Protein AF-A0A2G2W7Z3-F1 (afdb_monomer_lite)

Radius of gyration: 33.57 Å; chains: 1; bounding box: 108×108×85 Å

InterPro domains:
  IPR000070 Pectinesterase, catalytic [PF01095] (257-555)
  IPR006501 Pectinesterase inhibitor domain [PF04043] (34-183)
  IPR006501 Pectinesterase inhibitor domain [SM00856] (26-185)
  IPR006501 Pectinesterase inhibitor domain [TIGR01614] (7-186)
  IPR011050 Pectin lyase fold/virulence factor [SSF51126] (254-568)
  IPR012334 Pectin lyase fold [G3DSA:2.160.20.10] (250-569)
  IPR013922 Cyclin PHO80-like [PF08613] (625-742)
  IPR033131 Pectinesterase, Asp active site [PS00503] (403-412)
  IPR035513 Invertase/pectin methylesterase inhibitor domain superfamily [G3DSA:1.20.140.40] (32-189)
  IPR035513 Invertase/pectin methylesterase inhibitor domain superfamily [SSF101148] (34-187)
  IPR036915 Cyclin-like superfamily [SSF47954] (650-743)

Secondary structure (DSSP, 8-state):
----SS-SSSSSSSSSS---------PPPPHHHHGGGSS-HHHHHHHHTT-SS--SSTHHHHHHHHHHHHHHHHHHHHHHHHHHH-HHHHTT--SHHHHHHHHHHHHHHHHHHHHHHHHHHHHHS--TTT--HHHHHHHHHHHHHHHHHHHHHHHHHHHH--TTTHHHHHHHHHHHHHHHHHHHHHHHHHHHHHHHHTTTSTT----------HHHHHHHHHHHHHHHHHHHH-TTT-HHHHHHHHHHTT--EEEEEEE-TTSSSSBS-HHHHHHHSPSS--GGG-EEEEEEPSEEEE--EEE-TT--SEEEEES-TTTEEEEE---TTTT--TGGG-SEEE-STT-EEES-EEEE-S-GGG----SEEE--TTEEEES-EEE-STT-EEE-SSEEEEES-EEEESSS-EEESSEEEEES-EEEEPP-STT--EEEEEE---STT---EEEEES-EEEE-HHHHTSGGG--EEEEE-SSTT-EEEEES-EE-TTB-TT-B--SSTTTTTTT-EEEEES-BSGGG--TT----TTEEE--HHHHGGGSHHHHH-GGGTGGGG------SPPPGGGS--S-------HHHHHHHHHT-S---TT-----HHHHHHHHHHHHHHHHHHHHHHH-SS-----TT--SS--SS-HHHHHHHHHHHH---THHHHHHHHHHHHHHHHH-PPP-TTTHHHHHHHHHHHHHHHH-SS---HHHHHHHHTS-HHHHHHHHHHHHHHTTT-----HHHHHHHHHHHHHHHHHHHHH---------------------------------

Structure (mmCIF, N/CA/C/O backbone):
data_AF-A0A2G2W7Z3-F1
#
_entry.id   AF-A0A2G2W7Z3-F1
#
loop_
_atom_site.group_PDB
_atom_site.id
_atom_site.type_symbol
_atom_site.label_atom_id
_atom_site.label_alt_id
_atom_site.label_comp_id
_atom_site.label_asym_id
_atom_site.label_entity_id
_atom_site.label_seq_id
_atom_site.pdbx_PDB_ins_code
_atom_site.Cartn_x
_atom_site.Cartn_y
_atom_site.Cartn_z
_atom_site.occupancy
_atom_site.B_iso_or_equiv
_atom_site.auth_seq_id
_atom_site.auth_comp_id
_atom_site.auth_asym_id
_atom_site.auth_atom_id
_atom_site.pdbx_PDB_model_num
ATOM 1 N N . MET A 1 1 ? 75.226 1.731 57.474 1.00 38.44 1 MET A N 1
ATOM 2 C CA . MET A 1 1 ? 75.428 1.098 56.154 1.00 38.44 1 MET A CA 1
ATOM 3 C C . MET A 1 1 ? 74.088 0.566 55.670 1.00 38.44 1 MET A C 1
ATOM 5 O O . MET A 1 1 ? 73.661 -0.476 56.157 1.00 38.44 1 MET A O 1
ATOM 9 N N . PRO A 1 2 ? 73.344 1.338 54.863 1.00 40.25 2 PRO A N 1
ATOM 10 C CA . PRO A 1 2 ? 71.944 1.048 54.611 1.00 40.25 2 PRO A CA 1
ATOM 11 C C . PRO A 1 2 ? 71.710 0.433 53.227 1.00 40.25 2 PRO A C 1
ATOM 13 O O . PRO A 1 2 ? 72.257 0.874 52.221 1.00 40.25 2 PRO A O 1
ATOM 16 N N . LYS A 1 3 ? 70.872 -0.608 53.239 1.00 41.72 3 LYS A N 1
ATOM 17 C CA . LYS A 1 3 ? 69.696 -0.826 52.382 1.00 41.72 3 LYS A CA 1
ATOM 18 C C . LYS A 1 3 ? 69.575 0.168 51.217 1.00 41.72 3 LYS A C 1
ATOM 20 O O . LYS A 1 3 ? 69.417 1.343 51.500 1.00 41.72 3 LYS A O 1
ATOM 25 N N . HIS A 1 4 ? 69.591 -0.321 49.972 1.00 41.81 4 HIS A N 1
ATOM 26 C CA . HIS A 1 4 ? 68.830 0.159 48.797 1.00 41.81 4 HIS A CA 1
ATOM 27 C C . HIS A 1 4 ? 69.511 -0.280 47.489 1.00 41.81 4 HIS A C 1
ATOM 29 O O . HIS A 1 4 ? 70.114 0.515 46.775 1.00 41.81 4 HIS A O 1
ATOM 35 N N . THR A 1 5 ? 69.385 -1.554 47.127 1.00 47.88 5 THR A N 1
ATOM 36 C CA . THR A 1 5 ? 69.520 -1.982 45.726 1.00 47.88 5 THR A CA 1
ATOM 37 C C . THR A 1 5 ? 68.699 -3.257 45.558 1.00 47.88 5 THR A C 1
ATOM 39 O O . THR A 1 5 ? 68.719 -4.101 46.445 1.00 47.88 5 THR A O 1
ATOM 42 N N . ILE A 1 6 ? 67.975 -3.387 44.444 1.00 42.91 6 ILE A N 1
ATOM 43 C CA . ILE A 1 6 ? 66.920 -4.385 44.157 1.00 42.91 6 ILE A CA 1
ATOM 44 C C . ILE A 1 6 ? 65.516 -3.943 44.621 1.00 42.91 6 ILE A C 1
ATOM 46 O O . ILE A 1 6 ? 64.812 -4.619 45.360 1.00 42.91 6 ILE A O 1
ATOM 50 N N . LEU A 1 7 ? 65.083 -2.783 44.124 1.00 40.84 7 LEU A N 1
ATOM 51 C CA . LEU A 1 7 ? 63.667 -2.480 43.887 1.00 40.84 7 LEU A CA 1
ATOM 52 C C . LEU A 1 7 ? 63.566 -1.482 42.723 1.00 40.84 7 LEU A C 1
ATOM 54 O O . LEU A 1 7 ? 63.192 -0.338 42.928 1.00 40.84 7 LEU A O 1
ATOM 58 N N . PHE A 1 8 ? 63.989 -1.869 41.513 1.00 38.53 8 PHE A N 1
ATOM 59 C CA . PHE A 1 8 ? 63.848 -0.996 40.332 1.00 38.53 8 PHE A CA 1
ATOM 60 C C . PHE A 1 8 ? 63.722 -1.735 38.989 1.00 38.53 8 PHE A C 1
ATOM 62 O O . PHE A 1 8 ? 64.092 -1.191 37.956 1.00 38.53 8 PHE A O 1
ATOM 69 N N . LEU A 1 9 ? 63.184 -2.964 38.971 1.00 40.97 9 LEU A N 1
ATOM 70 C CA . LEU A 1 9 ? 62.973 -3.703 37.711 1.00 40.97 9 LEU A CA 1
ATOM 71 C C . LEU A 1 9 ? 61.666 -4.516 37.609 1.00 40.97 9 LEU A C 1
ATOM 73 O O . LEU A 1 9 ? 61.561 -5.377 36.745 1.00 40.97 9 LEU A O 1
ATOM 77 N N . VAL A 1 10 ? 60.640 -4.235 38.429 1.00 42.53 10 VAL A N 1
ATOM 78 C CA . VAL A 1 10 ? 59.301 -4.869 38.270 1.00 42.53 10 VAL A CA 1
ATOM 79 C C . VAL A 1 10 ? 58.122 -3.879 38.397 1.00 42.53 10 VAL A C 1
ATOM 81 O O . VAL A 1 10 ? 56.969 -4.260 38.251 1.00 42.53 10 VAL A O 1
ATOM 84 N N . ILE A 1 11 ? 58.367 -2.571 38.550 1.00 39.78 11 ILE A N 1
ATOM 85 C CA . ILE A 1 11 ? 57.305 -1.537 38.543 1.00 39.78 11 ILE A CA 1
ATOM 86 C C . ILE A 1 11 ? 57.486 -0.613 37.328 1.00 39.78 11 ILE A C 1
ATOM 88 O O . ILE A 1 11 ? 57.641 0.594 37.447 1.00 39.78 11 ILE A O 1
ATOM 92 N N . SER A 1 12 ? 57.517 -1.207 36.134 1.00 39.12 12 SER A N 1
ATOM 93 C CA . SER A 1 12 ? 57.350 -0.488 34.855 1.00 39.12 12 SER A CA 1
ATOM 94 C C . SER A 1 12 ? 56.352 -1.195 33.919 1.00 39.12 12 SER A C 1
ATOM 96 O O . SER A 1 12 ? 56.211 -0.844 32.755 1.00 39.12 12 SER A O 1
ATOM 98 N N . PHE A 1 13 ? 55.613 -2.192 34.427 1.00 38.81 13 PHE A N 1
ATOM 99 C CA . PHE A 1 13 ? 54.643 -2.959 33.633 1.00 38.81 13 PHE A CA 1
ATOM 100 C C . PHE A 1 13 ? 53.244 -3.076 34.261 1.00 38.81 13 PHE A C 1
ATOM 102 O O . PHE A 1 13 ? 52.433 -3.865 33.790 1.00 38.81 13 PHE A O 1
ATOM 109 N N . ILE A 1 14 ? 52.926 -2.280 35.295 1.00 39.19 14 ILE A N 1
ATOM 110 C CA . ILE A 1 14 ? 51.583 -2.247 35.922 1.00 39.19 14 ILE A CA 1
ATOM 111 C C . ILE A 1 14 ? 51.141 -0.801 36.237 1.00 39.19 14 ILE A C 1
ATOM 113 O O . ILE A 1 14 ? 50.565 -0.524 37.280 1.00 39.19 14 ILE A O 1
ATOM 117 N N . LEU A 1 15 ? 51.421 0.155 35.343 1.00 32.78 15 LEU A N 1
ATOM 118 C CA . LEU A 1 15 ? 50.862 1.521 35.422 1.00 32.78 15 LEU A CA 1
ATOM 119 C C . LEU A 1 15 ? 50.424 2.101 34.061 1.00 32.78 15 LEU A C 1
ATOM 121 O O . LEU A 1 15 ? 50.100 3.278 33.969 1.00 32.78 15 LEU A O 1
ATOM 125 N N . SER A 1 16 ? 50.318 1.277 33.010 1.00 35.59 16 SER A N 1
ATOM 126 C CA . SER A 1 16 ? 49.706 1.666 31.723 1.00 35.59 16 SER A CA 1
ATOM 127 C C . SER A 1 16 ? 48.247 1.205 31.565 1.00 35.59 16 SER A C 1
ATOM 129 O O . SER A 1 16 ? 47.667 1.344 30.494 1.00 35.59 16 SER A O 1
ATOM 131 N N . SER A 1 17 ? 47.619 0.675 32.622 1.00 35.94 17 SER A N 1
ATOM 132 C CA . SER A 1 17 ? 46.236 0.155 32.595 1.00 35.94 17 SER A CA 1
ATOM 133 C C . SER A 1 17 ? 45.243 0.981 33.418 1.00 35.94 17 SER A C 1
ATOM 135 O O . SER A 1 17 ? 44.253 0.456 33.910 1.00 35.94 17 SER A O 1
ATOM 137 N N . PHE A 1 18 ? 45.487 2.284 33.545 1.00 37.44 18 PHE A N 1
ATOM 138 C CA . PHE A 1 18 ? 44.450 3.260 33.879 1.00 37.44 18 PHE A CA 1
ATOM 139 C C . PHE A 1 18 ? 44.517 4.407 32.871 1.00 37.44 18 PHE A C 1
ATOM 141 O O . PHE A 1 18 ? 44.749 5.564 33.210 1.00 37.44 18 PHE A O 1
ATOM 148 N N . ALA A 1 19 ? 44.296 4.079 31.596 1.00 31.73 19 ALA A N 1
ATOM 149 C CA . ALA A 1 19 ? 43.652 5.053 30.737 1.00 31.73 19 ALA A CA 1
ATOM 150 C C . ALA A 1 19 ? 42.259 5.272 31.341 1.00 31.73 19 ALA A C 1
ATOM 152 O O . ALA A 1 19 ? 41.402 4.389 31.285 1.00 31.73 19 ALA A O 1
ATOM 153 N N . LEU A 1 20 ? 42.058 6.438 31.963 1.00 29.86 20 LEU A N 1
ATOM 154 C CA . LEU A 1 20 ? 40.729 7.025 32.126 1.00 29.86 20 LEU A CA 1
ATOM 155 C C . LEU A 1 20 ? 39.949 6.757 30.832 1.00 29.86 20 LEU A C 1
ATOM 157 O O . LEU A 1 20 ? 40.561 6.863 29.762 1.00 29.86 20 LEU A O 1
ATOM 161 N N . PRO A 1 21 ? 38.651 6.408 30.878 1.00 30.70 21 PRO A N 1
ATOM 162 C CA . PRO A 1 21 ? 37.891 6.273 29.651 1.00 30.70 21 PRO A CA 1
ATOM 163 C C . PRO A 1 21 ? 38.021 7.610 28.929 1.00 30.70 21 PRO A C 1
ATOM 165 O O . PRO A 1 21 ? 37.492 8.625 29.385 1.00 30.70 21 PRO A O 1
ATOM 168 N N . ILE A 1 22 ? 38.797 7.629 27.841 1.00 28.36 22 ILE A N 1
ATOM 169 C CA . ILE A 1 22 ? 38.815 8.748 26.920 1.00 28.36 22 ILE A CA 1
ATOM 170 C C . ILE A 1 22 ? 37.368 8.812 26.471 1.00 28.36 22 ILE A C 1
ATOM 172 O O . ILE A 1 22 ? 36.895 7.937 25.745 1.00 28.36 22 ILE A O 1
ATOM 176 N N . PHE A 1 23 ? 36.645 9.800 26.995 1.00 29.06 23 PHE A N 1
ATOM 177 C CA . PHE A 1 23 ? 35.381 10.238 26.445 1.00 29.06 23 PHE A CA 1
ATOM 178 C C . PHE A 1 23 ? 35.630 10.356 24.946 1.00 29.06 23 PHE A C 1
ATOM 180 O O . PHE A 1 23 ? 36.346 11.257 24.510 1.00 29.06 23 PHE A O 1
ATOM 187 N N . SER A 1 24 ? 35.115 9.414 24.154 1.00 30.92 24 SER A N 1
ATOM 188 C CA . SER A 1 24 ? 35.137 9.550 22.708 1.00 30.92 24 SER A CA 1
ATOM 189 C C . SER A 1 24 ? 34.261 10.765 22.411 1.00 30.92 24 SER A C 1
ATOM 191 O O . SER A 1 24 ? 33.027 10.660 22.408 1.00 30.92 24 SER A O 1
ATOM 193 N N . GLN A 1 25 ? 34.888 11.935 22.278 1.00 33.78 25 GLN A N 1
ATOM 194 C CA . GLN A 1 25 ? 34.233 13.152 21.828 1.00 33.78 25 GLN A CA 1
ATOM 195 C C . GLN A 1 25 ? 33.471 12.810 20.548 1.00 33.78 25 GLN A C 1
ATOM 197 O O . GLN A 1 25 ? 33.996 12.139 19.656 1.00 33.78 25 GLN A O 1
ATOM 202 N N . SER A 1 26 ? 32.202 13.207 20.496 1.00 41.28 26 SER A N 1
ATOM 203 C CA . SER A 1 26 ? 31.384 13.122 19.293 1.00 41.28 26 SER A CA 1
ATOM 204 C C . SER A 1 26 ? 32.138 13.806 18.156 1.00 41.28 26 SER A C 1
ATOM 206 O O . SER A 1 26 ? 32.326 15.020 18.189 1.00 41.28 26 SER A O 1
ATOM 208 N N . GLN A 1 27 ? 32.622 13.031 17.186 1.00 53.06 27 GLN A N 1
ATOM 209 C CA . GLN A 1 27 ? 33.287 13.603 16.022 1.00 53.06 27 GLN A CA 1
ATOM 210 C C . GLN A 1 27 ? 32.285 14.501 15.293 1.00 53.06 27 GLN A C 1
ATOM 212 O O . GLN A 1 27 ? 31.210 14.049 14.893 1.00 53.06 27 GLN A O 1
ATOM 217 N N . SER A 1 28 ? 32.630 15.779 15.161 1.00 62.94 28 SER A N 1
ATOM 218 C CA . SER A 1 28 ? 31.890 16.725 14.339 1.00 62.94 28 SER A CA 1
ATOM 219 C C . SER A 1 28 ? 31.930 16.245 12.885 1.00 62.94 28 SER A C 1
ATOM 221 O O . SER A 1 28 ? 32.987 15.924 12.341 1.00 62.94 28 SER A O 1
ATOM 223 N N . VAL A 1 29 ? 30.762 16.131 12.252 1.00 75.25 29 VAL A N 1
ATOM 224 C CA . VAL A 1 29 ? 30.658 15.690 10.853 1.00 75.25 29 VAL A CA 1
ATOM 225 C C . VAL A 1 29 ? 30.688 16.929 9.972 1.00 75.25 29 VAL A C 1
ATOM 227 O O . VAL A 1 29 ? 29.887 17.838 10.169 1.00 75.25 29 VAL A O 1
ATOM 230 N N . SER A 1 30 ? 31.599 16.982 9.000 1.00 83.00 30 SER A N 1
ATOM 231 C CA . SER A 1 30 ? 31.655 18.113 8.071 1.00 83.00 30 SER A CA 1
ATOM 232 C C . SER A 1 30 ? 30.451 18.109 7.111 1.00 83.00 30 SER A C 1
ATOM 234 O O . SER A 1 30 ? 29.970 17.031 6.734 1.00 83.00 30 SER A O 1
ATOM 236 N N . PRO A 1 31 ? 29.988 19.280 6.627 1.00 83.06 31 PRO A N 1
ATOM 237 C CA . PRO A 1 31 ? 28.897 19.363 5.651 1.00 83.06 31 PRO A CA 1
ATOM 238 C C . PRO A 1 31 ? 29.135 18.518 4.393 1.00 83.06 31 PRO A C 1
ATOM 240 O O . PRO A 1 31 ? 28.209 17.917 3.858 1.00 83.06 31 PRO A O 1
ATOM 243 N N . SER A 1 32 ? 30.385 18.423 3.929 1.00 84.75 32 SER A N 1
ATOM 244 C CA . SER A 1 32 ? 30.748 17.627 2.750 1.00 84.75 32 SER A CA 1
ATOM 245 C C . SER A 1 32 ? 30.480 16.132 2.934 1.00 84.75 32 SER A C 1
ATOM 247 O O . SER A 1 32 ? 30.080 15.470 1.978 1.00 84.75 32 SER A O 1
ATOM 249 N N . ILE A 1 33 ? 30.674 15.605 4.147 1.00 85.31 33 ILE A N 1
ATOM 250 C CA . ILE A 1 33 ? 30.388 14.202 4.471 1.00 85.31 33 ILE A CA 1
ATOM 251 C C . ILE A 1 33 ? 28.877 13.998 4.608 1.00 85.31 33 ILE A C 1
ATOM 253 O O . ILE A 1 33 ? 28.330 13.091 3.982 1.00 85.31 33 ILE A O 1
ATOM 257 N N . ALA A 1 34 ? 28.203 14.875 5.359 1.00 84.94 34 ALA A N 1
ATOM 258 C CA . ALA A 1 34 ? 26.764 14.779 5.605 1.00 84.94 34 ALA A CA 1
ATOM 259 C C . ALA A 1 34 ? 25.935 14.875 4.312 1.00 84.94 34 ALA A C 1
ATOM 261 O O . ALA A 1 34 ? 24.966 14.145 4.132 1.00 84.94 34 ALA A O 1
ATOM 262 N N . CYS A 1 35 ? 26.347 15.733 3.375 1.00 91.56 35 CYS A N 1
ATOM 263 C CA . CYS A 1 35 ? 25.639 15.953 2.116 1.00 91.56 35 CYS A CA 1
ATOM 264 C C . CYS A 1 35 ? 25.892 14.885 1.044 1.00 91.56 35 CYS A C 1
ATOM 266 O O . CYS A 1 35 ? 25.301 14.975 -0.030 1.00 91.56 35 CYS A O 1
ATOM 268 N N . LYS A 1 36 ? 26.760 13.891 1.284 1.00 89.31 36 LYS A N 1
ATOM 269 C CA . LYS A 1 36 ? 27.124 12.886 0.269 1.00 89.31 36 LYS A CA 1
ATOM 270 C C . LYS A 1 36 ? 25.953 11.981 -0.132 1.00 89.31 36 LYS A C 1
ATOM 272 O O . LYS A 1 36 ? 25.918 11.519 -1.265 1.00 89.31 36 LYS A O 1
ATOM 277 N N . SER A 1 37 ? 25.028 11.712 0.786 1.00 84.19 37 SER A N 1
ATOM 278 C CA . SER A 1 37 ? 23.828 10.897 0.539 1.00 84.19 37 SER A CA 1
ATOM 279 C C . SER A 1 37 ? 22.694 11.673 -0.125 1.00 84.19 37 SER A C 1
ATOM 281 O O . SER A 1 37 ? 21.750 11.060 -0.609 1.00 84.19 37 SER A O 1
ATOM 283 N N . SER A 1 38 ? 22.743 13.007 -0.127 1.00 92.25 38 SER A N 1
ATOM 284 C CA . SER A 1 38 ? 21.692 13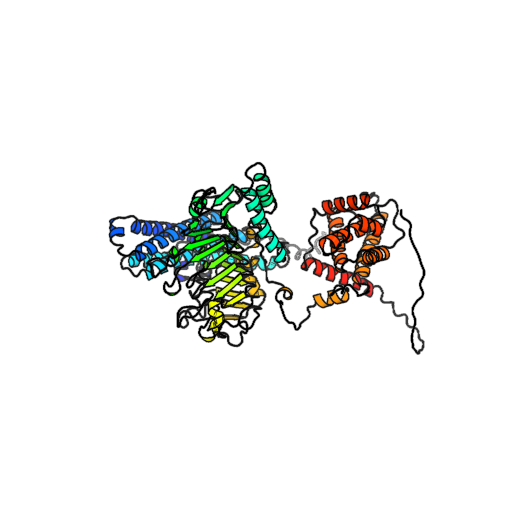.816 -0.738 1.00 92.25 38 SER A CA 1
ATOM 285 C C . SER A 1 38 ? 21.727 13.691 -2.258 1.00 92.25 38 SER A C 1
ATOM 287 O O . SER A 1 38 ? 22.802 13.761 -2.854 1.00 92.25 38 SER A O 1
ATOM 289 N N . LEU A 1 39 ? 20.546 13.607 -2.879 1.00 93.75 39 LEU A N 1
ATOM 290 C CA . LEU A 1 39 ? 20.396 13.715 -4.332 1.00 93.75 39 LEU A CA 1
ATOM 291 C C . LEU A 1 39 ? 20.861 15.090 -4.860 1.00 93.75 39 LEU A C 1
ATOM 293 O O . LEU A 1 39 ? 21.345 15.195 -5.984 1.00 93.75 39 LEU A O 1
ATOM 297 N N . TYR A 1 40 ? 20.814 16.129 -4.013 1.00 95.69 40 TYR A N 1
ATOM 298 C CA . TYR A 1 40 ? 21.235 17.500 -4.320 1.00 95.69 40 TYR A CA 1
ATOM 299 C C . TYR A 1 40 ? 22.417 17.943 -3.432 1.00 95.69 40 TYR A C 1
ATOM 301 O O . TYR A 1 40 ? 22.293 18.853 -2.604 1.00 95.69 40 TYR A O 1
ATOM 309 N N . PRO A 1 41 ? 23.620 17.359 -3.596 1.00 94.38 41 PRO A N 1
ATOM 310 C CA . PRO A 1 41 ? 24.741 17.576 -2.678 1.00 94.38 41 PRO A CA 1
ATOM 311 C C . PRO A 1 41 ? 25.275 19.017 -2.700 1.00 94.38 41 PRO A C 1
ATOM 313 O O . PRO A 1 41 ? 25.800 19.497 -1.696 1.00 94.38 41 PRO A O 1
ATOM 316 N N . LYS A 1 42 ? 25.150 19.726 -3.833 1.00 94.94 42 LYS A N 1
ATOM 317 C CA . LYS A 1 42 ? 25.518 21.149 -3.946 1.00 94.94 42 LYS A CA 1
ATOM 318 C C . LYS A 1 42 ? 24.565 22.026 -3.130 1.00 94.94 42 LYS A C 1
ATOM 320 O O . LYS A 1 42 ? 25.036 22.766 -2.272 1.00 94.94 42 LYS A O 1
ATOM 325 N N . LEU A 1 43 ? 23.254 21.876 -3.342 1.00 94.94 43 LEU A N 1
ATOM 326 C CA . LEU A 1 43 ? 22.225 22.598 -2.590 1.00 94.94 43 LEU A CA 1
ATOM 327 C C . LEU A 1 43 ? 22.323 22.303 -1.092 1.00 94.94 43 LEU A C 1
ATOM 329 O O . LEU A 1 43 ? 22.252 23.222 -0.284 1.00 94.94 43 LEU A O 1
ATOM 333 N N . CYS A 1 44 ? 22.568 21.046 -0.721 1.00 95.44 44 CYS A N 1
ATOM 334 C CA . CYS A 1 44 ? 22.793 20.655 0.665 1.00 95.44 44 CYS A CA 1
ATOM 335 C C . CYS A 1 44 ? 23.946 21.437 1.314 1.00 95.44 44 CYS A C 1
ATOM 337 O O . CYS A 1 44 ? 23.781 21.988 2.401 1.00 95.44 44 CYS A O 1
ATOM 339 N N . ARG A 1 45 ? 25.097 21.565 0.638 1.00 93.50 45 ARG A N 1
ATOM 340 C CA . ARG A 1 45 ? 26.230 22.347 1.165 1.00 93.50 45 ARG A CA 1
ATOM 341 C C . ARG A 1 45 ? 25.901 23.832 1.296 1.00 93.50 45 ARG A C 1
ATOM 343 O O . ARG A 1 45 ? 26.271 24.430 2.300 1.00 93.50 45 ARG A O 1
ATOM 350 N N . THR A 1 46 ? 25.190 24.405 0.327 1.00 93.44 46 THR A N 1
ATOM 351 C CA . THR A 1 46 ? 24.708 25.793 0.400 1.00 93.44 46 THR A CA 1
ATOM 352 C C . THR A 1 46 ? 23.732 25.987 1.559 1.00 93.44 46 THR A C 1
ATOM 354 O O . THR A 1 46 ? 23.821 26.970 2.281 1.00 93.44 46 THR A O 1
ATOM 357 N N . LEU A 1 47 ? 22.828 25.034 1.789 1.00 91.94 47 LEU A N 1
ATOM 358 C CA . LEU A 1 47 ? 21.887 25.088 2.904 1.00 91.94 47 LEU A CA 1
ATOM 359 C C . LEU A 1 47 ? 22.612 25.031 4.257 1.00 91.94 47 LEU A C 1
ATOM 361 O O . LEU A 1 47 ? 22.227 25.731 5.189 1.00 91.94 47 LEU A O 1
ATOM 365 N N . LEU A 1 48 ? 23.666 24.217 4.367 1.00 91.50 48 LEU A N 1
ATOM 366 C CA . LEU A 1 48 ? 24.440 24.054 5.599 1.00 91.50 48 LEU A CA 1
ATOM 367 C C . LEU A 1 48 ? 25.531 25.116 5.806 1.00 91.50 48 LEU A C 1
ATOM 369 O O . LEU A 1 48 ? 26.106 25.168 6.892 1.00 91.50 48 LEU A O 1
ATOM 373 N N . SER A 1 49 ? 25.813 25.991 4.833 1.00 88.88 49 SER A N 1
ATOM 374 C CA . SER A 1 49 ? 26.851 27.026 4.974 1.00 88.88 49 SER A CA 1
ATOM 375 C C . SER A 1 49 ? 26.515 28.087 6.028 1.00 88.88 49 SER A C 1
ATOM 377 O O . SER A 1 49 ? 27.376 28.871 6.410 1.00 88.88 49 SER A O 1
ATOM 379 N N . THR A 1 50 ? 25.274 28.115 6.524 1.00 85.81 50 THR A N 1
ATOM 380 C CA . THR A 1 50 ? 24.864 28.955 7.658 1.00 85.81 50 THR A CA 1
ATOM 381 C C . THR A 1 50 ? 25.494 28.520 8.983 1.00 85.81 50 THR A C 1
ATOM 383 O O . THR A 1 50 ? 25.486 29.289 9.942 1.00 85.81 50 THR A O 1
ATOM 386 N N . PHE A 1 51 ? 26.020 27.295 9.069 1.00 82.44 51 PHE A N 1
ATOM 387 C CA . PHE A 1 51 ? 26.768 26.826 10.231 1.00 82.44 51 PHE A CA 1
ATOM 388 C C . PHE A 1 51 ? 28.206 27.355 10.172 1.00 82.44 51 PHE A C 1
ATOM 390 O O . PHE A 1 51 ? 28.987 26.933 9.324 1.00 82.44 51 PHE A O 1
ATOM 397 N N . GLN A 1 52 ? 28.568 28.248 11.100 1.00 75.75 52 GLN A N 1
ATOM 398 C CA . GLN A 1 52 ? 29.938 28.779 11.213 1.00 75.75 52 GLN A CA 1
ATOM 399 C C . GLN A 1 52 ? 30.960 27.682 11.559 1.00 75.75 52 GLN A C 1
ATOM 401 O O . GLN A 1 52 ? 32.088 27.696 11.071 1.00 75.75 52 GLN A O 1
ATOM 406 N N . HIS A 1 53 ? 30.546 26.699 12.363 1.00 78.25 53 HIS A N 1
ATOM 407 C CA . HIS A 1 53 ? 31.331 25.519 12.721 1.00 78.25 53 HIS A CA 1
ATOM 408 C C . HIS A 1 53 ? 30.474 24.255 12.599 1.00 78.25 53 HIS A C 1
ATOM 410 O O . HIS A 1 53 ? 29.249 24.312 12.722 1.00 78.25 53 HIS A O 1
ATOM 416 N N . SER A 1 54 ? 31.118 23.107 12.356 1.00 79.12 54 SER A N 1
ATOM 417 C CA . SER A 1 54 ? 30.411 21.819 12.324 1.00 79.12 54 SER A CA 1
ATOM 418 C C . SER A 1 54 ? 29.804 21.538 13.706 1.00 79.12 54 SER A C 1
ATOM 420 O O . SER A 1 54 ? 30.513 21.689 14.703 1.00 79.12 54 SER A O 1
ATOM 422 N N . PRO A 1 55 ? 28.515 21.166 13.793 1.00 79.62 55 PRO A N 1
ATOM 423 C CA . PRO A 1 55 ? 27.842 20.991 15.065 1.00 79.62 55 PRO A CA 1
ATOM 424 C C . PRO A 1 55 ? 28.447 19.813 15.824 1.00 79.62 55 PRO A C 1
ATOM 426 O O . PRO A 1 55 ? 28.853 18.805 15.237 1.00 79.62 55 PRO A O 1
ATOM 429 N N . SER A 1 56 ? 28.464 19.929 17.150 1.00 72.25 56 SER A N 1
ATOM 430 C CA . SER A 1 56 ? 28.918 18.855 18.033 1.00 72.25 56 SER A CA 1
ATOM 431 C C . SER A 1 56 ? 28.017 17.620 17.930 1.00 72.25 56 SER A C 1
ATOM 433 O O . SER A 1 56 ? 28.498 16.500 18.091 1.00 72.25 56 SER A O 1
ATOM 435 N N . ASN A 1 57 ? 26.721 17.808 17.637 1.00 72.88 57 ASN A N 1
ATOM 436 C CA . ASN A 1 57 ? 25.775 16.728 17.381 1.00 72.88 57 ASN A CA 1
ATOM 437 C C . ASN A 1 57 ? 25.433 16.648 15.877 1.00 72.88 57 ASN A C 1
ATOM 439 O O . ASN A 1 57 ? 24.810 17.568 15.345 1.00 72.88 57 ASN A O 1
ATOM 443 N N . PRO A 1 58 ? 25.756 15.537 15.185 1.00 69.44 58 PRO A N 1
ATOM 444 C CA . PRO A 1 58 ? 25.419 15.348 13.770 1.00 69.44 58 PRO A CA 1
ATOM 445 C C . PRO A 1 58 ? 23.921 15.505 13.440 1.00 69.44 58 PRO A C 1
ATOM 447 O O . PRO A 1 58 ? 23.577 15.886 12.322 1.00 69.44 58 PRO A O 1
ATOM 450 N N . ASN A 1 59 ? 23.025 15.279 14.411 1.00 77.50 59 ASN A N 1
ATOM 451 C CA . ASN A 1 59 ? 21.578 15.467 14.243 1.00 77.50 59 ASN A CA 1
ATOM 452 C C . ASN A 1 59 ? 21.155 16.928 14.078 1.00 77.50 59 ASN A C 1
ATOM 454 O O . ASN A 1 59 ? 20.026 17.187 13.657 1.00 77.50 59 ASN A O 1
ATOM 458 N N . ASP A 1 60 ? 22.008 17.892 14.421 1.00 84.62 60 ASP A N 1
ATOM 459 C CA . ASP A 1 60 ? 21.654 19.307 14.328 1.00 84.62 60 ASP A CA 1
ATOM 460 C C . ASP A 1 60 ? 21.454 19.732 12.868 1.00 84.62 60 ASP A C 1
ATOM 462 O O . ASP A 1 60 ? 20.572 20.544 12.586 1.00 84.62 60 ASP A O 1
ATOM 466 N N . TYR A 1 61 ? 22.166 19.107 11.922 1.00 88.50 61 TYR A N 1
ATOM 467 C CA . TYR A 1 61 ? 21.899 19.273 10.491 1.00 88.50 61 TYR A CA 1
ATOM 468 C C . TYR A 1 61 ? 20.517 18.752 10.096 1.00 88.50 61 TYR A C 1
ATOM 470 O O . TYR A 1 61 ? 19.776 19.439 9.390 1.00 88.50 61 TYR A O 1
ATOM 478 N N . SER A 1 62 ? 20.128 17.574 10.590 1.00 88.06 62 SER A N 1
ATOM 479 C CA . SER A 1 62 ? 18.798 17.007 10.358 1.00 88.06 62 SER A CA 1
ATOM 480 C C . SER A 1 62 ? 17.706 17.921 10.921 1.00 88.06 62 SER A C 1
ATOM 482 O O . SER A 1 62 ? 16.818 18.333 10.177 1.00 88.06 62 SER A O 1
ATOM 484 N N . LYS A 1 63 ? 17.817 18.340 12.189 1.00 89.44 63 LYS A N 1
ATOM 485 C CA . LYS A 1 63 ? 16.868 19.263 12.843 1.00 89.44 63 LYS A CA 1
ATOM 486 C C . LYS A 1 63 ? 16.760 20.597 12.105 1.00 89.44 63 LYS A C 1
ATOM 488 O O . LYS A 1 63 ? 15.657 21.101 11.892 1.00 89.44 63 LYS A O 1
ATOM 493 N N . PHE A 1 64 ? 17.895 21.165 11.697 1.00 92.12 64 PHE A N 1
ATOM 494 C CA . PHE A 1 64 ? 17.938 22.410 10.936 1.00 92.12 64 PHE A CA 1
ATOM 495 C C . PHE A 1 64 ? 17.260 22.270 9.570 1.00 92.12 64 PHE A C 1
ATOM 497 O O . PHE A 1 64 ? 16.399 23.084 9.232 1.00 92.12 64 PHE A O 1
ATOM 504 N N . SER A 1 65 ? 17.596 21.220 8.812 1.00 94.12 65 SER A N 1
ATOM 505 C CA . SER A 1 65 ? 17.017 20.982 7.485 1.00 94.12 65 SER A CA 1
ATOM 506 C C . SER A 1 65 ? 15.499 20.783 7.551 1.00 94.12 65 SER A C 1
ATOM 508 O O . SER A 1 65 ? 14.777 21.416 6.783 1.00 94.12 65 SER A O 1
ATOM 510 N N . VAL A 1 66 ? 14.992 20.018 8.528 1.00 94.50 66 VAL A N 1
ATOM 511 C CA . VAL A 1 66 ? 13.547 19.823 8.738 1.00 94.50 66 VAL A CA 1
ATOM 512 C C . VAL A 1 66 ? 12.863 21.142 9.092 1.00 94.50 66 VAL A C 1
ATOM 514 O O . VAL A 1 66 ? 11.818 21.463 8.529 1.00 94.50 66 VAL A O 1
ATOM 517 N N . LYS A 1 67 ? 13.468 21.969 9.954 1.00 94.38 67 LYS A N 1
ATOM 518 C CA . LYS A 1 67 ? 12.928 23.299 10.282 1.00 94.38 67 LYS A CA 1
ATOM 519 C C . LYS A 1 67 ? 12.863 24.210 9.053 1.00 94.38 67 LYS A C 1
ATOM 521 O O . LYS A 1 67 ? 11.924 24.997 8.919 1.00 94.38 67 LYS A O 1
ATOM 526 N N . GLN A 1 68 ? 13.834 24.110 8.145 1.00 95.00 68 GLN A N 1
ATOM 527 C CA . GLN A 1 68 ? 13.792 24.832 6.876 1.00 95.00 68 GLN A CA 1
ATOM 528 C C . GLN A 1 68 ? 12.695 24.287 5.952 1.00 95.00 68 GLN A C 1
ATOM 530 O O . GLN A 1 68 ? 11.981 25.080 5.335 1.00 95.00 68 GLN A O 1
ATOM 535 N N . CYS A 1 69 ? 12.502 22.968 5.905 1.00 97.25 69 CYS A N 1
ATOM 536 C CA . CYS A 1 69 ? 11.396 22.350 5.177 1.00 97.25 69 CYS A CA 1
ATOM 537 C C . CYS A 1 69 ? 10.044 22.848 5.699 1.00 97.25 69 CYS A C 1
ATOM 539 O O . CYS A 1 69 ? 9.235 23.295 4.896 1.00 97.25 69 CYS A O 1
ATOM 541 N N . GLN A 1 70 ? 9.825 22.873 7.022 1.00 96.62 70 GLN A N 1
ATOM 542 C CA . GLN A 1 70 ? 8.586 23.373 7.641 1.00 96.62 70 GLN A CA 1
ATOM 543 C C . GLN A 1 70 ? 8.268 24.810 7.208 1.00 96.62 70 GLN A C 1
ATOM 545 O O . GLN A 1 70 ? 7.146 25.114 6.809 1.00 96.62 70 GLN A O 1
ATOM 550 N N . LYS A 1 71 ? 9.272 25.700 7.239 1.00 95.81 71 LYS A N 1
ATOM 551 C CA . LYS A 1 71 ? 9.108 27.097 6.807 1.00 95.81 71 LYS A CA 1
ATOM 552 C C . LYS A 1 71 ? 8.734 27.205 5.329 1.00 95.81 71 LYS A C 1
ATOM 554 O O . LYS A 1 71 ? 7.864 28.001 4.988 1.00 95.81 71 LYS A O 1
ATOM 559 N N . ASN A 1 72 ? 9.400 26.448 4.456 1.00 95.75 72 ASN A N 1
ATOM 560 C CA . ASN A 1 72 ? 9.113 26.480 3.019 1.00 95.75 72 ASN A CA 1
ATOM 561 C C . ASN A 1 72 ? 7.757 25.843 2.698 1.00 95.75 72 ASN A C 1
ATOM 563 O O . ASN A 1 72 ? 7.000 26.424 1.932 1.00 95.75 72 ASN A O 1
ATOM 567 N N . ALA A 1 73 ? 7.416 24.724 3.342 1.00 97.25 73 ALA A N 1
ATOM 568 C CA . ALA A 1 73 ? 6.120 24.063 3.210 1.00 97.25 73 ALA A CA 1
ATOM 569 C C . ALA A 1 73 ? 4.963 24.983 3.606 1.00 97.25 73 ALA A C 1
ATOM 571 O O . ALA A 1 73 ? 4.027 25.139 2.832 1.00 97.25 73 ALA A O 1
ATOM 572 N N . GLY A 1 74 ? 5.058 25.665 4.754 1.00 97.25 74 GLY A N 1
ATOM 573 C CA . GLY A 1 74 ? 4.024 26.613 5.178 1.00 97.25 74 GLY A CA 1
ATOM 574 C C . GLY A 1 74 ? 3.859 27.786 4.205 1.00 97.25 74 GLY A C 1
ATOM 575 O O . GLY A 1 74 ? 2.740 28.158 3.867 1.00 97.25 74 GLY A O 1
ATOM 576 N N . LYS A 1 75 ? 4.967 28.344 3.693 1.00 95.88 75 LYS A N 1
ATOM 577 C CA . LYS A 1 75 ? 4.918 29.408 2.674 1.00 95.88 75 LYS A CA 1
ATOM 578 C C . LYS A 1 75 ? 4.279 28.931 1.371 1.00 95.88 75 LYS A C 1
ATOM 580 O O . LYS A 1 75 ? 3.453 29.647 0.815 1.00 95.88 75 LYS A O 1
ATOM 585 N N . LEU A 1 76 ? 4.668 27.749 0.895 1.00 94.62 76 LEU A N 1
ATOM 586 C CA . LEU A 1 76 ? 4.159 27.177 -0.346 1.00 94.62 76 LEU A CA 1
ATOM 587 C C . LEU A 1 76 ? 2.670 26.834 -0.228 1.00 94.62 76 LEU A C 1
ATOM 589 O O . LEU A 1 76 ? 1.899 27.202 -1.105 1.00 94.62 76 LEU A O 1
ATOM 593 N N . SER A 1 77 ? 2.260 26.211 0.877 1.00 95.75 77 SER A N 1
ATOM 594 C CA . SER A 1 77 ? 0.856 25.893 1.152 1.00 95.75 77 SER A CA 1
ATOM 595 C C . SER A 1 77 ? -0.011 27.158 1.168 1.00 95.75 77 SER A C 1
ATOM 597 O O . SER A 1 77 ? -1.004 27.231 0.446 1.00 95.75 77 SER A O 1
ATOM 599 N N . ASN A 1 78 ? 0.433 28.217 1.859 1.00 94.38 78 ASN A N 1
ATOM 600 C CA . ASN A 1 78 ? -0.259 29.511 1.858 1.00 94.38 78 ASN A CA 1
ATOM 601 C C . ASN A 1 78 ? -0.323 30.155 0.463 1.00 94.38 78 ASN A C 1
ATOM 603 O O . ASN A 1 78 ? -1.337 30.755 0.110 1.00 94.38 78 ASN A O 1
ATOM 607 N N . LEU A 1 79 ? 0.746 30.044 -0.333 1.00 91.56 79 LEU A N 1
ATOM 608 C CA . LEU A 1 79 ? 0.769 30.550 -1.705 1.00 91.56 79 LEU A CA 1
ATOM 609 C C . LEU A 1 79 ? -0.271 29.827 -2.567 1.00 91.56 79 LEU A C 1
ATOM 611 O O . LEU A 1 79 ? -1.068 30.480 -3.232 1.00 91.56 79 LEU A O 1
ATOM 615 N N . ILE A 1 80 ? -0.303 28.495 -2.518 1.00 90.31 80 ILE A N 1
ATOM 616 C CA . ILE A 1 80 ? -1.278 27.682 -3.255 1.00 90.31 80 ILE A CA 1
ATOM 617 C C . ILE A 1 80 ? -2.710 28.021 -2.810 1.00 90.31 80 ILE A C 1
ATOM 619 O O . ILE A 1 80 ? -3.580 28.258 -3.650 1.00 90.31 80 ILE A O 1
ATOM 623 N N . ALA A 1 81 ? -2.948 28.130 -1.499 1.00 90.31 81 ALA A N 1
ATOM 624 C CA . ALA A 1 81 ? -4.241 28.532 -0.945 1.00 90.31 81 ALA A CA 1
ATOM 625 C C . ALA A 1 81 ? -4.684 29.913 -1.459 1.00 90.31 81 ALA A C 1
ATOM 627 O O . ALA A 1 81 ? -5.859 30.125 -1.768 1.00 90.31 81 ALA A O 1
ATOM 628 N N . HIS A 1 82 ? -3.749 30.856 -1.601 1.00 87.94 82 HIS A N 1
ATOM 629 C CA . HIS A 1 82 ? -4.032 32.189 -2.132 1.00 87.94 82 HIS A CA 1
ATOM 630 C C . HIS A 1 82 ? -4.524 32.155 -3.589 1.00 87.94 82 HIS A C 1
ATOM 632 O O . HIS A 1 82 ? -5.459 32.889 -3.926 1.00 87.94 82 HIS A O 1
ATOM 638 N N . PHE A 1 83 ? -3.956 31.282 -4.433 1.00 83.19 83 PHE A N 1
ATOM 639 C CA . PHE A 1 83 ? -4.424 31.079 -5.811 1.00 83.19 83 PHE A CA 1
ATOM 640 C C . PHE A 1 83 ? -5.846 30.493 -5.871 1.00 83.19 83 PHE A C 1
ATOM 642 O O . PHE A 1 83 ? -6.620 30.875 -6.746 1.00 83.19 83 PHE A O 1
ATOM 649 N N . LEU A 1 84 ? -6.221 29.623 -4.925 1.00 81.88 84 LEU A N 1
ATOM 650 C CA . LEU A 1 84 ? -7.562 29.020 -4.864 1.00 81.88 84 LEU A CA 1
ATOM 651 C C . LEU A 1 84 ? -8.643 29.965 -4.315 1.00 81.88 84 LEU A C 1
ATOM 653 O O . LEU A 1 84 ? -9.798 29.914 -4.744 1.00 81.88 84 LEU A O 1
ATOM 657 N N . THR A 1 85 ? -8.292 30.803 -3.339 1.00 80.94 85 THR A N 1
ATOM 658 C CA . THR A 1 85 ? -9.263 31.595 -2.562 1.00 80.94 85 THR A CA 1
ATOM 659 C C . THR A 1 85 ? -9.507 32.992 -3.122 1.00 80.94 85 THR A C 1
ATOM 661 O O . THR A 1 85 ? -10.607 33.529 -2.984 1.00 80.94 85 THR A O 1
ATOM 664 N N . THR A 1 86 ? -8.520 33.599 -3.781 1.00 77.19 86 THR A N 1
ATOM 665 C CA . THR A 1 86 ? -8.646 34.978 -4.263 1.00 77.19 86 THR A CA 1
ATOM 666 C C . THR A 1 86 ? -9.504 35.024 -5.519 1.00 77.19 86 THR A C 1
ATOM 668 O O . THR A 1 86 ? -9.102 34.502 -6.553 1.00 77.19 86 THR A O 1
ATOM 671 N N . GLN A 1 87 ? -10.646 35.717 -5.472 1.00 66.31 87 GLN A N 1
ATOM 672 C CA . GLN A 1 87 ? -11.595 35.810 -6.593 1.00 66.31 87 GLN A CA 1
ATOM 673 C C . GLN A 1 87 ? -10.931 36.247 -7.911 1.00 66.31 87 GLN A C 1
ATOM 675 O O . GLN A 1 87 ? -11.241 35.698 -8.962 1.00 66.31 87 GLN A O 1
ATOM 680 N N . LYS A 1 88 ? -9.957 37.168 -7.849 1.00 70.31 88 LYS A N 1
ATOM 681 C CA . LYS A 1 88 ? -9.158 37.602 -9.007 1.00 70.31 88 LYS A CA 1
ATOM 682 C C . LYS A 1 88 ? -8.312 36.475 -9.615 1.00 70.31 88 LYS A C 1
ATOM 684 O O . LYS A 1 88 ? -8.225 36.398 -10.830 1.00 70.31 88 LYS A O 1
ATOM 689 N N . GLN A 1 89 ? -7.692 35.629 -8.790 1.00 69.31 89 GLN A N 1
ATOM 690 C CA . GLN A 1 89 ? -6.865 34.505 -9.253 1.00 69.31 89 GLN A CA 1
ATOM 691 C C . GLN A 1 89 ? -7.733 33.327 -9.697 1.00 69.31 89 GLN A C 1
ATOM 693 O O . GLN A 1 89 ? -7.491 32.724 -10.735 1.00 69.31 89 GLN A O 1
ATOM 698 N N . ARG A 1 90 ? -8.818 33.056 -8.968 1.00 67.88 90 ARG A N 1
ATOM 699 C CA . ARG A 1 90 ? -9.792 32.028 -9.331 1.00 67.88 90 ARG A CA 1
ATOM 700 C C . ARG A 1 90 ? -10.504 32.338 -10.647 1.00 67.88 90 ARG A C 1
ATOM 702 O O . ARG A 1 90 ? -10.770 31.418 -11.403 1.00 67.88 90 ARG A O 1
ATOM 709 N N . ALA A 1 91 ? -10.759 33.613 -10.951 1.00 66.56 91 ALA A N 1
ATOM 710 C CA . ALA A 1 91 ? -11.307 34.040 -12.241 1.00 66.56 91 ALA A CA 1
ATOM 711 C C . ALA A 1 91 ? -10.353 33.798 -13.427 1.00 66.56 91 ALA A C 1
ATOM 713 O O . ALA A 1 91 ? -10.799 33.804 -14.571 1.00 66.56 91 ALA A O 1
ATOM 714 N N . LEU A 1 92 ? -9.058 33.591 -13.165 1.00 66.38 92 LEU A N 1
ATOM 715 C CA . LEU A 1 92 ? -8.067 33.231 -14.179 1.00 66.38 92 LEU A CA 1
ATOM 716 C C . LEU A 1 92 ? -7.976 31.706 -14.391 1.00 66.38 92 LEU A C 1
ATOM 718 O O . LEU A 1 92 ? -7.378 31.279 -15.375 1.00 66.38 92 LEU A O 1
ATOM 722 N N . LEU A 1 93 ? -8.545 30.886 -13.491 1.00 71.00 93 LEU A N 1
ATOM 723 C CA . LEU A 1 93 ? -8.651 29.431 -13.655 1.00 71.00 93 LEU A CA 1
ATOM 724 C C . LEU A 1 93 ? -9.862 29.151 -14.543 1.00 71.00 93 LEU A C 1
ATOM 726 O O . LEU A 1 93 ? -11.006 29.310 -14.117 1.00 71.00 93 LEU A O 1
ATOM 730 N N . THR A 1 94 ? -9.611 28.778 -15.793 1.00 68.81 94 THR A N 1
ATOM 731 C CA . THR A 1 94 ? -10.667 28.670 -16.817 1.00 68.81 94 THR A CA 1
ATOM 732 C C . THR A 1 94 ? -11.052 27.226 -17.113 1.00 68.81 94 THR A C 1
ATOM 734 O O . THR A 1 94 ? -12.121 26.982 -17.669 1.00 68.81 94 THR A O 1
ATOM 737 N N . ASN A 1 95 ? -10.219 26.264 -16.703 1.00 77.00 95 ASN A N 1
ATOM 738 C CA . ASN A 1 95 ? -10.444 24.843 -16.936 1.00 77.00 95 ASN A CA 1
ATOM 739 C C . ASN A 1 95 ? -10.555 24.071 -15.612 1.00 77.00 95 ASN A C 1
ATOM 741 O O . ASN A 1 95 ? -9.712 24.186 -14.723 1.00 77.00 95 ASN A O 1
ATOM 745 N N . THR A 1 96 ? -11.572 23.215 -15.510 1.00 82.88 96 THR A N 1
ATOM 746 C CA . THR A 1 96 ? -11.802 22.289 -14.392 1.00 82.88 96 THR A CA 1
ATOM 747 C C . THR A 1 96 ? -10.558 21.473 -14.029 1.00 82.88 96 THR A C 1
ATOM 749 O O . THR A 1 96 ? -10.285 21.269 -12.847 1.00 82.88 96 THR A O 1
ATOM 752 N N . ARG A 1 97 ? -9.751 21.064 -15.019 1.00 83.19 97 ARG A N 1
ATOM 753 C CA . ARG A 1 97 ? -8.504 20.318 -14.782 1.00 83.19 97 ARG A CA 1
ATOM 754 C C . ARG A 1 97 ? -7.476 21.128 -13.981 1.00 83.19 97 ARG A C 1
ATOM 756 O O . ARG A 1 97 ? -6.811 20.567 -13.116 1.00 83.19 97 ARG A O 1
ATOM 763 N N . GLU A 1 98 ? -7.379 22.437 -14.216 1.00 84.31 98 GLU A N 1
ATOM 764 C CA . GLU A 1 98 ? -6.477 23.331 -13.470 1.00 84.31 98 GLU A CA 1
ATOM 765 C C . GLU A 1 98 ? -6.917 23.462 -12.013 1.00 84.31 98 GLU A C 1
ATOM 767 O O . GLU A 1 98 ? -6.098 23.368 -11.101 1.00 84.31 98 GLU A O 1
ATOM 772 N N . ILE A 1 99 ? -8.223 23.648 -11.795 1.00 86.00 99 ILE A N 1
ATOM 773 C CA . ILE A 1 99 ? -8.811 23.759 -10.457 1.00 86.00 99 ILE A CA 1
ATOM 774 C C . ILE A 1 99 ? -8.563 22.467 -9.676 1.00 86.00 99 ILE A C 1
ATOM 776 O O . ILE A 1 99 ? -8.137 22.524 -8.523 1.00 86.00 99 ILE A O 1
ATOM 780 N N . ASN A 1 100 ? -8.772 21.313 -10.315 1.00 89.62 100 ASN A N 1
ATOM 781 C CA . ASN A 1 100 ? -8.548 20.007 -9.705 1.00 89.62 100 ASN A CA 1
ATOM 782 C C . ASN A 1 100 ? -7.068 19.789 -9.358 1.00 89.62 100 ASN A C 1
ATOM 784 O O . ASN A 1 100 ? -6.767 19.464 -8.214 1.00 89.62 100 ASN A O 1
ATOM 788 N N . ALA A 1 101 ? -6.143 20.055 -10.286 1.00 91.62 101 ALA A N 1
ATOM 789 C CA . ALA A 1 101 ? -4.704 19.928 -10.037 1.00 91.62 101 ALA A CA 1
ATOM 790 C C . ALA A 1 101 ? -4.206 20.870 -8.929 1.00 91.62 101 ALA A C 1
ATOM 792 O O . ALA A 1 101 ? -3.382 20.492 -8.094 1.00 91.62 101 ALA A O 1
ATOM 793 N N . LEU A 1 102 ? -4.723 22.100 -8.883 1.00 91.12 102 LEU A N 1
ATOM 794 C CA . LEU A 1 102 ? -4.371 23.055 -7.839 1.00 91.12 102 LEU A CA 1
ATOM 795 C C . LEU A 1 102 ? -4.957 22.655 -6.478 1.00 91.12 102 LEU A C 1
ATOM 797 O O . LEU A 1 102 ? -4.281 22.791 -5.458 1.00 91.12 102 LEU A O 1
ATOM 801 N N . SER A 1 103 ? -6.183 22.124 -6.460 1.00 91.94 103 SER A N 1
ATOM 802 C CA . SER A 1 103 ? -6.816 21.571 -5.259 1.00 91.94 103 SER A CA 1
ATOM 803 C C . SER A 1 103 ? -6.040 20.366 -4.718 1.00 91.94 103 SER A C 1
ATOM 805 O O . SER A 1 103 ? -5.809 20.281 -3.510 1.00 91.94 103 SER A O 1
ATOM 807 N N . ASP A 1 104 ? -5.572 19.476 -5.597 1.00 94.94 104 ASP A N 1
ATOM 808 C CA . ASP A 1 104 ? -4.704 18.351 -5.227 1.00 94.94 104 ASP A CA 1
ATOM 809 C C . ASP A 1 104 ? -3.416 18.845 -4.598 1.00 94.94 104 ASP A C 1
ATOM 811 O O . ASP A 1 104 ? -3.059 18.438 -3.492 1.00 94.94 104 ASP A O 1
ATOM 815 N N . CYS A 1 105 ? -2.738 19.774 -5.274 1.00 95.44 105 CYS A N 1
ATOM 816 C CA . CYS A 1 105 ? -1.499 20.331 -4.765 1.00 95.44 105 CYS A CA 1
ATOM 817 C C . CYS A 1 105 ? -1.700 21.024 -3.407 1.00 95.44 105 CYS A C 1
ATOM 819 O O . CYS A 1 105 ? -0.859 20.886 -2.517 1.00 95.44 105 CYS A O 1
ATOM 821 N N . HIS A 1 106 ? -2.827 21.712 -3.200 1.00 94.88 106 HIS A N 1
ATOM 822 C CA . HIS A 1 106 ? -3.162 22.297 -1.905 1.00 94.88 106 HIS A CA 1
ATOM 823 C C . HIS A 1 106 ? -3.269 21.221 -0.819 1.00 94.88 106 HIS A C 1
ATOM 825 O O . HIS A 1 106 ? -2.545 21.293 0.175 1.00 94.88 106 HIS A O 1
ATOM 831 N N . GLN A 1 107 ? -4.081 20.182 -1.039 1.00 95.56 107 GLN A N 1
ATOM 832 C CA . GLN A 1 107 ? -4.252 19.082 -0.086 1.00 95.56 107 GLN A CA 1
ATOM 833 C C . GLN A 1 107 ? -2.919 18.383 0.230 1.00 95.56 107 GLN A C 1
ATOM 835 O O . GLN A 1 107 ? -2.605 18.112 1.392 1.00 95.56 107 GLN A O 1
ATOM 840 N N . LEU A 1 108 ? -2.114 18.115 -0.797 1.00 97.69 108 LEU A N 1
ATOM 841 C CA . LEU A 1 108 ? -0.789 17.510 -0.666 1.00 97.69 108 LEU A CA 1
ATOM 842 C C . LEU A 1 108 ? 0.176 18.415 0.113 1.00 97.69 108 LEU A C 1
ATOM 844 O O . LEU A 1 108 ? 0.945 17.926 0.942 1.00 97.69 108 LEU A O 1
ATOM 848 N N . SER A 1 109 ? 0.110 19.734 -0.093 1.00 96.88 109 SER A N 1
ATOM 849 C CA . SER A 1 109 ? 0.919 20.710 0.644 1.00 96.88 109 SER A CA 1
ATOM 850 C C . SER A 1 109 ? 0.551 20.767 2.131 1.00 96.88 109 SER A C 1
ATOM 852 O O . SER A 1 109 ? 1.445 20.832 2.976 1.00 96.88 109 SER A O 1
ATOM 854 N N . GLU A 1 110 ? -0.738 20.657 2.472 1.00 96.62 110 GLU A N 1
ATOM 855 C CA . GLU A 1 110 ? -1.193 20.593 3.864 1.00 96.62 110 GLU A CA 1
ATOM 856 C C . GLU A 1 110 ? -0.712 19.308 4.549 1.00 96.62 110 GLU A C 1
ATOM 858 O O . GLU A 1 110 ? -0.208 19.353 5.672 1.00 96.62 110 GLU A O 1
ATOM 863 N N . LEU A 1 111 ? -0.800 18.162 3.863 1.00 97.31 111 LEU A N 1
ATOM 864 C CA . LEU A 1 111 ? -0.244 16.898 4.360 1.00 97.31 111 LEU A CA 1
ATOM 865 C C . LEU A 1 111 ? 1.273 16.993 4.572 1.00 97.31 111 LEU A C 1
ATOM 867 O O . LEU A 1 111 ? 1.790 16.521 5.582 1.00 97.31 111 LEU A O 1
ATOM 871 N N . THR A 1 112 ? 1.990 17.648 3.657 1.00 98.38 112 THR A N 1
ATOM 872 C CA . THR A 1 112 ? 3.431 17.895 3.789 1.00 98.38 112 THR A CA 1
ATOM 873 C C . THR A 1 112 ? 3.762 18.717 5.034 1.00 98.38 112 THR A C 1
ATOM 875 O O . THR A 1 112 ? 4.698 18.376 5.762 1.00 98.38 112 THR A O 1
ATOM 878 N N . VAL A 1 113 ? 2.992 19.771 5.323 1.00 98.19 113 VAL A N 1
ATOM 879 C CA . VAL A 1 113 ? 3.156 20.559 6.555 1.00 98.19 113 VAL A CA 1
ATOM 880 C C . VAL A 1 113 ? 2.960 19.678 7.795 1.00 98.19 113 VAL A C 1
ATOM 882 O O . VAL A 1 113 ? 3.792 19.717 8.705 1.00 98.19 113 VAL A O 1
ATOM 885 N N . ASP A 1 114 ? 1.927 18.837 7.818 1.00 96.75 114 ASP A N 1
ATOM 886 C CA . ASP A 1 114 ? 1.634 17.953 8.953 1.00 96.75 114 ASP A CA 1
ATOM 887 C C . ASP A 1 114 ? 2.711 16.887 9.180 1.00 96.75 114 ASP A C 1
ATOM 889 O O . ASP A 1 114 ? 3.133 16.650 10.319 1.00 96.75 114 ASP A O 1
ATOM 893 N N . TYR A 1 115 ? 3.205 16.265 8.107 1.00 97.94 115 TYR A N 1
ATOM 894 C CA . TYR A 1 115 ? 4.292 15.289 8.191 1.00 97.94 115 TYR A CA 1
ATOM 895 C C . TYR A 1 115 ? 5.568 15.941 8.721 1.00 97.94 115 TYR A C 1
ATOM 897 O O . TYR A 1 115 ? 6.201 15.402 9.627 1.00 97.94 115 TYR A O 1
ATOM 905 N N . LEU A 1 116 ? 5.916 17.138 8.241 1.00 97.75 116 LEU A N 1
ATOM 906 C CA . LEU A 1 116 ? 7.086 17.871 8.726 1.00 97.75 116 LEU A CA 1
ATOM 907 C C . LEU A 1 116 ? 6.937 18.317 10.188 1.00 97.75 116 LEU A C 1
ATOM 909 O O . LEU A 1 116 ? 7.916 18.292 10.934 1.00 97.75 116 LEU A O 1
ATOM 913 N N . ASN A 1 117 ? 5.731 18.692 10.622 1.00 96.19 117 ASN A N 1
ATOM 914 C CA . ASN A 1 117 ? 5.443 18.988 12.028 1.00 96.19 117 ASN A CA 1
ATOM 915 C C . ASN A 1 117 ? 5.624 17.755 12.916 1.00 96.19 117 ASN A C 1
ATOM 917 O O . ASN A 1 117 ? 6.256 17.853 13.970 1.00 96.19 117 ASN A O 1
ATOM 921 N N . SER A 1 118 ? 5.147 16.599 12.455 1.00 93.81 118 SER A N 1
ATOM 922 C CA . SER A 1 118 ? 5.311 15.317 13.146 1.00 93.81 118 SER A CA 1
ATOM 923 C C . SER A 1 118 ? 6.789 14.934 13.249 1.00 93.81 118 SER A C 1
ATOM 925 O O . SER A 1 118 ? 7.291 14.706 14.346 1.00 93.81 118 SER A O 1
ATOM 927 N N . VAL A 1 119 ? 7.536 14.992 12.141 1.00 93.62 119 VAL A N 1
ATOM 928 C CA . VAL A 1 119 ? 8.988 14.739 12.125 1.00 93.62 119 VAL A CA 1
ATOM 929 C C . VAL A 1 119 ? 9.732 15.694 13.062 1.00 93.62 119 VAL A C 1
ATOM 931 O O . VAL A 1 119 ? 10.621 15.278 13.800 1.00 93.62 119 VAL A O 1
ATOM 934 N N . SER A 1 120 ? 9.371 16.978 13.071 1.00 92.31 120 SER A N 1
ATOM 935 C CA . SER A 1 120 ? 9.978 17.978 13.955 1.00 92.31 120 SER A CA 1
ATOM 936 C C . SER A 1 120 ? 9.739 17.664 15.434 1.00 92.31 120 SER A C 1
ATOM 938 O O . SER A 1 120 ? 10.657 17.815 16.241 1.00 92.31 120 SER A O 1
ATOM 940 N N . ALA A 1 121 ? 8.538 17.200 15.798 1.00 89.81 121 ALA A N 1
ATOM 941 C CA . ALA A 1 121 ? 8.218 16.779 17.161 1.00 89.81 121 ALA A CA 1
ATOM 942 C C . ALA A 1 121 ? 9.048 15.556 17.583 1.00 89.81 121 ALA A C 1
ATOM 944 O O . ALA A 1 121 ? 9.709 15.603 18.621 1.00 89.81 121 ALA A O 1
ATOM 945 N N . GLU A 1 122 ? 9.103 14.529 16.734 1.00 86.88 122 GLU A N 1
ATOM 946 C CA . GLU A 1 122 ? 9.891 13.309 16.957 1.00 86.88 122 GLU A CA 1
ATOM 947 C C . GLU A 1 122 ? 11.396 13.616 17.088 1.00 86.88 122 GLU A C 1
ATOM 949 O O . GLU A 1 122 ? 12.098 13.084 17.951 1.00 86.88 122 GLU A O 1
ATOM 954 N N . LEU A 1 123 ? 11.906 14.569 16.299 1.00 82.75 123 LEU A N 1
ATOM 955 C CA . LEU A 1 123 ? 13.307 14.986 16.351 1.00 82.75 123 LEU A CA 1
ATOM 956 C C . LEU A 1 123 ? 13.691 15.760 17.624 1.00 82.75 123 LEU A C 1
ATOM 958 O O . LEU A 1 123 ? 14.881 15.815 17.950 1.00 82.75 123 LEU A O 1
ATOM 962 N N . ARG A 1 124 ? 12.748 16.349 18.376 1.00 80.25 124 ARG A N 1
ATOM 963 C CA . ARG A 1 124 ? 13.073 17.070 19.629 1.00 80.25 124 ARG A CA 1
ATOM 964 C C . ARG A 1 124 ? 13.634 16.134 20.701 1.00 80.25 124 ARG A C 1
ATOM 966 O O . ARG A 1 124 ? 14.573 16.529 21.387 1.00 80.25 124 ARG A O 1
ATOM 973 N N . GLY A 1 125 ? 13.117 14.906 20.788 1.00 66.25 125 GLY A N 1
ATOM 974 C CA . GLY A 1 125 ? 13.598 13.851 21.691 1.00 66.25 125 GLY A CA 1
ATOM 975 C C . GLY A 1 125 ? 14.653 12.920 21.078 1.00 66.25 125 GLY A C 1
ATOM 976 O O . GLY A 1 125 ? 15.153 12.026 21.756 1.00 66.25 125 GLY A O 1
ATOM 977 N N . PHE A 1 126 ? 15.006 13.112 19.803 1.00 66.56 126 PHE A N 1
ATOM 978 C CA . PHE A 1 126 ? 15.832 12.168 19.056 1.00 66.56 126 PHE A CA 1
ATOM 979 C C . PHE A 1 126 ? 17.317 12.233 19.442 1.00 66.56 126 PHE A C 1
ATOM 981 O O . PHE A 1 126 ? 18.004 13.241 19.223 1.00 66.56 126 PHE A O 1
ATOM 988 N N . ASN A 1 127 ? 17.835 11.109 19.942 1.00 63.78 127 ASN A N 1
ATOM 989 C CA . ASN A 1 127 ? 19.256 10.885 20.178 1.00 63.78 127 ASN A CA 1
ATOM 990 C C . ASN A 1 127 ? 19.690 9.577 19.501 1.00 63.78 127 ASN A C 1
ATOM 992 O O . ASN A 1 127 ? 19.221 8.496 19.847 1.00 63.78 127 ASN A O 1
ATOM 996 N N . VAL A 1 128 ? 20.636 9.691 18.563 1.00 57.03 128 VAL A N 1
ATOM 997 C CA . VAL A 1 128 ? 21.174 8.611 17.709 1.00 57.03 128 VAL A CA 1
ATOM 998 C C . VAL A 1 128 ? 21.516 7.338 18.489 1.00 57.03 128 VAL A C 1
ATOM 1000 O O . VAL A 1 128 ? 21.369 6.232 17.978 1.00 57.03 128 VAL A O 1
ATOM 1003 N N . ARG A 1 129 ? 21.985 7.484 19.734 1.00 54.56 129 ARG A N 1
ATOM 1004 C CA . ARG A 1 129 ? 22.445 6.362 20.561 1.00 54.56 129 ARG A CA 1
ATOM 1005 C C . ARG A 1 129 ? 21.311 5.613 21.274 1.00 54.56 129 ARG A C 1
ATOM 1007 O O . ARG A 1 129 ? 21.502 4.449 21.611 1.00 54.56 129 ARG A O 1
ATOM 1014 N N . SER A 1 130 ? 20.153 6.245 21.484 1.00 56.53 130 SER A N 1
ATOM 1015 C CA . SER A 1 130 ? 19.057 5.712 22.310 1.00 56.53 130 SER A CA 1
ATOM 1016 C C . SER A 1 130 ? 17.717 5.559 21.585 1.00 56.53 130 SER A C 1
ATOM 1018 O O . SER A 1 130 ? 16.833 4.902 22.122 1.00 56.53 130 SER A O 1
ATOM 1020 N N . SER A 1 131 ? 17.545 6.123 20.386 1.00 62.94 131 SER A N 1
ATOM 1021 C CA . SER A 1 131 ? 16.290 6.007 19.628 1.00 62.94 131 SER A CA 1
ATOM 1022 C C . SER A 1 131 ? 16.012 4.564 19.173 1.00 62.94 131 SER A C 1
ATOM 1024 O O . SER A 1 131 ? 16.941 3.835 18.796 1.00 62.94 131 SER A O 1
ATOM 1026 N N . SER A 1 132 ? 14.738 4.156 19.206 1.00 66.06 132 SER A N 1
ATOM 1027 C CA . SER A 1 132 ? 14.267 2.873 18.667 1.00 66.06 132 SER A CA 1
ATOM 1028 C C . SER A 1 132 ? 14.322 2.872 17.137 1.00 66.06 132 SER A C 1
ATOM 1030 O O . SER A 1 132 ? 14.241 3.925 16.502 1.00 66.06 132 SER A O 1
ATOM 1032 N N . ASP A 1 133 ? 14.461 1.692 16.535 1.00 70.12 133 ASP A N 1
ATOM 1033 C CA . ASP A 1 133 ? 14.464 1.570 15.072 1.00 70.12 133 ASP A CA 1
ATOM 1034 C C . ASP A 1 133 ? 13.092 1.924 14.469 1.00 70.12 133 ASP A C 1
ATOM 1036 O O . ASP A 1 133 ? 13.030 2.461 13.367 1.00 70.12 133 ASP A O 1
ATOM 1040 N N . ASP A 1 134 ? 12.012 1.743 15.235 1.00 71.00 134 ASP A N 1
ATOM 1041 C CA . ASP A 1 134 ? 10.657 2.170 14.867 1.00 71.00 134 ASP A CA 1
ATOM 1042 C C . ASP A 1 134 ? 10.553 3.695 14.686 1.00 71.00 134 ASP A C 1
ATOM 1044 O O . ASP A 1 134 ? 10.077 4.176 13.657 1.00 71.00 134 ASP A O 1
ATOM 1048 N N . LEU A 1 135 ? 11.110 4.478 15.620 1.00 80.06 135 LEU A N 1
ATOM 1049 C CA . LEU A 1 135 ? 11.148 5.941 15.514 1.00 80.06 135 LEU A CA 1
ATOM 1050 C C . LEU A 1 135 ? 11.929 6.399 14.272 1.00 80.06 135 LEU A C 1
ATOM 1052 O O . LEU A 1 135 ? 11.530 7.327 13.565 1.00 80.06 135 LEU A O 1
ATOM 1056 N N . VAL A 1 136 ? 13.047 5.726 14.000 1.00 79.88 136 VAL A N 1
ATOM 1057 C CA . VAL A 1 136 ? 13.889 5.960 12.822 1.00 79.88 136 VAL A CA 1
ATOM 1058 C C . VAL A 1 136 ? 13.113 5.679 11.532 1.00 79.88 136 VAL A C 1
ATOM 1060 O O . VAL A 1 136 ? 13.072 6.531 10.639 1.00 79.88 136 VAL A O 1
ATOM 1063 N N . GLY A 1 137 ? 12.457 4.519 11.455 1.00 83.81 137 GLY A N 1
ATOM 1064 C CA . GLY A 1 137 ? 11.635 4.130 10.315 1.00 83.81 137 GLY A CA 1
ATOM 1065 C C . GLY A 1 137 ? 10.452 5.072 10.102 1.00 83.81 137 GLY A C 1
ATOM 1066 O O . GLY A 1 137 ? 10.177 5.456 8.964 1.00 83.81 137 GLY A O 1
ATOM 1067 N N . ARG A 1 138 ? 9.799 5.536 11.177 1.00 89.50 138 ARG A N 1
ATOM 1068 C CA . ARG A 1 138 ? 8.700 6.510 11.106 1.00 89.50 138 ARG A CA 1
ATOM 1069 C C . ARG A 1 138 ? 9.154 7.845 10.518 1.00 89.50 138 ARG A C 1
ATOM 1071 O O . ARG A 1 138 ? 8.522 8.344 9.589 1.00 89.50 138 ARG A O 1
ATOM 1078 N N . ILE A 1 139 ? 10.267 8.404 11.003 1.00 91.94 139 ILE A N 1
ATOM 1079 C CA . ILE A 1 139 ? 10.816 9.670 10.488 1.00 91.94 139 ILE A CA 1
ATOM 1080 C C . ILE A 1 139 ? 11.125 9.558 8.988 1.00 91.94 139 ILE A C 1
ATOM 1082 O O . ILE A 1 139 ? 10.742 10.437 8.212 1.00 91.94 139 ILE A O 1
ATOM 1086 N N . GLN A 1 140 ? 11.791 8.478 8.567 1.00 92.12 140 GLN A N 1
ATOM 1087 C CA . GLN A 1 140 ? 12.131 8.272 7.158 1.00 92.12 140 GLN A CA 1
ATOM 1088 C C . GLN A 1 140 ? 10.884 8.069 6.284 1.00 92.12 140 GLN A C 1
ATOM 1090 O O . GLN A 1 140 ? 10.824 8.600 5.174 1.00 92.12 140 GLN A O 1
ATOM 1095 N N . THR A 1 141 ? 9.870 7.368 6.794 1.00 95.94 141 THR A N 1
ATOM 1096 C CA . THR A 1 141 ? 8.590 7.148 6.102 1.00 95.94 141 THR A CA 1
ATOM 1097 C C . THR A 1 141 ? 7.852 8.466 5.870 1.00 95.94 141 THR A C 1
ATOM 1099 O O . THR A 1 141 ? 7.443 8.755 4.746 1.00 95.94 141 THR A O 1
ATOM 1102 N N . LEU A 1 142 ? 7.749 9.317 6.897 1.00 97.81 142 LEU A N 1
ATOM 1103 C CA . LEU A 1 142 ? 7.093 10.623 6.786 1.00 97.81 142 LEU A CA 1
ATOM 1104 C C . LEU A 1 142 ? 7.821 11.555 5.809 1.00 97.81 142 LEU A C 1
ATOM 1106 O O . LEU A 1 142 ? 7.177 12.191 4.977 1.00 97.81 142 LEU A O 1
ATOM 1110 N N . LEU A 1 143 ? 9.158 11.607 5.849 1.00 97.69 143 LEU A N 1
ATOM 1111 C CA . LEU A 1 143 ? 9.942 12.393 4.887 1.00 97.69 143 LEU A CA 1
ATOM 1112 C C . LEU A 1 143 ? 9.834 11.844 3.458 1.00 97.69 143 LEU A C 1
ATOM 1114 O O . LEU A 1 143 ? 9.771 12.621 2.506 1.00 97.69 143 LEU A O 1
ATOM 1118 N N . SER A 1 144 ? 9.748 10.522 3.295 1.00 98.38 144 SER A N 1
ATOM 1119 C CA . SER A 1 144 ? 9.474 9.911 1.990 1.00 98.38 144 SER A CA 1
ATOM 1120 C C . SER A 1 144 ? 8.089 10.313 1.470 1.00 98.38 144 SER A C 1
ATOM 1122 O O . SER A 1 144 ? 7.949 10.616 0.284 1.00 98.38 144 SER A O 1
ATOM 1124 N N . GLY A 1 145 ? 7.092 10.402 2.359 1.00 98.44 145 GLY A N 1
ATOM 1125 C CA . GLY A 1 145 ? 5.767 10.949 2.067 1.00 98.44 145 GLY A CA 1
ATOM 1126 C C . GLY A 1 145 ? 5.796 12.424 1.653 1.00 98.44 145 GLY A C 1
ATOM 1127 O O . GLY A 1 145 ? 5.139 12.781 0.684 1.00 98.44 145 GLY A O 1
ATOM 1128 N N . VAL A 1 146 ? 6.607 13.264 2.308 1.00 98.69 146 VAL A N 1
ATOM 1129 C CA . VAL A 1 146 ? 6.796 14.684 1.938 1.00 98.69 146 VAL A CA 1
ATOM 1130 C C . VAL A 1 146 ? 7.318 14.830 0.506 1.00 98.69 146 VAL A C 1
ATOM 1132 O O . VAL A 1 146 ? 6.763 15.599 -0.276 1.00 98.69 146 VAL A O 1
ATOM 1135 N N . VAL A 1 147 ? 8.363 14.076 0.148 1.00 98.56 147 VAL A N 1
ATOM 1136 C CA . VAL A 1 147 ? 8.916 14.092 -1.218 1.00 98.56 147 VAL A CA 1
ATOM 1137 C C . VAL A 1 147 ? 7.881 13.589 -2.230 1.00 98.56 147 VAL A C 1
ATOM 1139 O O . VAL A 1 147 ? 7.724 14.185 -3.290 1.00 98.56 147 VAL A O 1
ATOM 1142 N N . THR A 1 148 ? 7.119 12.550 -1.878 1.00 98.62 148 THR A N 1
ATOM 1143 C CA . THR A 1 148 ? 6.060 12.002 -2.740 1.00 98.62 148 THR A CA 1
ATOM 1144 C C . THR A 1 148 ? 4.933 13.004 -2.979 1.00 98.62 148 THR A C 1
ATOM 1146 O O . THR A 1 148 ? 4.580 13.253 -4.123 1.00 98.62 148 THR A O 1
ATOM 1149 N N . ASN A 1 149 ? 4.409 13.634 -1.923 1.00 98.56 149 ASN A N 1
ATOM 1150 C CA . ASN A 1 149 ? 3.360 14.649 -2.038 1.00 98.56 149 ASN A CA 1
ATOM 1151 C C . ASN A 1 149 ? 3.790 15.798 -2.953 1.00 98.56 149 ASN A C 1
ATOM 1153 O O . ASN A 1 149 ? 2.995 16.304 -3.745 1.00 98.56 149 ASN A O 1
ATOM 1157 N N . GLN A 1 150 ? 5.055 16.205 -2.842 1.00 97.31 150 GLN A N 1
ATOM 1158 C CA . GLN A 1 150 ? 5.593 17.268 -3.670 1.00 97.31 150 GLN A CA 1
ATOM 1159 C C . GLN A 1 150 ? 5.706 16.868 -5.139 1.00 97.31 150 GLN A C 1
ATOM 1161 O O . GLN A 1 150 ? 5.360 17.673 -6.003 1.00 97.31 150 GLN A O 1
ATOM 1166 N N . GLN A 1 151 ? 6.155 15.641 -5.414 1.00 97.19 151 GLN A N 1
ATOM 1167 C CA . GLN A 1 151 ? 6.229 15.106 -6.771 1.00 97.19 151 GLN A CA 1
ATOM 1168 C C . GLN A 1 151 ? 4.837 15.057 -7.412 1.00 97.19 151 GLN A C 1
ATOM 1170 O O . GLN A 1 151 ? 4.645 15.629 -8.482 1.00 97.19 151 GLN A O 1
ATOM 1175 N N . THR A 1 152 ? 3.848 14.491 -6.712 1.00 97.62 152 THR A N 1
ATOM 1176 C CA . THR A 1 152 ? 2.461 14.411 -7.193 1.00 97.62 152 THR A CA 1
ATOM 1177 C C . THR A 1 152 ? 1.873 15.801 -7.464 1.00 97.62 152 THR A C 1
ATOM 1179 O O . THR A 1 152 ? 1.245 16.009 -8.501 1.00 97.62 152 THR A O 1
ATOM 1182 N N . CYS A 1 153 ? 2.107 16.781 -6.576 1.00 96.44 153 CYS A N 1
ATOM 1183 C CA . CYS A 1 153 ? 1.701 18.167 -6.830 1.00 96.44 153 CYS A CA 1
ATOM 1184 C C . CYS A 1 153 ? 2.361 18.708 -8.109 1.00 96.44 153 CYS A C 1
ATOM 1186 O O . CYS A 1 153 ? 1.673 19.245 -8.975 1.00 96.44 153 CYS A O 1
ATOM 1188 N N . TYR A 1 154 ? 3.686 18.587 -8.228 1.00 95.38 154 TYR A N 1
ATOM 1189 C CA . TYR A 1 154 ? 4.432 19.123 -9.365 1.00 95.38 154 TYR A CA 1
ATOM 1190 C C . TYR A 1 154 ? 3.934 18.551 -10.696 1.00 95.38 154 TYR A C 1
ATOM 1192 O O . TYR A 1 154 ? 3.745 19.298 -11.656 1.00 95.38 154 TYR A O 1
ATOM 1200 N N . GLU A 1 155 ? 3.691 17.245 -10.748 1.00 93.75 155 GLU A N 1
ATOM 1201 C CA . GLU A 1 155 ? 3.235 16.554 -11.953 1.00 93.75 155 GLU A CA 1
ATOM 1202 C C . GLU A 1 155 ? 1.808 16.911 -12.324 1.00 93.75 155 GLU A C 1
ATOM 1204 O O . GLU A 1 155 ? 1.582 17.314 -13.462 1.00 93.75 155 GLU A O 1
ATOM 1209 N N . GLY A 1 156 ? 0.873 16.891 -11.369 1.00 92.88 156 GLY A N 1
ATOM 1210 C CA . GLY A 1 156 ? -0.508 17.297 -11.636 1.00 92.88 156 GLY A CA 1
ATOM 1211 C C . GLY A 1 156 ? -0.592 18.738 -12.150 1.00 92.88 156 GLY A C 1
ATOM 1212 O O . GLY A 1 156 ? -1.325 19.037 -13.094 1.00 92.88 156 GLY A O 1
ATOM 1213 N N . LEU A 1 157 ? 0.224 19.634 -11.586 1.00 91.50 157 LEU A N 1
ATOM 1214 C CA . LEU A 1 157 ? 0.361 21.009 -12.059 1.00 91.50 157 LEU A CA 1
ATOM 1215 C C . LEU A 1 157 ? 0.964 21.084 -13.475 1.00 91.50 157 LEU A C 1
ATOM 1217 O O . LEU A 1 157 ? 0.474 21.829 -14.326 1.00 91.50 157 LEU A O 1
ATOM 1221 N N . LYS A 1 158 ? 2.012 20.307 -13.755 1.00 91.12 158 LYS A N 1
ATOM 1222 C CA . LYS A 1 158 ? 2.663 20.268 -15.070 1.00 91.12 158 LYS A CA 1
ATOM 1223 C C . LYS A 1 158 ? 1.730 19.720 -16.154 1.00 91.12 158 LYS A C 1
ATOM 1225 O O . LYS A 1 158 ? 1.679 20.285 -17.243 1.00 91.12 158 LYS A O 1
ATOM 1230 N N . GLU A 1 159 ? 0.980 18.665 -15.854 1.00 89.06 159 GLU A N 1
ATOM 1231 C CA . GLU A 1 159 ? 0.009 18.036 -16.757 1.00 89.06 159 GLU A CA 1
ATOM 1232 C C . GLU A 1 159 ? -1.198 18.931 -17.053 1.00 89.06 159 GLU A C 1
ATOM 1234 O O . GLU A 1 159 ? -1.751 18.877 -18.152 1.00 89.06 159 GLU A O 1
ATOM 1239 N N . ALA A 1 160 ? -1.589 19.797 -16.113 1.00 85.75 160 ALA A N 1
ATOM 1240 C CA . ALA A 1 160 ? -2.618 20.803 -16.362 1.00 85.75 160 ALA A CA 1
ATOM 1241 C C . ALA A 1 160 ? -2.193 21.839 -17.428 1.00 85.75 160 ALA A C 1
ATOM 1243 O O . ALA A 1 160 ? -3.059 22.425 -18.074 1.00 85.75 160 ALA A O 1
ATOM 1244 N N . GLY A 1 161 ? -0.884 22.050 -17.642 1.00 73.56 161 GLY A N 1
ATOM 1245 C CA . GLY A 1 161 ? -0.335 22.726 -18.829 1.00 73.56 161 GLY A CA 1
ATOM 1246 C C . GLY A 1 161 ? -0.611 24.233 -18.966 1.00 73.56 161 GLY A C 1
ATOM 1247 O O . GLY A 1 161 ? -0.453 24.781 -20.054 1.00 73.56 161 GLY A O 1
ATOM 1248 N N . SER A 1 162 ? -1.024 24.913 -17.892 1.00 69.94 162 SER A N 1
ATOM 1249 C CA . SER A 1 162 ? -1.502 26.307 -17.920 1.00 69.94 162 SER A CA 1
ATOM 1250 C C . SER A 1 162 ? -0.439 27.360 -17.579 1.00 69.94 162 SER A C 1
ATOM 1252 O O . SER A 1 162 ? 0.444 27.137 -16.745 1.00 69.94 162 SER A O 1
ATOM 1254 N N . SER A 1 163 ? -0.572 28.563 -18.155 1.00 67.44 163 SER A N 1
ATOM 1255 C CA . SER A 1 163 ? 0.317 29.715 -17.918 1.00 67.44 163 SER A CA 1
ATOM 1256 C C . SER A 1 163 ? 0.300 30.213 -16.469 1.00 67.44 163 SER A C 1
ATOM 1258 O O . SER A 1 163 ? 1.294 30.758 -15.987 1.00 67.44 163 SER A O 1
ATOM 1260 N N . MET A 1 164 ? -0.800 29.999 -15.744 1.00 65.44 164 MET A N 1
ATOM 1261 C CA . MET A 1 164 ? -0.887 30.369 -14.333 1.00 65.44 164 MET A CA 1
ATOM 1262 C C . MET A 1 164 ? -0.199 29.348 -13.429 1.00 65.44 164 MET A C 1
ATOM 1264 O O . MET A 1 164 ? 0.511 29.716 -12.494 1.00 65.44 164 MET A O 1
ATOM 1268 N N . VAL A 1 165 ? -0.334 28.064 -13.753 1.00 68.50 165 VAL A N 1
ATOM 1269 C CA . VAL A 1 165 ? 0.324 26.982 -13.020 1.00 68.50 165 VAL A CA 1
ATOM 1270 C C . VAL A 1 165 ? 1.846 27.027 -13.202 1.00 68.50 165 VAL A C 1
ATOM 1272 O O . VAL A 1 165 ? 2.588 26.707 -12.272 1.00 68.50 165 VAL A O 1
ATOM 1275 N N . ALA A 1 166 ? 2.332 27.552 -14.333 1.00 74.69 166 ALA A N 1
ATOM 1276 C CA . ALA A 1 166 ? 3.755 27.800 -14.562 1.00 74.69 166 ALA A CA 1
ATOM 1277 C C . ALA A 1 166 ? 4.413 28.673 -13.472 1.00 74.69 166 ALA A C 1
ATOM 1279 O O . ALA A 1 166 ? 5.582 28.462 -13.145 1.00 74.69 166 ALA A O 1
ATOM 1280 N N . GLN A 1 167 ? 3.665 29.598 -12.853 1.00 82.75 167 GLN A N 1
ATOM 1281 C CA . GLN A 1 167 ? 4.170 30.429 -11.750 1.00 82.75 167 GLN A CA 1
ATOM 1282 C C . GLN A 1 167 ? 4.407 29.626 -10.462 1.00 82.75 167 GLN A C 1
ATOM 1284 O O . GLN A 1 167 ? 5.231 30.020 -9.638 1.00 82.75 167 GLN A O 1
ATOM 1289 N N . LEU A 1 168 ? 3.707 28.500 -10.289 1.00 87.38 168 LEU A N 1
ATOM 1290 C CA . LEU A 1 168 ? 3.839 27.607 -9.137 1.00 87.38 168 LEU A CA 1
ATOM 1291 C C . LEU A 1 168 ? 4.876 26.503 -9.363 1.00 87.38 168 LEU A C 1
ATOM 1293 O O . LEU A 1 168 ? 5.479 26.051 -8.391 1.00 87.38 168 LEU A O 1
ATOM 1297 N N . LEU A 1 169 ? 5.149 26.113 -10.613 1.00 90.06 169 LEU A N 1
ATOM 1298 C CA . LEU A 1 169 ? 6.095 25.033 -10.922 1.00 90.06 169 LEU A CA 1
ATOM 1299 C C . LEU A 1 169 ? 7.489 25.276 -10.331 1.00 90.06 169 LEU A C 1
ATOM 1301 O O . LEU A 1 169 ? 8.061 24.365 -9.739 1.00 90.06 169 LEU A O 1
ATOM 1305 N N . ALA A 1 170 ? 8.031 26.493 -10.444 1.00 92.00 170 ALA A N 1
ATOM 1306 C CA . ALA A 1 170 ? 9.352 26.807 -9.894 1.00 92.00 170 ALA A CA 1
ATOM 1307 C C . ALA A 1 170 ? 9.375 26.813 -8.347 1.00 92.00 170 ALA A C 1
ATOM 1309 O O . ALA A 1 170 ? 10.226 26.127 -7.776 1.00 92.00 170 ALA A O 1
ATOM 1310 N N . PRO A 1 171 ? 8.454 27.498 -7.633 1.00 93.06 171 PRO A N 1
ATOM 1311 C CA . PRO A 1 171 ? 8.335 27.382 -6.176 1.00 93.06 171 PRO A CA 1
ATOM 1312 C C . PRO A 1 171 ? 8.174 25.941 -5.672 1.00 93.06 171 PRO A C 1
ATOM 1314 O O . PRO A 1 171 ? 8.822 25.563 -4.694 1.00 93.06 171 PRO A O 1
ATOM 1317 N N . VAL A 1 172 ? 7.345 25.137 -6.346 1.00 93.81 172 VAL A N 1
ATOM 1318 C CA . VAL A 1 172 ? 7.136 23.720 -6.022 1.00 93.81 172 VAL A CA 1
ATOM 1319 C C . VAL A 1 172 ? 8.435 22.939 -6.255 1.00 93.81 172 VAL A C 1
ATOM 1321 O O . VAL A 1 172 ? 8.939 22.293 -5.339 1.00 93.81 172 VAL A O 1
ATOM 1324 N N . SER A 1 173 ? 9.063 23.060 -7.423 1.00 94.38 173 SER A N 1
ATOM 1325 C CA . SER A 1 173 ? 10.335 22.381 -7.707 1.00 94.38 173 SER A CA 1
ATOM 1326 C C . SER A 1 173 ? 11.405 22.704 -6.657 1.00 94.38 173 SER A C 1
ATOM 1328 O O . SER A 1 173 ? 11.977 21.799 -6.053 1.00 94.38 173 SER A O 1
ATOM 1330 N N . ASN A 1 174 ? 11.608 23.990 -6.351 1.00 93.94 174 ASN A N 1
ATOM 1331 C CA . ASN A 1 174 ? 12.615 24.441 -5.387 1.00 93.94 174 ASN A CA 1
ATOM 1332 C C . ASN A 1 174 ? 12.364 23.897 -3.973 1.00 93.94 174 ASN A C 1
ATOM 1334 O O . ASN A 1 174 ? 13.301 23.502 -3.279 1.00 93.94 174 ASN A O 1
ATOM 1338 N N . ALA A 1 175 ? 11.105 23.866 -3.525 1.00 95.19 175 ALA A N 1
ATOM 1339 C CA . ALA A 1 175 ? 10.763 23.271 -2.237 1.00 95.19 175 ALA A CA 1
ATOM 1340 C C . ALA A 1 175 ? 11.037 21.756 -2.223 1.00 95.19 175 ALA A C 1
ATOM 1342 O O . ALA A 1 175 ? 11.552 21.247 -1.226 1.00 95.19 175 ALA A O 1
ATOM 1343 N N . GLY A 1 176 ? 10.778 21.061 -3.337 1.00 95.56 176 GLY A N 1
ATOM 1344 C CA . GLY A 1 176 ? 11.069 19.635 -3.499 1.00 95.56 176 GLY A CA 1
ATOM 1345 C C . GLY A 1 176 ? 12.548 19.296 -3.347 1.00 95.56 176 GLY A C 1
ATOM 1346 O O . GLY A 1 176 ? 12.886 18.359 -2.621 1.00 95.56 176 GLY A O 1
ATOM 1347 N N . GLU A 1 177 ? 13.443 20.101 -3.924 1.00 96.50 177 GLU A N 1
ATOM 1348 C CA . GLU A 1 177 ? 14.888 19.903 -3.755 1.00 96.50 177 GLU A CA 1
ATOM 1349 C C . GLU A 1 177 ? 15.313 20.044 -2.283 1.00 96.50 177 GLU A C 1
ATOM 1351 O O . GLU A 1 177 ? 16.107 19.248 -1.779 1.00 96.50 177 GLU A O 1
ATOM 1356 N N . ILE A 1 178 ? 14.743 21.008 -1.546 1.00 96.12 178 ILE A N 1
ATOM 1357 C CA . ILE A 1 178 ? 15.007 21.184 -0.105 1.00 96.12 178 ILE A CA 1
ATOM 1358 C C . ILE A 1 178 ? 14.501 19.973 0.695 1.00 96.12 178 ILE A C 1
ATOM 1360 O O . ILE A 1 178 ? 15.186 19.515 1.616 1.00 96.12 178 ILE A O 1
ATOM 1364 N N . TYR A 1 179 ? 13.329 19.431 0.349 1.00 97.94 179 TYR A N 1
ATOM 1365 C CA . TYR A 1 179 ? 12.782 18.234 0.995 1.00 97.94 179 TYR A CA 1
ATOM 1366 C C . TYR A 1 179 ? 13.674 17.009 0.769 1.00 97.94 179 TYR A C 1
ATOM 1368 O O . TYR A 1 179 ? 13.991 16.303 1.727 1.00 97.94 179 TYR A O 1
ATOM 1376 N N . SER A 1 180 ? 14.158 16.808 -0.460 1.00 97.19 180 SER A N 1
ATOM 1377 C CA . SER A 1 180 ? 15.126 15.755 -0.797 1.00 97.19 180 SER A CA 1
ATOM 1378 C C . SER A 1 180 ? 16.456 15.926 -0.050 1.00 97.19 180 SER A C 1
ATOM 1380 O O . SER A 1 180 ? 17.002 14.963 0.496 1.00 97.19 180 SER A O 1
ATOM 1382 N N . VAL A 1 181 ? 16.966 17.158 0.075 1.00 96.25 181 VAL A N 1
ATOM 1383 C CA . VAL A 1 181 ? 18.148 17.445 0.906 1.00 96.25 181 VAL A CA 1
ATOM 1384 C C . VAL A 1 181 ? 17.925 17.011 2.354 1.00 96.25 181 VAL A C 1
ATOM 1386 O O . VAL A 1 181 ? 18.790 16.351 2.933 1.00 96.25 181 VAL A O 1
ATOM 1389 N N . SER A 1 182 ? 16.774 17.350 2.939 1.00 95.44 182 SER A N 1
ATOM 1390 C CA . SER A 1 182 ? 16.456 16.967 4.316 1.00 95.44 182 SER A CA 1
ATOM 1391 C C . SER A 1 182 ? 16.332 15.451 4.479 1.00 95.44 182 SER A C 1
ATOM 1393 O O . SER A 1 182 ? 16.917 14.899 5.412 1.00 95.44 182 SER A O 1
ATOM 1395 N N . LEU A 1 183 ? 15.672 14.766 3.538 1.00 95.06 183 LEU A N 1
ATOM 1396 C CA . LEU A 1 183 ? 15.593 13.305 3.505 1.00 95.06 183 LEU A CA 1
ATOM 1397 C C . LEU A 1 183 ? 16.989 12.667 3.446 1.00 95.06 183 LEU A C 1
ATOM 1399 O O . LEU A 1 183 ? 17.280 11.779 4.243 1.00 95.06 183 LEU A O 1
ATOM 1403 N N . GLY A 1 184 ? 17.878 13.149 2.573 1.00 92.75 184 GLY A N 1
ATOM 1404 C CA . GLY A 1 184 ? 19.246 12.639 2.452 1.00 92.75 184 GLY A CA 1
ATOM 1405 C C . GLY A 1 184 ? 20.097 12.860 3.707 1.00 92.75 184 GLY A C 1
ATOM 1406 O O . GLY A 1 184 ? 20.831 11.959 4.121 1.00 92.75 184 GLY A O 1
ATOM 1407 N N . LEU A 1 185 ? 19.979 14.030 4.347 1.00 90.88 185 LEU A N 1
ATOM 1408 C CA . LEU A 1 185 ? 20.671 14.341 5.605 1.00 90.88 185 LEU A CA 1
ATOM 1409 C C . LEU A 1 185 ? 20.184 13.461 6.757 1.00 90.88 185 LEU A C 1
ATOM 1411 O O . LEU A 1 185 ? 20.987 12.959 7.545 1.00 90.88 185 LEU A O 1
ATOM 1415 N N . VAL A 1 186 ? 18.871 13.261 6.856 1.00 87.81 186 VAL A N 1
ATOM 1416 C CA . VAL A 1 186 ? 18.271 12.372 7.851 1.00 87.81 186 VAL A CA 1
ATOM 1417 C C . VAL A 1 186 ? 18.693 10.929 7.580 1.00 87.81 186 VAL A C 1
ATOM 1419 O O . VAL A 1 186 ? 19.243 10.292 8.470 1.00 87.81 186 VAL A O 1
ATOM 1422 N N . ALA A 1 187 ? 18.577 10.437 6.347 1.00 86.12 187 ALA A N 1
ATOM 1423 C CA . ALA A 1 187 ? 19.019 9.094 5.975 1.00 86.12 187 ALA A CA 1
ATOM 1424 C C . ALA A 1 187 ? 20.508 8.847 6.289 1.00 86.12 187 ALA A C 1
ATOM 1426 O O . ALA A 1 187 ? 20.864 7.765 6.751 1.00 86.12 187 ALA A O 1
ATOM 1427 N N . HIS A 1 188 ? 21.383 9.847 6.126 1.00 83.75 188 HIS A N 1
ATOM 1428 C CA . HIS A 1 188 ? 22.792 9.748 6.528 1.00 83.75 188 HIS A CA 1
ATOM 1429 C C . HIS A 1 188 ? 22.973 9.587 8.041 1.00 83.75 188 HIS A C 1
ATOM 1431 O O . HIS A 1 188 ? 23.711 8.708 8.505 1.00 83.75 188 HIS A O 1
ATOM 1437 N N . ALA A 1 189 ? 22.289 10.437 8.813 1.00 78.75 189 ALA A N 1
ATOM 1438 C CA . ALA A 1 189 ? 22.319 10.400 10.271 1.00 78.75 189 ALA A CA 1
ATOM 1439 C C . ALA A 1 189 ? 21.764 9.072 10.817 1.00 78.75 189 ALA A C 1
ATOM 1441 O O . ALA A 1 189 ? 22.250 8.569 11.824 1.00 78.75 189 ALA A O 1
ATOM 1442 N N . LEU A 1 190 ? 20.799 8.467 10.119 1.00 72.38 190 LEU A N 1
ATOM 1443 C CA . LEU A 1 190 ? 20.200 7.175 10.464 1.00 72.38 190 LEU A CA 1
ATOM 1444 C C . LEU A 1 190 ? 21.061 5.978 10.007 1.00 72.38 190 LEU A C 1
ATOM 1446 O O . LEU A 1 190 ? 21.264 5.017 10.751 1.00 72.38 190 LEU A O 1
ATOM 1450 N N . GLY A 1 191 ? 21.637 6.036 8.804 1.00 63.84 191 GLY A N 1
ATOM 1451 C CA . GLY A 1 191 ? 22.466 4.971 8.223 1.00 63.84 191 GLY A CA 1
ATOM 1452 C C . GLY A 1 191 ? 23.815 4.768 8.925 1.00 63.84 191 GLY A C 1
ATOM 1453 O O . GLY A 1 191 ? 24.380 3.671 8.891 1.00 63.84 191 GLY A O 1
ATOM 1454 N N . SER A 1 192 ? 24.315 5.793 9.621 1.00 51.12 192 SER A N 1
ATOM 1455 C CA . SER A 1 192 ? 25.482 5.695 10.510 1.00 51.12 192 SER A CA 1
ATOM 1456 C C . SER A 1 192 ? 25.192 4.916 11.811 1.00 51.12 192 SER A C 1
ATOM 1458 O O . SER A 1 192 ? 26.127 4.408 12.429 1.00 51.12 192 SER A O 1
ATOM 1460 N N . VAL A 1 193 ? 23.916 4.703 12.170 1.00 47.56 193 VAL A N 1
ATOM 1461 C CA . VAL A 1 193 ? 23.464 3.891 13.327 1.00 47.56 193 VAL A CA 1
ATOM 1462 C C . VAL A 1 193 ? 23.344 2.408 12.980 1.00 47.56 193 VAL A C 1
ATOM 1464 O O . VAL A 1 193 ? 23.788 1.542 13.740 1.00 47.56 193 VAL A O 1
ATOM 1467 N N . GLY A 1 194 ? 22.798 2.104 11.796 1.00 41.38 194 GLY A N 1
ATOM 1468 C CA . GLY A 1 194 ? 22.528 0.733 11.347 1.00 41.38 194 GLY A CA 1
ATOM 1469 C C . GLY A 1 194 ? 23.781 -0.142 11.209 1.00 41.38 194 GLY A C 1
ATOM 1470 O O . GLY A 1 194 ? 23.726 -1.342 11.477 1.00 41.38 194 GLY A O 1
ATOM 1471 N N . LYS A 1 195 ? 24.940 0.448 10.875 1.00 37.66 195 LYS A N 1
ATOM 1472 C CA . LYS A 1 195 ? 26.224 -0.279 10.790 1.00 37.66 195 LYS A CA 1
ATOM 1473 C C . LYS A 1 195 ? 26.769 -0.718 12.156 1.00 37.66 195 LYS A C 1
ATOM 1475 O O . LYS A 1 195 ? 27.475 -1.719 12.220 1.00 37.66 195 LYS A O 1
ATOM 1480 N N . SER A 1 196 ? 26.419 -0.012 13.235 1.00 34.41 196 SER A N 1
ATOM 1481 C CA . SER A 1 196 ? 26.857 -0.344 14.599 1.00 34.41 196 SER A CA 1
ATOM 1482 C C . SER A 1 196 ? 25.931 -1.371 15.270 1.00 34.41 196 SER A C 1
ATOM 1484 O O . SER A 1 196 ? 26.403 -2.265 15.967 1.00 34.41 196 SER A O 1
ATOM 1486 N N . ARG A 1 197 ? 24.614 -1.315 15.004 1.00 43.03 197 ARG A N 1
ATOM 1487 C CA . ARG A 1 197 ? 23.623 -2.247 15.587 1.00 43.03 197 ARG A CA 1
ATOM 1488 C C . ARG A 1 197 ? 23.526 -3.603 14.873 1.00 43.03 197 ARG A C 1
ATOM 1490 O O 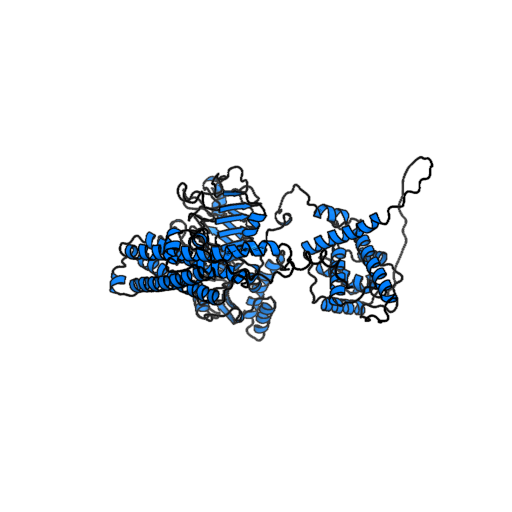. ARG A 1 197 ? 23.338 -4.612 15.548 1.00 43.03 197 ARG A O 1
ATOM 1497 N N . LYS A 1 198 ? 23.741 -3.679 13.548 1.00 38.78 198 LYS A N 1
ATOM 1498 C CA . LYS A 1 198 ? 23.720 -4.964 12.806 1.00 38.78 198 LYS A CA 1
ATOM 1499 C C . LYS A 1 198 ? 24.808 -5.954 13.252 1.00 38.78 198 LYS A C 1
ATOM 1501 O O . LYS A 1 198 ? 24.627 -7.154 13.094 1.00 38.78 198 LYS A O 1
ATOM 1506 N N . LYS A 1 199 ? 25.901 -5.479 13.865 1.00 31.97 199 LYS A N 1
ATOM 1507 C CA . LYS A 1 199 ? 26.970 -6.340 14.403 1.00 31.97 199 LYS A CA 1
ATOM 1508 C C . LYS A 1 199 ? 26.635 -6.953 15.775 1.00 31.97 199 LYS A C 1
ATOM 1510 O O . LYS A 1 199 ? 27.265 -7.930 16.154 1.00 31.97 199 LYS A O 1
ATOM 1515 N N . GLY A 1 200 ? 25.652 -6.400 16.496 1.00 30.22 200 GLY A N 1
ATOM 1516 C CA . GLY A 1 200 ? 25.216 -6.870 17.822 1.00 30.22 200 GLY A CA 1
ATOM 1517 C C . GLY A 1 200 ? 23.864 -7.594 17.847 1.00 30.22 200 GLY A C 1
ATOM 1518 O O . GLY A 1 200 ? 23.534 -8.212 18.849 1.00 30.22 200 GLY A O 1
ATOM 1519 N N . ARG A 1 201 ? 23.085 -7.546 16.757 1.00 35.84 201 ARG A N 1
ATOM 1520 C CA . ARG A 1 201 ? 21.763 -8.197 16.651 1.00 35.84 201 ARG A CA 1
ATOM 1521 C C . ARG A 1 201 ? 21.743 -9.539 15.920 1.00 35.84 201 ARG A C 1
ATOM 1523 O O . ARG A 1 201 ? 20.693 -10.155 15.834 1.00 35.84 201 ARG A O 1
ATOM 1530 N N . LEU A 1 202 ? 22.898 -10.041 15.485 1.00 34.16 202 LEU A N 1
ATOM 1531 C CA . LEU A 1 202 ? 23.049 -11.436 15.042 1.00 34.16 202 LEU A CA 1
ATOM 1532 C C . LEU A 1 202 ? 22.973 -12.452 16.210 1.00 34.16 202 LEU A C 1
ATOM 1534 O O . LEU A 1 202 ? 23.167 -13.640 15.987 1.00 34.16 202 LEU A O 1
ATOM 1538 N N . LEU A 1 203 ? 22.717 -11.996 17.446 1.00 29.50 203 LEU A N 1
ATOM 1539 C CA . LEU A 1 203 ? 22.671 -12.803 18.676 1.00 29.50 203 LEU A CA 1
ATOM 1540 C C . LEU A 1 203 ? 21.509 -12.406 19.616 1.00 29.50 203 LEU A C 1
ATOM 1542 O O . LEU A 1 203 ? 21.639 -12.482 20.834 1.00 29.50 203 LEU A O 1
ATOM 1546 N N . GLY A 1 204 ? 20.383 -11.946 19.067 1.00 24.45 204 GLY A N 1
ATOM 1547 C CA . GLY A 1 204 ? 19.193 -11.589 19.843 1.00 24.45 204 GLY A CA 1
ATOM 1548 C C . GLY A 1 204 ? 17.928 -12.048 19.135 1.00 24.45 204 GLY A C 1
ATOM 1549 O O . GLY A 1 204 ? 17.332 -11.279 18.390 1.00 24.45 204 GLY A O 1
ATOM 1550 N N . GLU A 1 205 ? 17.575 -13.311 19.352 1.00 27.30 205 GLU A N 1
ATOM 1551 C CA . GLU A 1 205 ? 16.340 -13.963 18.910 1.00 27.30 205 GLU A CA 1
ATOM 1552 C C . GLU A 1 205 ? 15.180 -13.354 19.722 1.00 27.30 205 GLU A C 1
ATOM 1554 O O . GLU A 1 205 ? 15.045 -13.609 20.919 1.00 27.30 205 GLU A O 1
ATOM 1559 N N . GLN A 1 206 ? 14.418 -12.442 19.113 1.00 24.94 206 GLN A N 1
ATOM 1560 C CA . GLN A 1 206 ? 13.149 -11.967 19.659 1.00 24.94 206 GLN A CA 1
ATOM 1561 C C . GLN A 1 206 ? 12.025 -12.747 18.985 1.00 24.94 206 GLN A C 1
ATOM 1563 O O . GLN A 1 206 ? 11.784 -12.594 17.790 1.00 24.94 206 GLN A O 1
ATOM 1568 N N . ASP A 1 207 ? 11.373 -13.578 19.797 1.00 29.67 207 ASP A N 1
ATOM 1569 C CA . ASP A 1 207 ? 10.133 -14.284 19.505 1.00 29.67 207 ASP A CA 1
ATOM 1570 C C . ASP A 1 207 ? 9.046 -13.313 19.022 1.00 29.67 207 ASP A C 1
ATOM 1572 O O . ASP A 1 207 ? 8.703 -12.343 19.701 1.00 29.67 207 ASP A O 1
ATOM 1576 N N . GLY A 1 208 ? 8.462 -13.613 17.865 1.00 28.02 208 GLY A N 1
ATOM 1577 C CA . GLY A 1 208 ? 7.320 -12.894 17.313 1.00 28.02 208 GLY A CA 1
ATOM 1578 C C . GLY A 1 208 ? 6.630 -13.759 16.271 1.00 28.02 208 GLY A C 1
ATOM 1579 O O . GLY A 1 208 ? 7.105 -13.881 15.149 1.00 28.02 208 GLY A O 1
ATOM 1580 N N . GLY A 1 209 ? 5.533 -14.400 16.673 1.00 30.80 209 GLY A N 1
ATOM 1581 C CA . GLY A 1 209 ? 4.790 -15.364 15.868 1.00 30.80 209 GLY A CA 1
ATOM 1582 C C . GLY A 1 209 ? 4.174 -14.800 14.586 1.00 30.80 209 GLY A C 1
ATOM 1583 O O . GLY A 1 209 ? 3.972 -13.595 14.429 1.00 30.80 209 GLY A O 1
ATOM 1584 N N . GLY A 1 210 ? 3.836 -15.723 13.684 1.00 31.56 210 GLY A N 1
ATOM 1585 C CA . GLY A 1 210 ? 2.972 -15.443 12.538 1.00 31.56 210 GLY A CA 1
ATOM 1586 C C . GLY A 1 210 ? 3.340 -16.190 11.261 1.00 31.56 210 GLY A C 1
ATOM 1587 O O . GLY A 1 210 ? 3.649 -15.548 10.271 1.00 31.56 210 GLY A O 1
ATOM 1588 N N . VAL A 1 211 ? 3.323 -17.527 11.263 1.00 28.70 211 VAL A N 1
ATOM 1589 C CA . VAL A 1 211 ? 3.226 -18.392 10.062 1.00 28.70 211 VAL A CA 1
ATOM 1590 C C . VAL A 1 211 ? 2.814 -19.770 10.635 1.00 28.70 211 VAL A C 1
ATOM 1592 O O . VAL A 1 211 ? 3.551 -20.287 11.463 1.00 28.70 211 VAL A O 1
ATOM 1595 N N . LEU A 1 212 ? 1.665 -20.416 10.407 1.00 31.58 212 LEU A N 1
ATOM 1596 C CA . LEU A 1 212 ? 0.725 -20.498 9.291 1.00 31.58 212 LEU A CA 1
ATOM 1597 C C . LEU A 1 212 ? -0.631 -21.012 9.781 1.00 31.58 212 LEU A C 1
ATOM 1599 O O . LEU A 1 212 ? -0.635 -22.000 10.503 1.00 31.58 212 LEU A O 1
ATOM 1603 N N . MET A 1 213 ? -1.742 -20.447 9.292 1.00 32.94 213 MET A N 1
ATOM 1604 C CA . MET A 1 213 ? -2.924 -21.242 8.923 1.00 32.94 213 MET A CA 1
ATOM 1605 C C . MET A 1 213 ? -3.893 -20.396 8.077 1.00 32.94 213 MET A C 1
ATOM 1607 O O . MET A 1 213 ? -4.774 -19.694 8.576 1.00 32.94 213 MET A O 1
ATOM 1611 N N . GLU A 1 214 ? -3.713 -20.447 6.759 1.00 38.31 214 GLU A N 1
ATOM 1612 C CA . GLU A 1 214 ? -4.550 -19.748 5.770 1.00 38.31 214 GLU A CA 1
ATOM 1613 C C . GLU A 1 214 ? -6.024 -20.217 5.842 1.00 38.31 214 GLU A C 1
ATOM 1615 O O . GLU A 1 214 ? -6.960 -19.431 5.680 1.00 38.31 214 GLU A O 1
ATOM 1620 N N . GLU A 1 215 ? -6.252 -21.470 6.252 1.00 38.22 215 GLU A N 1
ATOM 1621 C CA . GLU A 1 215 ? -7.588 -22.044 6.453 1.00 38.22 215 GLU A CA 1
ATOM 1622 C C . GLU A 1 215 ? -8.240 -21.717 7.811 1.00 38.22 215 GLU A C 1
ATOM 1624 O O . GLU A 1 215 ? -9.472 -21.624 7.894 1.00 38.22 215 GLU A O 1
ATOM 1629 N N . GLU A 1 216 ? -7.477 -21.524 8.898 1.00 41.03 216 GLU A N 1
ATOM 1630 C CA . GLU A 1 216 ? -8.060 -21.043 10.168 1.00 41.03 216 GLU A CA 1
ATOM 1631 C C . GLU A 1 216 ? -8.428 -19.582 10.073 1.00 41.03 216 GLU A C 1
ATOM 1633 O O . GLU A 1 216 ? -9.481 -19.196 10.567 1.00 41.03 216 GLU A O 1
ATOM 1638 N N . TRP A 1 217 ? -7.635 -18.770 9.378 1.00 41.38 217 TRP A N 1
ATOM 1639 C CA . TRP A 1 217 ? -7.967 -17.364 9.246 1.00 41.38 217 TRP A CA 1
ATOM 1640 C C . TRP A 1 217 ? -9.076 -17.111 8.212 1.00 41.38 217 TRP A C 1
ATOM 1642 O O . TRP A 1 217 ? -9.924 -16.230 8.387 1.00 41.38 217 TRP A O 1
ATOM 1652 N N . ALA A 1 218 ? -9.206 -17.946 7.176 1.00 46.09 218 ALA A N 1
ATOM 1653 C CA . ALA A 1 218 ? -10.420 -17.944 6.365 1.00 46.09 218 ALA A CA 1
ATOM 1654 C C . ALA A 1 218 ? -11.675 -18.292 7.182 1.00 46.09 218 ALA A C 1
ATOM 1656 O O . ALA A 1 218 ? -12.752 -17.746 6.928 1.00 46.09 218 ALA A O 1
ATOM 1657 N N . ARG A 1 219 ? -11.556 -19.157 8.196 1.00 55.66 219 ARG A N 1
ATOM 1658 C CA . ARG A 1 219 ? -12.609 -19.364 9.200 1.00 55.66 219 ARG A CA 1
ATOM 1659 C C . ARG A 1 219 ? -12.750 -18.161 10.138 1.00 55.66 219 ARG A C 1
ATOM 1661 O O . ARG A 1 219 ? -13.880 -17.756 10.374 1.00 55.66 219 ARG A O 1
ATOM 1668 N N . HIS A 1 220 ? -11.660 -17.538 10.585 1.00 58.31 220 HIS A N 1
ATOM 1669 C CA . HIS A 1 220 ? -11.655 -16.401 11.515 1.00 58.31 220 HIS A CA 1
ATOM 1670 C C . HIS A 1 220 ? -12.238 -15.124 10.918 1.00 58.31 220 HIS A C 1
ATOM 1672 O O . HIS A 1 220 ? -12.998 -14.421 11.560 1.00 58.31 220 HIS A O 1
ATOM 1678 N N . SER A 1 221 ? -11.946 -14.829 9.659 1.00 55.59 221 SER A N 1
ATOM 1679 C CA . SER A 1 221 ? -12.541 -13.708 8.929 1.00 55.59 221 SER A CA 1
ATOM 1680 C C . SER A 1 221 ? -14.041 -13.898 8.713 1.00 55.59 221 SER A C 1
ATOM 1682 O O . SER A 1 221 ? -14.820 -12.993 9.007 1.00 55.59 221 SER A O 1
ATOM 1684 N N . ARG A 1 222 ? -14.471 -15.101 8.301 1.00 65.44 222 ARG A N 1
ATOM 1685 C CA . ARG A 1 222 ? -15.896 -15.477 8.277 1.00 65.44 222 ARG A CA 1
ATOM 1686 C C . ARG A 1 222 ? -16.516 -15.396 9.671 1.00 65.44 222 ARG A C 1
ATOM 1688 O O . ARG A 1 222 ? -17.641 -14.926 9.808 1.00 65.44 222 ARG A O 1
ATOM 1695 N N . PHE A 1 223 ? -15.776 -15.789 10.702 1.00 66.38 223 PHE A N 1
ATOM 1696 C CA . PHE A 1 223 ? -16.188 -15.696 12.094 1.00 66.38 223 PHE A CA 1
ATOM 1697 C C . PHE A 1 223 ? -16.346 -14.240 12.542 1.00 66.38 223 PHE A C 1
ATOM 1699 O O . PHE A 1 223 ? -17.417 -13.910 13.035 1.00 66.38 223 PHE A O 1
ATOM 1706 N N . MET A 1 224 ? -15.376 -13.353 12.298 1.00 66.19 224 MET A N 1
ATOM 1707 C CA . MET A 1 224 ? -15.461 -11.924 12.612 1.00 66.19 224 MET A CA 1
ATOM 1708 C C . MET A 1 224 ? -16.660 -11.286 11.918 1.00 66.19 224 MET A C 1
ATOM 1710 O O . MET A 1 224 ? -17.468 -10.650 12.585 1.00 66.19 224 MET A O 1
ATOM 1714 N N . VAL A 1 225 ? -16.847 -11.529 10.616 1.00 71.06 225 VAL A N 1
ATOM 1715 C CA . VAL A 1 225 ? -18.036 -11.054 9.888 1.00 71.06 225 VAL A CA 1
ATOM 1716 C C . VAL A 1 225 ? -19.311 -11.602 10.524 1.00 71.06 225 VAL A C 1
ATOM 1718 O O . VAL A 1 225 ? -20.237 -10.840 10.778 1.00 71.06 225 VAL A O 1
ATOM 1721 N N . SER A 1 226 ? -19.360 -12.900 10.843 1.00 74.81 226 SER A N 1
ATOM 1722 C CA . SER A 1 226 ? -20.533 -13.519 11.472 1.00 74.81 226 SER A CA 1
ATOM 1723 C C . SER A 1 226 ? -20.822 -12.969 12.871 1.00 74.81 226 SER A C 1
ATOM 1725 O O . SER A 1 226 ? -21.983 -12.818 13.240 1.00 74.81 226 SER A O 1
ATOM 1727 N N . LYS A 1 227 ? -19.785 -12.638 13.648 1.00 72.56 227 LYS A N 1
ATOM 1728 C CA . LYS A 1 227 ? -19.885 -12.075 14.995 1.00 72.56 227 LYS A CA 1
ATOM 1729 C C . LYS A 1 227 ? -20.355 -10.632 14.932 1.00 72.56 227 LYS A C 1
ATOM 1731 O O . LYS A 1 227 ? -21.344 -10.301 15.574 1.00 72.56 227 LYS A O 1
ATOM 1736 N N . VAL A 1 228 ? -19.737 -9.807 14.090 1.00 75.75 228 VAL A N 1
ATOM 1737 C CA . VAL A 1 228 ? -20.191 -8.434 13.832 1.00 75.75 228 VAL A CA 1
ATOM 1738 C C . VAL A 1 228 ? -21.652 -8.442 13.363 1.00 75.75 228 VAL A C 1
ATOM 1740 O O . VAL A 1 228 ? -22.478 -7.718 13.912 1.00 75.75 228 VAL A O 1
ATOM 1743 N N . LYS A 1 229 ? -22.014 -9.339 12.438 1.00 74.31 229 LYS A N 1
ATOM 1744 C CA . LYS A 1 229 ? -23.399 -9.527 11.987 1.00 74.31 229 LYS A CA 1
ATOM 1745 C C . LYS A 1 229 ? -24.346 -9.877 13.139 1.00 74.31 229 LYS A C 1
ATOM 1747 O O . LYS A 1 229 ? -25.360 -9.209 13.323 1.00 74.31 229 LYS A O 1
ATOM 1752 N N . GLN A 1 230 ? -23.985 -10.854 13.974 1.00 73.12 230 GLN A N 1
ATOM 1753 C CA . GLN A 1 230 ? -24.758 -11.222 15.167 1.00 73.12 230 GLN A CA 1
ATOM 1754 C C . GLN A 1 230 ? -24.906 -10.062 16.164 1.00 73.12 230 GLN A C 1
ATOM 1756 O O . GLN A 1 230 ? -25.971 -9.930 16.771 1.00 73.12 230 GLN A O 1
ATOM 1761 N N . ALA A 1 231 ? -23.871 -9.230 16.331 1.00 72.38 231 ALA A N 1
ATOM 1762 C CA . ALA A 1 231 ? -23.905 -8.062 17.210 1.00 72.38 231 ALA A CA 1
ATOM 1763 C C . ALA A 1 231 ? -24.974 -7.050 16.767 1.00 72.38 231 ALA A C 1
ATOM 1765 O O . ALA A 1 231 ? -25.638 -6.453 17.614 1.00 72.38 231 ALA A O 1
ATOM 1766 N N . PHE A 1 232 ? -25.183 -6.908 15.455 1.00 73.06 232 PHE A N 1
ATOM 1767 C CA . PHE A 1 232 ? -26.130 -5.950 14.883 1.00 73.06 232 PHE A CA 1
ATOM 1768 C C . PHE A 1 232 ? -27.528 -6.516 14.588 1.00 73.06 232 PHE A C 1
ATOM 1770 O O . PHE A 1 232 ? -28.486 -5.751 14.514 1.00 73.06 232 PHE A O 1
ATOM 1777 N N . GLU A 1 233 ? -27.689 -7.835 14.458 1.00 68.81 233 GLU A N 1
ATOM 1778 C CA . GLU A 1 233 ? -28.998 -8.477 14.247 1.00 68.81 233 GLU A CA 1
ATOM 1779 C C . GLU A 1 233 ? -29.823 -8.655 15.536 1.00 68.81 233 GLU A C 1
ATOM 1781 O O . GLU A 1 233 ? -31.031 -8.882 15.462 1.00 68.81 233 GLU A O 1
ATOM 1786 N N . ARG A 1 234 ? -29.214 -8.563 16.730 1.00 61.47 234 ARG A N 1
ATOM 1787 C CA . ARG A 1 234 ? -29.901 -8.762 18.025 1.00 61.47 234 ARG A CA 1
ATOM 1788 C C . ARG A 1 234 ? -29.792 -7.528 18.935 1.00 61.47 234 ARG A C 1
ATOM 1790 O O . ARG A 1 234 ? -28.916 -7.493 19.800 1.00 61.47 234 ARG A O 1
ATOM 1797 N N . PRO A 1 235 ? -30.720 -6.554 18.831 1.00 51.44 235 PRO A N 1
ATOM 1798 C CA . PRO A 1 235 ? -30.648 -5.292 19.579 1.00 51.44 235 PRO A CA 1
ATOM 1799 C C . PRO A 1 235 ? -30.823 -5.442 21.100 1.00 51.44 235 PRO A C 1
ATOM 1801 O O . PRO A 1 235 ? -30.391 -4.583 21.864 1.00 51.44 235 PRO A O 1
ATOM 1804 N N . HIS A 1 236 ? -31.446 -6.527 21.576 1.00 46.59 236 HIS A N 1
ATOM 1805 C CA . HIS A 1 236 ? -31.726 -6.721 23.000 1.00 46.59 236 HIS A CA 1
ATOM 1806 C C . HIS A 1 236 ? -30.616 -7.522 23.714 1.00 46.59 236 HIS A C 1
ATOM 1808 O O . HIS A 1 236 ? -30.470 -8.731 23.544 1.00 46.59 236 HIS A O 1
ATOM 1814 N N . GLN A 1 237 ? -29.848 -6.816 24.553 1.00 47.81 237 GLN A N 1
ATOM 1815 C CA . GLN A 1 237 ? -28.961 -7.305 25.628 1.00 47.81 237 GLN A CA 1
ATOM 1816 C C . GLN A 1 237 ? -27.721 -8.162 25.274 1.00 47.81 237 GLN A C 1
ATOM 1818 O O . GLN A 1 237 ? -26.943 -8.454 26.179 1.00 47.81 237 GLN A O 1
ATOM 1823 N N . ARG A 1 238 ? -27.462 -8.534 24.007 1.00 50.84 238 ARG A N 1
ATOM 1824 C CA . ARG A 1 238 ? -26.279 -9.355 23.627 1.00 50.84 238 ARG A CA 1
ATOM 1825 C C . ARG A 1 238 ? -25.206 -8.666 22.771 1.00 50.84 238 ARG A C 1
ATOM 1827 O O . ARG A 1 238 ? -24.131 -9.240 22.635 1.00 50.84 238 ARG A O 1
ATOM 1834 N N . GLY A 1 239 ? -25.455 -7.467 22.239 1.00 50.03 239 GLY A N 1
ATOM 1835 C CA . GLY A 1 239 ? -24.504 -6.762 21.362 1.00 50.03 239 GLY A CA 1
ATOM 1836 C C . GLY A 1 239 ? -23.162 -6.426 22.029 1.00 50.03 239 GLY A C 1
ATOM 1837 O O . GLY A 1 239 ? -22.118 -6.635 21.419 1.00 50.03 239 GLY A O 1
ATOM 1838 N N . GLY A 1 240 ? -23.180 -6.005 23.302 1.00 55.38 240 GLY A N 1
ATOM 1839 C CA . GLY A 1 240 ? -21.962 -5.669 24.059 1.00 55.38 240 GLY A CA 1
ATOM 1840 C C . GLY A 1 240 ? -20.988 -6.843 24.172 1.00 55.38 240 GLY A C 1
ATOM 1841 O O . GLY A 1 240 ? -19.836 -6.715 23.792 1.00 55.38 240 GLY A O 1
ATOM 1842 N N . ARG A 1 241 ? -21.489 -8.033 24.527 1.00 55.88 241 ARG A N 1
ATOM 1843 C CA . ARG A 1 241 ? -20.669 -9.246 24.681 1.00 55.88 241 ARG A CA 1
ATOM 1844 C C . ARG A 1 241 ? -19.957 -9.670 23.392 1.00 55.88 241 ARG A C 1
ATOM 1846 O O . ARG A 1 241 ? -18.882 -10.243 23.455 1.00 55.88 241 ARG A O 1
ATOM 1853 N N . VAL A 1 242 ? -20.549 -9.419 22.223 1.00 55.00 242 VAL A N 1
ATOM 1854 C CA . VAL A 1 242 ? -19.940 -9.797 20.936 1.00 55.00 242 VAL A CA 1
ATOM 1855 C C . VAL A 1 242 ? -18.880 -8.784 20.493 1.00 55.00 242 VAL A C 1
ATOM 1857 O O . VAL A 1 242 ? -17.878 -9.174 19.903 1.00 55.00 242 VAL A O 1
ATOM 1860 N N . LEU A 1 243 ? -19.069 -7.501 20.813 1.00 62.31 243 LEU A N 1
ATOM 1861 C CA . LEU A 1 243 ? -18.021 -6.484 20.689 1.00 62.31 243 LEU A CA 1
ATOM 1862 C C . LEU A 1 243 ? -16.865 -6.764 21.661 1.00 62.31 243 LEU A C 1
ATOM 1864 O O . LEU A 1 243 ? -15.714 -6.712 21.240 1.00 62.31 243 LEU A O 1
ATOM 1868 N N . ASP A 1 244 ? -17.164 -7.168 22.898 1.00 59.94 244 ASP A N 1
ATOM 1869 C CA . ASP A 1 244 ? -16.164 -7.604 23.880 1.00 59.94 244 ASP A CA 1
ATOM 1870 C C . ASP A 1 244 ? -15.397 -8.846 23.388 1.00 59.94 244 ASP A C 1
ATOM 1872 O O . ASP A 1 244 ? -14.177 -8.894 23.484 1.00 59.94 244 ASP A O 1
ATOM 1876 N N . GLU A 1 245 ? -16.071 -9.815 22.758 1.00 58.28 245 GLU A N 1
ATOM 1877 C CA . GLU A 1 245 ? -15.421 -10.979 22.133 1.00 58.28 245 GLU A CA 1
ATOM 1878 C C . GLU A 1 245 ? -14.524 -10.583 20.937 1.00 58.28 245 GLU A C 1
ATOM 1880 O O . GLU A 1 245 ? -13.494 -11.212 20.699 1.00 58.28 245 GLU A O 1
ATOM 1885 N N . LEU A 1 246 ? -14.859 -9.537 20.167 1.00 59.50 246 LEU A N 1
ATOM 1886 C CA . LEU A 1 246 ? -13.959 -8.998 19.129 1.00 59.50 246 LEU A CA 1
ATOM 1887 C C . LEU A 1 246 ? -12.713 -8.338 19.748 1.00 59.50 246 LEU A C 1
ATOM 1889 O O . LEU A 1 246 ? -11.619 -8.466 19.195 1.00 59.50 246 LEU A O 1
ATOM 1893 N N . VAL A 1 247 ? -12.870 -7.708 20.917 1.00 59.91 247 VAL A N 1
ATOM 1894 C CA . VAL A 1 247 ? -11.769 -7.160 21.727 1.00 59.91 247 VAL A CA 1
ATOM 1895 C C . VAL A 1 247 ? -10.896 -8.271 22.315 1.00 59.91 247 VAL A C 1
ATOM 1897 O O . VAL A 1 247 ? -9.671 -8.172 22.250 1.00 59.91 247 VAL A O 1
ATOM 1900 N N . GLU A 1 248 ? -11.488 -9.363 22.804 1.00 59.47 248 GLU A N 1
ATOM 1901 C CA . GLU A 1 248 ? -10.768 -10.559 23.272 1.00 59.47 248 GLU A CA 1
ATOM 1902 C C . GLU A 1 248 ? -9.952 -11.223 22.150 1.00 59.47 248 GLU A C 1
ATOM 1904 O O . GLU A 1 248 ? -8.898 -11.800 22.409 1.00 59.47 248 GLU A O 1
ATOM 1909 N N . ASN A 1 249 ? -10.379 -11.072 20.891 1.00 59.34 249 ASN A N 1
ATOM 1910 C CA . ASN A 1 249 ? -9.627 -11.499 19.709 1.00 59.34 249 ASN A CA 1
ATOM 1911 C C . ASN A 1 249 ? -8.503 -10.522 19.304 1.00 59.34 249 ASN A C 1
ATOM 1913 O O . ASN A 1 249 ? -7.916 -10.684 18.240 1.00 59.34 249 ASN A O 1
ATOM 1917 N N . GLY A 1 250 ? -8.187 -9.506 20.111 1.00 64.56 250 GLY A N 1
ATOM 1918 C CA . GLY A 1 250 ? -7.018 -8.640 19.920 1.00 64.56 250 GLY A CA 1
ATOM 1919 C C . GLY A 1 250 ? -7.254 -7.370 19.098 1.00 64.56 250 GLY A C 1
ATOM 1920 O O . GLY A 1 250 ? -6.322 -6.578 18.949 1.00 64.56 250 GLY A O 1
ATOM 1921 N N . VAL A 1 251 ? -8.475 -7.119 18.605 1.00 78.88 251 VAL A N 1
ATOM 1922 C CA . VAL A 1 251 ? -8.821 -5.846 17.946 1.00 78.88 251 VAL A CA 1
ATOM 1923 C C . VAL A 1 251 ? -9.595 -4.965 18.917 1.00 78.88 251 VAL A C 1
ATOM 1925 O O . VAL A 1 251 ? -10.766 -5.198 19.195 1.00 78.88 251 VAL A O 1
ATOM 1928 N N . HIS A 1 252 ? -8.959 -3.911 19.420 1.00 84.62 252 HIS A N 1
ATOM 1929 C CA . HIS A 1 252 ? -9.623 -2.967 20.316 1.00 84.62 252 HIS A CA 1
ATOM 1930 C C . HIS A 1 252 ? -10.662 -2.133 19.545 1.00 84.62 252 HIS A C 1
ATOM 1932 O O . HIS A 1 252 ? -10.271 -1.326 18.704 1.00 84.62 252 HIS A O 1
ATOM 1938 N N . ILE A 1 253 ? -11.961 -2.316 19.814 1.00 87.75 253 ILE A N 1
ATOM 1939 C CA . ILE A 1 253 ? -13.071 -1.571 19.193 1.00 87.75 253 ILE A CA 1
ATOM 1940 C C . ILE A 1 253 ? -13.640 -0.555 20.189 1.00 87.75 253 ILE A C 1
ATOM 1942 O O . ILE A 1 253 ? -14.018 -0.920 21.298 1.00 87.75 253 ILE A O 1
ATOM 1946 N N . LYS A 1 254 ? -13.743 0.709 19.771 1.00 88.06 254 LYS A N 1
ATOM 1947 C CA . LYS A 1 254 ? -14.320 1.807 20.561 1.00 88.06 254 LYS A CA 1
ATOM 1948 C C . LYS A 1 254 ? -15.837 1.867 20.459 1.00 88.06 254 LYS A C 1
ATOM 1950 O O . LYS A 1 254 ? -16.544 1.989 21.451 1.00 88.06 254 LYS A O 1
ATOM 1955 N N . GLU A 1 255 ? -16.312 1.872 19.223 1.00 90.25 255 GLU A N 1
ATOM 1956 C CA . GLU A 1 255 ? -17.701 2.108 18.851 1.00 90.25 255 GLU A CA 1
ATOM 1957 C C . GLU A 1 255 ? -17.936 1.493 17.472 1.00 90.25 255 GLU A C 1
ATOM 1959 O O . GLU A 1 255 ? -16.992 1.351 16.687 1.00 90.25 255 GLU A O 1
ATOM 1964 N N . ALA A 1 256 ? -19.179 1.107 17.187 1.00 90.94 256 ALA A N 1
ATOM 1965 C CA . ALA A 1 256 ? -19.533 0.445 15.946 1.00 90.94 256 ALA A CA 1
ATOM 1966 C C . ALA A 1 256 ? -20.871 0.945 15.383 1.00 90.94 256 ALA A C 1
ATOM 1968 O O . ALA A 1 256 ? -21.841 1.106 16.122 1.00 90.94 256 ALA A O 1
ATOM 1969 N N . VAL A 1 257 ? -20.930 1.146 14.066 1.00 94.56 257 VAL A N 1
ATOM 1970 C CA . VAL A 1 257 ? -22.124 1.595 13.333 1.00 94.56 257 VAL A CA 1
ATOM 1971 C C . VAL A 1 257 ? -22.367 0.737 12.096 1.00 94.56 257 VAL A C 1
ATOM 1973 O O . VAL A 1 257 ? -21.448 0.125 11.553 1.00 94.56 257 VAL A O 1
ATOM 1976 N N . THR A 1 258 ? -23.614 0.708 11.629 1.00 95.25 258 THR A N 1
ATOM 1977 C CA . THR A 1 258 ? -24.029 -0.036 10.433 1.00 95.25 258 THR A CA 1
ATOM 1978 C C . THR A 1 258 ? -24.433 0.878 9.289 1.00 95.25 258 THR A C 1
ATOM 1980 O O . THR A 1 258 ? -25.015 1.943 9.506 1.00 95.25 258 THR A O 1
ATOM 1983 N N . VAL A 1 259 ? -24.186 0.422 8.062 1.00 97.00 259 VAL A N 1
ATOM 1984 C CA . VAL A 1 259 ? -24.519 1.154 6.837 1.00 97.00 259 VAL A CA 1
ATOM 1985 C C . VAL A 1 259 ? -25.247 0.245 5.851 1.00 97.00 259 VAL A C 1
ATOM 1987 O O . VAL A 1 259 ? -24.815 -0.882 5.619 1.00 97.00 259 VAL A O 1
ATOM 1990 N N . SER A 1 260 ? -26.325 0.735 5.238 1.00 96.31 260 SER A N 1
ATOM 1991 C CA . SER A 1 260 ? -27.068 0.041 4.174 1.00 96.31 260 SER A CA 1
ATOM 1992 C C . SER A 1 260 ? -27.652 1.060 3.192 1.00 96.31 260 SER A C 1
ATOM 1994 O O . SER A 1 260 ? -28.399 1.932 3.640 1.00 96.31 260 SER A O 1
ATOM 1996 N N . PRO A 1 261 ? -27.416 0.937 1.871 1.00 93.56 261 PRO A N 1
ATOM 1997 C CA . PRO A 1 261 ? -27.939 1.890 0.893 1.00 93.56 261 PRO A CA 1
ATOM 1998 C C . PRO A 1 261 ? -29.464 1.770 0.748 1.00 93.56 261 PRO A C 1
ATOM 2000 O O . PRO A 1 261 ? -30.120 2.666 0.229 1.00 93.56 261 PRO A O 1
ATOM 2003 N N . TYR A 1 262 ? -30.045 0.681 1.260 1.00 93.06 262 TYR A N 1
ATOM 2004 C CA . TYR A 1 262 ? -31.480 0.399 1.247 1.00 93.06 262 TYR A CA 1
ATOM 2005 C C . TYR A 1 262 ? -32.193 0.822 2.546 1.00 93.06 262 TYR A C 1
ATOM 2007 O O . TYR A 1 262 ? -33.357 0.482 2.752 1.00 93.06 262 TYR A O 1
ATOM 2015 N N . GLY A 1 263 ? -31.508 1.543 3.443 1.00 86.69 263 GLY A N 1
ATOM 2016 C CA . GLY A 1 263 ? -32.042 1.957 4.744 1.00 86.69 263 GLY A CA 1
ATOM 2017 C C . GLY A 1 263 ? -32.042 0.840 5.797 1.00 86.69 263 GLY A C 1
ATOM 2018 O O . GLY A 1 263 ? -31.464 -0.232 5.603 1.00 86.69 263 GLY A O 1
ATOM 2019 N N . GLY A 1 264 ? -32.656 1.110 6.956 1.00 86.50 264 GLY A N 1
ATOM 2020 C CA . GLY A 1 264 ? -32.760 0.150 8.070 1.00 86.50 264 GLY A CA 1
ATOM 2021 C C . GLY A 1 264 ? -31.474 -0.058 8.888 1.00 86.50 264 GLY A C 1
ATOM 2022 O O . GLY A 1 264 ? -31.384 -1.012 9.659 1.00 86.50 264 GLY A O 1
ATOM 2023 N N . CYS A 1 265 ? -30.485 0.821 8.717 1.00 91.69 265 CYS A N 1
ATOM 2024 C CA . CYS A 1 265 ? -29.208 0.855 9.437 1.00 91.69 265 CYS A CA 1
ATOM 2025 C C . CYS A 1 265 ? -28.970 2.248 10.043 1.00 91.69 265 CYS A C 1
ATOM 2027 O O . CYS A 1 265 ? -29.812 3.132 9.896 1.00 91.69 265 CYS A O 1
ATOM 2029 N N . ASN A 1 266 ? -27.838 2.452 10.730 1.00 94.88 266 ASN A N 1
ATOM 2030 C CA . ASN A 1 266 ? -27.500 3.765 11.298 1.00 94.88 266 ASN A CA 1
ATOM 2031 C C . ASN A 1 266 ? -27.318 4.833 10.211 1.00 94.88 266 ASN A C 1
ATOM 2033 O O . ASN A 1 266 ? -27.725 5.973 10.412 1.00 94.88 266 ASN A O 1
ATOM 2037 N N . PHE A 1 267 ? -26.734 4.451 9.072 1.00 97.56 267 PHE A N 1
ATOM 2038 C CA . PHE A 1 267 ? -26.494 5.335 7.932 1.00 97.56 267 PHE A CA 1
ATOM 2039 C C . PHE A 1 267 ? -26.897 4.677 6.613 1.00 97.56 267 PHE A C 1
ATOM 2041 O O . PHE A 1 267 ? -26.933 3.446 6.495 1.00 97.56 267 PHE A O 1
ATOM 2048 N N . THR A 1 268 ? -27.165 5.511 5.610 1.00 96.50 268 THR A N 1
ATOM 2049 C CA . THR A 1 268 ? -27.432 5.078 4.231 1.00 96.50 268 THR A CA 1
ATOM 2050 C C . THR A 1 268 ? -26.200 5.121 3.335 1.00 96.50 268 THR A C 1
ATOM 2052 O O . THR A 1 268 ? -26.167 4.424 2.327 1.00 96.50 268 THR A O 1
ATOM 2055 N N . SER A 1 269 ? -25.171 5.879 3.719 1.00 97.81 269 SER A N 1
ATOM 2056 C CA . SER A 1 269 ? -23.902 5.972 2.991 1.00 97.81 269 SER A CA 1
ATOM 2057 C C . SER A 1 269 ? -22.697 5.698 3.891 1.00 97.81 269 SER A C 1
ATOM 2059 O O . SER A 1 269 ? -22.713 5.958 5.100 1.00 97.81 269 SER A O 1
ATOM 2061 N N . ILE A 1 270 ? -21.629 5.168 3.300 1.00 98.44 270 ILE A N 1
ATOM 2062 C CA . ILE A 1 270 ? -20.363 4.920 3.995 1.00 98.44 270 ILE A CA 1
ATOM 2063 C C . ILE A 1 270 ? -19.684 6.259 4.306 1.00 98.44 270 ILE A C 1
ATOM 2065 O O . ILE A 1 270 ? -19.093 6.417 5.379 1.00 98.44 270 ILE A O 1
ATOM 2069 N N . GLY A 1 271 ? -19.826 7.250 3.420 1.00 98.19 271 GLY A N 1
ATOM 2070 C CA . GLY A 1 271 ? -19.361 8.616 3.646 1.00 98.19 271 GLY A CA 1
ATOM 2071 C C . GLY A 1 271 ? -19.930 9.254 4.919 1.00 98.19 271 GLY A C 1
ATOM 2072 O O . GLY A 1 271 ? -19.168 9.831 5.698 1.00 98.19 271 GLY A O 1
ATOM 2073 N N . GLU A 1 272 ? -21.232 9.111 5.189 1.00 98.12 272 GLU A N 1
ATOM 2074 C CA . GLU A 1 272 ? -21.858 9.620 6.423 1.00 98.12 272 GLU A CA 1
ATOM 2075 C C . GLU A 1 272 ? -21.319 8.925 7.676 1.00 98.12 272 GLU A C 1
ATOM 2077 O O . GLU A 1 272 ? -21.007 9.592 8.664 1.00 98.12 272 GLU A O 1
ATOM 2082 N N . ALA A 1 273 ? -21.138 7.602 7.630 1.00 98.31 273 ALA A N 1
ATOM 2083 C CA . ALA A 1 273 ? -20.580 6.851 8.753 1.00 98.31 273 ALA A CA 1
ATOM 2084 C C . ALA A 1 273 ? -19.140 7.290 9.081 1.00 98.31 273 ALA A C 1
ATOM 2086 O O . ALA A 1 273 ? -18.778 7.451 10.249 1.00 98.31 273 ALA A O 1
ATOM 2087 N N . ILE A 1 274 ? -18.321 7.564 8.059 1.00 98.44 274 ILE A N 1
ATOM 2088 C CA . ILE A 1 274 ? -16.974 8.132 8.237 1.00 98.44 274 ILE A CA 1
ATOM 2089 C C . ILE A 1 274 ? -17.051 9.558 8.794 1.00 98.44 274 ILE A C 1
ATOM 2091 O O . ILE A 1 274 ? -16.278 9.924 9.687 1.00 98.44 274 ILE A O 1
ATOM 2095 N N . ALA A 1 275 ? -17.973 10.382 8.293 1.00 98.06 275 ALA A N 1
ATOM 2096 C CA . ALA A 1 275 ? -18.170 11.744 8.778 1.00 98.06 275 ALA A CA 1
ATOM 2097 C C . ALA A 1 275 ? -18.582 11.770 10.260 1.00 98.06 275 ALA A C 1
ATOM 2099 O O . ALA A 1 275 ? -18.106 12.638 10.996 1.00 98.06 275 ALA A O 1
ATOM 2100 N N . PHE A 1 276 ? -19.362 10.785 10.706 1.00 97.94 276 PHE A N 1
ATOM 2101 C CA . PHE A 1 276 ? -19.775 10.610 12.098 1.00 97.94 276 PHE A CA 1
ATOM 2102 C C . PHE A 1 276 ? -18.639 10.151 13.029 1.00 97.94 276 PHE A C 1
ATOM 2104 O O . PHE A 1 276 ? -18.581 10.590 14.175 1.00 97.94 276 PHE A O 1
ATOM 2111 N N . ALA A 1 277 ? -17.700 9.332 12.542 1.00 97.62 277 ALA A N 1
ATOM 2112 C CA . ALA A 1 277 ? -16.598 8.802 13.350 1.00 97.62 277 ALA A CA 1
ATOM 2113 C C . ALA A 1 277 ? -15.772 9.903 14.068 1.00 97.62 277 ALA A C 1
ATOM 2115 O O . ALA A 1 277 ? -15.593 11.003 13.532 1.00 97.62 277 ALA A O 1
ATOM 2116 N N . PRO A 1 278 ? -15.197 9.639 15.254 1.00 96.94 278 PRO A N 1
ATOM 2117 C CA . PRO A 1 278 ? -14.420 10.635 15.988 1.00 96.94 278 PRO A CA 1
ATOM 2118 C C . PRO A 1 278 ? -13.168 11.097 15.225 1.00 96.94 278 PRO A C 1
ATOM 2120 O O . PRO A 1 278 ? -12.518 10.338 14.505 1.00 96.94 278 PRO A O 1
ATOM 2123 N N . ASN A 1 279 ? -12.812 12.370 15.411 1.00 97.56 279 ASN A N 1
ATOM 2124 C CA . ASN A 1 279 ? -11.592 12.946 14.852 1.00 97.56 279 ASN A CA 1
ATOM 2125 C C . ASN A 1 279 ? -10.409 12.754 15.806 1.00 97.56 279 ASN A C 1
ATOM 2127 O O . ASN A 1 279 ? -10.532 12.956 17.010 1.00 97.56 279 ASN A O 1
ATOM 2131 N N . ASN A 1 280 ? -9.237 12.485 15.236 1.00 95.38 280 ASN A N 1
ATOM 2132 C CA . ASN A 1 280 ? -7.942 12.388 15.904 1.00 95.38 280 ASN A CA 1
ATOM 2133 C C . ASN A 1 280 ? -7.903 11.358 17.044 1.00 95.38 280 ASN A C 1
ATOM 2135 O O . ASN A 1 280 ? -7.190 11.565 18.027 1.00 95.38 280 ASN A O 1
ATOM 2139 N N . SER A 1 281 ? -8.640 10.252 16.892 1.00 94.12 281 SER A N 1
ATOM 2140 C CA . SER A 1 281 ? -8.565 9.095 17.787 1.00 94.12 281 SER A CA 1
ATOM 2141 C C . SER A 1 281 ? -7.120 8.632 17.952 1.00 94.12 281 SER A C 1
ATOM 2143 O O . SER A 1 281 ? -6.361 8.542 16.979 1.00 94.12 281 SER A O 1
ATOM 2145 N N . LYS A 1 282 ? -6.734 8.347 19.192 1.00 91.31 282 LYS A N 1
ATOM 2146 C CA . LYS A 1 282 ? -5.406 7.844 19.539 1.00 91.31 282 LYS A CA 1
ATOM 2147 C C . LYS A 1 282 ? -5.356 6.326 19.423 1.00 91.31 282 LYS A C 1
ATOM 2149 O O . LYS A 1 282 ? -6.373 5.679 19.204 1.00 91.31 282 LYS A O 1
ATOM 2154 N N . ILE A 1 283 ? -4.172 5.731 19.533 1.00 86.31 283 ILE A N 1
ATOM 2155 C CA . ILE A 1 283 ? -4.035 4.275 19.382 1.00 86.31 283 ILE A CA 1
ATOM 2156 C C . ILE A 1 283 ? -4.810 3.545 20.483 1.00 86.31 283 ILE A C 1
ATOM 2158 O O . ILE A 1 283 ? -5.530 2.589 20.199 1.00 86.31 283 ILE A O 1
ATOM 2162 N N . GLU A 1 284 ? -4.710 4.055 21.707 1.00 88.62 284 GLU A N 1
ATOM 2163 C CA . GLU A 1 284 ? -5.387 3.561 22.901 1.00 88.62 284 GLU A CA 1
ATOM 2164 C C . GLU A 1 284 ? -6.910 3.720 22.865 1.00 88.62 284 GLU A C 1
ATOM 2166 O O . GLU A 1 284 ? -7.589 3.026 23.608 1.00 88.62 284 GLU A O 1
ATOM 2171 N N . ASP A 1 285 ? -7.455 4.584 22.000 1.00 90.31 285 ASP A N 1
ATOM 2172 C CA . ASP A 1 285 ? -8.904 4.726 21.839 1.00 90.31 285 ASP A CA 1
ATOM 2173 C C . ASP A 1 285 ? -9.532 3.501 21.162 1.00 90.31 285 ASP A C 1
ATOM 2175 O O . ASP A 1 285 ? -10.723 3.277 21.328 1.00 90.31 285 ASP A O 1
ATOM 2179 N N . GLY A 1 286 ? -8.755 2.723 20.400 1.00 90.25 286 GLY A N 1
ATOM 2180 C CA . GLY A 1 286 ? -9.272 1.634 19.574 1.00 90.25 286 GLY A CA 1
ATOM 2181 C C . GLY A 1 286 ? -9.857 2.098 18.234 1.00 90.25 286 GLY A C 1
ATOM 2182 O O . GLY A 1 286 ? -9.772 3.268 17.846 1.00 90.25 286 GLY A O 1
ATOM 2183 N N . TYR A 1 287 ? -10.409 1.139 17.496 1.00 93.88 287 TYR A N 1
ATOM 2184 C CA . TYR A 1 287 ? -11.004 1.313 16.179 1.00 93.88 287 TYR A CA 1
ATOM 2185 C C . TYR A 1 287 ? -12.463 1.758 16.257 1.00 93.88 287 TYR A C 1
ATOM 2187 O O . TYR A 1 287 ? -13.238 1.249 17.065 1.00 93.88 287 TYR A O 1
ATOM 2195 N N . PHE A 1 288 ? -12.854 2.656 15.357 1.00 96.00 288 PHE A N 1
ATOM 2196 C CA . PHE A 1 288 ? -14.254 2.927 15.050 1.00 96.00 288 PHE A CA 1
ATOM 2197 C C . PHE A 1 288 ? -14.698 1.996 13.916 1.00 96.00 288 PHE A C 1
ATOM 2199 O O . PHE A 1 288 ? -14.200 2.099 12.791 1.00 96.00 288 PHE A O 1
ATOM 2206 N N . LEU A 1 289 ? -15.597 1.063 14.224 1.00 95.31 289 LEU A N 1
ATOM 2207 C CA . LEU A 1 289 ? -16.055 0.027 13.304 1.00 95.31 289 LEU A CA 1
ATOM 2208 C C . LEU A 1 289 ? -17.237 0.524 12.461 1.00 95.31 289 LEU A C 1
ATOM 2210 O O . LEU A 1 289 ? -18.281 0.905 12.982 1.00 95.31 289 LEU A O 1
ATOM 2214 N N . ILE A 1 290 ? -17.097 0.450 11.143 1.00 97.12 290 ILE A N 1
ATOM 2215 C CA . ILE A 1 290 ? -18.165 0.663 10.170 1.00 97.12 290 ILE A CA 1
ATOM 2216 C C . ILE A 1 290 ? -18.467 -0.684 9.523 1.00 97.12 290 ILE A C 1
ATOM 2218 O O . ILE A 1 290 ? -17.637 -1.234 8.801 1.00 97.12 290 ILE A O 1
ATOM 2222 N N . TYR A 1 291 ? -19.657 -1.215 9.780 1.00 95.75 291 TYR A N 1
ATOM 2223 C CA . TYR A 1 291 ? -20.140 -2.439 9.153 1.00 95.75 291 TYR A CA 1
ATOM 2224 C C . TYR A 1 291 ? -21.072 -2.105 7.984 1.00 95.75 291 TYR A C 1
ATOM 2226 O O . TYR A 1 291 ? -22.216 -1.687 8.184 1.00 95.75 291 TYR A O 1
ATOM 2234 N N . ALA A 1 292 ? -20.570 -2.262 6.761 1.00 96.31 292 ALA A N 1
ATOM 2235 C CA . ALA A 1 292 ? -21.316 -2.039 5.530 1.00 96.31 292 ALA A CA 1
ATOM 2236 C C . ALA A 1 292 ? -22.000 -3.342 5.098 1.00 96.31 292 ALA A C 1
ATOM 2238 O O . ALA A 1 292 ? -21.342 -4.347 4.828 1.00 96.31 292 ALA A O 1
ATOM 2239 N N . LYS A 1 293 ? -23.333 -3.334 5.052 1.00 95.31 293 LYS A N 1
ATOM 2240 C CA . LYS A 1 293 ? -24.117 -4.483 4.591 1.00 95.31 293 LYS A CA 1
ATOM 2241 C C . LYS A 1 293 ? -23.922 -4.729 3.091 1.00 95.31 293 LYS A C 1
ATOM 2243 O O . LYS A 1 293 ? -23.267 -3.963 2.385 1.00 95.31 293 LYS A O 1
ATOM 2248 N N . GLN A 1 294 ? -24.478 -5.825 2.593 1.00 95.94 294 GLN A N 1
ATOM 2249 C CA . GLN A 1 294 ? -24.578 -6.072 1.164 1.00 95.94 294 GLN A CA 1
ATOM 2250 C C . GLN A 1 294 ? -25.287 -4.902 0.470 1.00 95.94 294 GLN A C 1
ATOM 2252 O O . GLN A 1 294 ? -26.281 -4.359 0.963 1.00 95.94 294 GLN A O 1
ATOM 2257 N N . GLY A 1 295 ? -24.778 -4.520 -0.689 1.00 96.88 295 GLY A N 1
ATOM 2258 C CA . GLY A 1 295 ? -25.288 -3.395 -1.445 1.00 96.88 295 GLY A CA 1
ATOM 2259 C C . GLY A 1 295 ? -24.272 -2.862 -2.438 1.00 96.88 295 GLY A C 1
ATOM 2260 O O . GLY A 1 295 ? -23.063 -3.083 -2.324 1.00 96.88 295 GLY A O 1
ATOM 2261 N N . TYR A 1 296 ? -24.807 -2.138 -3.412 1.00 98.06 296 TYR A N 1
ATOM 2262 C CA . TYR A 1 296 ? -24.037 -1.383 -4.384 1.00 98.06 296 TYR A CA 1
ATOM 2263 C C . TYR A 1 296 ? -24.072 0.096 -3.984 1.00 98.06 296 TYR A C 1
ATOM 2265 O O . TYR A 1 296 ? -25.116 0.744 -4.055 1.00 98.06 296 TYR A O 1
ATOM 2273 N N . TYR A 1 297 ? -22.945 0.594 -3.486 1.00 98.44 297 TYR A N 1
ATOM 2274 C CA . TYR A 1 297 ? -22.771 1.936 -2.945 1.00 98.44 297 TYR A CA 1
ATOM 2275 C C . TYR A 1 297 ? -22.152 2.835 -4.018 1.00 98.44 297 TYR A C 1
ATOM 2277 O O . TYR A 1 297 ? -20.934 2.854 -4.207 1.00 98.44 297 TYR A O 1
ATOM 2285 N N . GLU A 1 298 ? -22.996 3.569 -4.743 1.00 98.06 298 GLU A N 1
ATOM 2286 C CA . GLU A 1 298 ? -22.559 4.563 -5.731 1.00 98.06 298 GLU A CA 1
ATOM 2287 C C . GLU A 1 298 ? -22.190 5.881 -5.045 1.00 98.06 298 GLU A C 1
ATOM 2289 O O . GLU A 1 298 ? -22.973 6.830 -4.993 1.00 98.06 298 GLU A O 1
ATOM 2294 N N . GLU A 1 299 ? -20.989 5.937 -4.475 1.00 98.12 299 GLU A N 1
ATOM 2295 C CA . GLU A 1 299 ? -20.503 7.104 -3.744 1.00 98.12 299 GLU A CA 1
ATOM 2296 C C . GLU A 1 299 ? -18.986 7.292 -3.874 1.00 98.12 299 GLU A C 1
ATOM 2298 O O . GLU A 1 299 ? -18.225 6.351 -4.094 1.00 98.12 299 GLU A O 1
ATOM 2303 N N . TYR A 1 300 ? -18.546 8.542 -3.704 1.00 98.56 300 TYR A N 1
ATOM 2304 C CA . TYR A 1 300 ? -17.133 8.903 -3.606 1.00 98.56 300 TYR A CA 1
ATOM 2305 C C . TYR A 1 300 ? -16.787 9.176 -2.151 1.00 98.56 300 TYR A C 1
ATOM 2307 O O . TYR A 1 300 ? -17.312 10.118 -1.554 1.00 98.56 300 TYR A O 1
ATOM 2315 N N . VAL A 1 301 ? -15.880 8.384 -1.589 1.00 98.69 301 VAL A N 1
ATOM 2316 C CA . VAL A 1 301 ? -15.608 8.400 -0.151 1.00 98.69 301 VAL A CA 1
ATOM 2317 C C . VAL A 1 301 ? -14.187 8.866 0.129 1.00 98.69 301 VAL A C 1
ATOM 2319 O O . VAL A 1 301 ? -13.228 8.392 -0.479 1.00 98.69 301 VAL A O 1
ATOM 2322 N N . VAL A 1 302 ? -14.042 9.775 1.097 1.00 98.31 302 VAL A N 1
ATOM 2323 C CA . VAL A 1 302 ? -12.743 10.271 1.565 1.00 98.31 302 VAL A CA 1
ATOM 2324 C C . VAL A 1 302 ? -12.607 10.046 3.070 1.00 98.31 302 VAL A C 1
ATOM 2326 O O . VAL A 1 302 ? -13.270 10.698 3.874 1.00 98.31 302 VAL A O 1
ATOM 2329 N N . VAL A 1 303 ? -11.682 9.171 3.465 1.00 98.75 303 VAL A N 1
ATOM 2330 C CA . VAL A 1 303 ? -11.232 9.029 4.857 1.00 98.75 303 VAL A CA 1
ATOM 2331 C C . VAL A 1 303 ? -10.133 10.059 5.104 1.00 98.75 303 VAL A C 1
ATOM 2333 O O . VAL A 1 303 ? -8.954 9.826 4.826 1.00 98.75 303 VAL A O 1
ATOM 2336 N N . ALA A 1 304 ? -10.528 11.239 5.580 1.00 97.75 304 ALA A N 1
ATOM 2337 C CA . ALA A 1 304 ? -9.620 12.363 5.800 1.00 97.75 304 ALA A CA 1
ATOM 2338 C C . ALA A 1 304 ? -8.524 12.060 6.847 1.00 97.75 304 ALA A C 1
ATOM 2340 O O . ALA A 1 304 ? -8.668 11.183 7.694 1.00 97.75 304 ALA A O 1
ATOM 2341 N N . LYS A 1 305 ? -7.425 12.830 6.829 1.00 95.81 305 LYS A N 1
ATOM 2342 C CA . LYS A 1 305 ? -6.241 12.637 7.700 1.00 95.81 305 LYS A CA 1
ATOM 2343 C C . LYS A 1 305 ? -6.537 12.623 9.209 1.00 95.81 305 LYS A C 1
ATOM 2345 O O . LYS A 1 305 ? -5.812 12.003 9.983 1.00 95.81 305 LYS A O 1
ATOM 2350 N N . ASN A 1 306 ? -7.597 13.310 9.627 1.00 96.94 306 ASN A N 1
ATOM 2351 C CA . ASN A 1 306 ? -8.073 13.356 11.008 1.00 96.94 306 ASN A CA 1
ATOM 2352 C C . ASN A 1 306 ? -8.977 12.166 11.376 1.00 96.94 306 ASN A C 1
ATOM 2354 O O . ASN A 1 306 ? -9.217 11.950 12.557 1.00 96.94 306 ASN A O 1
ATOM 2358 N N . LYS A 1 307 ? -9.467 11.376 10.419 1.00 98.06 307 LYS A N 1
ATOM 2359 C CA . LYS A 1 307 ? -10.297 10.184 10.656 1.00 98.06 307 LYS A CA 1
ATOM 2360 C C . LYS A 1 307 ? -9.407 8.951 10.829 1.00 98.06 307 LYS A C 1
ATOM 2362 O O . LYS A 1 307 ? -9.244 8.156 9.909 1.00 98.06 307 LYS A O 1
ATOM 2367 N N . LYS A 1 308 ? -8.764 8.838 11.993 1.00 97.81 308 LYS A N 1
ATOM 2368 C CA . LYS A 1 308 ? -7.820 7.753 12.322 1.00 97.81 308 LYS A CA 1
ATOM 2369 C C . LYS A 1 308 ? -8.529 6.531 12.909 1.00 97.81 308 LYS A C 1
ATOM 2371 O O . LYS A 1 308 ? -9.592 6.676 13.508 1.00 97.81 308 LYS A O 1
ATOM 2376 N N . ASN A 1 309 ? -7.899 5.359 12.796 1.00 97.19 309 ASN A N 1
ATOM 2377 C CA . ASN A 1 309 ? -8.386 4.082 13.341 1.00 97.19 309 ASN A CA 1
ATOM 2378 C C . ASN A 1 309 ? -9.804 3.711 12.866 1.00 97.19 309 ASN A C 1
ATOM 2380 O O . ASN A 1 309 ? -10.645 3.292 13.658 1.00 97.19 309 ASN A O 1
ATOM 2384 N N . ILE A 1 310 ? -10.102 3.884 11.580 1.00 98.38 310 ILE A N 1
ATOM 2385 C CA . ILE A 1 310 ? -11.364 3.390 11.016 1.00 98.38 310 ILE A CA 1
ATOM 2386 C C . ILE A 1 310 ? -11.179 1.927 10.608 1.00 98.38 310 ILE A C 1
ATOM 2388 O O . ILE A 1 310 ? -10.214 1.599 9.917 1.00 98.38 310 ILE A O 1
ATOM 2392 N N . LEU A 1 311 ? -12.110 1.071 11.023 1.00 96.88 311 LEU A N 1
ATOM 2393 C CA . LEU A 1 311 ? -12.215 -0.321 10.593 1.00 96.88 311 LEU A CA 1
ATOM 2394 C C . LEU A 1 311 ? -13.489 -0.472 9.757 1.00 96.88 311 LEU A C 1
ATOM 2396 O O . LEU A 1 311 ? -14.586 -0.404 10.299 1.00 96.88 311 LEU A O 1
ATOM 2400 N N . LEU A 1 312 ? -13.356 -0.653 8.446 1.00 97.94 312 LEU A N 1
ATOM 2401 C CA . LEU A 1 312 ? -14.468 -0.838 7.512 1.00 97.94 312 LEU A CA 1
ATOM 2402 C C . LEU A 1 312 ? -14.606 -2.321 7.148 1.00 97.94 312 LEU A C 1
ATOM 2404 O O . LEU A 1 312 ? -13.702 -2.898 6.550 1.00 97.94 312 LEU A O 1
ATOM 2408 N N . ILE A 1 313 ? -15.734 -2.939 7.483 1.00 95.50 313 ILE A N 1
ATOM 2409 C CA . ILE A 1 313 ? -16.000 -4.356 7.201 1.00 95.50 313 ILE A CA 1
ATOM 2410 C C . ILE A 1 313 ? -17.243 -4.473 6.318 1.00 95.50 313 ILE A C 1
ATOM 2412 O O . ILE A 1 313 ? -18.307 -3.992 6.702 1.00 95.50 313 ILE A O 1
ATOM 2416 N N . GLY A 1 314 ? -17.108 -5.127 5.163 1.00 94.94 314 GLY A N 1
ATOM 2417 C CA . GLY A 1 314 ? -18.222 -5.521 4.297 1.00 94.94 314 GLY A CA 1
ATOM 2418 C C . GLY A 1 314 ? -18.773 -6.919 4.614 1.00 94.94 314 GLY A C 1
ATOM 2419 O O . GLY A 1 314 ? -18.152 -7.708 5.334 1.00 94.94 314 GLY A O 1
ATOM 2420 N N . GLU A 1 315 ? -19.937 -7.262 4.053 1.00 90.25 315 GLU A N 1
ATOM 2421 C CA . GLU A 1 315 ? -20.524 -8.612 4.164 1.00 90.25 315 GLU A CA 1
ATOM 2422 C C . GLU A 1 315 ? -19.835 -9.652 3.267 1.00 90.25 315 GLU A C 1
ATOM 2424 O O . GLU A 1 315 ? -19.975 -10.855 3.493 1.00 90.25 315 GLU A O 1
ATOM 2429 N N . GLY A 1 316 ? -19.059 -9.205 2.281 1.00 86.56 316 GLY A N 1
ATOM 2430 C CA . GLY A 1 316 ? -18.333 -10.049 1.340 1.00 86.56 316 GLY A CA 1
ATOM 2431 C C . GLY A 1 316 ? -17.912 -9.252 0.110 1.00 86.56 316 GLY A C 1
ATOM 2432 O O . GLY A 1 316 ? -18.608 -8.320 -0.288 1.00 86.56 316 GLY A O 1
ATOM 2433 N N . VAL A 1 317 ? -16.805 -9.644 -0.525 1.00 91.00 317 VAL A N 1
ATOM 2434 C CA . VAL A 1 317 ? -16.296 -8.962 -1.731 1.00 91.00 317 VAL A CA 1
ATOM 2435 C C . VAL A 1 317 ? -17.316 -8.946 -2.874 1.00 91.00 317 VAL A C 1
ATOM 2437 O O . VAL A 1 317 ? -17.451 -7.940 -3.559 1.00 91.00 317 VAL A O 1
ATOM 2440 N N . ASP A 1 318 ? -18.109 -10.005 -3.032 1.00 92.06 318 ASP A N 1
ATOM 2441 C CA . ASP A 1 318 ? -19.152 -10.073 -4.067 1.00 92.06 318 ASP A CA 1
ATOM 2442 C C . ASP A 1 318 ? -20.478 -9.412 -3.644 1.00 92.06 318 ASP A C 1
ATOM 2444 O O . ASP A 1 318 ? -21.404 -9.312 -4.445 1.00 92.06 318 ASP A O 1
ATOM 2448 N N . LEU A 1 319 ? -20.593 -8.982 -2.381 1.00 96.12 319 LEU A N 1
ATOM 2449 C CA . LEU A 1 319 ? -21.845 -8.515 -1.777 1.00 96.12 319 LEU A CA 1
ATOM 2450 C C . LEU A 1 319 ? -21.836 -7.017 -1.467 1.00 96.12 319 LEU A C 1
ATOM 2452 O O . LEU A 1 319 ? -22.858 -6.357 -1.634 1.00 96.12 319 LEU A O 1
ATOM 2456 N N . THR A 1 320 ? -20.706 -6.476 -1.011 1.00 97.81 320 THR A N 1
ATOM 2457 C CA . THR A 1 320 ? -20.546 -5.067 -0.634 1.00 97.81 320 THR A CA 1
ATOM 2458 C C . THR A 1 320 ? -19.576 -4.402 -1.608 1.00 97.81 320 THR A C 1
ATOM 2460 O O . THR A 1 320 ? -18.367 -4.640 -1.560 1.00 97.81 320 THR A O 1
ATOM 2463 N N . VAL A 1 321 ? -20.105 -3.558 -2.495 1.00 98.75 321 VAL A N 1
ATOM 2464 C CA . VAL A 1 321 ? -19.338 -2.911 -3.570 1.00 98.75 321 VAL A CA 1
ATOM 2465 C C . VAL A 1 321 ? -19.475 -1.398 -3.466 1.00 98.75 321 VAL A C 1
ATOM 2467 O O . VAL A 1 321 ? -20.588 -0.887 -3.502 1.00 98.75 321 VAL A O 1
ATOM 2470 N N . ILE A 1 322 ? -18.353 -0.683 -3.386 1.00 98.81 322 ILE A N 1
ATOM 2471 C CA . ILE A 1 322 ? -18.294 0.778 -3.507 1.00 98.81 322 ILE A CA 1
ATOM 2472 C C . ILE A 1 322 ? -17.828 1.119 -4.917 1.00 98.81 322 ILE A C 1
ATOM 2474 O O . ILE A 1 322 ? -16.750 0.682 -5.331 1.00 98.81 322 ILE A O 1
ATOM 2478 N N . ALA A 1 323 ? -18.630 1.890 -5.648 1.00 98.75 323 ALA A N 1
ATOM 2479 C CA . ALA A 1 323 ? -18.411 2.149 -7.061 1.00 98.75 323 ALA A CA 1
ATOM 2480 C C . ALA A 1 323 ? -18.449 3.639 -7.417 1.00 98.75 323 ALA A C 1
ATOM 2482 O O . ALA A 1 323 ? -19.318 4.388 -6.978 1.00 98.75 323 ALA A O 1
ATOM 2483 N N . GLY A 1 324 ? -17.522 4.040 -8.284 1.00 98.69 324 GLY A N 1
ATOM 2484 C CA . GLY A 1 324 ? -17.450 5.361 -8.899 1.00 98.69 324 GLY A CA 1
ATOM 2485 C C . GLY A 1 324 ? -16.978 5.257 -10.348 1.00 98.69 324 GLY A C 1
ATOM 2486 O O . GLY A 1 324 ? -16.706 4.172 -10.853 1.00 98.69 324 GLY A O 1
ATOM 2487 N N . ASN A 1 325 ? -16.913 6.380 -11.055 1.00 98.62 325 ASN A N 1
ATOM 2488 C CA . ASN A 1 325 ? -16.589 6.442 -12.484 1.00 98.62 325 ASN A CA 1
ATOM 2489 C C . ASN A 1 325 ? -15.806 7.703 -12.895 1.00 98.62 325 ASN A C 1
ATOM 2491 O O . ASN A 1 325 ? -15.760 8.036 -14.079 1.00 98.62 325 ASN A O 1
ATOM 2495 N N . ARG A 1 326 ? -15.198 8.427 -11.944 1.00 98.25 326 ARG A N 1
ATOM 2496 C CA . ARG A 1 326 ? -14.334 9.575 -12.265 1.00 98.25 326 ARG A CA 1
ATOM 2497 C C . ARG A 1 326 ? -13.105 9.108 -13.036 1.00 98.25 326 ARG A C 1
ATOM 2499 O O . ARG A 1 326 ? -12.529 8.066 -12.724 1.00 98.25 326 ARG A O 1
ATOM 2506 N N . SER A 1 327 ? -12.691 9.912 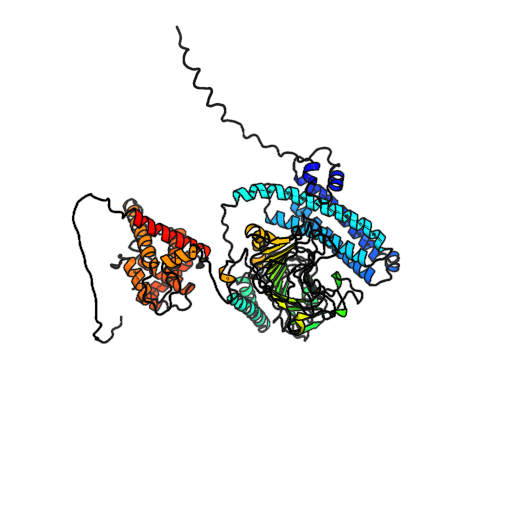-14.009 1.00 98.06 327 SER A N 1
ATOM 2507 C CA . SER A 1 327 ? -11.572 9.610 -14.899 1.00 98.06 327 SER A CA 1
ATOM 2508 C C . SER A 1 327 ? -10.881 10.875 -15.408 1.00 98.06 327 SER A C 1
ATOM 2510 O O . SER A 1 327 ? -11.465 11.967 -15.391 1.00 98.06 327 SER A O 1
ATOM 2512 N N . VAL A 1 328 ? -9.649 10.730 -15.901 1.00 96.00 328 VAL A N 1
ATOM 2513 C CA . VAL A 1 328 ? -8.882 11.850 -16.473 1.00 96.00 328 VAL A CA 1
ATOM 2514 C C . VAL A 1 328 ? -9.510 12.415 -17.747 1.00 96.00 328 VAL A C 1
ATOM 2516 O O . VAL A 1 328 ? -9.484 13.636 -17.964 1.00 96.00 328 VAL A O 1
ATOM 2519 N N . ILE A 1 329 ? -10.115 11.555 -18.574 1.00 95.38 329 ILE A N 1
ATOM 2520 C CA . ILE A 1 329 ? -10.869 11.986 -19.759 1.00 95.38 329 ILE A CA 1
ATOM 2521 C C . ILE A 1 329 ? -12.038 12.898 -19.372 1.00 95.38 329 ILE A C 1
ATOM 2523 O O . ILE A 1 329 ? -12.271 13.899 -20.044 1.00 95.38 329 ILE A O 1
ATOM 2527 N N . ASP A 1 330 ? -12.707 12.623 -18.251 1.00 94.25 330 ASP A N 1
ATOM 2528 C CA . ASP A 1 330 ? -13.846 13.416 -17.768 1.00 94.25 330 ASP A CA 1
ATOM 2529 C C . ASP A 1 330 ? -13.432 14.664 -16.962 1.00 94.25 330 ASP A C 1
ATOM 2531 O O . ASP A 1 330 ? -14.248 15.271 -16.269 1.00 94.25 330 ASP A O 1
ATOM 2535 N N . GLY A 1 331 ? -12.162 15.074 -17.046 1.00 91.19 331 GLY A N 1
ATOM 2536 C CA . GLY A 1 331 ? -11.661 16.326 -16.467 1.00 91.19 331 GLY A CA 1
ATOM 2537 C C . GLY A 1 331 ? -11.169 16.225 -15.020 1.00 91.19 331 GLY A C 1
ATOM 2538 O O . GLY A 1 331 ? -10.792 17.244 -14.430 1.00 91.19 331 GLY A O 1
ATOM 2539 N N . TRP A 1 332 ? -11.129 15.021 -14.447 1.00 94.69 332 TRP A N 1
ATOM 2540 C CA . TRP A 1 332 ? -10.492 14.780 -13.153 1.00 94.69 332 TRP A CA 1
ATOM 2541 C C . TRP A 1 332 ? -8.977 14.651 -13.313 1.00 94.69 332 TRP A C 1
ATOM 2543 O O . TRP A 1 332 ? -8.455 14.426 -14.400 1.00 94.69 332 TRP A O 1
ATOM 2553 N N . THR A 1 333 ? -8.249 14.822 -12.221 1.00 95.94 333 THR A N 1
ATOM 2554 C CA . THR A 1 333 ? -6.859 14.367 -12.140 1.00 95.94 333 THR A CA 1
ATOM 2555 C C . THR A 1 333 ? -6.846 12.887 -11.778 1.00 95.94 333 THR A C 1
ATOM 2557 O O . THR A 1 333 ? -7.811 12.386 -11.193 1.00 95.94 333 THR A O 1
ATOM 2560 N N . THR A 1 334 ? -5.742 12.184 -12.037 1.00 97.56 334 THR A N 1
ATOM 2561 C CA . THR A 1 334 ? -5.574 10.809 -11.545 1.00 97.56 334 THR A CA 1
ATOM 2562 C C . THR A 1 334 ? -5.782 10.747 -10.027 1.00 97.56 334 THR A C 1
ATOM 2564 O O . THR A 1 334 ? -6.536 9.905 -9.541 1.00 97.56 334 THR A O 1
ATOM 2567 N N . TYR A 1 335 ? -5.220 11.702 -9.275 1.00 97.38 335 TYR A N 1
ATOM 2568 C CA . TYR A 1 335 ? -5.326 11.762 -7.813 1.00 97.38 335 TYR A CA 1
ATOM 2569 C C . TYR A 1 335 ? -6.775 11.891 -7.297 1.00 97.38 335 TYR A C 1
ATOM 2571 O O . TYR A 1 335 ? -7.148 11.183 -6.355 1.00 97.38 335 TYR A O 1
ATOM 2579 N N . ASN A 1 336 ? -7.610 12.739 -7.916 1.00 95.88 336 ASN A N 1
ATOM 2580 C CA . ASN A 1 336 ? -9.022 12.921 -7.533 1.00 95.88 336 ASN A CA 1
ATOM 2581 C C . ASN A 1 336 ? -10.016 12.031 -8.289 1.00 95.88 336 ASN A C 1
ATOM 2583 O O . ASN A 1 336 ? -11.220 12.100 -8.021 1.00 95.88 336 ASN A O 1
ATOM 2587 N N . SER A 1 337 ? -9.540 11.178 -9.198 1.00 98.31 337 SER A N 1
ATOM 2588 C CA . SER A 1 337 ? -10.381 10.169 -9.853 1.00 98.31 337 SER A CA 1
ATOM 2589 C C . SER A 1 337 ? -10.771 9.009 -8.927 1.00 98.31 337 SER A C 1
ATOM 2591 O O . SER A 1 337 ? -11.682 8.251 -9.248 1.00 98.31 337 SER A O 1
ATOM 2593 N N . ALA A 1 338 ? -10.111 8.889 -7.769 1.00 98.69 338 ALA A N 1
ATOM 2594 C CA . ALA A 1 338 ? -10.329 7.816 -6.808 1.00 98.69 338 ALA A CA 1
ATOM 2595 C C . ALA A 1 338 ? -11.797 7.711 -6.367 1.00 98.69 338 ALA A C 1
ATOM 2597 O O . ALA A 1 338 ? -12.374 8.677 -5.864 1.00 98.69 338 ALA A O 1
ATOM 2598 N N . THR A 1 339 ? -12.370 6.513 -6.499 1.00 98.88 339 THR A N 1
ATOM 2599 C CA . THR A 1 339 ? -13.687 6.185 -5.922 1.00 98.88 339 THR A CA 1
ATOM 2600 C C . THR A 1 339 ? -13.621 6.208 -4.395 1.00 98.88 339 THR A C 1
ATOM 2602 O O . THR A 1 339 ? -14.460 6.821 -3.736 1.00 98.88 339 THR A O 1
ATOM 2605 N N . PHE A 1 340 ? -12.571 5.611 -3.828 1.00 98.88 340 PHE A N 1
ATOM 2606 C CA . PHE A 1 340 ? -12.314 5.611 -2.392 1.00 98.88 340 PHE A CA 1
ATOM 2607 C C . PHE A 1 340 ? -10.904 6.137 -2.103 1.00 98.88 340 PHE A C 1
ATOM 2609 O O . PHE A 1 340 ? -9.919 5.621 -2.630 1.00 98.88 340 PHE A O 1
ATOM 2616 N N . ALA A 1 341 ? -10.785 7.166 -1.267 1.00 98.81 341 ALA A N 1
ATOM 2617 C CA . ALA A 1 341 ? -9.510 7.788 -0.921 1.00 98.81 341 ALA A CA 1
ATOM 2618 C C . ALA A 1 341 ? -9.238 7.719 0.585 1.00 98.81 341 ALA A C 1
ATOM 2620 O O . ALA A 1 341 ? -10.046 8.173 1.395 1.00 98.81 341 ALA A O 1
ATOM 2621 N N . VAL A 1 342 ? -8.066 7.208 0.965 1.00 98.69 342 VAL A N 1
ATOM 2622 C CA . VAL A 1 342 ? -7.681 6.985 2.364 1.00 98.69 342 VAL A CA 1
ATOM 2623 C C . VAL A 1 342 ? -6.457 7.807 2.737 1.00 98.69 342 VAL A C 1
ATOM 2625 O O . VAL A 1 342 ? -5.387 7.661 2.154 1.00 98.69 342 VAL A O 1
ATOM 2628 N N . SER A 1 343 ? -6.610 8.678 3.731 1.00 98.31 343 SER A N 1
ATOM 2629 C CA . SER A 1 343 ? -5.531 9.483 4.321 1.00 98.31 343 SER A CA 1
ATOM 2630 C C . SER A 1 343 ? -5.437 9.348 5.845 1.00 98.31 343 SER A C 1
ATOM 2632 O O . SER A 1 343 ? -4.453 9.795 6.432 1.00 98.31 343 SER A O 1
ATOM 2634 N N . GLY A 1 344 ? -6.449 8.769 6.495 1.00 98.00 344 GLY A N 1
ATOM 2635 C CA . GLY A 1 344 ? -6.476 8.528 7.937 1.00 98.00 344 GLY A CA 1
ATOM 2636 C C . GLY A 1 344 ? -5.583 7.358 8.357 1.00 98.00 344 GLY A C 1
ATOM 2637 O O . GLY A 1 344 ? -5.755 6.241 7.880 1.00 98.00 344 GLY A O 1
ATOM 2638 N N . GLU A 1 345 ? -4.635 7.620 9.258 1.00 97.69 345 GLU A N 1
ATOM 2639 C CA . GLU A 1 345 ? -3.683 6.637 9.804 1.00 97.69 345 GLU A CA 1
ATOM 2640 C C . GLU A 1 345 ? -4.395 5.418 10.426 1.00 97.69 345 GLU A C 1
ATOM 2642 O O . GLU A 1 345 ? -5.440 5.568 11.070 1.00 97.69 345 GLU A O 1
ATOM 2647 N N . ARG A 1 346 ? -3.801 4.225 10.263 1.00 97.38 346 ARG A N 1
ATOM 2648 C CA . ARG A 1 346 ? -4.324 2.935 10.755 1.00 97.38 346 ARG A CA 1
ATOM 2649 C C . ARG A 1 346 ? -5.682 2.533 10.176 1.00 97.38 346 ARG A C 1
ATOM 2651 O O . ARG A 1 346 ? -6.437 1.838 10.840 1.00 97.38 346 ARG A O 1
ATOM 2658 N N . PHE A 1 347 ? -6.023 2.962 8.963 1.00 98.69 347 PHE A N 1
ATOM 2659 C CA . PHE A 1 347 ? -7.234 2.489 8.286 1.00 98.69 347 PHE A CA 1
ATOM 2660 C C . PHE A 1 347 ? -7.161 0.984 7.989 1.00 98.69 347 PHE A C 1
ATOM 2662 O O . PHE A 1 347 ? -6.154 0.512 7.462 1.00 98.69 347 PHE A O 1
ATOM 2669 N N . VAL A 1 348 ? -8.235 0.248 8.273 1.00 98.25 348 VAL A N 1
ATOM 2670 C CA . VAL A 1 348 ? -8.357 -1.176 7.938 1.00 98.25 348 VAL A CA 1
ATOM 2671 C C . VAL A 1 348 ? -9.640 -1.408 7.146 1.00 98.25 348 VAL A C 1
ATOM 2673 O O . VAL A 1 348 ? -10.705 -0.967 7.574 1.00 98.25 348 VAL A O 1
ATOM 2676 N N . ALA A 1 349 ? -9.556 -2.121 6.022 1.00 98.31 349 ALA A N 1
ATOM 2677 C CA . ALA A 1 349 ? -10.719 -2.586 5.265 1.00 98.31 349 ALA A CA 1
ATOM 2678 C C . ALA A 1 349 ? -10.722 -4.110 5.110 1.00 98.31 349 ALA A C 1
ATOM 2680 O O . ALA A 1 349 ? -9.676 -4.709 4.847 1.00 98.31 349 ALA A O 1
ATOM 2681 N N . VAL A 1 350 ? -11.903 -4.721 5.253 1.00 95.44 350 VAL A N 1
ATOM 2682 C CA . VAL A 1 350 ? -12.099 -6.173 5.162 1.00 95.44 350 VAL A CA 1
ATOM 2683 C C . VAL A 1 350 ? -13.334 -6.525 4.335 1.00 95.44 350 VAL A C 1
ATOM 2685 O O . VAL A 1 350 ? -14.397 -5.946 4.557 1.00 95.44 350 VAL A O 1
ATOM 2688 N N . ASN A 1 351 ? -13.228 -7.527 3.452 1.00 95.12 351 ASN A N 1
ATOM 2689 C CA . ASN A 1 351 ? -14.362 -8.130 2.729 1.00 95.12 351 ASN A CA 1
ATOM 2690 C C . ASN A 1 351 ? -15.219 -7.132 1.935 1.00 95.12 351 ASN A C 1
ATOM 2692 O O . ASN A 1 351 ? -16.448 -7.163 2.000 1.00 95.12 351 ASN A O 1
ATOM 2696 N N . ILE A 1 352 ? -14.572 -6.240 1.189 1.00 97.31 352 ILE A N 1
ATOM 2697 C CA . ILE A 1 352 ? -15.245 -5.189 0.422 1.00 97.31 352 ILE A CA 1
ATOM 2698 C C . ILE A 1 352 ? -14.592 -4.992 -0.947 1.00 97.31 352 ILE A C 1
ATOM 2700 O O . ILE A 1 352 ? -13.380 -5.174 -1.099 1.00 97.31 352 ILE A O 1
ATOM 2704 N N . THR A 1 353 ? -15.395 -4.609 -1.940 1.00 98.94 353 THR A N 1
ATOM 2705 C CA . THR A 1 353 ? -14.914 -4.270 -3.284 1.00 98.94 353 THR A CA 1
ATOM 2706 C C . THR A 1 353 ? -14.883 -2.760 -3.490 1.00 98.94 353 THR A C 1
ATOM 2708 O O . THR A 1 353 ? -15.885 -2.081 -3.276 1.00 98.94 353 THR A O 1
ATOM 2711 N N . PHE A 1 354 ? -13.749 -2.244 -3.962 1.00 98.94 354 PHE A N 1
ATOM 2712 C CA . PHE A 1 354 ? -13.586 -0.875 -4.448 1.00 98.94 354 PHE A CA 1
ATOM 2713 C C . PHE A 1 354 ? -13.483 -0.901 -5.971 1.00 98.94 354 PHE A C 1
ATOM 2715 O O . PHE A 1 354 ? -12.601 -1.565 -6.522 1.00 98.94 354 PHE A O 1
ATOM 2722 N N . LYS A 1 355 ? -14.372 -0.186 -6.659 1.00 98.81 355 LYS A N 1
ATOM 2723 C CA . LYS A 1 355 ? -14.531 -0.302 -8.109 1.00 98.81 355 LYS A CA 1
ATOM 2724 C C . LYS A 1 355 ? -14.587 1.055 -8.796 1.00 98.81 355 LYS A C 1
ATOM 2726 O O . LYS A 1 355 ? -15.364 1.918 -8.401 1.00 98.81 355 LYS A O 1
ATOM 2731 N N . ASN A 1 356 ? -13.825 1.211 -9.875 1.00 98.81 356 ASN A N 1
ATOM 2732 C CA . ASN A 1 356 ? -14.017 2.293 -10.833 1.00 98.81 356 ASN A CA 1
ATOM 2733 C C . ASN A 1 356 ? -14.550 1.728 -12.161 1.00 98.81 356 ASN A C 1
ATOM 2735 O O . ASN A 1 356 ? -13.895 0.918 -12.817 1.00 98.81 356 ASN A O 1
ATOM 2739 N N . VAL A 1 357 ? -15.756 2.143 -12.554 1.00 98.62 357 VAL A N 1
ATOM 2740 C CA . VAL A 1 357 ? -16.475 1.628 -13.732 1.00 98.62 357 VAL A CA 1
ATOM 2741 C C . VAL A 1 357 ? -16.262 2.453 -15.006 1.00 98.62 357 VAL A C 1
ATOM 2743 O O . VAL A 1 357 ? -16.950 2.217 -15.995 1.00 98.62 357 VAL A O 1
ATOM 2746 N N . ALA A 1 358 ? -15.323 3.406 -15.021 1.00 98.50 358 ALA A N 1
ATOM 2747 C CA . ALA A 1 358 ? -15.095 4.291 -16.169 1.00 98.50 358 ALA A CA 1
ATOM 2748 C C . ALA A 1 358 ? -14.750 3.538 -17.475 1.00 98.50 358 ALA A C 1
ATOM 2750 O O . ALA A 1 358 ? -15.174 3.939 -18.561 1.00 98.50 358 ALA A O 1
ATOM 2751 N N . GLY A 1 359 ? -14.023 2.422 -17.377 1.00 97.38 359 GLY A N 1
ATOM 2752 C CA . GLY A 1 359 ? -13.605 1.620 -18.531 1.00 97.38 359 GLY A CA 1
ATOM 2753 C C . GLY A 1 359 ? -12.267 2.062 -19.146 1.00 97.38 359 GLY A C 1
ATOM 2754 O O . GLY A 1 359 ? -11.737 3.119 -18.805 1.00 97.38 359 GLY A O 1
ATOM 2755 N N . PRO A 1 360 ? -11.701 1.273 -20.075 1.00 96.50 360 PRO A N 1
ATOM 2756 C CA . PRO A 1 360 ? -10.338 1.488 -20.567 1.00 96.50 360 PRO A CA 1
ATOM 2757 C C . PRO A 1 360 ? -10.207 2.713 -21.495 1.00 96.50 360 PRO A C 1
ATOM 2759 O O . PRO A 1 360 ? -9.153 3.342 -21.545 1.00 96.50 360 PRO A O 1
ATOM 2762 N N . TRP A 1 361 ? -11.293 3.118 -22.162 1.00 97.00 361 TRP A N 1
ATOM 2763 C CA . TRP A 1 361 ? -11.378 4.315 -23.023 1.00 97.00 361 TRP A CA 1
ATOM 2764 C C . TRP A 1 361 ? -11.307 5.636 -22.252 1.00 97.00 361 TRP A C 1
ATOM 2766 O O . TRP A 1 361 ? -11.174 6.700 -22.853 1.00 97.00 361 TRP A O 1
ATOM 2776 N N . LYS A 1 362 ? -11.445 5.580 -20.924 1.00 97.56 362 LYS A N 1
ATOM 2777 C CA . LYS A 1 362 ? -11.415 6.747 -20.041 1.00 97.56 362 LYS A CA 1
ATOM 2778 C C . LYS A 1 362 ? -10.023 7.033 -19.464 1.00 97.56 362 LYS A C 1
ATOM 2780 O O . LYS A 1 362 ? -9.869 8.005 -18.724 1.00 97.56 362 LYS A O 1
ATOM 2785 N N . HIS A 1 363 ? -9.023 6.240 -19.859 1.00 96.62 363 HIS A N 1
ATOM 2786 C CA . HIS A 1 363 ? -7.651 6.288 -19.351 1.00 96.62 363 HIS A CA 1
ATOM 2787 C C . HIS A 1 363 ? -7.605 6.167 -17.820 1.00 96.62 363 HIS A C 1
ATOM 2789 O O . HIS A 1 363 ? -8.302 5.317 -17.269 1.00 96.62 363 HIS A O 1
ATOM 2795 N N . GLN A 1 364 ? -6.776 6.960 -17.134 1.00 98.38 364 GLN A N 1
ATOM 2796 C CA . GLN A 1 364 ? -6.563 6.851 -15.692 1.00 98.38 364 GLN A CA 1
ATOM 2797 C C . GLN A 1 364 ? -7.875 7.050 -14.921 1.00 98.38 364 GLN A C 1
ATOM 2799 O O . GLN A 1 364 ? -8.527 8.098 -15.032 1.00 98.38 364 GLN A O 1
ATOM 2804 N N . ALA A 1 365 ? -8.249 6.042 -14.131 1.00 98.75 365 ALA A N 1
ATOM 2805 C CA . ALA A 1 365 ? -9.481 6.026 -13.354 1.00 98.75 365 ALA A CA 1
ATOM 2806 C C . ALA A 1 365 ? -9.307 5.156 -12.098 1.00 98.75 365 ALA A C 1
ATOM 2808 O O . ALA A 1 365 ? -9.443 3.932 -12.128 1.00 98.75 365 ALA A O 1
ATOM 2809 N N . VAL A 1 366 ? -9.005 5.805 -10.974 1.00 98.94 366 VAL A N 1
ATOM 2810 C CA . VAL A 1 366 ? -8.591 5.123 -9.744 1.00 98.94 366 VAL A CA 1
ATOM 2811 C C . VAL A 1 366 ? -9.792 4.522 -9.006 1.00 98.94 366 VAL A C 1
ATOM 2813 O O . VAL A 1 366 ? -10.795 5.195 -8.748 1.00 98.94 366 VAL A O 1
ATOM 2816 N N . ALA A 1 367 ? -9.694 3.250 -8.618 1.00 98.94 367 ALA A N 1
ATOM 2817 C CA . ALA A 1 367 ? -10.667 2.602 -7.738 1.00 98.94 367 ALA A CA 1
ATOM 2818 C C . ALA A 1 367 ? -10.382 2.953 -6.275 1.00 98.94 367 ALA A C 1
ATOM 2820 O O . ALA A 1 367 ? -11.259 3.456 -5.570 1.00 98.94 367 ALA A O 1
ATOM 2821 N N . LEU A 1 368 ? -9.130 2.783 -5.838 1.00 98.94 368 LEU A N 1
ATOM 2822 C CA . LEU A 1 368 ? -8.704 3.166 -4.496 1.00 98.94 368 LEU A CA 1
ATOM 2823 C C . LEU A 1 368 ? -7.374 3.919 -4.510 1.00 98.94 368 LEU A C 1
ATOM 2825 O O . LEU A 1 368 ? -6.394 3.465 -5.099 1.00 98.94 368 LEU A O 1
ATOM 2829 N N . ARG A 1 369 ? -7.331 5.049 -3.797 1.00 98.88 369 ARG A N 1
ATOM 2830 C CA . ARG A 1 369 ? -6.100 5.774 -3.473 1.00 98.88 369 ARG A CA 1
ATOM 2831 C C . ARG A 1 369 ? -5.796 5.667 -1.988 1.00 98.88 369 ARG A C 1
ATOM 2833 O O . ARG A 1 369 ? -6.640 5.993 -1.158 1.00 98.88 369 ARG A O 1
ATOM 2840 N N . ASN A 1 370 ? -4.564 5.295 -1.656 1.00 98.81 370 ASN A N 1
ATOM 2841 C CA . ASN A 1 370 ? -4.117 5.149 -0.279 1.00 98.81 370 ASN A CA 1
ATOM 2842 C C . ASN A 1 370 ? -2.836 5.942 -0.001 1.00 98.81 370 ASN A C 1
ATOM 2844 O O . ASN A 1 370 ? -1.795 5.700 -0.608 1.00 98.81 370 ASN A O 1
ATOM 2848 N N . ASN A 1 371 ? -2.914 6.864 0.953 1.00 98.25 371 ASN A N 1
ATOM 2849 C CA . ASN A 1 371 ? -1.794 7.605 1.527 1.00 98.25 371 ASN A CA 1
ATOM 2850 C C . ASN A 1 371 ? -1.889 7.654 3.065 1.00 98.25 371 ASN A C 1
ATOM 2852 O O . ASN A 1 371 ? -1.493 8.641 3.691 1.00 98.25 371 ASN A O 1
ATOM 2856 N N . ALA A 1 372 ? -2.457 6.607 3.668 1.00 98.38 372 ALA A N 1
ATOM 2857 C CA . ALA A 1 372 ? -2.517 6.406 5.108 1.00 98.38 372 ALA A CA 1
ATOM 2858 C C . ALA A 1 372 ? -1.392 5.478 5.576 1.00 98.38 372 ALA A C 1
ATOM 2860 O O . ALA A 1 372 ? -1.246 4.364 5.072 1.00 98.38 372 ALA A O 1
ATOM 2861 N N . ASP A 1 373 ? -0.625 5.922 6.573 1.00 98.19 373 ASP A N 1
ATOM 2862 C CA . ASP A 1 373 ? 0.377 5.070 7.214 1.00 98.19 373 ASP A CA 1
ATOM 2863 C C . ASP A 1 373 ? -0.306 3.970 8.028 1.00 98.19 373 ASP A C 1
ATOM 2865 O O . ASP A 1 373 ? -1.367 4.196 8.626 1.00 98.19 373 ASP A O 1
ATOM 2869 N N . LEU A 1 374 ? 0.340 2.806 8.081 1.00 97.69 374 LEU A N 1
ATOM 2870 C CA . LEU A 1 374 ? -0.118 1.638 8.834 1.00 97.69 374 LEU A CA 1
ATOM 2871 C C . LEU A 1 374 ? -1.501 1.141 8.383 1.00 97.69 374 LEU A C 1
ATOM 2873 O O . LEU A 1 374 ? -2.302 0.694 9.203 1.00 97.69 374 LEU A O 1
ATOM 2877 N N . SER A 1 375 ? -1.810 1.279 7.093 1.00 98.69 375 SER A N 1
ATOM 2878 C CA . SER A 1 375 ? -3.099 0.871 6.532 1.00 98.69 375 SER A CA 1
ATOM 2879 C C . SER A 1 375 ? -3.088 -0.584 6.063 1.00 98.69 375 SER A C 1
ATOM 2881 O O . SER A 1 375 ? -2.090 -1.067 5.518 1.00 98.69 375 SER A O 1
ATOM 2883 N N . THR A 1 376 ? -4.213 -1.276 6.257 1.00 98.50 376 THR A N 1
ATOM 2884 C CA . THR A 1 376 ? -4.354 -2.702 5.939 1.00 98.50 376 THR A CA 1
ATOM 2885 C C . THR A 1 376 ? -5.614 -2.989 5.135 1.00 98.50 376 THR A C 1
ATOM 2887 O O . THR A 1 376 ? -6.707 -2.553 5.485 1.00 98.50 376 THR A O 1
ATOM 2890 N N . PHE A 1 377 ? -5.473 -3.787 4.083 1.00 98.75 377 PHE A N 1
ATOM 2891 C CA . PHE A 1 377 ? -6.581 -4.308 3.290 1.00 98.75 377 PHE A CA 1
ATOM 2892 C C . PHE A 1 377 ? -6.514 -5.826 3.319 1.00 98.75 377 PHE A C 1
ATOM 2894 O O . PHE A 1 377 ? -5.482 -6.407 2.982 1.00 98.75 377 PHE A O 1
ATOM 2901 N N . TYR A 1 378 ? -7.597 -6.463 3.747 1.00 96.44 378 TYR A N 1
ATOM 2902 C CA . TYR A 1 378 ? -7.644 -7.906 3.914 1.00 96.44 378 TYR A CA 1
ATOM 2903 C C . TYR A 1 378 ? -8.888 -8.486 3.247 1.00 96.44 378 TYR A C 1
ATOM 2905 O O . TYR A 1 378 ? -10.003 -8.113 3.604 1.00 96.44 378 TYR A O 1
ATOM 2913 N N . LYS A 1 379 ? -8.715 -9.397 2.281 1.00 95.25 379 LYS A N 1
ATOM 2914 C CA . LYS A 1 379 ? -9.834 -9.901 1.464 1.00 95.25 379 LYS A CA 1
ATOM 2915 C C . LYS A 1 379 ? -10.650 -8.781 0.836 1.00 95.25 379 LYS A C 1
ATOM 2917 O O . LYS A 1 379 ? -11.872 -8.753 0.920 1.00 95.25 379 LYS A O 1
ATOM 2922 N N . CYS A 1 380 ? -9.960 -7.819 0.245 1.00 98.62 380 CYS A N 1
ATOM 2923 C CA . CYS A 1 380 ? -10.594 -6.770 -0.537 1.00 98.62 380 CYS A CA 1
ATOM 2924 C C . CYS A 1 380 ? -10.434 -7.074 -2.022 1.00 98.62 380 CYS A C 1
ATOM 2926 O O . CYS A 1 380 ? -9.495 -7.759 -2.430 1.00 98.62 380 CYS A O 1
ATOM 2928 N N . ARG A 1 381 ? -11.324 -6.514 -2.835 1.00 98.88 381 ARG A N 1
ATOM 2929 C CA . ARG A 1 381 ? -11.176 -6.542 -4.287 1.00 98.88 381 ARG A CA 1
ATOM 2930 C C . ARG A 1 381 ? -11.072 -5.128 -4.838 1.00 98.88 381 ARG A C 1
ATOM 2932 O O . ARG A 1 381 ? -11.788 -4.230 -4.403 1.00 98.88 381 ARG A O 1
ATOM 2939 N N . PHE A 1 382 ? -10.166 -4.936 -5.787 1.00 98.94 382 PHE A N 1
ATOM 2940 C CA . PHE A 1 382 ? -9.920 -3.663 -6.453 1.00 98.94 382 PHE A CA 1
ATOM 2941 C C . PHE A 1 382 ? -10.154 -3.850 -7.947 1.00 98.94 382 PHE A C 1
ATOM 2943 O O . PHE A 1 382 ? -9.444 -4.621 -8.593 1.00 98.94 382 PHE A O 1
ATOM 2950 N N . GLU A 1 383 ? -11.157 -3.167 -8.491 1.00 98.81 383 GLU A N 1
ATOM 2951 C CA . GLU A 1 383 ? -11.569 -3.332 -9.885 1.00 98.81 383 GLU A CA 1
ATOM 2952 C C . GLU A 1 383 ? -11.464 -2.023 -10.660 1.00 98.81 383 GLU A C 1
ATOM 2954 O O . GLU A 1 383 ? -12.126 -1.036 -10.339 1.00 98.81 383 GLU A O 1
ATOM 2959 N N . GLY A 1 384 ? -10.682 -2.043 -11.733 1.00 98.56 384 GLY A N 1
ATOM 2960 C CA . GLY A 1 384 ? -10.592 -0.950 -12.687 1.00 98.56 384 GLY A CA 1
ATOM 2961 C C . GLY A 1 384 ? -9.970 -1.413 -14.000 1.00 98.56 384 GLY A C 1
ATOM 2962 O O . GLY A 1 384 ? -10.052 -2.590 -14.371 1.00 98.56 384 GLY A O 1
ATOM 2963 N N . TYR A 1 385 ? -9.378 -0.459 -14.715 1.00 98.75 385 TYR A N 1
ATOM 2964 C CA . TYR A 1 385 ? -8.575 -0.691 -15.913 1.00 98.75 385 TYR A CA 1
ATOM 2965 C C . TYR A 1 385 ? -7.211 -0.028 -15.708 1.00 98.75 385 TYR A C 1
ATOM 2967 O O . TYR A 1 385 ? -6.370 -0.579 -14.993 1.00 98.75 385 TYR A O 1
ATOM 2975 N N . GLN A 1 386 ? -7.007 1.163 -16.272 1.00 98.75 386 GLN A N 1
ATOM 2976 C CA . GLN A 1 386 ? -5.789 1.935 -16.070 1.00 98.75 386 GLN A CA 1
ATOM 2977 C C . GLN A 1 386 ? -5.797 2.610 -14.689 1.00 98.75 386 GLN A C 1
ATOM 2979 O O . GLN A 1 386 ? -6.796 3.223 -14.310 1.00 98.75 386 GLN A O 1
ATOM 2984 N N . ASP A 1 387 ? -4.677 2.513 -13.967 1.00 98.75 387 ASP A N 1
ATOM 2985 C CA . ASP A 1 387 ? -4.447 3.158 -12.665 1.00 98.75 387 ASP A CA 1
ATOM 2986 C C . ASP A 1 387 ? -5.414 2.694 -11.550 1.00 98.75 387 ASP A C 1
ATOM 2988 O O . ASP A 1 387 ? -5.882 3.485 -10.736 1.00 98.75 387 ASP A O 1
ATOM 2992 N N . THR A 1 388 ? -5.733 1.396 -11.482 1.00 98.94 388 THR A N 1
ATOM 2993 C CA . THR A 1 388 ? -6.747 0.862 -10.543 1.00 98.94 388 THR A CA 1
ATOM 2994 C C . THR A 1 388 ? -6.439 1.141 -9.063 1.00 98.94 388 THR A C 1
ATOM 2996 O O . THR A 1 388 ? -7.295 1.668 -8.343 1.00 98.94 388 THR A O 1
ATOM 2999 N N . LEU A 1 389 ? -5.242 0.782 -8.588 1.00 98.94 389 LEU A N 1
ATOM 3000 C CA . LEU A 1 389 ? -4.820 0.921 -7.194 1.00 98.94 389 LEU A CA 1
ATOM 3001 C C . LEU A 1 389 ? -3.646 1.895 -7.081 1.00 98.94 389 LEU A C 1
ATOM 3003 O O . LEU A 1 389 ? -2.505 1.574 -7.420 1.00 98.94 389 LEU A O 1
ATOM 3007 N N . TYR A 1 390 ? -3.928 3.070 -6.521 1.00 98.94 390 TYR A N 1
ATOM 3008 C CA . TYR A 1 390 ? -2.929 4.095 -6.248 1.00 98.94 390 TYR A CA 1
ATOM 3009 C C . TYR A 1 390 ? -2.396 3.943 -4.815 1.00 98.94 390 TYR A C 1
ATOM 3011 O O . TYR A 1 390 ? -2.860 4.601 -3.876 1.00 98.94 390 TYR A O 1
ATOM 3019 N N . ALA A 1 391 ? -1.373 3.102 -4.649 1.00 98.88 391 ALA A N 1
ATOM 3020 C CA . ALA A 1 391 ? -0.567 2.987 -3.432 1.00 98.88 391 ALA A CA 1
ATOM 3021 C C . ALA A 1 391 ? 0.370 4.208 -3.305 1.00 98.88 391 ALA A C 1
ATOM 3023 O O . ALA A 1 391 ? 1.582 4.135 -3.516 1.00 98.88 391 ALA A O 1
ATOM 3024 N N . HIS A 1 392 ? -0.224 5.371 -3.020 1.00 98.88 392 HIS A N 1
ATOM 3025 C CA . HIS A 1 392 ? 0.399 6.684 -3.171 1.00 98.88 392 HIS A CA 1
ATOM 3026 C C . HIS A 1 392 ? 1.631 6.877 -2.280 1.00 98.88 392 HIS A C 1
ATOM 3028 O O . HIS A 1 392 ? 2.709 7.132 -2.809 1.00 98.88 392 HIS A O 1
ATOM 3034 N N . SER A 1 393 ? 1.505 6.767 -0.953 1.00 98.75 393 SER A N 1
ATOM 3035 C CA . SER A 1 393 ? 2.621 7.001 -0.019 1.00 98.75 393 SER A CA 1
ATOM 3036 C C . SER A 1 393 ? 2.457 6.266 1.320 1.00 98.75 393 SER A C 1
ATOM 3038 O O . SER A 1 393 ? 1.382 5.750 1.627 1.00 98.75 393 SER A O 1
ATOM 3040 N N . LEU A 1 394 ? 3.524 6.269 2.135 1.00 98.75 394 LEU A N 1
ATOM 3041 C CA . LEU A 1 394 ? 3.596 5.679 3.490 1.00 98.75 394 LEU A CA 1
ATOM 3042 C C . LEU A 1 394 ? 3.510 4.139 3.497 1.00 98.75 394 LEU A C 1
ATOM 3044 O O . LEU A 1 394 ? 3.667 3.524 2.443 1.00 98.75 394 LEU A O 1
ATOM 3048 N N . ARG A 1 395 ? 3.378 3.501 4.671 1.00 98.62 395 ARG A N 1
ATOM 3049 C CA . ARG A 1 395 ? 3.413 2.032 4.813 1.00 98.62 395 ARG A CA 1
ATOM 3050 C C . ARG A 1 395 ? 2.025 1.417 4.682 1.00 98.62 395 ARG A C 1
ATOM 3052 O O . ARG A 1 395 ? 1.087 1.876 5.334 1.00 98.62 395 ARG A O 1
ATOM 3059 N N . GLN A 1 396 ? 1.916 0.376 3.860 1.00 98.75 396 GLN A N 1
ATOM 3060 C CA . GLN A 1 396 ? 0.643 -0.245 3.488 1.00 98.75 396 GLN A CA 1
ATOM 3061 C C . GLN A 1 396 ? 0.792 -1.766 3.378 1.00 98.75 396 GLN A C 1
ATOM 3063 O O . GLN A 1 396 ? 1.812 -2.256 2.886 1.00 98.75 396 GLN A O 1
ATOM 3068 N N . PHE A 1 397 ? -0.237 -2.507 3.788 1.00 98.88 397 PHE A N 1
ATOM 3069 C CA . PHE A 1 397 ? -0.278 -3.967 3.695 1.00 98.88 397 PHE A CA 1
ATOM 3070 C C . PHE A 1 397 ? -1.573 -4.447 3.031 1.00 98.88 397 PHE A C 1
ATOM 3072 O O . PHE A 1 397 ? -2.669 -4.074 3.447 1.00 98.88 397 PHE A O 1
ATOM 3079 N N . TYR A 1 398 ? -1.439 -5.289 2.011 1.00 98.88 398 TYR A N 1
ATOM 3080 C CA . TYR A 1 398 ? -2.536 -5.893 1.261 1.00 98.88 398 TYR A CA 1
ATOM 3081 C C . TYR A 1 398 ? -2.402 -7.412 1.361 1.00 98.88 398 TYR A C 1
ATOM 3083 O O . TYR A 1 398 ? -1.375 -7.965 0.970 1.00 98.88 398 TYR A O 1
ATOM 3091 N N . ARG A 1 399 ? -3.421 -8.085 1.894 1.00 96.94 399 ARG A N 1
ATOM 3092 C CA . ARG A 1 399 ? -3.402 -9.527 2.161 1.00 96.94 399 ARG A CA 1
ATOM 3093 C C . ARG A 1 399 ? -4.630 -10.199 1.565 1.00 96.94 399 ARG A C 1
ATOM 3095 O O . ARG A 1 399 ? -5.746 -9.742 1.811 1.00 96.94 399 ARG A O 1
ATOM 3102 N N . GLU A 1 400 ? -4.433 -11.287 0.821 1.00 95.81 400 GLU A N 1
ATOM 3103 C CA . GLU A 1 400 ? -5.538 -12.066 0.223 1.00 95.81 400 GLU A CA 1
ATOM 3104 C C . GLU A 1 400 ? -6.498 -11.198 -0.602 1.00 95.81 400 GLU A C 1
ATOM 3106 O O . GLU A 1 400 ? -7.711 -11.374 -0.559 1.00 95.81 400 GLU A O 1
ATOM 3111 N N . CYS A 1 401 ? -5.960 -10.201 -1.305 1.00 98.62 401 CYS A N 1
ATOM 3112 C CA . CYS A 1 401 ? -6.750 -9.290 -2.124 1.00 98.62 401 CYS A CA 1
ATOM 3113 C C . CYS A 1 401 ? -6.727 -9.706 -3.595 1.00 98.62 401 CYS A C 1
ATOM 3115 O O . CYS A 1 401 ? -5.703 -10.182 -4.087 1.00 98.62 401 CYS A O 1
ATOM 3117 N N . ASP A 1 402 ? -7.815 -9.424 -4.306 1.00 98.81 402 ASP A N 1
ATOM 3118 C CA . ASP A 1 402 ? -7.868 -9.543 -5.762 1.00 98.81 402 ASP A CA 1
ATOM 3119 C C . ASP A 1 402 ? -7.718 -8.149 -6.386 1.00 98.81 402 ASP A C 1
ATOM 3121 O O . ASP A 1 402 ? -8.474 -7.230 -6.057 1.00 98.81 402 ASP A O 1
ATOM 3125 N N . ILE A 1 403 ? -6.760 -7.970 -7.294 1.00 98.94 403 ILE A N 1
ATOM 3126 C CA . ILE A 1 403 ? -6.529 -6.698 -7.987 1.00 98.94 403 ILE A CA 1
ATOM 3127 C C . ILE A 1 403 ? -6.636 -6.912 -9.491 1.00 98.94 403 ILE A C 1
ATOM 3129 O O . ILE A 1 403 ? -5.873 -7.686 -10.063 1.00 98.94 403 ILE A O 1
ATOM 3133 N N . TYR A 1 404 ? -7.550 -6.185 -10.130 1.00 98.88 404 TYR A N 1
ATOM 3134 C CA . TYR A 1 404 ? -7.812 -6.266 -11.562 1.00 98.88 404 TYR A CA 1
ATOM 3135 C C . TYR A 1 404 ? -7.474 -4.955 -12.265 1.00 98.88 404 TYR A C 1
ATOM 3137 O O . TYR A 1 404 ? -7.946 -3.900 -11.847 1.00 98.88 404 TYR A O 1
ATOM 3145 N N . GLY A 1 405 ? -6.757 -5.014 -13.386 1.00 98.69 405 GLY A N 1
ATOM 3146 C CA . GLY A 1 405 ? -6.539 -3.829 -14.214 1.00 98.69 405 GLY A CA 1
ATOM 3147 C C . GLY A 1 405 ? -5.773 -4.099 -15.501 1.00 98.69 405 GLY A C 1
ATOM 3148 O O . GLY A 1 405 ? -5.612 -5.248 -15.906 1.00 98.69 405 GLY A O 1
ATOM 3149 N N . THR A 1 406 ? -5.343 -3.029 -16.170 1.00 98.62 406 THR A N 1
ATOM 3150 C CA . THR A 1 406 ? -4.659 -3.096 -17.470 1.00 98.62 406 THR A CA 1
ATOM 3151 C C . THR A 1 406 ? -3.313 -2.381 -17.450 1.00 98.62 406 THR A C 1
ATOM 3153 O O . THR A 1 406 ? -2.278 -3.009 -17.242 1.00 98.62 406 THR A O 1
ATOM 3156 N N . VAL A 1 407 ? -3.308 -1.064 -17.641 1.00 98.69 407 VAL A N 1
ATOM 3157 C CA . VAL A 1 407 ? -2.105 -0.226 -17.669 1.00 98.69 407 VAL A CA 1
ATOM 3158 C C . VAL A 1 407 ? -1.830 0.294 -16.260 1.00 98.69 407 VAL A C 1
ATOM 3160 O O . VAL A 1 407 ? -2.713 0.883 -15.644 1.00 98.69 407 VAL A O 1
ATOM 3163 N N . ASP A 1 408 ? -0.610 0.090 -15.765 1.00 98.69 408 ASP A N 1
ATOM 3164 C CA . ASP A 1 408 ? -0.090 0.650 -14.509 1.00 98.69 408 ASP A CA 1
ATOM 3165 C C . ASP A 1 408 ? -1.014 0.440 -13.298 1.00 98.69 408 ASP A C 1
ATOM 3167 O O . ASP A 1 408 ? -1.164 1.303 -12.434 1.00 98.69 408 ASP A O 1
ATOM 3171 N N . PHE A 1 409 ? -1.687 -0.709 -13.227 1.00 98.81 409 PHE A N 1
ATOM 3172 C CA . PHE A 1 409 ? -2.848 -0.831 -12.347 1.00 98.81 409 PHE A CA 1
ATOM 3173 C C . PHE A 1 409 ? -2.513 -0.967 -10.853 1.00 98.81 409 PHE A C 1
ATOM 3175 O O . PHE A 1 409 ? -3.415 -0.838 -10.025 1.00 98.81 409 PHE A O 1
ATOM 3182 N N . ILE A 1 410 ? -1.238 -1.164 -10.498 1.00 98.94 410 ILE A N 1
ATOM 3183 C CA . ILE A 1 410 ? -0.693 -0.944 -9.152 1.00 98.94 410 ILE A CA 1
ATOM 3184 C C . ILE A 1 410 ? 0.443 0.075 -9.257 1.00 98.94 410 ILE A C 1
ATOM 3186 O O . ILE A 1 410 ? 1.530 -0.225 -9.754 1.00 98.94 410 ILE A O 1
ATOM 3190 N N . PHE A 1 411 ? 0.224 1.289 -8.768 1.00 98.94 411 PHE A N 1
ATOM 3191 C CA . PHE A 1 411 ? 1.180 2.382 -8.955 1.00 98.94 411 PHE A CA 1
ATOM 3192 C C . PHE A 1 411 ? 1.271 3.299 -7.739 1.00 98.94 411 PHE A C 1
ATOM 3194 O O . PHE A 1 411 ? 0.434 3.265 -6.834 1.00 98.94 411 PHE A O 1
ATOM 3201 N N . GLY A 1 412 ? 2.322 4.118 -7.710 1.00 98.75 412 GLY A N 1
ATOM 3202 C CA . GLY A 1 412 ? 2.593 5.053 -6.621 1.00 98.75 412 GLY A CA 1
ATOM 3203 C C . GLY A 1 412 ? 3.953 4.847 -5.965 1.00 98.75 412 GLY A C 1
ATOM 3204 O O . GLY A 1 412 ? 4.842 4.184 -6.503 1.00 98.75 412 GLY A O 1
ATOM 3205 N N . ASN A 1 413 ? 4.130 5.460 -4.797 1.00 98.88 413 ASN A N 1
ATOM 3206 C CA . ASN A 1 413 ? 5.400 5.507 -4.080 1.00 98.88 413 ASN A CA 1
ATOM 3207 C C . ASN A 1 413 ? 5.242 5.191 -2.583 1.00 98.88 413 ASN A C 1
ATOM 3209 O O . ASN A 1 413 ? 5.971 5.712 -1.740 1.00 98.88 413 ASN A O 1
ATOM 3213 N N . ALA A 1 414 ? 4.279 4.345 -2.226 1.00 98.88 414 ALA A N 1
ATOM 3214 C CA . ALA A 1 414 ? 4.196 3.755 -0.895 1.00 98.88 414 ALA A CA 1
ATOM 3215 C C . ALA A 1 414 ? 5.345 2.767 -0.631 1.00 98.88 414 ALA A C 1
ATOM 3217 O O . ALA A 1 414 ? 6.030 2.318 -1.550 1.00 98.88 414 ALA A O 1
ATOM 3218 N N . ALA A 1 415 ? 5.548 2.415 0.637 1.00 98.81 415 ALA A N 1
ATOM 3219 C CA . ALA A 1 415 ? 6.149 1.146 1.031 1.00 98.81 415 ALA A CA 1
ATOM 3220 C C . ALA A 1 415 ? 5.002 0.133 1.163 1.00 98.81 415 ALA A C 1
ATOM 3222 O O . ALA A 1 415 ? 4.377 0.028 2.221 1.00 98.81 415 ALA A O 1
ATOM 3223 N N . ALA A 1 416 ? 4.666 -0.529 0.055 1.00 98.88 416 ALA A N 1
ATOM 3224 C CA . ALA A 1 416 ? 3.496 -1.395 -0.049 1.00 98.88 416 ALA A CA 1
ATOM 3225 C C . ALA A 1 416 ? 3.909 -2.861 -0.177 1.00 98.88 416 ALA A C 1
ATOM 3227 O O . ALA A 1 416 ? 4.732 -3.205 -1.030 1.00 98.88 416 ALA A O 1
ATOM 3228 N N . ILE A 1 417 ? 3.315 -3.717 0.655 1.00 98.88 417 ILE A N 1
ATOM 3229 C CA . ILE A 1 417 ? 3.486 -5.170 0.581 1.00 98.88 417 ILE A CA 1
ATOM 3230 C C . ILE A 1 417 ? 2.157 -5.812 0.203 1.00 98.88 417 ILE A C 1
ATOM 3232 O O . ILE A 1 417 ? 1.140 -5.569 0.852 1.00 98.88 417 ILE A O 1
ATOM 3236 N N . PHE A 1 418 ? 2.199 -6.650 -0.825 1.00 98.94 418 PHE A N 1
ATOM 3237 C CA . PHE A 1 418 ? 1.118 -7.520 -1.262 1.00 98.94 418 PHE A CA 1
ATOM 3238 C C . PHE A 1 418 ? 1.502 -8.948 -0.900 1.00 98.94 418 PHE A C 1
ATOM 3240 O O . PHE A 1 418 ? 2.559 -9.412 -1.327 1.00 98.94 418 PHE A O 1
ATOM 3247 N N . GLN A 1 419 ? 0.674 -9.622 -0.106 1.00 97.69 419 GLN A N 1
ATOM 3248 C CA . GLN A 1 419 ? 0.936 -10.979 0.352 1.00 97.69 419 GLN A CA 1
ATOM 3249 C C . GLN A 1 419 ? -0.267 -11.887 0.094 1.00 97.69 419 GLN A C 1
ATOM 3251 O O . GLN A 1 419 ? -1.382 -11.557 0.499 1.00 97.69 419 GLN A O 1
ATOM 3256 N N . ASN A 1 420 ? -0.058 -13.033 -0.559 1.00 96.44 420 ASN A N 1
ATOM 3257 C CA . ASN A 1 420 ? -1.140 -13.969 -0.904 1.00 96.44 420 ASN A CA 1
ATOM 3258 C C . ASN A 1 420 ? -2.259 -13.323 -1.741 1.00 96.44 420 ASN A C 1
ATOM 3260 O O . ASN A 1 420 ? -3.420 -13.691 -1.618 1.00 96.44 420 ASN A O 1
ATOM 3264 N N . CYS A 1 421 ? -1.934 -12.327 -2.566 1.00 98.62 421 CYS A N 1
ATOM 3265 C CA . CYS A 1 421 ? -2.902 -11.648 -3.429 1.00 98.62 421 CYS A CA 1
ATOM 3266 C C . CYS A 1 421 ? -2.980 -12.299 -4.816 1.00 98.62 421 CYS A C 1
ATOM 3268 O O . CYS A 1 421 ? -2.001 -12.874 -5.296 1.00 98.62 421 CYS A O 1
ATOM 3270 N N . HIS A 1 422 ? -4.105 -12.108 -5.501 1.00 98.81 422 HIS A N 1
ATOM 3271 C CA . HIS A 1 422 ? -4.250 -12.428 -6.918 1.00 98.81 422 HIS A CA 1
ATOM 3272 C C . HIS A 1 422 ? -4.226 -11.144 -7.743 1.00 98.81 422 HIS A C 1
ATOM 3274 O O . HIS A 1 422 ? -5.006 -10.219 -7.512 1.00 98.81 422 HIS A O 1
ATOM 3280 N N . LEU A 1 423 ? -3.306 -11.073 -8.698 1.00 98.88 423 LEU A N 1
ATOM 3281 C CA . LEU A 1 423 ? -3.137 -9.944 -9.598 1.00 98.88 423 LEU A CA 1
ATOM 3282 C C . LEU A 1 423 ? -3.579 -10.390 -10.992 1.00 98.88 423 LEU A C 1
ATOM 3284 O O . LEU A 1 423 ? -2.972 -11.287 -11.583 1.00 98.88 423 LEU A O 1
ATOM 3288 N N . PHE A 1 424 ? -4.626 -9.758 -11.513 1.00 98.62 424 PHE A N 1
ATOM 3289 C CA . PHE A 1 424 ? -5.289 -10.159 -12.746 1.00 98.62 424 PHE A CA 1
ATOM 3290 C C . PHE A 1 424 ? -5.195 -9.068 -13.815 1.00 98.62 424 PHE A C 1
ATOM 3292 O O . PHE A 1 424 ? -5.814 -8.005 -13.710 1.00 98.62 424 PHE A O 1
ATOM 3299 N N . ALA A 1 425 ? -4.453 -9.357 -14.884 1.00 98.25 425 ALA A N 1
ATOM 3300 C CA . ALA A 1 425 ? -4.431 -8.516 -16.075 1.00 98.25 425 ALA A CA 1
ATOM 3301 C C . ALA A 1 425 ? -5.709 -8.726 -16.895 1.00 98.25 425 ALA A C 1
ATOM 3303 O O . ALA A 1 425 ? -6.013 -9.845 -17.303 1.00 98.25 425 ALA A O 1
ATOM 3304 N N . ARG A 1 426 ? -6.453 -7.652 -17.147 1.00 96.62 426 ARG A N 1
ATOM 3305 C CA . ARG A 1 426 ? -7.680 -7.672 -17.950 1.00 96.62 426 ARG A CA 1
ATOM 3306 C C . ARG A 1 426 ? -7.395 -7.439 -19.427 1.00 96.62 426 ARG A C 1
ATOM 3308 O O . ARG A 1 426 ? -6.307 -6.999 -19.797 1.00 96.62 426 ARG A O 1
ATOM 3315 N N . LYS A 1 427 ? -8.398 -7.669 -20.273 1.00 95.44 427 LYS A N 1
ATOM 3316 C CA . LYS A 1 427 ? -8.351 -7.260 -21.683 1.00 95.44 427 LYS A CA 1
ATOM 3317 C C . LYS A 1 427 ? -8.268 -5.721 -21.796 1.00 95.44 427 LYS A C 1
ATOM 3319 O O . LYS A 1 427 ? -9.195 -5.042 -21.337 1.00 95.44 427 LYS A O 1
ATOM 3324 N N . PRO A 1 428 ? -7.191 -5.150 -22.375 1.00 95.25 428 PRO A N 1
ATOM 3325 C CA . PRO A 1 428 ? -7.059 -3.707 -22.555 1.00 95.25 428 PRO A CA 1
ATOM 3326 C C . PRO A 1 428 ? -7.710 -3.239 -23.866 1.00 95.25 428 PRO A C 1
ATOM 3328 O O . PRO A 1 428 ? -8.397 -4.006 -24.544 1.00 95.25 428 PRO A O 1
ATOM 3331 N N . MET A 1 429 ? -7.523 -1.965 -24.231 1.00 93.94 429 MET A N 1
ATOM 3332 C CA . MET A 1 429 ? -7.855 -1.516 -25.590 1.00 93.94 429 MET A CA 1
ATOM 3333 C C . MET A 1 429 ? -6.917 -2.173 -26.618 1.00 93.94 429 MET A C 1
ATOM 3335 O O . MET A 1 429 ? -5.810 -2.573 -26.248 1.00 93.94 429 MET A O 1
ATOM 3339 N N . PRO A 1 430 ? -7.306 -2.242 -27.907 1.00 91.62 430 PRO A N 1
ATOM 3340 C CA . PRO A 1 430 ? -6.397 -2.663 -28.971 1.00 91.62 430 PRO A CA 1
ATOM 3341 C C . PRO A 1 430 ? -5.053 -1.922 -28.909 1.00 91.62 430 PRO A C 1
ATOM 3343 O O . PRO A 1 430 ? -5.010 -0.738 -28.571 1.00 91.62 430 PRO A O 1
ATOM 3346 N N . ASP A 1 431 ? -3.967 -2.643 -29.196 1.00 88.94 431 ASP A N 1
ATOM 3347 C CA . ASP A 1 431 ? -2.573 -2.166 -29.208 1.00 88.94 431 ASP A CA 1
ATOM 3348 C C . ASP A 1 431 ? -2.000 -1.689 -27.858 1.00 88.94 431 ASP A C 1
ATOM 3350 O O . ASP A 1 431 ? -0.816 -1.345 -27.763 1.00 88.94 431 ASP A O 1
ATOM 3354 N N . GLN A 1 432 ? -2.795 -1.696 -26.784 1.00 94.38 432 GLN A N 1
ATOM 3355 C CA . GLN A 1 432 ? -2.283 -1.460 -25.442 1.00 94.38 432 GLN A CA 1
ATOM 3356 C C . GLN A 1 432 ? -1.585 -2.699 -24.883 1.00 94.38 432 GLN A C 1
ATOM 3358 O O . GLN A 1 432 ? -1.875 -3.844 -25.221 1.00 94.38 432 GLN A O 1
ATOM 3363 N N . LYS A 1 433 ? -0.657 -2.437 -23.968 1.00 96.06 433 LYS A N 1
ATOM 3364 C CA . LYS A 1 433 ? 0.047 -3.450 -23.187 1.00 96.06 433 LYS A CA 1
ATOM 3365 C C . LYS A 1 433 ? -0.497 -3.423 -21.770 1.00 96.06 433 LYS A C 1
ATOM 3367 O O . LYS A 1 433 ? -0.843 -2.350 -21.278 1.00 96.06 433 LYS A O 1
ATOM 3372 N N . ASN A 1 434 ? -0.505 -4.566 -21.102 1.00 98.12 434 ASN A N 1
ATOM 3373 C CA . ASN A 1 434 ? -0.786 -4.609 -19.674 1.00 98.12 434 ASN A CA 1
ATOM 3374 C C . ASN A 1 434 ? 0.504 -4.425 -18.874 1.00 98.12 434 ASN A C 1
ATOM 3376 O O . ASN A 1 434 ? 1.549 -4.988 -19.204 1.00 98.12 434 ASN A O 1
ATOM 3380 N N . ILE A 1 435 ? 0.429 -3.636 -17.809 1.00 98.62 435 ILE A N 1
ATOM 3381 C CA . ILE A 1 435 ? 1.538 -3.373 -16.902 1.00 98.62 435 ILE A CA 1
ATOM 3382 C C . ILE A 1 435 ? 1.017 -3.521 -15.479 1.00 98.62 435 ILE A C 1
ATOM 3384 O O . ILE A 1 435 ? 0.183 -2.739 -15.027 1.00 98.62 435 ILE A O 1
ATOM 3388 N N . PHE A 1 436 ? 1.544 -4.517 -14.768 1.00 98.88 436 PHE A N 1
ATOM 3389 C CA . PHE A 1 436 ? 1.137 -4.803 -13.395 1.00 98.88 436 PHE A CA 1
ATOM 3390 C C . PHE A 1 436 ? 1.550 -3.691 -12.431 1.00 98.88 436 PHE A C 1
ATOM 3392 O O . PHE A 1 436 ? 0.747 -3.279 -11.597 1.00 98.88 436 PHE A O 1
ATOM 3399 N N . THR A 1 437 ? 2.785 -3.188 -12.550 1.00 98.94 437 THR A N 1
ATOM 3400 C CA . THR A 1 437 ? 3.312 -2.173 -11.629 1.00 98.94 437 THR A CA 1
ATOM 3401 C C . THR A 1 437 ? 3.944 -0.961 -12.312 1.00 98.94 437 THR A C 1
ATOM 3403 O O . THR A 1 437 ? 4.722 -1.093 -13.256 1.00 98.94 437 THR A O 1
ATOM 3406 N N . ALA A 1 438 ? 3.682 0.231 -11.778 1.00 98.81 438 ALA A N 1
ATOM 3407 C CA . ALA A 1 438 ? 4.376 1.466 -12.148 1.00 98.81 438 ALA A CA 1
ATOM 3408 C C . ALA A 1 438 ? 4.851 2.202 -10.888 1.00 98.81 438 ALA A C 1
ATOM 3410 O O . ALA A 1 438 ? 4.164 3.053 -10.320 1.00 98.81 438 ALA A O 1
ATOM 3411 N N . GLN A 1 439 ? 6.028 1.816 -10.392 1.00 98.81 439 GLN A N 1
ATOM 3412 C CA . GLN A 1 439 ? 6.534 2.325 -9.119 1.00 98.81 439 GLN A CA 1
ATOM 3413 C C . GLN A 1 439 ? 7.235 3.682 -9.297 1.00 98.81 439 GLN A C 1
ATOM 3415 O O . GLN A 1 439 ? 8.090 3.863 -10.165 1.00 98.81 439 GLN A O 1
ATOM 3420 N N . GLY A 1 440 ? 6.841 4.648 -8.466 1.00 98.38 440 GLY A N 1
ATOM 3421 C CA . GLY A 1 440 ? 7.195 6.062 -8.580 1.00 98.38 440 GLY A CA 1
ATOM 3422 C C . GLY A 1 440 ? 8.205 6.545 -7.540 1.00 98.38 440 GLY A C 1
ATOM 3423 O O . GLY A 1 440 ? 8.021 7.610 -6.958 1.00 98.38 440 GLY A O 1
ATOM 3424 N N . ARG A 1 441 ? 9.266 5.793 -7.234 1.00 98.56 441 ARG A N 1
ATOM 3425 C CA . ARG A 1 441 ? 10.326 6.302 -6.345 1.00 98.56 441 ARG A CA 1
ATOM 3426 C C . ARG A 1 441 ? 11.248 7.263 -7.094 1.00 98.56 441 ARG A C 1
ATOM 3428 O O . ARG A 1 441 ? 11.901 6.876 -8.062 1.00 98.56 441 ARG A O 1
ATOM 3435 N N . SER A 1 442 ? 11.327 8.508 -6.624 1.00 97.38 442 SER A N 1
ATOM 3436 C CA . SER A 1 442 ? 12.079 9.594 -7.272 1.00 97.38 442 SER A CA 1
ATOM 3437 C C . SER A 1 442 ? 13.384 9.971 -6.562 1.00 97.38 442 SER A C 1
ATOM 3439 O O . SER A 1 442 ? 14.238 10.608 -7.175 1.00 97.38 442 SER A O 1
ATOM 3441 N N . ASP A 1 443 ? 13.587 9.537 -5.314 1.00 97.88 443 ASP A N 1
ATOM 3442 C CA . ASP A 1 443 ? 14.820 9.766 -4.549 1.00 97.88 443 ASP A CA 1
ATOM 3443 C C . ASP A 1 443 ? 15.327 8.450 -3.917 1.00 97.88 443 ASP A C 1
ATOM 3445 O O . ASP A 1 443 ? 14.546 7.719 -3.294 1.00 97.88 443 ASP A O 1
ATOM 3449 N N . PRO A 1 444 ? 16.630 8.118 -4.034 1.00 95.94 444 PRO A N 1
ATOM 3450 C CA . PRO A 1 444 ? 17.181 6.856 -3.536 1.00 95.94 444 PRO A CA 1
ATOM 3451 C C . PRO A 1 444 ? 17.121 6.715 -2.008 1.00 95.94 444 PRO A C 1
ATOM 3453 O O . PRO A 1 444 ? 17.189 5.595 -1.499 1.00 95.94 444 PRO A O 1
ATOM 3456 N N . ASN A 1 445 ? 16.990 7.824 -1.274 1.00 95.62 445 ASN A N 1
ATOM 3457 C CA . ASN A 1 445 ? 16.883 7.843 0.183 1.00 95.62 445 ASN A CA 1
ATOM 3458 C C . ASN A 1 445 ? 15.455 7.567 0.681 1.00 95.62 445 ASN A C 1
ATOM 3460 O O . ASN A 1 445 ? 15.263 7.387 1.889 1.00 95.62 445 ASN A O 1
ATOM 3464 N N . GLN A 1 446 ? 14.459 7.511 -0.213 1.00 97.62 446 GLN A N 1
ATOM 3465 C CA . GLN A 1 446 ? 13.112 7.086 0.157 1.00 97.62 446 GLN A CA 1
ATOM 3466 C C . GLN A 1 446 ? 13.104 5.595 0.510 1.00 97.62 446 GLN A C 1
ATOM 3468 O O . GLN A 1 446 ? 13.659 4.751 -0.205 1.00 97.62 446 GLN A O 1
ATOM 3473 N N . ASN A 1 447 ? 12.428 5.253 1.605 1.00 96.75 447 ASN A N 1
ATOM 3474 C CA . ASN A 1 447 ? 12.245 3.871 2.057 1.00 96.75 447 ASN A CA 1
ATOM 3475 C C . ASN A 1 447 ? 11.020 3.192 1.410 1.00 96.75 447 ASN A C 1
ATOM 3477 O O . ASN A 1 447 ? 10.389 2.342 2.019 1.00 96.75 447 ASN A O 1
ATOM 3481 N N . THR A 1 448 ? 10.705 3.551 0.165 1.00 98.75 448 THR A N 1
ATOM 3482 C CA . THR A 1 448 ? 9.470 3.181 -0.547 1.00 98.75 448 THR A CA 1
ATOM 3483 C C . THR A 1 448 ? 9.711 2.144 -1.645 1.00 98.75 448 THR A C 1
ATOM 3485 O O . THR A 1 448 ? 10.850 1.902 -2.050 1.00 98.75 448 THR A O 1
ATOM 3488 N N . GLY A 1 449 ? 8.662 1.487 -2.124 1.00 98.75 449 GLY A N 1
ATOM 3489 C CA . GLY A 1 449 ? 8.739 0.401 -3.100 1.00 98.75 449 GLY A CA 1
ATOM 3490 C C . GLY A 1 449 ? 7.522 -0.516 -3.023 1.00 98.75 449 GLY A C 1
ATOM 3491 O O . GLY A 1 449 ? 6.784 -0.497 -2.038 1.00 98.75 449 GLY A O 1
ATOM 3492 N N . ILE A 1 450 ? 7.340 -1.329 -4.060 1.00 98.94 450 ILE A N 1
ATOM 3493 C CA . ILE A 1 450 ? 6.295 -2.355 -4.124 1.00 98.94 450 ILE A CA 1
ATOM 3494 C C . ILE A 1 450 ? 6.946 -3.726 -3.919 1.00 98.94 450 ILE A C 1
ATOM 3496 O O . ILE A 1 450 ? 7.879 -4.081 -4.637 1.00 98.94 450 ILE A O 1
ATOM 3500 N N . SER A 1 451 ? 6.457 -4.489 -2.945 1.00 98.88 451 SER A N 1
ATOM 3501 C CA . SER A 1 451 ? 6.869 -5.869 -2.679 1.00 98.88 451 SER A CA 1
ATOM 3502 C C . SER A 1 451 ? 5.677 -6.799 -2.881 1.00 98.88 451 SER A C 1
ATOM 3504 O O . SER A 1 451 ? 4.649 -6.640 -2.227 1.00 98.88 451 SER A O 1
ATOM 3506 N N . ILE A 1 452 ? 5.799 -7.739 -3.812 1.00 98.94 452 ILE A N 1
ATOM 3507 C CA . ILE A 1 452 ? 4.788 -8.745 -4.143 1.00 98.94 452 ILE A CA 1
ATOM 3508 C C . ILE A 1 452 ? 5.345 -10.090 -3.677 1.00 98.94 452 ILE A C 1
ATOM 3510 O O . ILE A 1 452 ? 6.312 -10.588 -4.251 1.00 98.94 452 ILE A O 1
ATOM 3514 N N . GLN A 1 453 ? 4.775 -10.644 -2.608 1.00 98.44 453 GLN A N 1
ATOM 3515 C CA . GLN A 1 453 ? 5.255 -11.859 -1.955 1.00 98.44 453 GLN A CA 1
ATOM 3516 C C . GLN A 1 453 ? 4.173 -12.935 -1.937 1.00 98.44 453 GLN A C 1
ATOM 3518 O O . GLN A 1 453 ? 3.090 -12.712 -1.404 1.00 98.44 453 GLN A O 1
ATOM 3523 N N . ASN A 1 454 ? 4.488 -14.135 -2.425 1.00 97.00 454 ASN A N 1
ATOM 3524 C CA . ASN A 1 454 ? 3.544 -15.256 -2.431 1.00 97.00 454 ASN A CA 1
ATOM 3525 C C . ASN A 1 454 ? 2.203 -14.920 -3.090 1.00 97.00 454 ASN A C 1
ATOM 3527 O O . ASN A 1 454 ? 1.148 -15.293 -2.592 1.00 97.00 454 ASN A O 1
ATOM 3531 N N . CYS A 1 455 ? 2.241 -14.155 -4.176 1.00 98.69 455 CYS A N 1
ATOM 3532 C CA . CYS A 1 455 ? 1.058 -13.777 -4.938 1.00 98.69 455 CYS A CA 1
ATOM 3533 C C . CYS A 1 455 ? 0.931 -14.629 -6.204 1.00 98.69 455 CYS A C 1
ATOM 3535 O O . CYS A 1 455 ? 1.877 -15.292 -6.628 1.00 98.69 455 CYS A O 1
ATOM 3537 N N . THR A 1 456 ? -0.227 -14.536 -6.846 1.00 98.69 456 THR A N 1
ATOM 3538 C CA . THR A 1 456 ? -0.516 -15.164 -8.137 1.00 98.69 456 THR A CA 1
ATOM 3539 C C . THR A 1 456 ? -0.692 -14.082 -9.195 1.00 98.69 456 THR A C 1
ATOM 3541 O O . THR A 1 456 ? -1.537 -13.205 -9.043 1.00 98.69 456 THR A O 1
ATOM 3544 N N . ILE A 1 457 ? 0.101 -14.129 -10.266 1.00 98.75 457 ILE A N 1
ATOM 3545 C CA . ILE A 1 457 ? 0.068 -13.187 -11.396 1.00 98.75 457 ILE A CA 1
ATOM 3546 C C . ILE A 1 457 ? -0.487 -13.916 -12.618 1.00 98.75 457 ILE A C 1
ATOM 3548 O O . ILE A 1 457 ? 0.163 -14.827 -13.133 1.00 98.75 457 ILE A O 1
ATOM 3552 N N . GLN A 1 458 ? -1.678 -13.538 -13.085 1.00 97.25 458 GLN A N 1
ATOM 3553 C CA . GLN A 1 458 ? -2.388 -14.247 -14.157 1.00 97.25 458 GLN A CA 1
ATOM 3554 C C . GLN A 1 458 ? -3.217 -13.306 -15.046 1.00 97.25 458 GLN A C 1
ATOM 3556 O O . GLN A 1 458 ? -3.428 -12.132 -14.735 1.00 97.25 458 GLN A O 1
ATOM 3561 N N . ALA A 1 459 ? -3.687 -13.833 -16.178 1.00 97.00 459 ALA A N 1
ATOM 3562 C CA . ALA A 1 459 ? -4.723 -13.196 -16.982 1.00 97.00 459 ALA A CA 1
ATOM 3563 C C . ALA A 1 459 ? -6.091 -13.342 -16.295 1.00 97.00 459 ALA A C 1
ATOM 3565 O O . ALA A 1 459 ? -6.423 -14.406 -15.773 1.00 97.00 459 ALA A O 1
ATOM 3566 N N . ALA A 1 460 ? -6.901 -12.287 -16.320 1.00 96.56 460 ALA A N 1
ATOM 3567 C CA . ALA A 1 460 ? -8.312 -12.373 -15.973 1.00 96.56 460 ALA A CA 1
ATOM 3568 C C . ALA A 1 460 ? -9.074 -13.168 -17.059 1.00 96.56 460 ALA A C 1
ATOM 3570 O O . ALA A 1 460 ? -8.592 -13.270 -18.194 1.00 96.56 460 ALA A O 1
ATOM 3571 N N . PRO A 1 461 ? -10.283 -13.691 -16.771 1.00 94.00 461 PRO A N 1
ATOM 3572 C CA . PRO A 1 461 ? -11.041 -14.492 -17.736 1.00 94.00 461 PRO A CA 1
ATOM 3573 C C . PRO A 1 461 ? -11.312 -13.799 -19.081 1.00 94.00 461 PRO A C 1
ATOM 3575 O O . PRO A 1 461 ? -11.409 -14.479 -20.098 1.00 94.00 461 PRO A O 1
ATOM 3578 N N . ASP A 1 462 ? -11.423 -12.465 -19.097 1.00 92.50 462 ASP A N 1
ATOM 3579 C CA . ASP A 1 462 ? -11.649 -11.676 -20.317 1.00 92.50 462 ASP A CA 1
ATOM 3580 C C . ASP A 1 462 ? -10.404 -11.574 -21.219 1.00 92.50 462 ASP A C 1
ATOM 3582 O O . ASP A 1 462 ? -10.544 -11.430 -22.431 1.00 92.50 462 ASP A O 1
ATOM 3586 N N . LEU A 1 463 ? -9.199 -11.692 -20.654 1.00 93.94 463 LEU A N 1
ATOM 3587 C CA . LEU A 1 463 ? -7.935 -11.731 -21.390 1.00 93.94 463 LEU A CA 1
ATOM 3588 C C . LEU A 1 463 ? -7.523 -13.159 -21.763 1.00 93.94 463 LEU A C 1
ATOM 3590 O O . LEU A 1 463 ? -6.990 -13.373 -22.846 1.00 93.94 463 LEU A O 1
ATOM 3594 N N . ALA A 1 464 ? -7.779 -14.140 -20.893 1.00 89.06 464 ALA A N 1
ATOM 3595 C CA . ALA A 1 464 ? -7.369 -15.533 -21.099 1.00 89.06 464 ALA A CA 1
ATOM 3596 C C . ALA A 1 464 ? -7.974 -16.172 -22.367 1.00 89.06 464 ALA A C 1
ATOM 3598 O O . ALA A 1 464 ? -7.417 -17.122 -22.903 1.00 89.06 464 ALA A O 1
ATOM 3599 N N . GLN A 1 465 ? -9.098 -15.646 -22.862 1.00 81.81 465 GLN A N 1
ATOM 3600 C CA . GLN A 1 465 ? -9.734 -16.095 -24.106 1.00 81.81 465 GLN A CA 1
ATOM 3601 C C . GLN A 1 465 ? -9.038 -15.565 -25.377 1.00 81.81 465 GLN A C 1
ATOM 3603 O O . GLN A 1 465 ? -9.301 -16.070 -26.464 1.00 81.81 465 GLN A O 1
ATOM 3608 N N . GLU A 1 466 ? -8.162 -14.561 -25.254 1.00 73.44 466 GLU A N 1
ATOM 3609 C CA . GLU A 1 466 ? -7.499 -13.857 -26.366 1.00 73.44 466 GLU A CA 1
ATOM 3610 C C . GLU A 1 466 ? -6.007 -13.575 -26.065 1.00 73.44 466 GLU A C 1
ATOM 3612 O O . GLU A 1 466 ? -5.435 -12.585 -26.532 1.00 73.44 466 GLU A O 1
ATOM 3617 N N . SER A 1 467 ? -5.371 -14.427 -25.252 1.00 63.47 467 SER A N 1
ATOM 3618 C CA . SER A 1 467 ? -4.047 -14.183 -24.653 1.00 63.47 467 SER A CA 1
ATOM 3619 C C . SER A 1 467 ? -2.937 -13.887 -25.665 1.00 63.47 467 SER A C 1
ATOM 3621 O O . SER A 1 467 ? -2.032 -13.110 -25.365 1.00 63.47 467 SER A O 1
ATOM 3623 N N . ASP A 1 468 ? -3.027 -14.440 -26.875 1.00 66.81 468 ASP A N 1
ATOM 3624 C CA . ASP A 1 468 ? -1.970 -14.370 -27.893 1.00 66.81 468 ASP A CA 1
ATOM 3625 C C . ASP A 1 468 ? -1.786 -12.969 -28.509 1.00 66.81 468 ASP A C 1
ATOM 3627 O O . ASP A 1 468 ? -0.813 -12.727 -29.223 1.00 66.81 468 ASP A O 1
ATOM 3631 N N . LEU A 1 469 ? -2.703 -12.032 -28.242 1.00 76.38 469 LEU A N 1
ATOM 3632 C CA . LEU A 1 469 ? -2.718 -10.704 -28.869 1.00 76.38 469 LEU A CA 1
ATOM 3633 C C . LEU A 1 469 ? -2.224 -9.570 -27.960 1.00 76.38 469 LEU A C 1
ATOM 3635 O O . LEU A 1 469 ? -1.919 -8.487 -28.458 1.00 76.38 469 LEU A O 1
ATOM 3639 N N . THR A 1 470 ? -2.136 -9.784 -26.642 1.00 89.94 470 THR A N 1
ATOM 3640 C CA . THR A 1 470 ? -1.824 -8.712 -25.679 1.00 89.94 470 THR A CA 1
ATOM 3641 C C . THR A 1 470 ? -0.568 -9.023 -24.876 1.00 89.94 470 THR A C 1
ATOM 3643 O O . THR A 1 470 ? -0.536 -9.940 -24.059 1.00 89.94 470 THR A O 1
ATOM 3646 N N . LEU A 1 471 ? 0.457 -8.185 -25.028 1.00 95.06 471 LEU A N 1
ATOM 3647 C CA . LEU A 1 471 ? 1.669 -8.286 -24.216 1.00 95.06 471 LEU A CA 1
ATOM 3648 C C . LEU A 1 471 ? 1.430 -7.740 -22.803 1.00 95.06 471 LEU A C 1
ATOM 3650 O O . LEU A 1 471 ? 0.960 -6.609 -22.642 1.00 95.06 471 LEU A O 1
ATOM 3654 N N . SER A 1 472 ? 1.838 -8.507 -21.789 1.00 97.56 472 SER A N 1
ATOM 3655 C CA . SER A 1 472 ? 1.794 -8.086 -20.384 1.00 97.56 472 SER A CA 1
ATOM 3656 C C . SER A 1 472 ? 3.180 -8.111 -19.734 1.00 97.56 472 SER A C 1
ATOM 3658 O O . SER A 1 472 ? 4.001 -8.980 -20.029 1.00 97.56 472 SER A O 1
ATOM 3660 N N . PHE A 1 473 ? 3.436 -7.158 -18.834 1.00 98.75 473 PHE A N 1
ATOM 3661 C CA . PHE A 1 473 ? 4.730 -6.960 -18.175 1.00 98.75 473 PHE A CA 1
ATOM 3662 C C . PHE A 1 473 ? 4.561 -6.783 -16.664 1.00 98.75 473 PHE A C 1
ATOM 3664 O O . PHE A 1 473 ? 3.599 -6.170 -16.200 1.00 98.75 473 PHE A O 1
ATOM 3671 N N . LEU A 1 474 ? 5.540 -7.261 -15.896 1.00 98.88 474 LEU A N 1
ATOM 3672 C CA . LEU A 1 474 ? 5.591 -7.163 -14.433 1.00 98.88 474 LEU A CA 1
ATOM 3673 C C . LEU A 1 474 ? 5.605 -5.700 -13.957 1.00 98.88 474 LEU A C 1
ATOM 3675 O O . LEU A 1 474 ? 5.031 -5.359 -12.920 1.00 98.88 474 LEU A O 1
ATOM 3679 N N . GLY A 1 475 ? 6.227 -4.809 -14.728 1.00 98.75 475 GLY A N 1
ATOM 3680 C CA . GLY A 1 475 ? 6.220 -3.386 -14.429 1.00 98.75 475 GLY A CA 1
ATOM 3681 C C . GLY A 1 475 ? 7.047 -2.524 -15.372 1.00 98.75 475 GLY A C 1
ATOM 3682 O O . GLY A 1 475 ? 7.726 -3.038 -16.265 1.00 98.75 475 GLY A O 1
ATOM 3683 N N . ARG A 1 476 ? 7.000 -1.209 -15.132 1.00 98.56 476 ARG A N 1
ATOM 3684 C CA . ARG A 1 476 ? 7.839 -0.191 -15.787 1.00 98.56 476 ARG A CA 1
ATOM 3685 C C . ARG A 1 476 ? 8.186 0.982 -14.855 1.00 98.56 476 ARG A C 1
ATOM 3687 O O . ARG A 1 476 ? 7.407 1.288 -13.945 1.00 98.56 476 ARG A O 1
ATOM 3694 N N . PRO A 1 477 ? 9.346 1.643 -15.036 1.00 98.38 477 PRO A N 1
ATOM 3695 C CA . PRO A 1 477 ? 9.853 2.612 -14.068 1.00 98.38 477 PRO A CA 1
ATOM 3696 C C . PRO A 1 477 ? 9.250 4.004 -14.269 1.00 98.38 477 PRO A C 1
ATOM 3698 O O . PRO A 1 477 ? 9.801 4.819 -15.004 1.00 98.38 477 PRO A O 1
ATOM 3701 N N . TRP A 1 478 ? 8.147 4.302 -13.577 1.00 97.81 478 TRP A N 1
ATOM 3702 C CA . TRP A 1 478 ? 7.525 5.632 -13.631 1.00 97.81 478 TRP A CA 1
ATOM 3703 C C . TRP A 1 478 ? 8.511 6.744 -13.220 1.00 97.81 478 TRP A C 1
ATOM 3705 O O . TRP A 1 478 ? 8.538 7.814 -13.833 1.00 97.81 478 TRP A O 1
ATOM 3715 N N . HIS A 1 479 ? 9.403 6.467 -12.258 1.00 97.19 479 HIS A N 1
ATOM 3716 C CA . HIS A 1 479 ? 10.497 7.365 -11.861 1.00 97.19 479 HIS A CA 1
ATOM 3717 C C . HIS A 1 479 ? 11.868 6.675 -11.801 1.00 97.19 479 HIS A C 1
ATOM 3719 O O . HIS A 1 479 ? 11.968 5.455 -11.693 1.00 97.19 479 HIS A O 1
ATOM 3725 N N . ASN A 1 480 ? 12.936 7.484 -11.846 1.00 96.00 480 ASN A N 1
ATOM 3726 C CA . ASN A 1 480 ? 14.331 7.032 -11.967 1.00 96.00 480 ASN A CA 1
ATOM 3727 C C . ASN A 1 480 ? 14.768 5.975 -10.945 1.00 96.00 480 ASN A C 1
ATOM 3729 O O . ASN A 1 480 ? 15.545 5.092 -11.277 1.00 96.00 480 ASN A O 1
ATOM 3733 N N . TYR A 1 481 ? 14.280 6.039 -9.707 1.00 98.38 481 TYR A N 1
ATOM 3734 C CA . TYR A 1 481 ? 14.676 5.100 -8.656 1.00 98.38 481 TYR A CA 1
ATOM 3735 C C . TYR A 1 481 ? 13.616 4.031 -8.402 1.00 98.38 481 TYR A C 1
ATOM 3737 O O . TYR A 1 481 ? 13.612 3.445 -7.313 1.00 98.38 481 TYR A O 1
ATOM 3745 N N . SER A 1 482 ? 12.735 3.791 -9.383 1.00 98.81 482 SER A N 1
ATOM 3746 C CA . SER A 1 482 ? 11.651 2.809 -9.335 1.00 98.81 482 SER A CA 1
ATOM 3747 C C . SER A 1 482 ? 12.098 1.507 -8.673 1.00 98.81 482 SER A C 1
ATOM 3749 O O . SER A 1 482 ? 13.177 0.990 -8.963 1.00 98.81 482 SER A O 1
ATOM 3751 N N . ARG A 1 483 ? 11.302 0.994 -7.734 1.00 98.88 483 ARG A N 1
ATOM 3752 C CA . ARG A 1 483 ? 11.666 -0.175 -6.931 1.00 98.88 483 ARG A CA 1
ATOM 3753 C C . ARG A 1 483 ? 10.497 -1.128 -6.753 1.00 98.88 483 ARG A C 1
ATOM 3755 O O . ARG A 1 483 ? 9.619 -0.879 -5.927 1.00 98.88 483 ARG A O 1
ATOM 3762 N N . THR A 1 484 ? 10.556 -2.244 -7.469 1.00 98.94 484 THR A N 1
ATOM 3763 C CA . THR A 1 484 ? 9.567 -3.323 -7.400 1.00 98.94 484 THR A CA 1
ATOM 3764 C C . THR A 1 484 ? 10.272 -4.655 -7.196 1.00 98.94 484 THR A C 1
ATOM 3766 O O . THR A 1 484 ? 11.276 -4.941 -7.843 1.00 98.94 484 THR A O 1
ATOM 3769 N N . VAL A 1 485 ? 9.741 -5.480 -6.303 1.00 98.94 485 VAL A N 1
ATOM 3770 C CA . VAL A 1 485 ? 10.215 -6.840 -6.056 1.00 98.94 485 VAL A CA 1
ATOM 3771 C C . VAL A 1 485 ? 9.053 -7.811 -6.162 1.00 98.94 485 VAL A C 1
ATOM 3773 O O . VAL A 1 485 ? 7.991 -7.564 -5.596 1.00 98.94 485 VAL A O 1
ATOM 3776 N N . ILE A 1 486 ? 9.277 -8.920 -6.864 1.00 98.94 486 ILE A N 1
ATOM 3777 C CA . ILE A 1 4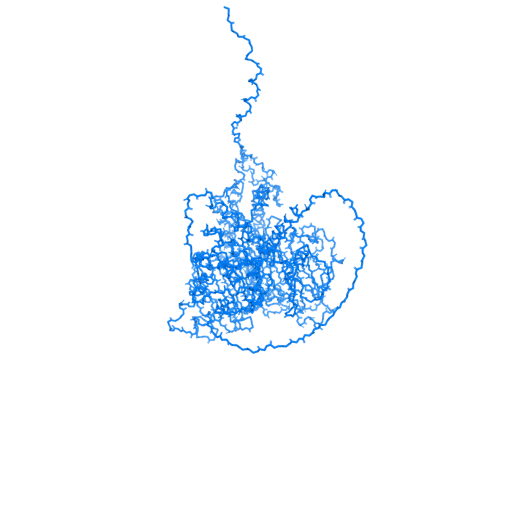86 ? 8.340 -10.038 -6.974 1.00 98.94 486 ILE A CA 1
ATOM 3778 C C . ILE A 1 486 ? 9.061 -11.281 -6.477 1.00 98.94 486 ILE A C 1
ATOM 3780 O O . ILE A 1 486 ? 10.079 -11.679 -7.046 1.00 98.94 486 ILE A O 1
ATOM 3784 N N . MET A 1 487 ? 8.568 -11.865 -5.392 1.00 98.44 487 MET A N 1
ATOM 3785 C CA . MET A 1 487 ? 9.238 -12.970 -4.724 1.00 98.44 487 MET A CA 1
ATOM 3786 C C . MET A 1 487 ? 8.278 -14.068 -4.283 1.00 98.44 487 MET A C 1
ATOM 3788 O O . MET A 1 487 ? 7.147 -13.794 -3.877 1.00 98.44 487 MET A O 1
ATOM 3792 N N . GLN A 1 488 ? 8.740 -15.316 -4.347 1.00 96.31 488 GLN A N 1
ATOM 3793 C CA . GLN A 1 488 ? 8.012 -16.514 -3.920 1.00 96.31 488 GLN A CA 1
ATOM 3794 C C . GLN A 1 488 ? 6.613 -16.617 -4.545 1.00 96.31 488 GLN A C 1
ATOM 3796 O O . GLN A 1 488 ? 5.701 -17.143 -3.924 1.00 96.31 488 GLN A O 1
ATOM 3801 N N . SER A 1 489 ? 6.420 -16.048 -5.737 1.00 98.44 489 SER A N 1
ATOM 3802 C CA . SER A 1 489 ? 5.107 -15.848 -6.358 1.00 98.44 489 SER A CA 1
ATOM 3803 C C . SER A 1 489 ? 4.925 -16.742 -7.584 1.00 98.44 489 SER A C 1
ATOM 3805 O O . SER A 1 489 ? 5.888 -17.013 -8.308 1.00 98.44 489 SER A O 1
ATOM 3807 N N . TYR A 1 490 ? 3.683 -17.151 -7.845 1.00 98.44 490 TYR A N 1
ATOM 3808 C CA . TYR A 1 490 ? 3.311 -17.802 -9.097 1.00 98.44 490 TYR A CA 1
ATOM 3809 C C . TYR A 1 490 ? 3.191 -16.753 -10.205 1.00 98.44 490 TYR A C 1
ATOM 3811 O O . TYR A 1 490 ? 2.419 -15.796 -10.089 1.00 98.44 490 TYR A O 1
ATOM 3819 N N . ILE A 1 491 ? 3.911 -16.951 -11.305 1.00 98.62 491 ILE A N 1
ATOM 3820 C CA . ILE A 1 491 ? 3.839 -16.121 -12.506 1.00 98.62 491 ILE A CA 1
ATOM 3821 C C . ILE A 1 491 ? 3.306 -16.978 -13.653 1.00 98.62 491 ILE A C 1
ATOM 3823 O O . ILE A 1 491 ? 3.979 -17.893 -14.133 1.00 98.62 491 ILE A O 1
ATOM 3827 N N . GLY A 1 492 ? 2.084 -16.676 -14.090 1.00 96.06 492 GLY A N 1
ATOM 3828 C CA . GLY A 1 492 ? 1.449 -17.301 -15.246 1.00 96.06 492 GLY A CA 1
ATOM 3829 C C . GLY A 1 492 ? 2.129 -16.941 -16.568 1.00 96.06 492 GLY A C 1
ATOM 3830 O O . GLY A 1 492 ? 2.982 -16.060 -16.641 1.00 96.06 492 GLY A O 1
ATOM 3831 N N . ASP A 1 493 ? 1.717 -17.615 -17.633 1.00 93.62 493 ASP A N 1
ATOM 3832 C CA . ASP A 1 493 ? 2.226 -17.469 -19.004 1.00 93.62 493 ASP A CA 1
ATOM 3833 C C . ASP A 1 493 ? 1.841 -16.137 -19.669 1.00 93.62 493 ASP A C 1
ATOM 3835 O O . ASP A 1 493 ? 2.385 -15.784 -20.710 1.00 93.62 493 ASP A O 1
ATOM 3839 N N . VAL A 1 494 ? 0.971 -15.353 -19.025 1.00 95.12 494 VAL A N 1
ATOM 3840 C CA . VAL A 1 494 ? 0.568 -14.002 -19.445 1.00 95.12 494 VAL A CA 1
ATOM 3841 C C . VAL A 1 494 ? 1.742 -13.014 -19.557 1.00 95.12 494 VAL A C 1
ATOM 3843 O O . VAL A 1 494 ? 1.643 -12.013 -20.267 1.00 95.12 494 VAL A O 1
ATOM 3846 N N . ILE A 1 495 ? 2.849 -13.254 -18.845 1.00 97.56 495 ILE A N 1
ATOM 3847 C CA . ILE A 1 495 ? 3.996 -12.340 -18.793 1.00 97.56 495 ILE A CA 1
ATOM 3848 C C . ILE A 1 495 ? 4.954 -12.594 -19.957 1.00 97.56 495 ILE A C 1
ATOM 3850 O O . ILE A 1 495 ? 5.496 -13.687 -20.114 1.00 97.56 495 ILE A O 1
ATOM 3854 N N . ALA A 1 496 ? 5.237 -11.542 -20.730 1.00 96.75 496 ALA A N 1
ATOM 3855 C CA . ALA A 1 496 ? 6.221 -11.595 -21.805 1.00 96.75 496 ALA A CA 1
ATOM 3856 C C . ALA A 1 496 ? 7.611 -12.002 -21.263 1.00 96.75 496 ALA A C 1
ATOM 3858 O O . ALA A 1 496 ? 8.005 -11.515 -20.201 1.00 96.75 496 ALA A O 1
ATOM 3859 N N . PRO A 1 497 ? 8.419 -12.805 -21.988 1.00 97.62 497 PRO A N 1
ATOM 3860 C CA . PRO A 1 497 ? 9.688 -13.326 -21.463 1.00 97.62 497 PRO A CA 1
ATOM 3861 C C . PRO A 1 497 ? 10.695 -12.270 -20.987 1.00 97.62 497 PRO A C 1
ATOM 3863 O O . PRO A 1 497 ? 11.430 -12.505 -20.026 1.00 97.62 497 PRO A O 1
ATOM 3866 N N . VAL A 1 498 ? 10.688 -11.083 -21.605 1.00 98.12 498 VAL A N 1
ATOM 3867 C CA . VAL A 1 498 ? 11.515 -9.937 -21.184 1.00 98.12 498 VAL A CA 1
ATOM 3868 C C . VAL A 1 498 ? 11.155 -9.425 -19.780 1.00 98.12 498 VAL A C 1
ATOM 3870 O O . VAL A 1 498 ? 11.997 -8.840 -19.100 1.00 98.12 498 VAL A O 1
ATOM 3873 N N . GLY A 1 499 ? 9.939 -9.708 -19.304 1.00 98.56 499 GLY A N 1
ATOM 3874 C CA . GLY A 1 499 ? 9.442 -9.469 -17.948 1.00 98.56 499 GLY A CA 1
ATOM 3875 C C . GLY A 1 499 ? 9.064 -8.019 -17.663 1.00 98.56 499 GLY A C 1
ATOM 3876 O O . GLY A 1 499 ? 7.957 -7.753 -17.204 1.00 98.56 499 GLY A O 1
ATOM 3877 N N . TRP A 1 500 ? 9.955 -7.078 -17.963 1.00 98.75 500 TRP A N 1
ATOM 3878 C CA . TRP A 1 500 ? 9.833 -5.662 -17.605 1.00 98.75 500 TRP A CA 1
ATOM 3879 C C . TRP A 1 500 ? 9.831 -4.783 -18.858 1.00 98.75 500 TRP A C 1
ATOM 3881 O O . TRP A 1 500 ? 10.448 -5.140 -19.861 1.00 98.75 500 TRP A O 1
ATOM 3891 N N . LEU A 1 501 ? 9.134 -3.646 -18.805 1.00 98.31 501 LEU A N 1
ATOM 3892 C CA . LEU A 1 501 ? 8.981 -2.722 -19.934 1.00 98.31 501 LEU A CA 1
ATOM 3893 C C . LEU A 1 501 ? 9.648 -1.375 -19.640 1.00 98.31 501 LEU A C 1
ATOM 3895 O O . LEU A 1 501 ? 9.572 -0.869 -18.519 1.00 98.31 501 LEU A O 1
ATOM 3899 N N . GLU A 1 502 ? 10.305 -0.778 -20.631 1.00 98.19 502 GLU A N 1
ATOM 3900 C CA . GLU A 1 502 ? 10.855 0.568 -20.497 1.00 98.19 502 GLU A CA 1
ATOM 3901 C C . GLU A 1 502 ? 9.735 1.601 -20.285 1.00 98.19 502 GLU A C 1
ATOM 3903 O O . GLU A 1 502 ? 8.643 1.499 -20.848 1.00 98.19 502 GLU A O 1
ATOM 3908 N N . TRP A 1 503 ? 10.014 2.647 -19.504 1.00 95.88 503 TRP A N 1
ATOM 3909 C CA . TRP A 1 503 ? 9.121 3.808 -19.435 1.00 95.88 503 TRP A CA 1
ATOM 3910 C C . TRP A 1 503 ? 9.298 4.709 -20.659 1.00 95.88 503 TRP A C 1
ATOM 3912 O O . TRP A 1 503 ? 8.347 4.984 -21.386 1.00 95.88 503 TRP A O 1
ATOM 3922 N N . ASN A 1 504 ? 10.536 5.161 -20.888 1.00 92.50 504 ASN A N 1
ATOM 3923 C CA . ASN A 1 504 ? 10.906 5.991 -22.028 1.00 92.50 504 ASN A CA 1
ATOM 3924 C C . ASN A 1 504 ? 12.409 5.858 -22.325 1.00 92.50 504 ASN A C 1
ATOM 3926 O O . ASN A 1 504 ? 13.242 6.435 -21.620 1.00 92.50 504 ASN A O 1
ATOM 3930 N N . GLY A 1 505 ? 12.759 5.091 -23.361 1.00 93.88 505 GLY A N 1
ATOM 3931 C CA . GLY A 1 505 ? 14.153 4.828 -23.725 1.00 93.88 505 GLY A CA 1
ATOM 3932 C C . GLY A 1 505 ? 14.947 4.255 -22.549 1.00 93.88 505 GLY A C 1
ATOM 3933 O O . GLY A 1 505 ? 14.519 3.299 -21.913 1.00 93.88 505 GLY A O 1
ATOM 3934 N N . THR A 1 506 ? 16.091 4.864 -22.228 1.00 93.81 506 THR A N 1
ATOM 3935 C CA . THR A 1 506 ? 16.982 4.412 -21.145 1.00 93.81 506 THR A CA 1
ATOM 3936 C C . THR A 1 506 ? 16.691 5.046 -19.779 1.00 93.81 506 THR A C 1
ATOM 3938 O O . THR A 1 506 ? 17.498 4.911 -18.861 1.00 93.81 506 THR A O 1
ATOM 3941 N N . TYR A 1 507 ? 15.576 5.768 -19.629 1.00 94.50 507 TYR A N 1
ATOM 3942 C CA . TYR A 1 507 ? 15.219 6.460 -18.388 1.00 94.50 507 TYR A CA 1
ATOM 3943 C C . TYR A 1 507 ? 15.076 5.483 -17.207 1.00 94.50 507 TYR A C 1
ATOM 3945 O O . TYR A 1 507 ? 14.308 4.524 -17.277 1.00 94.50 507 TYR A O 1
ATOM 3953 N N . GLY A 1 508 ? 15.825 5.726 -16.126 1.00 93.88 508 GLY A N 1
ATOM 3954 C CA . GLY A 1 508 ? 15.789 4.945 -14.885 1.00 93.88 508 GLY A CA 1
ATOM 3955 C C . GLY A 1 508 ? 16.425 3.551 -14.940 1.00 93.88 508 GLY A C 1
ATOM 3956 O O . GLY A 1 508 ? 16.566 2.925 -13.895 1.00 93.88 508 GLY A O 1
ATOM 3957 N N . LEU A 1 509 ? 16.835 3.038 -16.108 1.00 97.38 509 LEU A N 1
ATOM 3958 C CA . LEU A 1 509 ? 17.264 1.634 -16.254 1.00 97.38 509 LEU A CA 1
ATOM 3959 C C . LEU A 1 509 ? 18.541 1.282 -15.467 1.00 97.38 509 LEU A C 1
ATOM 3961 O O . LEU A 1 509 ? 18.770 0.119 -15.131 1.00 97.38 509 LEU A O 1
ATOM 3965 N N . ASP A 1 510 ? 19.374 2.279 -15.175 1.00 96.62 510 ASP A N 1
ATOM 3966 C CA . ASP A 1 510 ? 20.624 2.167 -14.417 1.00 96.62 510 ASP A CA 1
ATOM 3967 C C . ASP A 1 510 ? 20.457 2.389 -12.902 1.00 96.62 510 ASP A C 1
ATOM 3969 O O . ASP A 1 510 ? 21.362 2.085 -12.124 1.00 96.62 510 ASP A O 1
ATOM 3973 N N . THR A 1 511 ? 19.314 2.935 -12.484 1.00 97.12 511 THR A N 1
ATOM 3974 C CA . THR A 1 511 ? 19.068 3.457 -11.131 1.00 97.12 511 THR A CA 1
ATOM 3975 C C . THR A 1 511 ? 17.875 2.804 -10.430 1.00 97.12 511 THR A C 1
ATOM 3977 O O . THR A 1 511 ? 17.798 2.839 -9.194 1.00 97.12 511 THR A O 1
ATOM 3980 N N . LEU A 1 512 ? 16.978 2.170 -11.189 1.00 98.44 512 LEU A N 1
ATOM 3981 C CA . LEU A 1 512 ? 15.889 1.348 -10.675 1.00 98.44 512 LEU A CA 1
ATOM 3982 C C . LEU A 1 512 ? 16.410 0.107 -9.930 1.00 98.44 512 LEU A C 1
ATOM 3984 O O . LEU A 1 512 ? 17.574 -0.275 -10.036 1.00 98.44 512 LEU A O 1
ATOM 3988 N N . TYR A 1 513 ? 15.525 -0.536 -9.173 1.00 98.75 513 TYR A N 1
ATOM 3989 C CA . TYR A 1 513 ? 15.762 -1.846 -8.574 1.00 98.75 513 TYR A CA 1
ATOM 3990 C C . TYR A 1 513 ? 14.560 -2.757 -8.826 1.00 98.75 513 TYR A C 1
ATOM 3992 O O . TYR A 1 513 ? 13.551 -2.655 -8.122 1.00 98.75 513 TYR A O 1
ATOM 4000 N N . TYR A 1 514 ? 14.677 -3.638 -9.819 1.00 98.88 514 TYR A N 1
ATOM 4001 C CA . TYR A 1 514 ? 13.688 -4.669 -10.135 1.00 98.88 514 TYR A CA 1
ATOM 4002 C C . TYR A 1 514 ? 14.211 -6.047 -9.769 1.00 98.88 514 TYR A C 1
ATOM 4004 O O . TYR A 1 514 ? 15.168 -6.533 -10.366 1.00 98.88 514 TYR A O 1
ATOM 4012 N N . GLY A 1 515 ? 13.596 -6.640 -8.745 1.00 98.75 515 GLY A N 1
ATOM 4013 C CA . GLY A 1 515 ? 14.039 -7.889 -8.141 1.00 98.75 515 GLY A CA 1
ATOM 4014 C C . GLY A 1 515 ? 13.079 -9.049 -8.382 1.00 98.75 515 GLY A C 1
ATOM 4015 O O . GLY A 1 515 ? 11.878 -8.909 -8.154 1.00 98.75 515 GLY A O 1
ATOM 4016 N N . GLU A 1 516 ? 13.617 -10.206 -8.763 1.00 98.88 516 GLU A N 1
ATOM 4017 C CA . GLU A 1 516 ? 12.897 -11.487 -8.776 1.00 98.88 516 GLU A CA 1
ATOM 4018 C C . GLU A 1 516 ? 13.589 -12.489 -7.832 1.00 98.88 516 GLU A C 1
ATOM 4020 O O . GLU A 1 516 ? 14.822 -12.557 -7.805 1.00 98.88 516 GLU A O 1
ATOM 4025 N N . PHE A 1 517 ? 12.823 -13.247 -7.037 1.00 98.31 517 PHE A N 1
ATOM 4026 C CA . PHE A 1 517 ? 13.358 -14.246 -6.094 1.00 98.31 517 PHE A CA 1
ATOM 4027 C C . PHE A 1 517 ? 12.423 -15.441 -5.931 1.00 98.31 517 PHE A C 1
ATOM 4029 O O . PHE A 1 517 ? 11.293 -15.259 -5.497 1.00 98.31 517 PHE A O 1
ATOM 4036 N N . GLU A 1 518 ? 12.895 -16.654 -6.232 1.00 96.06 518 GLU A N 1
ATOM 4037 C CA . GLU A 1 518 ? 12.140 -17.908 -6.023 1.00 96.06 518 GLU A CA 1
ATOM 4038 C C . GLU A 1 518 ? 10.700 -17.879 -6.579 1.00 96.06 518 GLU A C 1
ATOM 4040 O O . GLU A 1 518 ? 9.783 -18.469 -6.015 1.00 96.06 518 GLU A O 1
ATOM 4045 N N . ASN A 1 519 ? 10.484 -17.170 -7.690 1.00 98.06 519 ASN A N 1
ATOM 4046 C CA . ASN A 1 519 ? 9.211 -17.218 -8.403 1.00 98.06 519 ASN A CA 1
ATOM 4047 C C . ASN A 1 519 ? 9.089 -18.545 -9.160 1.00 98.06 519 ASN A C 1
ATOM 4049 O O . ASN A 1 519 ? 10.090 -19.119 -9.592 1.00 98.06 519 ASN A O 1
ATOM 4053 N N . TYR A 1 520 ? 7.858 -19.004 -9.352 1.00 95.69 520 TYR A N 1
ATOM 4054 C CA . TYR A 1 520 ? 7.548 -20.268 -10.017 1.00 95.69 520 TYR A CA 1
ATOM 4055 C C . TYR A 1 520 ? 6.390 -20.094 -11.006 1.00 95.69 520 TYR A C 1
ATOM 4057 O O . TYR A 1 520 ? 5.760 -19.041 -11.065 1.00 95.69 520 TYR A O 1
ATOM 4065 N N . GLY A 1 521 ? 6.125 -21.115 -11.819 1.00 96.81 521 GLY A N 1
ATOM 4066 C CA . GLY A 1 521 ? 5.140 -21.051 -12.901 1.00 96.81 521 GLY A CA 1
ATOM 4067 C C . GLY A 1 521 ? 5.744 -20.682 -14.266 1.00 96.81 521 GLY A C 1
ATOM 4068 O O . GLY A 1 521 ? 6.928 -20.349 -14.369 1.00 96.81 521 GLY A O 1
ATOM 4069 N N . PRO A 1 522 ? 4.949 -20.780 -15.344 1.00 96.19 522 PRO A N 1
ATOM 4070 C CA . PRO A 1 522 ? 5.444 -20.688 -16.719 1.00 96.19 522 PRO A CA 1
ATOM 4071 C C . PRO A 1 522 ? 6.049 -19.322 -17.090 1.00 96.19 522 PRO A C 1
ATOM 4073 O O . PRO A 1 522 ? 6.987 -19.271 -17.885 1.00 96.19 522 PRO A O 1
ATOM 4076 N N . GLY A 1 523 ? 5.589 -18.220 -16.489 1.00 96.69 523 GLY A N 1
ATOM 4077 C CA . GLY A 1 523 ? 6.141 -16.877 -16.712 1.00 96.69 523 GLY A CA 1
ATOM 4078 C C . GLY A 1 523 ? 7.344 -16.523 -15.831 1.00 96.69 523 GLY A C 1
ATOM 4079 O O . GLY A 1 523 ? 7.926 -15.445 -15.987 1.00 96.69 523 GLY A O 1
ATOM 4080 N N . ALA A 1 524 ? 7.748 -17.402 -14.907 1.00 97.62 524 ALA A N 1
ATOM 4081 C CA . ALA A 1 524 ? 8.840 -17.142 -13.965 1.00 97.62 524 ALA A CA 1
ATOM 4082 C C . ALA A 1 524 ? 10.244 -17.396 -14.541 1.00 97.62 524 ALA A C 1
ATOM 4084 O O . ALA A 1 524 ? 11.239 -17.076 -13.894 1.00 97.62 524 ALA A O 1
ATOM 4085 N N . ASN A 1 525 ? 10.357 -17.949 -15.754 1.00 96.75 525 ASN A N 1
ATOM 4086 C CA . ASN A 1 525 ? 11.653 -18.179 -16.389 1.00 96.75 525 ASN A CA 1
ATOM 4087 C C . ASN A 1 525 ? 12.371 -16.849 -16.672 1.00 96.75 525 ASN A C 1
ATOM 4089 O O . ASN A 1 525 ? 11.881 -16.012 -17.432 1.00 96.75 525 ASN A O 1
ATOM 4093 N N . THR A 1 526 ? 13.563 -16.684 -16.098 1.00 98.00 526 THR A N 1
ATOM 4094 C CA . THR A 1 526 ? 14.329 -15.436 -16.166 1.00 98.00 526 THR A CA 1
ATOM 4095 C C . THR A 1 526 ? 15.426 -15.405 -17.232 1.00 98.00 526 THR A C 1
ATOM 4097 O O . THR A 1 526 ? 16.075 -14.378 -17.416 1.00 98.00 526 THR A O 1
ATOM 4100 N N . THR A 1 527 ? 15.617 -16.488 -17.994 1.00 97.62 527 THR A N 1
ATOM 4101 C CA . THR A 1 527 ? 16.692 -16.610 -19.006 1.00 97.62 527 THR A CA 1
ATOM 4102 C C . THR A 1 527 ? 16.646 -15.551 -20.112 1.00 97.62 527 THR A C 1
ATOM 4104 O O . THR A 1 527 ? 17.689 -15.208 -20.663 1.00 97.62 527 THR A O 1
ATOM 4107 N N . MET A 1 528 ? 15.460 -15.017 -20.423 1.00 97.62 528 MET A N 1
ATOM 4108 C CA . MET A 1 528 ? 15.241 -13.995 -21.457 1.00 97.62 528 MET A CA 1
ATOM 4109 C C . MET A 1 528 ? 14.888 -12.614 -20.891 1.00 97.62 528 MET A C 1
ATOM 4111 O O . MET A 1 528 ? 14.426 -11.744 -21.631 1.00 97.62 528 MET A O 1
ATOM 4115 N N . ARG A 1 529 ? 15.076 -12.397 -19.584 1.00 98.38 529 ARG A N 1
ATOM 4116 C CA . ARG A 1 529 ? 14.790 -11.100 -18.962 1.00 98.38 529 ARG A CA 1
ATOM 4117 C C . ARG A 1 529 ? 15.698 -10.010 -19.521 1.00 98.38 529 ARG A C 1
ATOM 4119 O O . ARG A 1 529 ? 16.802 -10.264 -20.014 1.00 98.38 529 ARG A O 1
ATOM 4126 N N . VAL A 1 530 ? 15.211 -8.778 -19.420 1.00 98.12 530 VAL A N 1
ATOM 4127 C CA . VAL A 1 530 ? 15.971 -7.566 -19.741 1.00 98.12 530 VAL A CA 1
ATOM 4128 C C . VAL A 1 530 ? 17.354 -7.553 -19.078 1.00 98.12 530 VAL A C 1
ATOM 4130 O O . VAL A 1 530 ? 17.533 -8.024 -17.959 1.00 98.12 530 VAL A O 1
ATOM 4133 N N . GLN A 1 531 ? 18.342 -6.972 -19.761 1.00 97.75 531 GLN A N 1
ATOM 4134 C CA . GLN A 1 531 ? 19.736 -6.886 -19.296 1.00 97.75 531 GLN A CA 1
ATOM 4135 C C . GLN A 1 531 ? 20.059 -5.507 -18.694 1.00 97.75 531 GLN A C 1
ATOM 4137 O O . GLN A 1 531 ? 21.128 -4.941 -18.923 1.00 97.75 531 GLN A O 1
ATOM 4142 N N . TRP A 1 532 ? 19.102 -4.910 -17.983 1.00 98.44 532 TRP A N 1
ATOM 4143 C CA . TRP A 1 532 ? 19.268 -3.581 -17.391 1.00 98.44 532 TRP A CA 1
ATOM 4144 C C . TRP A 1 532 ? 20.130 -3.644 -16.123 1.00 98.44 532 TRP A C 1
ATOM 4146 O O . TRP A 1 532 ? 19.943 -4.565 -15.329 1.00 98.44 532 TRP A O 1
ATOM 4156 N N . PRO A 1 533 ? 21.006 -2.657 -15.851 1.00 98.12 533 PRO A N 1
ATOM 4157 C CA . PRO A 1 533 ? 21.804 -2.650 -14.621 1.00 98.12 533 PRO A CA 1
ATOM 4158 C C . PRO A 1 533 ? 20.967 -2.655 -13.332 1.00 98.12 533 PRO A C 1
ATOM 4160 O O . PRO A 1 533 ? 21.413 -3.187 -12.318 1.00 98.12 533 PRO A O 1
ATOM 4163 N N . GLY A 1 534 ? 19.764 -2.072 -13.364 1.00 97.81 534 GLY A N 1
ATOM 4164 C CA . GLY A 1 534 ? 18.829 -2.072 -12.238 1.00 97.81 534 GLY A CA 1
ATOM 4165 C C . GLY A 1 534 ? 18.020 -3.366 -12.056 1.00 97.81 534 GLY A C 1
ATOM 4166 O O . GLY A 1 534 ? 17.306 -3.500 -11.060 1.00 97.81 534 GLY A O 1
ATOM 4167 N N . TYR A 1 535 ? 18.101 -4.324 -12.985 1.00 98.62 535 TYR A N 1
ATOM 4168 C CA . TYR A 1 535 ? 17.460 -5.634 -12.842 1.00 98.62 535 TYR A CA 1
ATOM 4169 C C . TYR A 1 535 ? 18.349 -6.596 -12.041 1.00 98.62 535 TYR A C 1
ATOM 4171 O O . TYR A 1 535 ? 19.560 -6.663 -12.245 1.00 98.62 535 TYR A O 1
ATOM 4179 N N . SER A 1 536 ? 17.755 -7.359 -11.121 1.00 97.56 536 SER A N 1
ATOM 4180 C CA . SER A 1 536 ? 18.484 -8.276 -10.248 1.00 97.56 536 SER A CA 1
ATOM 4181 C C . SER A 1 536 ? 17.704 -9.560 -9.968 1.00 97.56 536 SER A C 1
ATOM 4183 O O . SER A 1 536 ? 16.620 -9.544 -9.388 1.00 97.56 536 SER A O 1
ATOM 4185 N N . LEU A 1 537 ? 18.322 -10.698 -10.287 1.00 98.00 537 LEU A N 1
ATOM 4186 C CA . LEU A 1 537 ? 17.993 -11.965 -9.636 1.00 98.00 537 LEU A CA 1
ATOM 4187 C C . LEU A 1 537 ? 18.534 -11.921 -8.210 1.00 98.00 537 LEU A C 1
ATOM 4189 O O . LEU A 1 537 ? 19.749 -11.892 -7.997 1.00 98.00 537 LEU A O 1
ATOM 4193 N N . MET A 1 538 ? 17.630 -11.846 -7.241 1.00 97.31 538 MET A N 1
ATOM 4194 C CA . MET A 1 538 ? 18.011 -11.625 -5.854 1.00 97.31 538 MET A CA 1
ATOM 4195 C C . MET A 1 538 ? 18.457 -12.926 -5.183 1.00 97.31 538 MET A C 1
ATOM 4197 O O . MET A 1 538 ? 18.056 -14.022 -5.562 1.00 97.31 538 MET A O 1
ATOM 4201 N N . ASN A 1 539 ? 19.244 -12.799 -4.119 1.00 90.50 539 ASN A N 1
ATOM 4202 C CA . ASN A 1 539 ? 19.450 -13.859 -3.134 1.00 90.50 539 ASN A CA 1
ATOM 4203 C C . ASN A 1 539 ? 18.565 -13.648 -1.892 1.00 90.50 539 ASN A C 1
ATOM 4205 O O . ASN A 1 539 ? 17.982 -12.578 -1.702 1.00 90.50 539 ASN A O 1
ATOM 4209 N N . ALA A 1 540 ? 18.526 -14.637 -0.995 1.00 88.00 540 ALA A N 1
ATOM 4210 C CA . ALA A 1 540 ? 17.703 -14.583 0.216 1.00 88.00 540 ALA A CA 1
ATOM 4211 C C . ALA A 1 540 ? 18.005 -13.360 1.106 1.00 88.00 540 ALA A C 1
ATOM 4213 O O . ALA A 1 540 ? 17.092 -12.744 1.647 1.00 88.00 540 ALA A O 1
ATOM 4214 N N . SER A 1 541 ? 19.272 -12.942 1.230 1.00 85.19 541 SER A N 1
ATOM 4215 C CA . SER A 1 541 ? 19.635 -11.763 2.034 1.00 85.19 541 SER A CA 1
ATOM 4216 C C . SER A 1 541 ? 19.111 -10.457 1.430 1.00 85.19 541 SER A C 1
ATOM 4218 O O . SER A 1 541 ? 18.715 -9.553 2.168 1.00 85.19 541 SER A O 1
ATOM 4220 N N . GLN A 1 542 ? 19.089 -10.353 0.099 1.00 91.88 542 GLN A N 1
ATOM 4221 C CA . GLN A 1 542 ? 18.482 -9.227 -0.608 1.00 91.88 542 GLN A CA 1
ATOM 4222 C C . GLN A 1 542 ? 16.958 -9.253 -0.456 1.00 91.88 542 GLN A C 1
ATOM 4224 O O . GLN A 1 542 ? 16.394 -8.244 -0.029 1.00 91.88 542 GLN A O 1
ATOM 4229 N N . ALA A 1 543 ? 16.326 -10.405 -0.708 1.00 92.94 543 ALA A N 1
ATOM 4230 C CA . ALA A 1 543 ? 14.880 -10.604 -0.618 1.00 92.94 543 ALA A CA 1
ATOM 4231 C C . ALA A 1 543 ? 14.330 -10.333 0.794 1.00 92.94 543 ALA A C 1
ATOM 4233 O O . ALA A 1 543 ? 13.309 -9.664 0.942 1.00 92.94 543 ALA A O 1
ATOM 4234 N N . MET A 1 544 ? 15.062 -10.724 1.847 1.00 91.81 544 MET A N 1
ATOM 4235 C CA . MET A 1 544 ? 14.694 -10.441 3.240 1.00 91.81 544 MET A CA 1
ATOM 4236 C C . MET A 1 544 ? 14.450 -8.952 3.510 1.00 91.81 544 MET A C 1
ATOM 4238 O O . MET A 1 544 ? 13.629 -8.640 4.370 1.00 91.81 544 MET A O 1
ATOM 4242 N N . ASN A 1 545 ? 15.101 -8.022 2.797 1.00 92.44 545 ASN A N 1
ATOM 4243 C CA . ASN A 1 545 ? 14.886 -6.580 2.995 1.00 92.44 545 ASN A CA 1
ATOM 4244 C C . ASN A 1 545 ? 13.506 -6.094 2.522 1.00 92.44 545 ASN A C 1
ATOM 4246 O O . ASN A 1 545 ? 13.119 -4.986 2.879 1.00 92.44 545 ASN A O 1
ATOM 4250 N N . PHE A 1 546 ? 12.792 -6.900 1.732 1.00 97.50 546 PHE A N 1
ATOM 4251 C CA . PHE A 1 546 ? 11.480 -6.591 1.155 1.00 97.50 546 PHE A CA 1
ATOM 4252 C C . PHE A 1 546 ? 10.330 -7.343 1.846 1.00 97.50 546 PHE A C 1
ATOM 4254 O O . PHE A 1 546 ? 9.192 -7.301 1.381 1.00 97.50 546 PHE A O 1
ATOM 4261 N N . THR A 1 547 ? 10.620 -8.022 2.959 1.00 94.62 547 THR A N 1
ATOM 4262 C CA . THR A 1 547 ? 9.634 -8.722 3.798 1.00 94.62 547 THR A CA 1
ATOM 4263 C C . THR A 1 547 ? 8.910 -7.766 4.743 1.00 94.62 547 THR A C 1
ATOM 4265 O O . THR A 1 547 ? 9.377 -6.654 4.998 1.00 94.62 547 THR A O 1
ATOM 4268 N N . VAL A 1 548 ? 7.785 -8.211 5.307 1.00 92.19 548 VAL A N 1
ATOM 4269 C CA . VAL A 1 548 ? 6.947 -7.421 6.221 1.00 92.19 548 VAL A CA 1
ATOM 4270 C C . VAL A 1 548 ? 7.736 -6.846 7.398 1.00 92.19 548 VAL A C 1
ATOM 4272 O O . VAL A 1 548 ? 7.612 -5.653 7.700 1.00 92.19 548 VAL A O 1
ATOM 4275 N N . TYR A 1 549 ? 8.599 -7.659 8.005 1.00 88.12 549 TYR A N 1
ATOM 4276 C CA . TYR A 1 549 ? 9.447 -7.262 9.125 1.00 88.12 549 TYR A CA 1
ATOM 4277 C C . TYR A 1 549 ? 10.458 -6.172 8.733 1.00 88.12 549 TYR A C 1
ATOM 4279 O O . TYR A 1 549 ? 10.465 -5.084 9.299 1.00 88.12 549 TYR A O 1
ATOM 4287 N N . ASN A 1 550 ? 11.288 -6.407 7.712 1.00 86.81 550 ASN A N 1
ATOM 4288 C CA . ASN A 1 550 ? 12.383 -5.480 7.396 1.00 86.81 550 ASN A CA 1
ATOM 4289 C C . ASN A 1 550 ? 11.947 -4.246 6.599 1.00 86.81 550 ASN A C 1
ATOM 4291 O O . ASN A 1 550 ? 12.545 -3.181 6.755 1.00 86.81 550 ASN A O 1
ATOM 4295 N N . PHE A 1 551 ? 10.957 -4.383 5.716 1.00 95.06 551 PHE A N 1
ATOM 4296 C CA . PHE A 1 551 ? 10.590 -3.321 4.779 1.00 95.06 551 PHE A CA 1
ATOM 4297 C C . PHE A 1 551 ? 9.629 -2.308 5.397 1.00 95.06 551 PHE A C 1
ATOM 4299 O O . PHE A 1 551 ? 9.779 -1.103 5.201 1.00 95.06 551 PHE A O 1
ATOM 4306 N N . THR A 1 552 ? 8.656 -2.797 6.171 1.00 93.62 552 THR A N 1
ATOM 4307 C CA . THR A 1 552 ? 7.571 -1.976 6.731 1.00 93.62 552 THR A CA 1
ATOM 4308 C C . THR A 1 552 ? 7.506 -1.981 8.255 1.00 93.62 552 THR A C 1
ATOM 4310 O O . THR A 1 552 ? 6.675 -1.256 8.808 1.00 93.62 552 THR A O 1
ATOM 4313 N N . MET A 1 553 ? 8.360 -2.761 8.934 1.00 88.56 553 MET A N 1
ATOM 4314 C CA . MET A 1 553 ? 8.281 -2.996 10.386 1.00 88.56 553 MET A CA 1
ATOM 4315 C C . MET A 1 553 ? 6.888 -3.499 10.782 1.00 88.56 553 MET A C 1
ATOM 4317 O O . MET A 1 553 ? 6.266 -2.990 11.707 1.00 88.56 553 MET A O 1
ATOM 4321 N N . GLY A 1 554 ? 6.331 -4.421 9.990 1.00 85.62 554 GLY A N 1
ATOM 4322 C CA . GLY A 1 554 ? 4.946 -4.876 10.134 1.00 85.62 554 GLY A CA 1
ATOM 4323 C C . GLY A 1 554 ? 4.637 -5.510 11.485 1.00 85.62 554 GLY A C 1
ATOM 4324 O O . GLY A 1 554 ? 3.519 -5.392 11.974 1.00 85.62 554 GLY A O 1
ATOM 4325 N N . ASP A 1 555 ? 5.642 -6.098 12.127 1.00 83.69 555 ASP A N 1
ATOM 4326 C CA . ASP A 1 555 ? 5.578 -6.631 13.486 1.00 83.69 555 ASP A CA 1
ATOM 4327 C C . ASP A 1 555 ? 5.169 -5.580 14.530 1.00 83.69 555 ASP A C 1
ATOM 4329 O O . ASP A 1 555 ? 4.560 -5.931 15.539 1.00 83.69 555 ASP A O 1
ATOM 4333 N N . THR A 1 556 ? 5.426 -4.290 14.283 1.00 83.38 556 THR A N 1
ATOM 4334 C CA . THR A 1 556 ? 5.092 -3.225 15.239 1.00 83.38 556 THR A CA 1
ATOM 4335 C C . THR A 1 556 ? 3.650 -2.740 15.146 1.00 83.38 556 THR A C 1
ATOM 4337 O O . THR A 1 556 ? 3.205 -2.036 16.052 1.00 83.38 556 THR A O 1
ATOM 4340 N N . TRP A 1 557 ? 2.902 -3.084 14.089 1.00 88.62 557 TRP A N 1
ATOM 4341 C CA . TRP A 1 557 ? 1.571 -2.503 13.859 1.00 88.62 557 TRP A CA 1
ATOM 4342 C C . TRP A 1 557 ? 0.501 -3.459 13.320 1.00 88.62 557 TRP A C 1
ATOM 4344 O O . TRP A 1 557 ? -0.671 -3.283 13.659 1.00 88.62 557 TRP A O 1
ATOM 4354 N N . LEU A 1 558 ? 0.862 -4.483 12.544 1.00 87.00 558 LEU A N 1
ATOM 4355 C CA . LEU A 1 558 ? -0.093 -5.472 12.033 1.00 87.00 558 LEU A CA 1
ATOM 4356 C C . LEU A 1 558 ? -0.766 -6.309 13.132 1.00 87.00 558 LEU A C 1
ATOM 4358 O O . LEU A 1 558 ? -1.965 -6.559 12.985 1.00 87.00 558 LEU A O 1
ATOM 4362 N N . PRO A 1 559 ? -0.114 -6.664 14.263 1.00 85.75 559 PRO A N 1
ATOM 4363 C CA . PRO A 1 559 ? -0.786 -7.396 15.340 1.00 85.75 559 PRO A CA 1
ATOM 4364 C C . PRO A 1 559 ? -2.047 -6.705 15.881 1.00 85.75 559 PRO A C 1
ATOM 4366 O O . PRO A 1 559 ? -3.008 -7.383 16.225 1.00 85.75 559 PRO A O 1
ATOM 4369 N N . TYR A 1 560 ? -2.104 -5.366 15.880 1.00 82.19 560 TYR A N 1
ATOM 4370 C CA . TYR A 1 560 ? -3.292 -4.621 16.331 1.00 82.19 560 TYR A CA 1
ATOM 4371 C C . TYR A 1 560 ? -4.484 -4.711 15.371 1.00 82.19 560 TYR A C 1
ATOM 4373 O O . TYR A 1 560 ? -5.593 -4.324 15.733 1.00 82.19 560 TYR A O 1
ATOM 4381 N N . THR A 1 561 ? -4.252 -5.155 14.136 1.00 83.25 561 THR A N 1
ATOM 4382 C CA . THR A 1 561 ? -5.301 -5.348 13.126 1.00 83.25 561 THR A CA 1
ATOM 4383 C C . THR A 1 561 ? -5.878 -6.760 13.168 1.00 83.25 561 THR A C 1
ATOM 4385 O O . THR A 1 561 ? -6.931 -7.005 12.584 1.00 83.25 561 THR A O 1
ATOM 4388 N N . ASN A 1 562 ? -5.165 -7.685 13.822 1.00 79.62 562 ASN A N 1
ATOM 4389 C CA . ASN A 1 562 ? -5.381 -9.128 13.789 1.00 79.62 562 ASN A CA 1
ATOM 4390 C C . ASN A 1 562 ? -5.274 -9.757 12.377 1.00 79.62 562 ASN A C 1
ATOM 4392 O O . ASN A 1 562 ? -5.342 -10.966 12.248 1.00 79.62 562 ASN A O 1
ATOM 4396 N N . VAL A 1 563 ? -5.045 -8.991 11.303 1.00 82.25 563 VAL A N 1
ATOM 4397 C CA . VAL A 1 563 ? -4.860 -9.535 9.946 1.00 82.25 563 VAL A CA 1
ATOM 4398 C C . VAL A 1 563 ? -3.606 -10.418 9.898 1.00 82.25 563 VAL A C 1
ATOM 4400 O O . VAL A 1 563 ? -2.563 -9.999 10.400 1.00 82.25 563 VAL A O 1
ATOM 4403 N N . PRO A 1 564 ? -3.658 -11.616 9.285 1.00 82.19 564 PRO A N 1
ATOM 4404 C CA . PRO A 1 564 ? -2.528 -12.523 9.219 1.00 82.19 564 PRO A CA 1
ATOM 4405 C C . PRO A 1 564 ? -1.467 -11.966 8.285 1.00 82.19 564 PRO A C 1
ATOM 4407 O O . PRO A 1 564 ? -1.754 -11.387 7.235 1.00 82.19 564 PRO A O 1
ATOM 4410 N N . PHE A 1 565 ? -0.220 -12.204 8.653 1.00 83.62 565 PHE A N 1
ATOM 4411 C CA . PHE A 1 565 ? 0.922 -11.820 7.853 1.00 83.62 565 PHE A CA 1
ATOM 4412 C C . PHE A 1 565 ? 2.077 -12.761 8.142 1.00 83.62 565 PHE A C 1
ATOM 4414 O O . PHE A 1 565 ? 2.300 -13.143 9.288 1.00 83.62 565 PHE A O 1
ATOM 4421 N N . SER A 1 566 ? 2.832 -13.101 7.105 1.00 86.19 566 SER A N 1
ATOM 4422 C CA . SER A 1 566 ? 4.145 -13.714 7.272 1.00 86.19 566 SER A CA 1
ATOM 4423 C C . SER A 1 566 ? 5.190 -12.616 7.390 1.00 86.19 566 SER A C 1
ATOM 4425 O O . SER A 1 566 ? 5.283 -11.741 6.529 1.00 86.19 566 SER A O 1
ATOM 4427 N N . GLN A 1 567 ? 5.964 -12.653 8.474 1.00 83.56 567 GLN A N 1
ATOM 4428 C CA . GLN A 1 567 ? 6.945 -11.614 8.791 1.00 83.56 567 GLN A CA 1
ATOM 4429 C C . GLN A 1 567 ? 8.143 -11.599 7.833 1.00 83.56 567 GLN A C 1
ATOM 4431 O O . GLN A 1 567 ? 8.640 -10.526 7.488 1.00 83.56 567 GLN A O 1
ATOM 4436 N N . GLY A 1 568 ? 8.603 -12.785 7.426 1.00 86.12 568 GLY A N 1
ATOM 4437 C CA . GLY A 1 568 ? 9.819 -13.005 6.641 1.00 86.12 568 GLY A CA 1
ATOM 4438 C C . GLY A 1 568 ? 9.567 -13.719 5.311 1.00 86.12 568 GLY A C 1
ATOM 4439 O O . GLY A 1 568 ? 8.457 -13.698 4.778 1.00 86.12 568 GLY A O 1
ATOM 4440 N N . LEU A 1 569 ? 10.615 -14.346 4.772 1.00 84.88 569 LEU A N 1
ATOM 4441 C CA . LEU A 1 569 ? 10.503 -15.254 3.626 1.00 84.88 569 LEU A CA 1
ATOM 4442 C C . LEU A 1 569 ? 9.786 -16.545 4.036 1.00 84.88 569 LEU A C 1
ATOM 4444 O O . LEU A 1 569 ? 9.934 -17.017 5.164 1.00 84.88 569 LEU A O 1
ATOM 4448 N N . LEU A 1 570 ? 9.017 -17.114 3.112 1.00 78.81 570 LEU A N 1
ATOM 4449 C CA . LEU A 1 570 ? 8.314 -18.372 3.329 1.00 78.81 570 LEU A CA 1
ATOM 4450 C C . LEU A 1 570 ? 9.274 -19.563 3.201 1.00 78.81 570 LEU A C 1
ATOM 4452 O O . LEU A 1 570 ? 10.173 -19.523 2.358 1.00 78.81 570 LEU A O 1
ATOM 4456 N N . PRO A 1 571 ? 9.098 -20.625 4.004 1.00 62.16 571 PRO A N 1
ATOM 4457 C CA . PRO A 1 571 ? 9.880 -21.845 3.867 1.00 62.16 571 PRO A CA 1
ATOM 4458 C C . PRO A 1 571 ? 9.522 -22.595 2.574 1.00 62.16 571 PRO A C 1
ATOM 4460 O O . PRO A 1 571 ? 8.358 -22.686 2.187 1.00 62.16 571 PRO A O 1
ATOM 4463 N N . GLU A 1 572 ? 10.530 -23.213 1.959 1.00 48.56 572 GLU A N 1
ATOM 4464 C CA . GLU A 1 572 ? 10.492 -23.889 0.647 1.00 48.56 572 GLU A CA 1
ATOM 4465 C C . GLU A 1 572 ? 9.357 -24.933 0.502 1.00 48.56 572 GLU A C 1
ATOM 4467 O O . GLU A 1 572 ? 8.844 -25.164 -0.589 1.00 48.56 572 GLU A O 1
ATOM 4472 N N . LYS A 1 573 ? 8.895 -25.530 1.613 1.00 42.41 573 LYS A N 1
ATOM 4473 C CA . LYS A 1 573 ? 7.807 -26.529 1.634 1.00 42.41 573 LYS A CA 1
ATOM 4474 C C . LYS A 1 573 ? 6.397 -25.962 1.430 1.00 42.41 573 LYS A C 1
ATOM 4476 O O . LYS A 1 573 ? 5.499 -26.737 1.131 1.00 42.41 573 LYS A O 1
ATOM 4481 N N . MET A 1 574 ? 6.183 -24.656 1.581 1.00 39.00 574 MET A N 1
ATOM 4482 C CA . MET A 1 574 ? 4.878 -24.039 1.300 1.00 39.00 574 MET A CA 1
ATOM 4483 C C . MET A 1 574 ? 4.660 -23.691 -0.170 1.00 39.00 574 MET A C 1
ATOM 4485 O O . MET A 1 574 ? 3.525 -23.489 -0.583 1.00 39.00 574 MET A O 1
ATOM 4489 N N . ILE A 1 575 ? 5.742 -23.582 -0.941 1.00 44.47 575 ILE A N 1
ATOM 4490 C CA . ILE A 1 575 ? 5.713 -23.077 -2.318 1.00 44.47 575 ILE A CA 1
ATOM 4491 C C . ILE A 1 575 ? 5.245 -24.177 -3.293 1.00 44.47 575 ILE A C 1
ATOM 4493 O O . ILE A 1 575 ? 4.765 -23.889 -4.384 1.00 44.47 575 ILE A O 1
ATOM 4497 N N . MET A 1 576 ? 5.319 -25.449 -2.885 1.00 36.56 576 MET A N 1
ATOM 4498 C CA . MET A 1 576 ? 4.967 -26.596 -3.724 1.00 36.56 576 MET A CA 1
ATOM 4499 C C . MET A 1 576 ? 3.516 -27.046 -3.525 1.00 36.56 576 MET A C 1
ATOM 4501 O O . MET A 1 576 ? 3.233 -28.028 -2.840 1.00 36.56 576 MET A O 1
ATOM 4505 N N . GLY A 1 577 ? 2.598 -26.339 -4.182 1.00 34.66 577 GLY A N 1
ATOM 4506 C CA . GLY A 1 577 ? 1.338 -26.912 -4.646 1.00 34.66 577 GLY A CA 1
ATOM 4507 C C . GLY A 1 577 ? 1.512 -27.433 -6.077 1.00 34.66 577 GLY A C 1
ATOM 4508 O O . GLY A 1 577 ? 1.702 -26.632 -6.983 1.00 34.66 577 GLY A O 1
ATOM 4509 N N . ALA A 1 578 ? 1.412 -28.756 -6.243 1.00 33.56 578 ALA A N 1
ATOM 4510 C CA . ALA A 1 578 ? 1.476 -29.540 -7.487 1.00 33.56 578 ALA A CA 1
ATOM 4511 C C . ALA A 1 578 ? 2.868 -29.742 -8.148 1.00 33.56 578 ALA A C 1
ATOM 4513 O O . ALA A 1 578 ? 3.487 -28.829 -8.681 1.00 33.56 578 ALA A O 1
ATOM 4514 N N . ASP A 1 579 ? 3.256 -31.023 -8.144 1.00 31.88 579 ASP A N 1
ATOM 4515 C CA . ASP A 1 579 ? 4.291 -31.753 -8.892 1.00 31.88 579 ASP A CA 1
ATOM 4516 C C . ASP A 1 579 ? 5.782 -31.528 -8.577 1.00 31.88 579 ASP A C 1
ATOM 4518 O O . ASP A 1 579 ? 6.347 -30.442 -8.648 1.00 31.88 579 ASP A O 1
ATOM 4522 N N . GLY A 1 580 ? 6.420 -32.637 -8.179 1.00 33.22 580 GLY A N 1
ATOM 4523 C CA . GLY A 1 580 ? 7.691 -32.664 -7.465 1.00 33.22 580 GLY A CA 1
ATOM 4524 C C . GLY A 1 580 ? 8.942 -33.005 -8.276 1.00 33.22 580 GLY A C 1
ATOM 4525 O O . GLY A 1 580 ? 8.872 -33.436 -9.421 1.00 33.22 580 GLY A O 1
ATOM 4526 N N . PHE A 1 581 ? 10.067 -32.819 -7.571 1.00 34.62 581 PHE A N 1
ATOM 4527 C CA . PHE A 1 581 ? 11.475 -33.259 -7.720 1.00 34.62 581 PHE A CA 1
ATOM 4528 C C . PHE A 1 581 ? 12.354 -32.035 -7.379 1.00 34.62 581 PHE A C 1
ATOM 4530 O O . PHE A 1 581 ? 12.258 -31.015 -8.039 1.00 34.62 581 PHE A O 1
ATOM 4537 N N . GLY A 1 582 ? 13.247 -31.993 -6.391 1.00 30.05 582 GLY A N 1
ATOM 4538 C CA . GLY A 1 582 ? 13.742 -32.979 -5.443 1.00 30.05 582 GLY A CA 1
ATOM 4539 C C . GLY A 1 582 ? 15.155 -32.576 -5.000 1.00 30.05 582 GLY A C 1
ATOM 4540 O O . GLY A 1 582 ? 16.125 -32.988 -5.625 1.00 30.05 582 GLY A O 1
ATOM 4541 N N . THR A 1 583 ? 15.283 -31.836 -3.894 1.00 30.62 583 THR A N 1
ATOM 4542 C CA . THR A 1 583 ? 16.533 -31.688 -3.119 1.00 30.62 583 THR A CA 1
ATOM 4543 C C . THR A 1 583 ? 16.198 -31.673 -1.625 1.00 30.62 583 THR A C 1
ATOM 4545 O O . THR A 1 583 ? 15.707 -30.685 -1.094 1.00 30.62 583 THR A O 1
ATOM 4548 N N . LYS A 1 584 ? 16.406 -32.802 -0.928 1.00 37.97 584 LYS A N 1
ATOM 4549 C CA . LYS A 1 584 ? 16.071 -32.951 0.504 1.00 37.97 584 LYS A CA 1
ATOM 4550 C C . LYS A 1 584 ? 17.060 -32.186 1.398 1.00 37.97 584 LYS A C 1
ATOM 4552 O O . LYS A 1 584 ? 18.264 -32.444 1.345 1.00 37.97 584 LYS A O 1
ATOM 4557 N N . SER A 1 585 ? 16.542 -31.300 2.252 1.00 49.22 585 SER A N 1
ATOM 4558 C CA . SER A 1 585 ? 17.318 -30.520 3.230 1.00 49.22 585 SER A CA 1
ATOM 4559 C C . SER A 1 585 ? 17.869 -31.379 4.385 1.00 49.22 585 SER A C 1
ATOM 4561 O O . SER A 1 585 ? 17.411 -32.497 4.628 1.00 49.22 585 SER A O 1
ATOM 4563 N N . VAL A 1 586 ? 18.847 -30.852 5.134 1.00 53.03 586 VAL A N 1
ATOM 4564 C CA . VAL A 1 586 ? 19.463 -31.505 6.315 1.00 53.03 586 VAL A CA 1
ATOM 4565 C C . VAL A 1 586 ? 18.418 -31.924 7.361 1.00 53.03 586 VAL A C 1
ATOM 4567 O O . VAL A 1 586 ? 18.518 -33.016 7.916 1.00 53.03 586 VAL A O 1
ATOM 4570 N N . ILE A 1 587 ? 17.376 -31.113 7.562 1.00 57.97 587 ILE A N 1
ATOM 4571 C CA . ILE A 1 587 ? 16.282 -31.372 8.513 1.00 57.97 587 ILE A CA 1
ATOM 4572 C C . ILE A 1 587 ? 15.475 -32.611 8.097 1.00 57.97 587 ILE A C 1
ATOM 4574 O O . ILE A 1 587 ? 15.121 -33.438 8.935 1.00 57.97 587 ILE A O 1
ATOM 4578 N N . SER A 1 588 ? 15.282 -32.813 6.787 1.00 62.91 588 SER A N 1
ATOM 4579 C CA . SER A 1 588 ? 14.612 -34.007 6.258 1.00 62.91 588 SER A CA 1
ATOM 4580 C C . SER A 1 588 ? 15.331 -35.303 6.645 1.00 62.91 588 SER A C 1
ATOM 4582 O O . SER A 1 588 ? 14.668 -36.319 6.816 1.00 62.91 588 SER A O 1
ATOM 4584 N N . ARG A 1 589 ? 16.663 -35.290 6.800 1.00 70.06 589 ARG A N 1
ATOM 4585 C CA . ARG A 1 589 ? 17.433 -36.474 7.226 1.00 70.06 589 ARG A CA 1
ATOM 4586 C C . ARG A 1 589 ? 17.316 -36.726 8.728 1.00 70.06 589 ARG A C 1
ATOM 4588 O O . ARG A 1 589 ? 17.189 -37.872 9.144 1.00 70.06 589 ARG A O 1
ATOM 4595 N N . THR A 1 590 ? 17.325 -35.664 9.534 1.00 74.62 590 THR A N 1
ATOM 4596 C CA . THR A 1 590 ? 17.112 -35.748 10.987 1.00 74.62 590 THR A CA 1
ATOM 4597 C C . THR A 1 590 ? 15.737 -36.339 11.312 1.00 74.62 590 THR A C 1
ATOM 4599 O O . THR A 1 590 ? 15.632 -37.231 12.153 1.00 74.62 590 THR A O 1
ATOM 4602 N N . TYR A 1 591 ? 14.691 -35.923 10.595 1.00 80.25 591 TYR A N 1
ATOM 4603 C CA . TYR A 1 591 ? 13.349 -36.482 10.771 1.00 80.25 591 TYR A CA 1
ATOM 4604 C C . TYR A 1 591 ? 13.269 -37.965 10.387 1.00 80.25 591 TYR A C 1
ATOM 4606 O O . TYR A 1 591 ? 12.702 -38.761 11.138 1.00 80.25 591 TYR A O 1
ATOM 4614 N N . GLU A 1 592 ? 13.895 -38.362 9.272 1.00 77.00 592 GLU A N 1
ATOM 4615 C CA . GLU A 1 592 ? 14.008 -39.772 8.868 1.00 77.00 592 GLU A CA 1
ATOM 4616 C C . GLU A 1 592 ? 14.710 -40.605 9.952 1.00 77.00 592 GLU A C 1
ATOM 4618 O O . GLU A 1 592 ? 14.197 -41.642 10.370 1.00 77.00 592 GLU A O 1
ATOM 4623 N N . HIS A 1 593 ? 15.840 -40.129 10.482 1.00 79.25 593 HIS A N 1
ATOM 4624 C CA . HIS A 1 593 ? 16.597 -40.833 11.522 1.00 79.25 593 HIS A CA 1
ATOM 4625 C C . HIS A 1 593 ? 15.850 -40.999 12.849 1.00 79.25 593 HIS A C 1
ATOM 4627 O O . HIS A 1 593 ? 16.110 -41.960 13.582 1.00 79.25 593 HIS A O 1
ATOM 4633 N N . MET A 1 594 ? 14.961 -40.067 13.186 1.00 80.81 594 MET A N 1
ATOM 4634 C CA . MET A 1 594 ? 14.139 -40.130 14.398 1.00 80.81 594 MET A CA 1
ATOM 4635 C C . MET A 1 594 ? 12.860 -40.950 14.221 1.00 80.81 594 MET A C 1
ATOM 4637 O O . MET A 1 594 ? 12.224 -41.292 15.222 1.00 80.81 594 MET A O 1
ATOM 4641 N N . GLY A 1 595 ? 12.506 -41.294 12.980 1.00 81.19 595 GLY A N 1
ATOM 4642 C CA . GLY A 1 595 ? 11.238 -41.939 12.648 1.00 81.19 595 GLY A CA 1
ATOM 4643 C C . GLY A 1 595 ? 10.052 -40.976 12.734 1.00 81.19 595 GLY A C 1
ATOM 4644 O O . GLY A 1 595 ? 9.017 -41.350 13.277 1.00 81.19 595 GLY A O 1
ATOM 4645 N N . LEU A 1 596 ? 10.227 -39.733 12.265 1.00 80.75 596 LEU A N 1
ATOM 4646 C CA . LEU A 1 596 ? 9.198 -38.681 12.265 1.00 80.75 596 LEU A CA 1
ATOM 4647 C C . LEU A 1 596 ? 8.513 -38.475 10.898 1.00 80.75 596 LEU A C 1
ATOM 4649 O O . LEU A 1 596 ? 7.563 -37.702 10.823 1.00 80.75 596 LEU A O 1
ATOM 4653 N N . ASN A 1 597 ? 8.979 -39.123 9.824 1.00 67.06 597 ASN A N 1
ATOM 4654 C CA . ASN A 1 597 ? 8.372 -38.998 8.491 1.00 67.06 597 ASN A CA 1
ATOM 4655 C C . ASN A 1 597 ? 7.114 -39.864 8.337 1.00 67.06 597 ASN A C 1
ATOM 4657 O O . ASN A 1 597 ? 7.038 -40.911 8.973 1.00 67.06 597 ASN A O 1
ATOM 4661 N N . GLU A 1 598 ? 6.192 -39.399 7.474 1.00 53.59 598 GLU A N 1
ATOM 4662 C CA . GLU A 1 598 ? 4.903 -39.996 7.064 1.00 53.59 598 GLU A CA 1
ATOM 4663 C C . GLU A 1 598 ? 4.611 -41.355 7.706 1.00 53.59 598 GLU A C 1
ATOM 4665 O O . GLU A 1 598 ? 4.889 -42.420 7.156 1.00 53.59 598 GLU A O 1
ATOM 4670 N N . TYR A 1 599 ? 4.057 -41.289 8.919 1.00 46.38 599 TYR A N 1
ATOM 4671 C CA . TYR A 1 599 ? 3.514 -42.449 9.603 1.00 46.38 599 TYR A CA 1
ATOM 4672 C C . TYR A 1 599 ? 2.210 -42.825 8.900 1.00 46.38 599 TYR A C 1
ATOM 4674 O O . TYR A 1 599 ? 1.139 -42.307 9.221 1.00 46.38 599 TYR A O 1
ATOM 4682 N N . ASP A 1 600 ? 2.312 -43.681 7.888 1.00 45.00 600 ASP A N 1
ATOM 4683 C CA . ASP A 1 600 ? 1.144 -44.257 7.243 1.00 45.00 600 ASP A CA 1
ATOM 4684 C C . ASP A 1 600 ? 0.396 -45.091 8.295 1.00 45.00 600 ASP A C 1
ATOM 4686 O O . ASP A 1 600 ? 1.009 -45.899 9.001 1.00 45.00 600 ASP A O 1
ATOM 4690 N N . ARG A 1 601 ? -0.921 -44.881 8.451 1.00 45.03 601 ARG A N 1
ATOM 4691 C CA . ARG A 1 601 ? -1.738 -45.354 9.601 1.00 45.03 601 ARG A CA 1
ATOM 4692 C C . ARG A 1 601 ? -1.820 -46.894 9.742 1.00 45.03 601 ARG A C 1
ATOM 4694 O O . ARG A 1 601 ? -2.586 -47.400 10.561 1.00 45.03 601 ARG A O 1
ATOM 4701 N N . GLY A 1 602 ? -1.044 -47.642 8.955 1.00 45.19 602 GLY A N 1
ATOM 4702 C CA . GLY A 1 602 ? -0.892 -49.095 8.994 1.00 45.19 602 GLY A CA 1
ATOM 4703 C C . GLY A 1 602 ? 0.521 -49.618 9.305 1.00 45.19 602 GLY A C 1
ATOM 4704 O O . GLY A 1 602 ? 0.651 -50.832 9.485 1.00 45.19 602 GLY A O 1
ATOM 4705 N N . ASP A 1 603 ? 1.562 -48.776 9.396 1.00 47.91 603 ASP A N 1
ATOM 4706 C CA . ASP A 1 603 ? 2.933 -49.256 9.622 1.00 47.91 603 ASP A CA 1
ATOM 4707 C C . ASP A 1 603 ? 3.276 -49.389 11.120 1.00 47.91 603 ASP A C 1
ATOM 4709 O O . ASP A 1 603 ? 3.258 -48.441 11.905 1.00 47.91 603 ASP A O 1
ATOM 4713 N N . LYS A 1 604 ? 3.614 -50.611 11.544 1.00 49.56 604 LYS A N 1
ATOM 4714 C CA . LYS A 1 604 ? 3.924 -50.971 12.942 1.00 49.56 604 LYS A CA 1
ATOM 4715 C C . LYS A 1 604 ? 5.391 -50.709 13.302 1.00 49.56 604 LYS A C 1
ATOM 4717 O O . LYS A 1 604 ? 5.961 -51.420 14.133 1.00 49.56 604 LYS A O 1
ATOM 4722 N N . GLY A 1 605 ? 6.018 -49.720 12.670 1.00 62.81 605 GLY A N 1
ATOM 4723 C CA . GLY A 1 605 ? 7.365 -49.284 13.015 1.00 62.81 605 GLY A CA 1
ATOM 4724 C C . GLY A 1 605 ? 7.416 -48.740 14.444 1.00 62.81 605 GLY A C 1
ATOM 4725 O O . GLY A 1 605 ? 6.505 -48.041 14.878 1.00 62.81 605 GLY A O 1
ATOM 4726 N N . HIS A 1 606 ? 8.471 -49.069 15.192 1.00 75.25 606 HIS A N 1
ATOM 4727 C CA . HIS A 1 606 ? 8.737 -48.507 16.518 1.00 75.25 606 HIS A CA 1
ATOM 4728 C C . HIS A 1 606 ? 9.596 -47.238 16.362 1.00 75.25 606 HIS A C 1
ATOM 4730 O O . HIS A 1 606 ? 10.790 -47.365 16.070 1.00 75.25 606 HIS A O 1
ATOM 4736 N N . PRO A 1 607 ? 9.036 -46.021 16.514 1.00 86.88 607 PRO A N 1
ATOM 4737 C CA . PRO A 1 607 ? 9.756 -44.788 16.213 1.00 86.88 607 PRO A CA 1
ATOM 4738 C C . PRO A 1 607 ? 10.932 -44.582 17.164 1.00 86.88 607 PRO A C 1
ATOM 4740 O O . PRO A 1 607 ? 10.795 -44.681 18.387 1.00 86.88 607 PRO A O 1
ATOM 4743 N N . ARG A 1 608 ? 12.100 -44.235 16.616 1.00 89.31 608 ARG A N 1
ATOM 4744 C CA . ARG A 1 608 ? 13.325 -44.074 17.411 1.00 89.31 608 ARG A CA 1
ATOM 4745 C C . ARG A 1 608 ? 13.191 -42.958 18.449 1.00 89.31 608 ARG A C 1
ATOM 4747 O O . ARG A 1 608 ? 13.780 -43.067 19.527 1.00 89.31 608 ARG A O 1
ATOM 4754 N N . ILE A 1 609 ? 12.380 -41.937 18.165 1.00 91.75 609 ILE A N 1
ATOM 4755 C CA . ILE A 1 609 ? 12.113 -40.818 19.072 1.00 91.75 609 ILE A CA 1
ATOM 4756 C C . ILE A 1 609 ? 11.626 -41.253 20.464 1.00 91.75 609 ILE A C 1
ATOM 4758 O O . ILE A 1 609 ? 12.027 -40.642 21.454 1.00 91.75 609 ILE A O 1
ATOM 4762 N N . LEU A 1 610 ? 10.867 -42.352 20.576 1.00 92.25 610 LEU A N 1
ATOM 4763 C CA . LEU A 1 610 ? 10.381 -42.862 21.865 1.00 92.25 610 LEU A CA 1
ATOM 4764 C C . LEU A 1 610 ? 11.544 -43.224 22.796 1.00 92.25 610 LEU A C 1
ATOM 4766 O O . LEU A 1 610 ? 11.598 -42.786 23.947 1.00 92.25 610 LEU A O 1
ATOM 4770 N N . SER A 1 611 ? 12.516 -43.973 22.267 1.00 91.06 611 SER A N 1
ATOM 4771 C CA . SER A 1 611 ? 13.711 -44.387 23.009 1.00 91.06 611 SER A CA 1
ATOM 4772 C C . SER A 1 611 ? 14.615 -43.203 23.377 1.00 91.06 611 SER A C 1
ATOM 4774 O O . SER A 1 611 ? 15.237 -43.198 24.442 1.00 91.06 611 SER A O 1
ATOM 4776 N N . ILE A 1 612 ? 14.663 -42.177 22.519 1.00 92.00 612 ILE A N 1
ATOM 4777 C CA . ILE A 1 612 ? 15.460 -40.968 22.740 1.00 92.00 612 ILE A CA 1
ATOM 4778 C C . ILE A 1 612 ? 14.873 -40.165 23.901 1.00 92.00 612 ILE A C 1
ATOM 4780 O O . ILE A 1 612 ? 15.582 -39.907 24.876 1.00 92.00 612 ILE A O 1
ATOM 4784 N N . VAL A 1 613 ? 13.579 -39.833 23.835 1.00 94.00 613 VAL A N 1
ATOM 4785 C CA . VAL A 1 613 ? 12.889 -39.072 24.887 1.00 94.00 613 VAL A CA 1
ATOM 4786 C C . VAL A 1 613 ? 12.949 -39.825 26.214 1.00 94.00 613 VAL A C 1
ATOM 4788 O O . VAL A 1 613 ? 13.322 -39.235 27.226 1.00 94.00 613 VAL A O 1
ATOM 4791 N N . ALA A 1 614 ? 12.689 -41.138 26.215 1.00 93.81 614 ALA A N 1
ATOM 4792 C CA . ALA A 1 614 ? 12.801 -41.954 27.422 1.00 93.81 614 ALA A CA 1
ATOM 4793 C C . ALA A 1 614 ? 14.199 -41.867 28.053 1.00 93.81 614 ALA A C 1
ATOM 4795 O O . ALA A 1 614 ? 14.328 -41.568 29.239 1.00 93.81 614 ALA A O 1
ATOM 4796 N N . SER A 1 615 ? 15.258 -42.048 27.254 1.00 91.94 615 SER A N 1
ATOM 4797 C CA . SER A 1 615 ? 16.633 -42.010 27.758 1.00 91.94 615 SER A CA 1
ATOM 4798 C C . SER A 1 615 ? 17.044 -40.628 28.273 1.00 91.94 615 SER A C 1
ATOM 4800 O O . SER A 1 615 ? 17.838 -40.549 29.211 1.00 91.94 615 SER A O 1
ATOM 4802 N N . VAL A 1 616 ? 16.567 -39.542 27.660 1.00 92.44 616 VAL A N 1
ATOM 4803 C CA . VAL A 1 616 ? 16.841 -38.169 28.116 1.00 92.44 616 VAL A CA 1
ATOM 4804 C C . VAL A 1 616 ? 16.142 -37.908 29.450 1.00 92.44 616 VAL A C 1
ATOM 4806 O O . VAL A 1 616 ? 16.784 -37.489 30.416 1.00 92.44 616 VAL A O 1
ATOM 4809 N N . VAL A 1 617 ? 14.856 -38.247 29.534 1.00 94.25 617 VAL A N 1
ATOM 4810 C CA . VAL A 1 617 ? 14.024 -38.066 30.727 1.00 94.25 617 VAL A CA 1
ATOM 4811 C C . VAL A 1 617 ? 14.542 -38.892 31.913 1.00 94.25 617 VAL A C 1
ATOM 4813 O O . VAL A 1 617 ? 14.642 -38.374 33.025 1.00 94.25 617 VAL A O 1
ATOM 4816 N N . GLU A 1 618 ? 14.950 -40.146 31.700 1.00 93.25 618 GLU A N 1
ATOM 4817 C CA . GLU A 1 618 ? 15.528 -40.991 32.757 1.00 93.25 618 GLU A CA 1
ATOM 4818 C C . GLU A 1 618 ? 16.849 -40.432 33.300 1.00 93.25 618 GLU A C 1
ATOM 4820 O O . GLU A 1 618 ? 17.070 -40.440 34.514 1.00 93.25 618 GLU A O 1
ATOM 4825 N N . ARG A 1 619 ? 17.719 -39.896 32.431 1.00 90.56 619 ARG A N 1
ATOM 4826 C CA . ARG A 1 619 ? 18.964 -39.240 32.867 1.00 90.56 619 ARG A CA 1
ATOM 4827 C C . ARG A 1 619 ? 18.679 -38.011 33.721 1.00 90.56 619 ARG A C 1
ATOM 4829 O O . ARG A 1 619 ? 19.369 -37.802 34.720 1.00 90.56 619 ARG A O 1
ATOM 4836 N N . LEU A 1 620 ? 17.660 -37.231 33.361 1.00 90.81 620 LEU A N 1
ATOM 4837 C CA . LEU A 1 620 ? 17.244 -36.066 34.136 1.00 90.81 620 LEU A CA 1
ATOM 4838 C C . LEU A 1 620 ? 16.737 -36.474 35.529 1.00 90.81 620 LEU A C 1
ATOM 4840 O O . LEU A 1 620 ? 17.169 -35.894 36.522 1.00 90.81 620 LEU A O 1
ATOM 4844 N N . VAL A 1 621 ? 15.918 -37.529 35.622 1.00 93.50 621 VAL A N 1
ATOM 4845 C CA . VAL A 1 621 ? 15.468 -38.095 36.909 1.00 93.50 621 VAL A CA 1
ATOM 4846 C C . VAL A 1 621 ? 16.653 -38.544 37.768 1.00 93.50 621 VAL A C 1
ATOM 4848 O O . VAL A 1 621 ? 16.758 -38.154 38.930 1.00 93.50 621 VAL A O 1
ATOM 4851 N N . GLN A 1 622 ? 17.582 -39.320 37.204 1.00 91.81 622 GLN A N 1
ATOM 4852 C CA . GLN A 1 622 ? 18.749 -39.820 37.941 1.00 91.81 622 GLN A CA 1
ATOM 4853 C C . GLN A 1 622 ? 19.664 -38.692 38.432 1.00 91.81 622 GLN A C 1
ATOM 4855 O O . GLN A 1 622 ? 20.215 -38.780 39.532 1.00 91.81 622 GLN A O 1
ATOM 4860 N N . LYS A 1 623 ? 19.849 -37.647 37.618 1.00 90.06 623 LYS A N 1
ATOM 4861 C CA . LYS A 1 623 ? 20.628 -36.462 37.986 1.00 90.06 623 LYS A CA 1
ATOM 4862 C C . LYS A 1 623 ? 19.976 -35.735 39.165 1.00 90.06 623 LYS A C 1
ATOM 4864 O O . LYS A 1 623 ? 20.630 -35.549 40.189 1.00 90.06 623 LYS A O 1
ATOM 4869 N N . ASN A 1 624 ? 18.685 -35.429 39.058 1.00 91.00 624 ASN A N 1
ATOM 4870 C CA . ASN A 1 624 ? 17.943 -34.708 40.092 1.00 91.00 624 ASN A CA 1
ATOM 4871 C C . ASN A 1 624 ? 17.892 -35.486 41.417 1.00 91.00 624 ASN A C 1
ATOM 4873 O O . ASN A 1 624 ? 18.050 -34.906 42.487 1.00 91.00 624 ASN A O 1
ATOM 4877 N N . GLU A 1 625 ? 17.724 -36.812 41.380 1.00 90.31 625 GLU A N 1
ATOM 4878 C CA . GLU A 1 625 ? 17.709 -37.637 42.597 1.00 90.31 625 GLU A CA 1
ATOM 4879 C C . GLU A 1 625 ? 19.079 -37.727 43.285 1.00 90.31 625 GLU A C 1
ATOM 4881 O O . GLU A 1 625 ? 19.145 -37.818 44.514 1.00 90.31 625 GLU A O 1
ATOM 4886 N N . LYS A 1 626 ? 20.181 -37.688 42.525 1.00 87.75 626 LYS A N 1
ATOM 4887 C CA . LYS A 1 626 ? 21.534 -37.596 43.098 1.00 87.75 626 LYS A CA 1
ATOM 4888 C C . LYS A 1 626 ? 21.754 -36.251 43.787 1.00 87.75 626 LYS A C 1
ATOM 4890 O O . LYS A 1 626 ? 22.299 -36.230 44.887 1.00 87.75 626 LYS A O 1
ATOM 4895 N N . GLU A 1 627 ? 21.301 -35.161 43.173 1.00 82.69 627 GLU A N 1
ATOM 4896 C CA . GLU A 1 627 ? 21.389 -33.809 43.740 1.00 82.69 627 GLU A CA 1
ATOM 4897 C C . GLU A 1 627 ? 20.535 -33.674 45.014 1.00 82.69 627 GLU A C 1
ATOM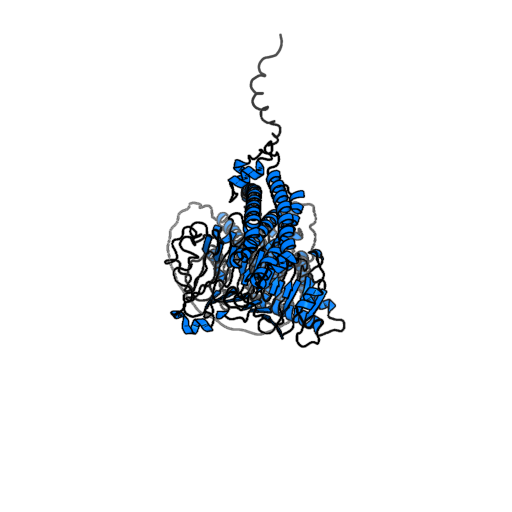 4899 O O . GLU A 1 627 ? 21.008 -33.159 46.028 1.00 82.69 627 GLU A O 1
ATOM 4904 N N . LEU A 1 628 ? 19.327 -34.249 45.026 1.00 80.19 628 LEU A N 1
ATOM 4905 C CA . LEU A 1 628 ? 18.440 -34.271 46.197 1.00 80.19 628 LEU A CA 1
ATOM 4906 C C . LEU A 1 628 ? 19.007 -35.070 47.380 1.00 80.19 628 LEU A C 1
ATOM 4908 O O . LEU A 1 628 ? 18.804 -34.679 48.525 1.00 80.19 628 LEU A O 1
ATOM 4912 N N . LYS A 1 629 ? 19.756 -36.157 47.140 1.00 73.19 629 LYS A N 1
ATOM 4913 C CA . LYS A 1 629 ? 20.436 -36.915 48.213 1.00 73.19 629 LYS A CA 1
ATOM 4914 C C . LYS A 1 629 ? 21.562 -36.124 48.894 1.00 73.19 629 LYS A C 1
ATOM 4916 O O . LYS A 1 629 ? 21.947 -36.479 50.005 1.00 73.19 629 LYS A O 1
ATOM 4921 N N . GLY A 1 630 ? 22.086 -35.081 48.243 1.00 63.56 630 GLY A N 1
ATOM 4922 C CA . GLY A 1 630 ? 23.121 -34.192 48.781 1.00 63.56 630 GLY A CA 1
ATOM 4923 C C . GLY A 1 630 ? 22.588 -32.942 49.496 1.00 63.56 630 GLY A C 1
ATOM 4924 O O . GLY A 1 630 ? 23.363 -32.261 50.165 1.00 63.56 630 GLY A O 1
ATOM 4925 N N . SER A 1 631 ? 21.289 -32.641 49.385 1.00 62.56 631 SER A N 1
ATOM 4926 C CA . SER A 1 631 ? 20.658 -31.445 49.960 1.00 62.56 631 SER A CA 1
ATOM 4927 C C . SER A 1 631 ? 19.848 -31.769 51.224 1.00 62.56 631 SER A C 1
ATOM 4929 O O . SER A 1 631 ? 19.189 -32.802 51.309 1.00 62.56 631 SER A O 1
ATOM 4931 N N . LYS A 1 632 ? 19.870 -30.872 52.224 1.00 54.97 632 LYS A N 1
ATOM 4932 C CA . LYS A 1 632 ? 19.015 -30.952 53.431 1.00 54.97 632 LYS A CA 1
ATOM 4933 C C . LYS A 1 632 ? 17.611 -30.358 53.220 1.00 54.97 632 LYS A C 1
ATOM 4935 O O . LYS A 1 632 ? 16.797 -30.399 54.143 1.00 54.97 632 LYS A O 1
ATOM 4940 N N . GLU A 1 633 ? 17.312 -29.810 52.043 1.00 54.91 633 GLU A N 1
ATOM 4941 C CA . GLU A 1 633 ? 16.002 -29.232 51.732 1.00 54.91 633 GLU A CA 1
ATOM 4942 C C . GLU A 1 633 ? 15.015 -30.304 51.254 1.00 54.91 633 GLU A C 1
ATOM 4944 O O . GLU A 1 633 ? 15.266 -31.042 50.301 1.00 54.91 633 GLU A O 1
ATOM 4949 N N . LYS A 1 634 ? 13.853 -30.390 51.913 1.00 54.94 634 LYS A N 1
ATOM 4950 C CA . LYS A 1 634 ? 12.737 -31.219 51.443 1.00 54.94 634 LYS A CA 1
ATOM 4951 C C . LYS A 1 634 ? 12.079 -30.518 50.251 1.00 54.94 634 LYS A C 1
ATOM 4953 O O . LYS A 1 634 ? 11.527 -29.435 50.414 1.00 54.94 634 LYS A O 1
ATOM 4958 N N . GLY A 1 635 ? 12.137 -31.142 49.073 1.00 60.16 635 GLY A N 1
ATOM 4959 C CA . GLY A 1 635 ? 11.542 -30.615 47.842 1.00 60.16 635 GLY A CA 1
ATOM 4960 C C . GLY A 1 635 ? 10.030 -30.370 47.943 1.00 60.16 635 GLY A C 1
ATOM 4961 O O . GLY A 1 635 ? 9.318 -31.042 48.693 1.00 60.16 635 GLY A O 1
ATOM 4962 N N . VAL A 1 636 ? 9.537 -29.400 47.168 1.00 66.06 636 VAL A N 1
ATOM 4963 C CA . VAL A 1 636 ? 8.118 -29.019 47.117 1.00 66.06 636 VAL A CA 1
ATOM 4964 C C . VAL A 1 636 ? 7.286 -30.160 46.522 1.00 66.06 636 VAL A C 1
ATOM 4966 O O . VAL A 1 636 ? 7.430 -30.513 45.351 1.00 66.06 636 VAL A O 1
ATOM 4969 N N . VAL A 1 637 ? 6.383 -30.731 47.324 1.00 77.06 637 VAL A N 1
ATOM 4970 C CA . VAL A 1 637 ? 5.456 -31.780 46.877 1.00 77.06 637 VAL A CA 1
ATOM 4971 C C . VAL A 1 637 ? 4.324 -31.144 46.071 1.00 77.06 637 VAL A C 1
ATOM 4973 O O . VAL A 1 637 ? 3.528 -30.365 46.590 1.00 77.06 637 VAL A O 1
ATOM 4976 N N . THR A 1 638 ? 4.245 -31.487 44.787 1.00 85.56 638 THR A N 1
ATOM 4977 C CA . THR A 1 638 ? 3.198 -31.021 43.863 1.00 85.56 638 THR A CA 1
ATOM 4978 C C . THR A 1 638 ? 2.115 -32.080 43.654 1.00 85.56 638 THR A C 1
ATOM 4980 O O . THR A 1 638 ? 2.309 -33.253 43.968 1.00 85.56 638 THR A O 1
ATOM 4983 N N . VAL A 1 639 ? 0.994 -31.696 43.031 1.00 89.19 639 VAL A N 1
ATOM 4984 C CA . VAL A 1 639 ? -0.083 -32.631 42.639 1.00 89.19 639 VAL A CA 1
ATOM 4985 C C . VAL A 1 639 ? 0.376 -33.738 41.680 1.00 89.19 639 VAL A C 1
ATOM 4987 O O . VAL A 1 639 ? -0.331 -34.725 41.516 1.00 89.19 639 VAL A O 1
ATOM 4990 N N . PHE A 1 640 ? 1.549 -33.582 41.059 1.00 92.56 640 PHE A N 1
ATOM 4991 C CA . PHE A 1 640 ? 2.142 -34.563 40.156 1.00 92.56 640 PHE A CA 1
ATOM 4992 C C . PHE A 1 640 ? 2.943 -35.647 40.892 1.00 92.56 640 PHE A C 1
ATOM 4994 O O . PHE A 1 640 ? 3.393 -36.585 40.246 1.00 92.56 640 PHE A O 1
ATOM 5001 N N . HIS A 1 641 ? 3.134 -35.557 42.213 1.00 92.44 641 HIS A N 1
ATOM 5002 C CA . HIS A 1 641 ? 3.860 -36.573 42.981 1.00 92.44 641 HIS A CA 1
ATOM 5003 C C . HIS A 1 641 ? 2.944 -37.723 43.408 1.00 92.44 641 HIS A C 1
ATOM 5005 O O . HIS A 1 641 ? 1.892 -37.520 44.009 1.00 92.44 641 HIS A O 1
ATOM 5011 N N . GLY A 1 642 ? 3.377 -38.950 43.127 1.00 86.56 642 GLY A N 1
ATOM 5012 C CA . GLY A 1 642 ? 2.799 -40.163 43.691 1.00 86.56 642 GLY A CA 1
ATOM 5013 C C . GLY A 1 642 ? 3.351 -40.484 45.076 1.00 86.56 642 GLY A C 1
ATOM 5014 O O . GLY A 1 642 ? 4.452 -40.077 45.436 1.00 86.56 642 GLY A O 1
ATOM 5015 N N . THR A 1 643 ? 2.608 -41.292 45.830 1.00 82.81 643 THR A N 1
ATOM 5016 C CA . THR A 1 643 ? 3.051 -41.842 47.123 1.00 82.81 643 THR A CA 1
ATOM 5017 C C . THR A 1 643 ? 4.160 -42.888 46.975 1.00 82.81 643 THR A C 1
ATOM 5019 O O . THR A 1 643 ? 4.909 -43.131 47.917 1.00 82.81 643 THR A O 1
ATOM 5022 N N . ARG A 1 644 ? 4.279 -43.504 45.792 1.00 85.94 644 ARG A N 1
ATOM 5023 C CA . ARG A 1 644 ? 5.321 -44.469 45.430 1.00 85.94 644 ARG A CA 1
ATOM 5024 C C . ARG A 1 644 ? 5.639 -44.358 43.938 1.00 85.94 644 ARG A C 1
ATOM 5026 O O . ARG A 1 644 ? 4.736 -44.117 43.135 1.00 85.94 644 ARG A O 1
ATOM 5033 N N . ALA A 1 645 ? 6.905 -44.563 43.577 1.00 85.44 645 ALA A N 1
ATOM 5034 C CA . ALA A 1 645 ? 7.323 -44.662 42.183 1.00 85.44 645 ALA A CA 1
ATOM 5035 C C . ALA A 1 645 ? 6.662 -45.888 41.513 1.00 85.44 645 ALA A C 1
ATOM 5037 O O . ALA A 1 645 ? 6.674 -46.975 42.107 1.00 85.44 645 ALA A O 1
ATOM 5038 N N . PRO A 1 646 ? 6.076 -45.742 40.311 1.00 89.12 646 PRO A N 1
ATOM 5039 C CA . PRO A 1 646 ? 5.570 -46.876 39.542 1.00 89.12 646 PRO A CA 1
ATOM 5040 C C . PRO A 1 646 ? 6.661 -47.919 39.261 1.00 89.12 646 PRO A C 1
ATOM 5042 O O . PRO A 1 646 ? 7.829 -47.579 39.108 1.00 89.12 646 PRO A O 1
ATOM 5045 N N . VAL A 1 647 ? 6.269 -49.197 39.182 1.00 86.38 647 VAL A N 1
ATOM 5046 C CA . VAL A 1 647 ? 7.181 -50.317 38.853 1.00 86.38 647 VAL A CA 1
ATOM 5047 C C . VAL A 1 647 ? 7.620 -50.278 37.384 1.00 86.38 647 VAL A C 1
ATOM 5049 O O . VAL A 1 647 ? 8.654 -50.833 37.026 1.00 86.38 647 VAL A O 1
ATOM 5052 N N . LEU A 1 648 ? 6.827 -49.626 36.535 1.00 89.81 648 LEU A N 1
ATOM 5053 C CA . LEU A 1 648 ? 7.097 -49.476 35.113 1.00 89.81 648 LEU A CA 1
ATOM 5054 C C . LEU A 1 648 ? 8.236 -48.469 34.886 1.00 89.81 648 LEU A C 1
ATOM 5056 O O . LEU A 1 648 ? 8.280 -47.435 35.551 1.00 89.81 648 LEU A O 1
ATOM 5060 N N . THR A 1 649 ? 9.146 -48.754 33.952 1.00 94.06 649 THR A N 1
ATOM 5061 C CA . THR A 1 649 ? 10.188 -47.785 33.568 1.00 94.06 649 THR A CA 1
ATOM 5062 C C . THR A 1 649 ? 9.608 -46.664 32.702 1.00 94.06 649 THR A C 1
ATOM 5064 O O . THR A 1 649 ? 8.536 -46.816 32.110 1.00 94.06 649 THR A O 1
ATOM 5067 N N . VAL A 1 650 ? 10.324 -45.539 32.580 1.00 95.19 650 VAL A N 1
ATOM 5068 C CA . VAL A 1 650 ? 9.884 -44.417 31.731 1.00 95.19 650 VAL A CA 1
ATOM 5069 C C . VAL A 1 650 ? 9.782 -44.862 30.275 1.00 95.19 650 VAL A C 1
ATOM 5071 O O . VAL A 1 650 ? 8.790 -44.549 29.618 1.00 95.19 650 VAL A O 1
ATOM 5074 N N . GLN A 1 651 ? 10.755 -45.644 29.793 1.00 94.06 651 GLN A N 1
ATOM 5075 C CA . GLN A 1 651 ? 10.692 -46.228 28.454 1.00 94.06 651 GLN A CA 1
ATOM 5076 C C . GLN A 1 651 ? 9.432 -47.085 28.265 1.00 94.06 651 GLN A C 1
ATOM 5078 O O . GLN A 1 651 ? 8.639 -46.816 27.367 1.00 94.06 651 GLN A O 1
ATOM 5083 N N . GLN A 1 652 ? 9.185 -48.048 29.156 1.00 93.81 652 GLN A N 1
ATOM 5084 C CA . GLN A 1 652 ? 8.000 -48.908 29.080 1.00 93.81 652 GLN A CA 1
ATOM 5085 C C . GLN A 1 652 ? 6.686 -48.110 29.162 1.00 93.81 652 GLN A C 1
ATOM 5087 O O . GLN A 1 652 ? 5.683 -48.501 28.563 1.00 93.81 652 GLN A O 1
ATOM 5092 N N . TYR A 1 653 ? 6.668 -46.991 29.893 1.00 95.94 653 TYR A N 1
ATOM 5093 C CA . TYR A 1 653 ? 5.494 -46.126 29.995 1.00 95.94 653 TYR A CA 1
ATOM 5094 C C . TYR A 1 653 ? 5.231 -45.331 28.715 1.00 95.94 653 TYR A C 1
ATOM 5096 O O . TYR A 1 653 ? 4.097 -45.310 28.244 1.00 95.94 653 TYR A O 1
ATOM 5104 N N . ILE A 1 654 ? 6.264 -44.730 28.120 1.00 95.12 654 ILE A N 1
ATOM 5105 C CA . ILE A 1 654 ? 6.172 -44.011 26.839 1.00 95.12 654 ILE A CA 1
ATOM 5106 C C . ILE A 1 654 ? 5.717 -44.960 25.723 1.00 95.12 654 ILE A C 1
ATOM 5108 O O . ILE A 1 654 ? 4.798 -44.633 24.972 1.00 95.12 654 ILE A O 1
ATOM 5112 N N . GLU A 1 655 ? 6.285 -46.166 25.664 1.00 92.50 655 GLU A N 1
ATOM 5113 C CA . GLU A 1 655 ? 5.902 -47.199 24.694 1.00 92.50 655 GLU A CA 1
ATOM 5114 C C . GLU A 1 655 ? 4.459 -47.675 24.894 1.00 92.50 655 GLU A C 1
ATOM 5116 O O . GLU A 1 655 ? 3.724 -47.876 23.925 1.00 92.50 655 GLU A O 1
ATOM 5121 N N . ARG A 1 656 ? 4.022 -47.821 26.152 1.00 93.31 656 ARG A N 1
ATOM 5122 C CA . ARG A 1 656 ? 2.625 -48.121 26.483 1.00 93.31 656 ARG A CA 1
ATOM 5123 C C . ARG A 1 656 ? 1.694 -47.015 25.995 1.00 93.31 656 ARG A C 1
ATOM 5125 O O . ARG A 1 656 ? 0.655 -47.342 25.432 1.00 93.31 656 ARG A O 1
ATOM 5132 N N . ILE A 1 657 ? 2.037 -45.744 26.216 1.00 94.38 657 ILE A N 1
ATOM 5133 C CA . ILE A 1 657 ? 1.218 -44.620 25.751 1.00 94.38 657 ILE A CA 1
ATOM 5134 C C . ILE A 1 657 ? 1.115 -44.675 24.229 1.00 94.38 657 ILE A C 1
ATOM 5136 O O . ILE A 1 657 ? 0.004 -44.837 23.738 1.00 94.38 657 ILE A O 1
ATOM 5140 N N . PHE A 1 658 ? 2.244 -44.699 23.510 1.00 92.31 658 PHE A N 1
ATOM 5141 C CA . PHE A 1 658 ? 2.272 -44.772 22.044 1.00 92.31 658 PHE A CA 1
ATOM 5142 C C . PHE A 1 658 ? 1.414 -45.918 21.490 1.00 92.31 658 PHE A C 1
ATOM 5144 O O . PHE A 1 658 ? 0.581 -45.713 20.610 1.00 92.31 658 PHE A O 1
ATOM 5151 N N . LYS A 1 659 ? 1.554 -47.119 22.067 1.00 89.75 659 LYS A N 1
ATOM 5152 C CA . LYS A 1 659 ? 0.824 -48.319 21.638 1.00 89.75 659 LYS A CA 1
ATOM 5153 C C . LYS A 1 659 ? -0.697 -48.185 21.747 1.00 89.75 659 LYS A C 1
ATOM 5155 O O . LYS A 1 659 ? -1.408 -48.811 20.966 1.00 89.75 659 LYS A O 1
ATOM 5160 N N . TYR A 1 660 ? -1.198 -47.447 22.737 1.00 89.50 660 TYR A N 1
ATOM 5161 C CA . TYR A 1 660 ? -2.633 -47.372 23.018 1.00 89.50 660 TYR A CA 1
ATOM 5162 C C . TYR A 1 660 ? -3.263 -46.018 22.678 1.00 89.50 660 TYR A C 1
ATOM 5164 O O . TYR A 1 660 ? -4.486 -45.957 22.612 1.00 89.50 660 TYR A O 1
ATOM 5172 N N . SER A 1 661 ? -2.491 -44.951 22.447 1.00 83.75 661 SER A N 1
ATOM 5173 C CA . SER A 1 661 ? -3.019 -43.614 22.136 1.00 83.75 661 SER A CA 1
ATOM 5174 C C . SER A 1 661 ? -3.141 -43.301 20.648 1.00 83.75 661 SER A C 1
ATOM 5176 O O . SER A 1 661 ? -3.747 -42.286 20.335 1.00 83.75 661 SER A O 1
ATOM 5178 N N . ASN A 1 662 ? -2.608 -44.147 19.756 1.00 78.25 662 ASN A N 1
ATOM 5179 C CA . ASN A 1 662 ? -2.641 -43.953 18.298 1.00 78.25 662 ASN A CA 1
ATOM 5180 C C . ASN A 1 662 ? -2.192 -42.545 17.853 1.00 78.25 662 ASN A C 1
ATOM 5182 O O . ASN A 1 662 ? -2.798 -41.952 16.967 1.00 78.25 662 ASN A O 1
ATOM 5186 N N . CYS A 1 663 ? -1.174 -41.996 18.516 1.00 83.88 663 CYS A N 1
ATOM 5187 C CA . CYS A 1 663 ? -0.708 -40.637 18.273 1.00 83.88 663 CYS A CA 1
ATOM 5188 C C . CYS A 1 663 ? 0.535 -40.608 17.386 1.00 83.88 663 CYS A C 1
ATOM 5190 O O . CYS A 1 663 ? 1.306 -41.572 17.350 1.00 83.88 663 CYS A O 1
ATOM 5192 N N . SER A 1 664 ? 0.771 -39.478 16.732 1.00 89.44 664 SER A N 1
ATOM 5193 C CA . SER A 1 664 ? 1.945 -39.271 15.894 1.00 89.44 664 SER A CA 1
ATOM 5194 C C . SER A 1 664 ? 3.257 -39.337 16.704 1.00 89.44 664 SER A C 1
ATOM 5196 O O . SER A 1 664 ? 3.312 -38.926 17.871 1.00 89.44 664 SER A O 1
ATOM 5198 N N . PRO A 1 665 ? 4.368 -39.827 16.115 1.00 90.44 665 PRO A N 1
ATOM 5199 C CA . PRO A 1 665 ? 5.678 -39.808 16.775 1.00 90.44 665 PRO A CA 1
ATOM 5200 C C . PRO A 1 665 ? 6.161 -38.392 17.145 1.00 90.44 665 PRO A C 1
ATOM 5202 O O . PRO A 1 665 ? 6.874 -38.217 18.137 1.00 90.44 665 PRO A O 1
ATOM 5205 N N . SER A 1 666 ? 5.748 -37.369 16.391 1.00 91.62 666 SER A N 1
ATOM 5206 C CA . SER A 1 666 ? 6.056 -35.955 16.652 1.00 91.62 666 SER A CA 1
ATOM 5207 C C . SER A 1 666 ? 5.468 -35.455 17.975 1.00 91.62 666 SER A C 1
ATOM 5209 O O . SER A 1 666 ? 6.100 -34.624 18.636 1.00 91.62 666 SER A O 1
ATOM 5211 N N . CYS A 1 667 ? 4.343 -36.014 18.441 1.00 93.56 667 CYS A N 1
ATOM 5212 C CA . CYS A 1 667 ? 3.770 -35.678 19.747 1.00 93.56 667 CYS A CA 1
ATOM 5213 C C . CYS A 1 667 ? 4.744 -35.911 20.910 1.00 93.56 667 CYS A C 1
ATOM 5215 O O . CYS A 1 667 ? 4.664 -35.212 21.915 1.00 93.56 667 CYS A O 1
ATOM 5217 N N . PHE A 1 668 ? 5.700 -36.838 20.792 1.00 94.81 668 PHE A N 1
ATOM 5218 C CA . PHE A 1 668 ? 6.688 -37.090 21.850 1.00 94.81 668 PHE A CA 1
ATOM 5219 C C . PHE A 1 668 ? 7.774 -36.015 21.915 1.00 94.81 668 PHE A C 1
ATOM 5221 O O . PHE A 1 668 ? 8.270 -35.722 23.003 1.00 94.81 668 PHE A O 1
ATOM 5228 N N . VAL A 1 669 ? 8.103 -35.387 20.782 1.00 95.00 669 VAL A N 1
ATOM 5229 C CA . VAL A 1 669 ? 8.977 -34.205 20.751 1.00 95.00 669 VAL A CA 1
ATOM 5230 C C . VAL A 1 669 ? 8.258 -33.043 21.429 1.00 95.00 669 VAL A C 1
ATOM 5232 O O . VAL A 1 669 ? 8.791 -32.441 22.356 1.00 95.00 669 VAL A O 1
ATOM 5235 N N . VAL A 1 670 ? 7.011 -32.776 21.033 1.00 95.06 670 VAL A N 1
ATOM 5236 C CA . VAL A 1 670 ? 6.198 -31.680 21.585 1.00 95.06 670 VAL A CA 1
ATOM 5237 C C . VAL A 1 670 ? 5.938 -31.869 23.083 1.00 95.06 670 VAL A C 1
ATOM 5239 O O . VAL A 1 670 ? 6.101 -30.936 23.869 1.00 95.06 670 VAL A O 1
ATOM 5242 N N . ALA A 1 671 ? 5.638 -33.093 23.516 1.00 96.88 671 ALA A N 1
ATOM 5243 C CA . ALA A 1 671 ? 5.470 -33.425 24.927 1.00 96.88 671 ALA A CA 1
ATOM 5244 C C . ALA A 1 671 ? 6.744 -33.186 25.752 1.00 96.88 671 ALA A C 1
ATOM 5246 O O . ALA A 1 671 ? 6.652 -32.806 26.923 1.00 96.88 671 ALA A O 1
ATOM 5247 N N . TYR A 1 672 ? 7.925 -33.396 25.160 1.00 96.81 672 TYR A N 1
ATOM 5248 C CA . TYR A 1 672 ? 9.202 -33.074 25.794 1.00 96.81 672 TYR A CA 1
ATOM 5249 C C . TYR A 1 672 ? 9.398 -31.556 25.929 1.00 96.81 672 TYR A C 1
ATOM 5251 O O . TYR A 1 672 ? 9.778 -31.095 27.005 1.00 96.81 672 TYR A O 1
ATOM 5259 N N . VAL A 1 673 ? 9.034 -30.769 24.906 1.00 95.81 673 VAL A N 1
ATOM 5260 C CA . VAL A 1 673 ? 9.023 -29.293 24.989 1.00 95.81 673 VAL A CA 1
ATOM 5261 C C . VAL A 1 673 ? 8.127 -28.818 26.133 1.00 95.81 673 VAL A C 1
ATOM 5263 O O . VAL A 1 673 ? 8.525 -27.977 26.940 1.00 95.81 673 VAL A O 1
ATOM 5266 N N . TYR A 1 674 ? 6.918 -29.372 26.244 1.00 97.44 674 TYR A N 1
ATOM 5267 C CA . TYR A 1 674 ? 5.982 -29.035 27.320 1.00 97.44 674 TYR A CA 1
ATOM 5268 C C . TYR A 1 674 ? 6.524 -29.389 28.698 1.00 97.44 674 TYR A C 1
ATOM 5270 O O . TYR A 1 674 ? 6.373 -28.607 29.637 1.00 97.44 674 TYR A O 1
ATOM 5278 N N . LEU A 1 675 ? 7.165 -30.553 28.818 1.00 96.19 675 LEU A N 1
ATOM 5279 C CA . LEU A 1 675 ? 7.788 -30.987 30.057 1.00 96.19 675 LEU A CA 1
ATOM 5280 C C . LEU A 1 675 ? 8.894 -30.015 30.482 1.00 96.19 675 LEU A C 1
ATOM 5282 O O . LEU A 1 675 ? 8.889 -29.565 31.623 1.00 96.19 675 LEU A O 1
ATOM 5286 N N . GLU A 1 676 ? 9.798 -29.637 29.579 1.00 94.06 676 GLU A N 1
ATOM 5287 C CA . GLU A 1 676 ? 10.888 -28.713 29.903 1.00 94.06 676 GLU A CA 1
ATOM 5288 C C . GLU A 1 676 ? 10.370 -27.314 30.274 1.00 94.06 676 GLU A C 1
ATOM 5290 O O . GLU A 1 676 ? 10.784 -26.753 31.290 1.00 94.06 676 GLU A O 1
ATOM 5295 N N . ARG A 1 677 ? 9.393 -26.779 29.524 1.00 93.81 677 ARG A N 1
ATOM 5296 C CA . ARG A 1 677 ? 8.727 -25.508 29.863 1.00 93.81 677 ARG A CA 1
ATOM 5297 C C . ARG A 1 677 ? 8.112 -25.555 31.260 1.00 93.81 677 ARG A C 1
ATOM 5299 O O . ARG A 1 677 ? 8.304 -24.628 32.044 1.00 93.81 677 ARG A O 1
ATOM 5306 N N . PHE A 1 678 ? 7.410 -26.640 31.589 1.00 94.50 678 PHE A N 1
ATOM 5307 C CA . PHE A 1 678 ? 6.780 -26.809 32.896 1.00 94.50 678 PHE A CA 1
ATOM 5308 C C . PHE A 1 678 ? 7.815 -26.830 34.027 1.00 94.50 678 PHE A C 1
ATOM 5310 O O . PHE A 1 678 ? 7.636 -26.147 35.037 1.00 94.50 678 PHE A O 1
ATOM 5317 N N . LEU A 1 679 ? 8.908 -27.582 33.868 1.00 92.12 679 LEU A N 1
ATOM 5318 C CA . LEU A 1 679 ? 9.971 -27.665 34.875 1.00 92.12 679 LEU A CA 1
ATOM 5319 C C . LEU A 1 679 ? 10.656 -26.302 35.074 1.00 92.12 679 LEU A C 1
ATOM 5321 O O . LEU A 1 679 ? 10.846 -25.883 36.215 1.00 92.12 679 LEU A O 1
ATOM 5325 N N . ASN A 1 680 ? 10.931 -25.571 33.988 1.00 89.25 680 ASN A N 1
ATOM 5326 C CA . ASN A 1 680 ? 11.553 -24.244 34.039 1.00 89.25 680 ASN A CA 1
ATOM 5327 C C . ASN A 1 680 ? 10.659 -23.190 34.710 1.00 89.25 680 ASN A C 1
ATOM 5329 O O . ASN A 1 680 ? 11.146 -22.386 35.500 1.00 89.25 680 ASN A O 1
ATOM 5333 N N . LEU A 1 681 ? 9.353 -23.196 34.423 1.00 87.94 681 LEU A N 1
ATOM 5334 C CA . LEU A 1 681 ? 8.411 -22.211 34.968 1.00 87.94 681 LEU A CA 1
ATOM 5335 C C . LEU A 1 681 ? 8.044 -22.480 36.430 1.00 87.94 681 LEU A C 1
ATOM 5337 O O . LEU A 1 681 ? 7.813 -21.546 37.193 1.00 87.94 681 LEU A O 1
ATOM 5341 N N . THR A 1 682 ? 7.971 -23.751 36.829 1.00 85.81 682 THR A N 1
ATOM 5342 C CA . THR A 1 682 ? 7.556 -24.127 38.191 1.00 85.81 682 THR A CA 1
ATOM 5343 C C . THR A 1 682 ? 8.722 -24.324 39.154 1.00 85.81 682 THR A C 1
ATOM 5345 O O . THR A 1 682 ? 8.499 -24.402 40.361 1.00 85.81 682 THR A O 1
ATOM 5348 N N . GLY A 1 683 ? 9.950 -24.469 38.642 1.00 83.56 683 GLY A N 1
ATOM 5349 C CA . GLY A 1 683 ? 11.109 -24.895 39.429 1.00 83.56 683 GLY A CA 1
ATOM 5350 C C . GLY A 1 683 ? 10.976 -26.319 39.990 1.00 83.56 683 GLY A C 1
ATOM 5351 O O . GLY A 1 683 ? 11.723 -26.703 40.889 1.00 83.56 683 GLY A O 1
ATOM 5352 N N . CYS A 1 684 ? 10.004 -27.108 39.513 1.00 84.81 684 CYS A N 1
ATOM 5353 C CA . CYS A 1 684 ? 9.790 -28.473 39.977 1.00 84.81 684 CYS A CA 1
ATOM 5354 C C . CYS A 1 684 ? 10.913 -29.384 39.466 1.00 84.81 684 CYS A C 1
ATOM 5356 O O . CYS A 1 684 ? 11.229 -29.381 38.279 1.00 84.81 684 CYS A O 1
ATOM 5358 N N . LEU A 1 685 ? 11.492 -30.203 40.348 1.00 88.31 685 LEU A N 1
ATOM 5359 C CA . LEU A 1 685 ? 12.481 -31.205 39.956 1.00 88.31 685 LEU A CA 1
ATOM 5360 C C . LEU A 1 685 ? 11.792 -32.493 39.502 1.00 88.31 685 LEU A C 1
ATOM 5362 O O . LEU A 1 685 ? 10.924 -33.038 40.191 1.00 88.31 685 LEU A O 1
ATOM 5366 N N . LEU A 1 686 ? 12.215 -33.013 38.352 1.00 92.94 686 LEU A N 1
ATOM 5367 C CA . LEU A 1 686 ? 11.728 -34.283 37.827 1.00 92.94 686 LEU A CA 1
ATOM 5368 C C . LEU A 1 686 ? 12.335 -35.451 38.619 1.00 92.94 686 LEU A C 1
ATOM 5370 O O . LEU A 1 686 ? 13.556 -35.549 38.715 1.00 92.94 686 LEU A O 1
ATOM 5374 N N . THR A 1 687 ? 11.502 -36.331 39.174 1.00 93.62 687 THR A N 1
ATOM 5375 C CA . THR A 1 687 ? 11.910 -37.470 40.019 1.00 93.62 687 THR A CA 1
ATOM 5376 C C . THR A 1 687 ? 11.115 -38.731 39.671 1.00 93.62 687 THR A C 1
ATOM 5378 O O . THR A 1 687 ? 10.088 -38.665 38.987 1.00 93.62 687 THR A O 1
ATOM 5381 N N . SER A 1 688 ? 11.524 -39.891 40.196 1.00 93.00 688 SER A N 1
ATOM 5382 C CA . SER A 1 688 ? 10.776 -41.150 40.037 1.00 93.00 688 SER A CA 1
ATOM 5383 C C . SER A 1 688 ? 9.337 -41.088 40.573 1.00 93.00 688 SER A C 1
ATOM 5385 O O . SER A 1 688 ? 8.475 -41.844 40.118 1.00 93.00 688 SER A O 1
ATOM 5387 N N . LEU A 1 689 ? 9.043 -40.160 41.492 1.00 92.56 689 LEU A N 1
ATOM 5388 C CA . LEU A 1 689 ? 7.714 -39.982 42.080 1.00 92.56 689 LEU A CA 1
ATOM 5389 C C . LEU A 1 689 ? 6.750 -39.183 41.194 1.00 92.56 689 LEU A C 1
ATOM 5391 O O . LEU A 1 689 ? 5.539 -39.331 41.364 1.00 92.56 689 LEU A O 1
ATOM 5395 N N . ASN A 1 690 ? 7.242 -38.353 40.266 1.00 94.69 690 ASN A N 1
ATOM 5396 C CA . ASN A 1 690 ? 6.393 -37.448 39.478 1.00 94.69 690 ASN A CA 1
ATOM 5397 C C . ASN A 1 690 ? 6.473 -37.632 37.952 1.00 94.69 690 ASN A C 1
ATOM 5399 O O . ASN A 1 690 ? 5.528 -37.264 37.251 1.00 94.69 690 ASN A O 1
ATOM 5403 N N . VAL A 1 691 ? 7.532 -38.269 37.440 1.00 96.25 691 VAL A N 1
ATOM 5404 C CA . VAL A 1 691 ? 7.803 -38.373 35.997 1.00 96.25 691 VAL A CA 1
ATOM 5405 C C . VAL A 1 691 ? 6.652 -38.991 35.200 1.00 96.25 691 VAL A C 1
ATOM 5407 O O . VAL A 1 691 ? 6.279 -38.472 34.156 1.00 96.25 691 VAL A O 1
ATOM 5410 N N . HIS A 1 692 ? 6.012 -40.039 35.719 1.00 96.62 692 HIS A N 1
ATOM 5411 C CA . HIS A 1 692 ? 4.914 -40.721 35.031 1.00 96.62 692 HIS A CA 1
ATOM 5412 C C . HIS A 1 692 ? 3.674 -39.829 34.874 1.00 96.62 692 HIS A C 1
ATOM 5414 O O . HIS A 1 692 ? 3.095 -39.751 33.796 1.00 96.62 692 HIS A O 1
ATOM 5420 N N . ARG A 1 693 ? 3.293 -39.096 35.929 1.00 96.25 693 ARG A N 1
ATOM 5421 C CA . ARG A 1 693 ? 2.145 -38.174 35.894 1.00 96.25 693 ARG A CA 1
ATOM 5422 C C . ARG A 1 693 ? 2.403 -36.986 34.976 1.00 96.25 693 ARG A C 1
ATOM 5424 O O . ARG A 1 693 ? 1.493 -36.553 34.274 1.00 96.25 693 ARG A O 1
ATOM 5431 N N . LEU A 1 694 ? 3.634 -36.480 34.962 1.00 97.19 694 LEU A N 1
ATOM 5432 C CA . LEU A 1 694 ? 4.028 -35.399 34.063 1.00 97.19 694 LEU A CA 1
ATOM 5433 C C . LEU A 1 694 ? 4.035 -35.860 32.601 1.00 97.19 694 LEU A C 1
ATOM 5435 O O . LEU A 1 694 ? 3.482 -35.155 31.767 1.00 97.19 694 LEU A O 1
ATOM 5439 N N . LEU A 1 695 ? 4.553 -37.057 32.304 1.00 97.44 695 LEU A N 1
ATOM 5440 C CA . LEU A 1 695 ? 4.597 -37.602 30.943 1.00 97.44 695 LEU A CA 1
ATOM 5441 C C . LEU A 1 695 ? 3.213 -37.878 30.356 1.00 97.44 695 LEU A C 1
ATOM 5443 O O . LEU A 1 695 ? 2.954 -37.474 29.229 1.00 97.44 695 LEU A O 1
ATOM 5447 N N . ILE A 1 696 ? 2.303 -38.534 31.089 1.00 97.25 696 ILE A N 1
ATOM 5448 C CA . ILE A 1 696 ? 0.952 -38.772 30.549 1.00 97.25 696 ILE A CA 1
ATOM 5449 C C . ILE A 1 696 ? 0.215 -37.455 30.304 1.00 97.25 696 ILE A C 1
ATOM 5451 O O . ILE A 1 696 ? -0.496 -37.332 29.312 1.00 97.25 696 ILE A O 1
ATOM 5455 N N . THR A 1 697 ? 0.422 -36.461 31.172 1.00 97.69 697 THR A N 1
ATOM 5456 C CA . THR A 1 697 ? -0.209 -35.146 31.030 1.00 97.69 697 THR A CA 1
ATOM 5457 C C . THR A 1 697 ? 0.373 -34.388 29.838 1.00 97.69 697 THR A C 1
ATOM 5459 O O . THR A 1 697 ? -0.391 -33.896 29.013 1.00 97.69 697 THR A O 1
ATOM 5462 N N . SER A 1 698 ? 1.703 -34.327 29.698 1.00 97.62 698 SER A N 1
ATOM 5463 C CA . SER A 1 698 ? 2.347 -33.605 28.596 1.00 97.62 698 SER A CA 1
ATOM 5464 C C . SER A 1 698 ? 2.118 -34.279 27.243 1.00 97.62 698 SER A C 1
ATOM 5466 O O . SER A 1 698 ? 1.863 -33.578 26.269 1.00 97.62 698 SER A O 1
ATOM 5468 N N . ILE A 1 699 ? 2.134 -35.617 27.181 1.00 97.19 699 ILE A N 1
ATOM 5469 C CA . ILE A 1 699 ? 1.827 -36.362 25.954 1.00 97.19 699 ILE A CA 1
ATOM 5470 C C . ILE A 1 699 ? 0.357 -36.186 25.588 1.00 97.19 699 ILE A C 1
ATOM 5472 O O . ILE A 1 699 ? 0.079 -35.813 24.460 1.00 97.19 699 ILE A O 1
ATOM 5476 N N . MET A 1 700 ? -0.587 -36.366 26.518 1.00 97.12 700 MET A N 1
ATOM 5477 C CA . MET A 1 700 ? -2.009 -36.137 26.229 1.00 97.12 700 MET A CA 1
ATOM 5478 C C . MET A 1 700 ? -2.258 -34.721 25.692 1.00 97.12 700 MET A C 1
ATOM 5480 O O . MET A 1 700 ? -2.986 -34.566 24.716 1.00 97.12 700 MET A O 1
ATOM 5484 N N . LEU A 1 701 ? -1.655 -33.698 26.307 1.00 96.69 701 LEU A N 1
ATOM 5485 C CA . LEU A 1 701 ? -1.774 -32.319 25.834 1.00 96.69 701 LEU A CA 1
ATOM 5486 C C . LEU A 1 701 ? -1.166 -32.130 24.443 1.00 96.69 701 LEU A C 1
ATOM 5488 O O . LEU A 1 701 ? -1.767 -31.444 23.626 1.00 96.69 701 LEU A O 1
ATOM 5492 N N . ALA A 1 702 ? -0.018 -32.753 24.160 1.00 96.12 702 ALA A N 1
ATOM 5493 C CA . ALA A 1 702 ? 0.591 -32.720 22.834 1.00 96.12 702 ALA A CA 1
ATOM 5494 C C . ALA A 1 702 ? -0.322 -33.366 21.791 1.00 96.12 702 ALA A C 1
ATOM 5496 O O . ALA A 1 702 ? -0.582 -32.747 20.770 1.00 96.12 702 ALA A O 1
ATOM 5497 N N . VAL A 1 703 ? -0.890 -34.540 22.077 1.00 92.69 703 VAL A N 1
ATOM 5498 C CA . VAL A 1 703 ? -1.805 -35.212 21.142 1.00 92.69 703 VAL A CA 1
ATOM 5499 C C . VAL A 1 703 ? -3.061 -34.380 20.900 1.00 92.69 703 VAL A C 1
ATOM 5501 O O . VAL A 1 703 ? -3.438 -34.176 19.758 1.00 92.69 703 VAL A O 1
ATOM 5504 N N . LYS A 1 704 ? -3.675 -33.824 21.950 1.00 92.06 704 LYS A N 1
ATOM 5505 C CA . LYS A 1 704 ? -4.852 -32.950 21.808 1.00 92.06 704 LYS A CA 1
ATOM 5506 C C . LYS A 1 704 ? -4.587 -31.653 21.042 1.00 92.06 704 LYS A C 1
ATOM 5508 O O . LYS A 1 704 ? -5.538 -31.033 20.578 1.00 92.06 704 LYS A O 1
ATOM 5513 N N . PHE A 1 705 ? -3.339 -31.194 21.019 1.00 90.12 705 PHE A N 1
ATOM 5514 C CA . PHE A 1 705 ? -2.954 -29.937 20.387 1.00 90.12 705 PHE A CA 1
ATOM 5515 C C . PHE A 1 705 ? -2.419 -30.132 18.962 1.00 90.12 705 PHE A C 1
ATOM 5517 O O . PHE A 1 705 ? -2.569 -29.235 18.141 1.00 90.12 705 PHE A O 1
ATOM 5524 N N . VAL A 1 706 ? -1.771 -31.267 18.683 1.00 83.94 706 VAL A N 1
ATOM 5525 C CA . VAL A 1 706 ? -1.020 -31.516 17.441 1.00 83.94 706 VAL A CA 1
ATOM 5526 C C . VAL A 1 706 ? -1.724 -32.497 16.506 1.00 83.94 706 VAL A C 1
ATOM 5528 O O . VAL A 1 706 ? -1.630 -32.321 15.296 1.00 83.94 706 VAL A O 1
ATOM 5531 N N . ASP A 1 707 ? -2.406 -33.517 17.033 1.00 83.50 707 ASP A N 1
ATOM 5532 C CA . ASP A 1 707 ? -3.056 -34.539 16.207 1.00 83.50 707 ASP A CA 1
ATOM 5533 C C . ASP A 1 707 ? -4.548 -34.224 16.013 1.00 83.50 707 ASP A C 1
ATOM 5535 O O . ASP A 1 707 ? -5.251 -33.874 16.962 1.00 83.50 707 ASP A O 1
ATOM 5539 N N . ASP A 1 708 ? -5.050 -34.432 14.792 1.00 73.88 708 ASP A N 1
ATOM 5540 C CA . ASP A 1 708 ? -6.473 -34.260 14.451 1.00 73.88 708 ASP A CA 1
ATOM 5541 C C . ASP A 1 708 ? -7.383 -35.272 15.176 1.00 73.88 708 ASP A C 1
ATOM 5543 O O . ASP A 1 708 ? -8.523 -34.969 15.534 1.00 73.88 708 ASP A O 1
ATOM 5547 N N . ASP A 1 709 ? -6.866 -36.483 15.408 1.00 74.56 709 ASP A N 1
ATOM 5548 C CA . ASP A 1 709 ? -7.561 -37.587 16.066 1.00 74.56 709 ASP A CA 1
ATOM 5549 C C . ASP A 1 709 ? -7.011 -37.777 17.490 1.00 74.56 709 ASP A C 1
ATOM 5551 O O . ASP A 1 709 ? -5.938 -38.347 17.691 1.00 74.56 709 ASP A O 1
ATOM 5555 N N . CYS A 1 710 ? -7.761 -37.348 18.508 1.00 85.50 710 CYS A N 1
ATOM 5556 C CA . CYS A 1 710 ? -7.381 -37.538 19.908 1.00 85.50 710 CYS A CA 1
ATOM 5557 C C . CYS A 1 710 ? -8.513 -38.148 20.750 1.00 85.50 710 CYS A C 1
ATOM 5559 O O . CYS A 1 710 ? -9.704 -37.925 20.523 1.00 85.50 710 CYS A O 1
ATOM 5561 N N . TYR A 1 711 ? -8.144 -38.943 21.757 1.00 90.75 711 TYR A N 1
ATOM 5562 C CA . TYR A 1 711 ? -9.107 -39.534 22.686 1.00 90.75 711 TYR A CA 1
ATOM 5563 C C . TYR A 1 711 ? -9.475 -38.575 23.832 1.00 90.75 711 TYR A C 1
ATOM 5565 O O . TYR A 1 711 ? -8.769 -37.621 24.155 1.00 90.75 711 TYR A O 1
ATOM 5573 N N . ASN A 1 712 ? -10.583 -38.857 24.519 1.00 90.81 712 ASN A N 1
ATOM 5574 C CA . ASN A 1 712 ? -10.971 -38.102 25.712 1.00 90.81 712 ASN A CA 1
ATOM 5575 C C . ASN A 1 712 ? -10.095 -38.440 26.940 1.00 90.81 712 ASN A C 1
ATOM 5577 O O . ASN A 1 712 ? -9.378 -39.443 26.979 1.00 90.81 712 ASN A O 1
ATOM 5581 N N . ASN A 1 713 ? -10.202 -37.634 28.001 1.00 92.12 713 ASN A N 1
ATOM 5582 C CA . ASN A 1 713 ? -9.412 -37.830 29.225 1.00 92.12 713 ASN A CA 1
ATOM 5583 C C . ASN A 1 713 ? -9.678 -39.162 29.916 1.00 92.12 713 ASN A C 1
ATOM 5585 O O . ASN A 1 713 ? -8.771 -39.719 30.522 1.00 92.12 713 ASN A O 1
ATOM 5589 N N . ALA A 1 714 ? -10.897 -39.698 29.838 1.00 93.75 714 ALA A N 1
ATOM 5590 C CA . ALA A 1 714 ? -11.189 -40.992 30.447 1.00 93.75 714 ALA A CA 1
ATOM 5591 C C . ALA A 1 714 ? -10.355 -42.112 29.804 1.00 93.75 714 ALA A C 1
ATOM 5593 O O . ALA A 1 714 ? -9.868 -43.008 30.495 1.00 93.75 714 ALA A O 1
ATOM 5594 N N . TYR A 1 715 ? -10.129 -42.023 28.494 1.00 94.88 715 TYR A N 1
ATOM 5595 C CA . TYR A 1 715 ? -9.275 -42.949 27.770 1.00 94.88 715 TYR A CA 1
ATOM 5596 C C . TYR A 1 715 ? -7.798 -42.799 28.161 1.00 94.88 715 TYR A C 1
ATOM 5598 O O . TYR A 1 715 ? -7.170 -43.779 28.567 1.00 94.88 715 TYR A O 1
ATOM 5606 N N . TYR A 1 716 ? -7.248 -41.579 28.126 1.00 95.62 716 TYR A N 1
ATOM 5607 C CA . TYR A 1 716 ? -5.854 -41.338 28.525 1.00 95.62 716 TYR A CA 1
ATOM 5608 C C . TYR A 1 716 ? -5.589 -41.671 29.996 1.00 95.62 716 TYR A C 1
ATOM 5610 O O . TYR A 1 716 ? -4.518 -42.180 30.321 1.00 95.62 716 TYR A O 1
ATOM 5618 N N . ALA A 1 717 ? -6.570 -41.474 30.879 1.00 94.75 717 ALA A N 1
ATOM 5619 C CA . ALA A 1 717 ? -6.476 -41.867 32.280 1.00 94.75 717 ALA A CA 1
ATOM 5620 C C . ALA A 1 717 ? -6.313 -43.390 32.415 1.00 94.75 717 ALA A C 1
ATOM 5622 O O . ALA A 1 717 ? -5.415 -43.861 33.117 1.00 94.75 717 ALA A O 1
ATOM 5623 N N . LYS A 1 718 ? -7.088 -44.170 31.646 1.00 94.75 718 LYS A N 1
ATOM 5624 C CA . LYS A 1 718 ? -6.961 -45.634 31.581 1.00 94.75 718 LYS A CA 1
ATOM 5625 C C . LYS A 1 718 ? -5.611 -46.082 31.009 1.00 94.75 718 LYS A C 1
ATOM 5627 O O . LYS A 1 718 ? -4.998 -47.012 31.540 1.00 94.75 718 LYS A O 1
ATOM 5632 N N . VAL A 1 719 ? -5.119 -45.423 29.956 1.00 93.88 719 VAL A N 1
ATOM 5633 C CA . VAL A 1 719 ? -3.788 -45.699 29.380 1.00 93.88 719 VAL A CA 1
ATOM 5634 C C . VAL A 1 719 ? -2.689 -45.416 30.407 1.00 93.88 719 VAL A C 1
ATOM 5636 O O . VAL A 1 719 ? -1.825 -46.271 30.628 1.00 93.88 719 VAL A O 1
ATOM 5639 N N . GLY A 1 720 ? -2.770 -44.263 31.073 1.00 92.12 720 GLY A N 1
ATOM 5640 C CA . GLY A 1 720 ? -1.814 -43.784 32.066 1.00 92.12 720 GLY A CA 1
ATOM 5641 C C . GLY A 1 720 ? -1.892 -44.460 33.436 1.00 92.12 720 GLY A C 1
ATOM 5642 O O . GLY A 1 720 ? -0.975 -44.277 34.235 1.00 92.12 720 GLY A O 1
ATOM 5643 N N . GLY A 1 721 ? -2.935 -45.253 33.702 1.00 93.88 721 GLY A N 1
ATOM 5644 C CA . GLY A 1 721 ? -3.122 -45.970 34.967 1.00 93.88 721 GLY A CA 1
ATOM 5645 C C . GLY A 1 721 ? -3.537 -45.074 36.138 1.00 93.88 721 GLY A C 1
ATOM 5646 O O . GLY A 1 721 ? -3.149 -45.349 37.272 1.00 93.88 721 GLY A O 1
ATOM 5647 N N . ILE A 1 722 ? -4.291 -44.005 35.871 1.00 94.88 722 ILE A N 1
ATOM 5648 C CA . ILE A 1 722 ? -4.811 -43.064 36.876 1.00 94.88 722 ILE A CA 1
ATOM 5649 C C . ILE A 1 722 ? -6.318 -42.857 36.698 1.00 94.88 722 ILE A C 1
ATOM 5651 O O . ILE A 1 722 ? -6.897 -43.247 35.686 1.00 94.88 722 ILE A O 1
ATOM 5655 N N . THR A 1 723 ? -6.981 -42.252 37.684 1.00 96.38 723 THR A N 1
ATOM 5656 C CA . THR A 1 723 ? -8.417 -41.951 37.562 1.00 96.38 723 THR A CA 1
ATOM 5657 C C . THR A 1 723 ? -8.654 -40.757 36.633 1.00 96.38 723 THR A C 1
ATOM 5659 O O . THR A 1 723 ? -7.825 -39.850 36.550 1.00 96.38 723 THR A O 1
ATOM 5662 N N . THR A 1 724 ? -9.809 -40.698 35.965 1.00 96.31 724 THR A N 1
ATOM 5663 C CA . THR A 1 724 ? -10.176 -39.548 35.115 1.00 96.31 724 THR A CA 1
ATOM 5664 C C . THR A 1 724 ? -10.189 -38.235 35.900 1.00 96.31 724 THR A C 1
ATOM 5666 O O . THR A 1 724 ? -9.730 -37.211 35.405 1.00 96.31 724 THR A O 1
ATOM 5669 N N . ALA A 1 725 ? -10.669 -38.262 37.148 1.00 94.00 725 ALA A N 1
ATOM 5670 C CA . ALA A 1 725 ? -10.674 -37.090 38.021 1.00 94.00 725 ALA A CA 1
ATOM 5671 C C . ALA A 1 725 ? -9.251 -36.603 38.343 1.00 94.00 725 ALA A C 1
ATOM 5673 O O . ALA A 1 725 ? -8.998 -35.398 38.363 1.00 94.00 725 ALA A O 1
ATOM 5674 N N . GLU A 1 726 ? -8.315 -37.533 38.558 1.00 96.50 726 GLU A N 1
ATOM 5675 C CA . GLU A 1 726 ? -6.901 -37.212 38.738 1.00 96.50 726 GLU A CA 1
ATOM 5676 C C . GLU A 1 726 ? -6.319 -36.597 37.464 1.00 96.50 726 GLU A C 1
ATOM 5678 O O . GLU A 1 726 ? -5.768 -35.502 37.543 1.00 96.50 726 GLU A O 1
ATOM 5683 N N . LEU A 1 727 ? -6.510 -37.214 36.291 1.00 96.88 727 LEU A N 1
ATOM 5684 C CA . LEU A 1 727 ? -5.972 -36.679 35.036 1.00 96.88 727 LEU A CA 1
ATOM 5685 C C . LEU A 1 727 ? -6.525 -35.285 34.707 1.00 96.88 727 LEU A C 1
ATOM 5687 O O . LEU A 1 727 ? -5.747 -34.405 34.359 1.00 96.88 727 LEU A O 1
ATOM 5691 N N . ASN A 1 728 ? -7.824 -35.041 34.903 1.00 94.56 728 ASN A N 1
ATOM 5692 C CA . ASN A 1 728 ? -8.426 -33.713 34.720 1.00 94.56 728 ASN A CA 1
ATOM 5693 C C . ASN A 1 728 ? -7.768 -32.660 35.629 1.00 94.56 728 ASN A C 1
ATOM 5695 O O . ASN A 1 728 ? -7.528 -31.522 35.224 1.00 94.56 728 ASN A O 1
ATOM 5699 N N . LYS A 1 729 ? -7.456 -33.033 36.877 1.00 95.88 729 LYS A N 1
ATOM 5700 C CA . LYS A 1 729 ? -6.772 -32.147 37.824 1.00 95.88 729 LYS A CA 1
ATOM 5701 C C . LYS A 1 729 ? -5.326 -31.877 37.404 1.00 95.88 729 LYS A C 1
ATOM 5703 O O . LYS A 1 729 ? -4.871 -30.740 37.534 1.00 95.88 729 LYS A O 1
ATOM 5708 N N . LEU A 1 730 ? -4.612 -32.901 36.931 1.00 96.81 730 LEU A N 1
ATOM 5709 C CA . LEU A 1 730 ? -3.249 -32.766 36.415 1.00 96.81 730 LEU A CA 1
ATOM 5710 C C . LEU A 1 730 ? -3.226 -31.871 35.173 1.00 96.81 730 LEU A C 1
ATOM 5712 O O . LEU A 1 730 ? -2.423 -30.945 35.128 1.00 96.81 730 LEU A O 1
ATOM 5716 N N . GLU A 1 731 ? -4.149 -32.082 34.233 1.00 97.44 731 GLU A N 1
ATOM 5717 C CA . GLU A 1 731 ? -4.299 -31.284 33.015 1.00 97.44 731 GLU A CA 1
ATOM 5718 C C . GLU A 1 731 ? -4.457 -29.799 33.335 1.00 97.44 731 GLU A C 1
ATOM 5720 O O . GLU A 1 731 ? -3.640 -28.987 32.910 1.00 97.44 731 GLU A O 1
ATOM 5725 N N . MET A 1 732 ? -5.441 -29.441 34.165 1.00 92.88 732 MET A N 1
ATOM 5726 C CA . MET A 1 732 ? -5.688 -28.041 34.521 1.00 92.88 732 MET A CA 1
ATOM 5727 C C . MET A 1 732 ? -4.495 -27.396 35.229 1.00 92.88 732 MET A C 1
ATOM 5729 O O . MET A 1 732 ? -4.187 -26.229 34.994 1.00 92.88 732 MET A O 1
ATOM 5733 N N . LYS A 1 733 ? -3.802 -28.140 36.100 1.00 94.31 733 LYS A N 1
ATOM 5734 C CA . LYS A 1 733 ? -2.617 -27.630 36.806 1.00 94.31 733 LYS A CA 1
ATOM 5735 C C . LYS A 1 733 ? -1.417 -27.467 35.879 1.00 94.31 733 LYS A C 1
ATOM 5737 O O . LYS A 1 733 ? -0.658 -26.520 36.060 1.00 94.31 733 LYS A O 1
ATOM 5742 N N . PHE A 1 734 ? -1.259 -28.357 34.906 1.00 96.88 734 PHE A N 1
ATOM 5743 C CA . PHE A 1 734 ? -0.192 -28.289 33.916 1.00 96.88 734 PHE A CA 1
ATOM 5744 C C . PHE A 1 734 ? -0.429 -27.132 32.936 1.00 96.88 734 PHE A C 1
ATOM 5746 O O . PHE A 1 734 ? 0.467 -26.320 32.729 1.00 96.88 734 PHE A O 1
ATOM 5753 N N . LEU A 1 735 ? -1.655 -26.990 32.418 1.00 93.44 735 LEU A N 1
ATOM 5754 C CA . LEU A 1 735 ? -2.055 -25.891 31.533 1.00 93.44 735 LEU A CA 1
ATOM 5755 C C . LEU A 1 735 ? -1.898 -24.523 32.196 1.00 93.44 735 LEU A C 1
ATOM 5757 O O . LEU A 1 735 ? -1.302 -23.627 31.604 1.00 93.44 735 LEU A O 1
ATOM 5761 N N . ALA A 1 736 ? -2.367 -24.376 33.438 1.00 90.50 736 ALA A N 1
ATOM 5762 C CA . ALA A 1 736 ? -2.220 -23.129 34.183 1.00 90.50 736 ALA A CA 1
ATOM 5763 C C . ALA A 1 736 ? -0.744 -22.772 34.430 1.00 90.50 736 ALA A C 1
ATOM 5765 O O . ALA A 1 736 ? -0.378 -21.606 34.348 1.00 90.50 736 ALA A O 1
ATOM 5766 N N . ALA A 1 737 ? 0.116 -23.763 34.696 1.00 90.38 737 ALA A N 1
ATOM 5767 C CA . ALA A 1 737 ? 1.552 -23.532 34.863 1.00 90.38 737 ALA A CA 1
ATOM 5768 C C . ALA A 1 737 ? 2.243 -23.103 33.558 1.00 90.38 737 ALA A C 1
ATOM 5770 O O . ALA A 1 737 ? 3.213 -22.352 33.602 1.00 90.38 737 ALA A O 1
ATOM 5771 N N . LEU A 1 738 ? 1.741 -23.558 32.407 1.00 85.81 738 LEU A N 1
ATOM 5772 C CA . LEU A 1 738 ? 2.209 -23.125 31.091 1.00 85.81 738 LEU A CA 1
ATOM 5773 C C . LEU A 1 738 ? 1.560 -21.823 30.606 1.00 85.81 738 LEU A C 1
ATOM 5775 O O . LEU A 1 738 ? 1.883 -21.369 29.509 1.00 85.81 738 LEU A O 1
ATOM 5779 N N . ASP A 1 739 ? 0.648 -21.230 31.383 1.00 89.75 739 ASP A N 1
ATOM 5780 C CA . ASP A 1 739 ? -0.164 -20.087 30.952 1.00 89.75 739 ASP A CA 1
ATOM 5781 C C . ASP A 1 739 ? -0.904 -20.381 29.630 1.00 89.75 739 ASP A C 1
ATOM 5783 O O . ASP A 1 739 ? -0.991 -19.551 28.733 1.00 89.75 739 ASP A O 1
ATOM 5787 N N . PHE A 1 740 ? -1.346 -21.636 29.464 1.00 88.69 740 PHE A N 1
ATOM 5788 C CA . PHE A 1 740 ? -1.992 -22.166 28.255 1.00 88.69 740 PHE A CA 1
ATOM 5789 C C . PHE A 1 740 ? -1.162 -22.035 26.955 1.00 88.69 740 PHE A C 1
ATOM 5791 O O . PHE A 1 740 ? -1.674 -22.267 25.859 1.00 88.69 740 PHE A O 1
ATOM 5798 N N . ARG A 1 741 ? 0.147 -21.751 27.045 1.00 82.75 741 ARG A N 1
ATOM 5799 C CA . ARG A 1 741 ? 1.054 -21.607 25.890 1.00 82.75 741 ARG A CA 1
ATOM 5800 C C . ARG A 1 741 ? 1.568 -22.958 25.381 1.00 82.75 741 ARG A C 1
ATOM 5802 O O . ARG A 1 741 ? 2.717 -23.346 25.614 1.00 82.75 741 ARG A O 1
ATOM 5809 N N . LEU A 1 742 ? 0.702 -23.666 24.655 1.00 85.81 742 LEU A N 1
ATOM 5810 C CA . LEU A 1 742 ? 0.989 -24.974 24.048 1.00 85.81 742 LEU A CA 1
ATOM 5811 C C . LEU A 1 742 ? 1.590 -24.898 22.634 1.00 85.81 742 LEU A C 1
ATOM 5813 O O . LEU A 1 742 ? 2.095 -25.895 22.130 1.00 85.81 742 LEU A O 1
ATOM 5817 N N . HIS A 1 743 ? 1.608 -23.737 21.982 1.00 85.75 743 HIS A N 1
ATOM 5818 C CA . HIS A 1 743 ? 2.197 -23.642 20.645 1.00 85.75 743 HIS A CA 1
ATOM 5819 C C . HIS A 1 743 ? 3.713 -23.946 20.663 1.00 85.75 743 HIS A C 1
ATOM 5821 O O . HIS A 1 743 ? 4.473 -23.395 21.473 1.00 85.75 743 HIS A O 1
ATOM 5827 N N . VAL A 1 744 ? 4.155 -24.833 19.766 1.00 78.44 744 VAL A N 1
ATOM 5828 C CA . VAL A 1 744 ? 5.566 -25.128 19.469 1.00 78.44 744 VAL A CA 1
ATOM 5829 C C . VAL A 1 744 ? 5.784 -24.794 17.997 1.00 78.44 744 VAL A C 1
ATOM 5831 O O . VAL A 1 744 ? 5.190 -25.438 17.137 1.00 78.44 744 VAL A O 1
ATOM 5834 N N . SER A 1 745 ? 6.594 -23.771 17.708 1.00 73.62 745 SER A N 1
ATOM 5835 C CA . SER A 1 745 ? 6.895 -23.377 16.327 1.00 73.62 745 SER A CA 1
ATOM 5836 C C . SER A 1 745 ? 7.688 -24.468 15.607 1.00 73.62 745 SER A C 1
ATOM 5838 O O . SER A 1 745 ? 8.380 -25.254 16.255 1.00 73.62 745 SER A O 1
ATOM 5840 N N . VAL A 1 746 ? 7.643 -24.495 14.271 1.00 75.94 746 VAL A N 1
ATOM 5841 C CA . VAL A 1 746 ? 8.446 -25.437 13.465 1.00 75.94 746 VAL A CA 1
ATOM 5842 C C . VAL A 1 746 ? 9.936 -25.288 13.780 1.00 75.94 746 VAL A C 1
ATOM 5844 O O . VAL A 1 746 ? 10.619 -26.279 13.993 1.00 75.94 746 VAL A O 1
ATOM 5847 N N . GLU A 1 747 ? 10.418 -24.055 13.938 1.00 71.00 747 GLU A N 1
ATOM 5848 C CA . GLU A 1 747 ? 11.810 -23.776 14.301 1.00 71.00 747 GLU A CA 1
ATOM 5849 C C . GLU A 1 747 ? 12.171 -24.301 15.702 1.00 71.00 747 GLU A C 1
ATOM 5851 O O . GLU A 1 747 ? 13.229 -24.904 15.895 1.00 71.00 747 GLU A O 1
ATOM 5856 N N . SER A 1 748 ? 11.261 -24.163 16.679 1.00 71.38 748 SER A N 1
ATOM 5857 C CA . SER A 1 748 ? 11.429 -24.789 17.997 1.00 71.38 748 SER A CA 1
ATOM 5858 C C . SER A 1 748 ? 11.447 -26.309 17.869 1.00 71.38 748 SER A C 1
ATOM 5860 O O . SER A 1 748 ? 12.347 -26.959 18.389 1.00 71.38 748 SER A O 1
ATOM 5862 N N . PHE A 1 749 ? 10.483 -26.886 17.157 1.00 84.38 749 PHE A N 1
ATOM 5863 C CA . PHE A 1 749 ? 10.392 -28.324 16.932 1.00 84.38 749 PHE A CA 1
ATOM 5864 C C . PHE A 1 749 ? 11.673 -28.873 16.284 1.00 84.38 749 PHE A C 1
ATOM 5866 O O . PHE A 1 749 ? 12.222 -29.863 16.767 1.00 84.38 749 PHE A O 1
ATOM 5873 N N . ASP A 1 750 ? 12.211 -28.185 15.275 1.00 81.44 750 ASP A N 1
ATOM 5874 C CA . ASP A 1 750 ? 13.473 -28.508 14.603 1.00 81.44 750 ASP A CA 1
ATOM 5875 C C . ASP A 1 750 ? 14.665 -28.455 15.548 1.00 81.44 750 ASP A C 1
ATOM 5877 O O . ASP A 1 750 ? 15.469 -29.390 15.606 1.00 81.44 750 ASP A O 1
ATOM 5881 N N . LYS A 1 751 ? 14.764 -27.385 16.337 1.00 83.75 751 LYS A N 1
ATOM 5882 C CA . LYS A 1 751 ? 15.808 -27.224 17.350 1.00 83.75 751 LYS A CA 1
ATOM 5883 C C . LYS A 1 751 ? 15.769 -28.356 18.373 1.00 83.75 751 LYS A C 1
ATOM 5885 O O . LYS A 1 751 ? 16.814 -28.921 18.696 1.00 83.75 751 LYS A O 1
ATOM 5890 N N . TYR A 1 752 ? 14.578 -28.719 18.841 1.00 87.56 752 TYR A N 1
ATOM 5891 C CA . TYR A 1 752 ? 14.378 -29.820 19.778 1.00 87.56 752 TYR A CA 1
ATOM 5892 C C . TYR A 1 752 ? 14.680 -31.179 19.153 1.00 87.56 752 TYR A C 1
ATOM 5894 O O . TYR A 1 752 ? 15.304 -32.009 19.810 1.00 87.56 752 TYR A O 1
ATOM 5902 N N . CYS A 1 753 ? 14.328 -31.397 17.885 1.00 86.75 753 CYS A N 1
ATOM 5903 C CA . CYS A 1 753 ? 14.753 -32.583 17.150 1.00 86.75 753 CYS A CA 1
ATOM 5904 C C . CYS A 1 753 ? 16.284 -32.660 17.137 1.00 86.75 753 CYS A C 1
ATOM 5906 O O . CYS A 1 753 ? 16.857 -33.611 17.663 1.00 86.75 753 CYS A O 1
ATOM 5908 N N . LEU A 1 754 ? 16.974 -31.629 16.644 1.00 85.31 754 LEU A N 1
ATOM 5909 C CA . LEU A 1 754 ? 18.440 -31.603 16.586 1.00 85.31 754 LEU A CA 1
ATOM 5910 C C . LEU A 1 754 ? 19.094 -31.801 17.966 1.00 85.31 754 LEU A C 1
ATOM 5912 O O . LEU A 1 754 ? 20.089 -32.522 18.088 1.00 85.31 754 LEU A O 1
ATOM 5916 N N . GLN A 1 755 ? 18.533 -31.198 19.018 1.00 86.62 755 GLN A N 1
ATOM 5917 C CA . GLN A 1 755 ? 19.003 -31.373 20.392 1.00 86.62 755 GLN A CA 1
ATOM 5918 C C . GLN A 1 755 ? 18.834 -32.819 20.868 1.00 86.62 755 GLN A C 1
ATOM 5920 O O . GLN A 1 755 ? 19.799 -33.417 21.347 1.00 86.62 755 GLN A O 1
ATOM 5925 N N . LEU A 1 756 ? 17.646 -33.400 20.701 1.00 87.12 756 LEU A N 1
ATOM 5926 C CA . LEU A 1 756 ? 17.360 -34.784 21.074 1.00 87.12 756 LEU A CA 1
ATOM 5927 C C . LEU A 1 756 ? 18.241 -35.769 20.282 1.00 87.12 756 LEU A C 1
ATOM 5929 O O . LEU A 1 756 ? 18.749 -36.727 20.866 1.00 87.12 756 LEU A O 1
ATOM 5933 N N . GLU A 1 757 ? 18.522 -35.507 18.997 1.00 83.25 757 GLU A N 1
ATOM 5934 C CA . GLU A 1 757 ? 19.471 -36.300 18.192 1.00 83.25 757 GLU A CA 1
ATOM 5935 C C . GLU A 1 757 ? 20.878 -36.260 18.790 1.00 83.25 757 GLU A C 1
ATOM 5937 O O . GLU A 1 757 ? 21.552 -37.284 18.944 1.00 83.25 757 GLU A O 1
ATOM 5942 N N . LYS A 1 758 ? 21.333 -35.058 19.151 1.00 83.12 758 LYS A N 1
ATOM 5943 C CA . LYS A 1 758 ? 22.659 -34.839 19.723 1.00 83.12 758 LYS A CA 1
ATOM 5944 C C . LYS A 1 758 ? 22.786 -35.518 21.084 1.00 83.12 758 LYS A C 1
ATOM 5946 O O . LYS A 1 758 ? 23.773 -36.210 21.328 1.00 83.12 758 LYS A O 1
ATOM 5951 N N . GLU A 1 759 ? 21.784 -35.381 21.946 1.00 74.69 759 GLU A N 1
ATOM 5952 C CA . GLU A 1 759 ? 21.741 -36.005 23.271 1.00 74.69 759 GLU A CA 1
ATOM 5953 C C . GLU A 1 759 ? 21.604 -37.536 23.221 1.00 74.69 759 GLU A C 1
ATOM 5955 O O . GLU A 1 759 ? 22.050 -38.233 24.144 1.00 74.69 759 GLU A O 1
ATOM 5960 N N . ALA A 1 760 ? 21.032 -38.077 22.143 1.00 69.06 760 ALA A N 1
ATOM 5961 C CA . ALA A 1 760 ? 21.050 -39.507 21.849 1.00 69.06 760 ALA A CA 1
ATOM 5962 C C . ALA A 1 760 ? 22.452 -39.981 21.426 1.00 69.06 760 ALA A C 1
ATOM 5964 O O . ALA A 1 760 ? 22.914 -41.029 21.881 1.00 69.06 760 ALA A O 1
ATOM 5965 N N . ASN A 1 761 ? 23.170 -39.189 20.623 1.00 64.56 761 ASN A N 1
ATOM 5966 C CA . ASN A 1 761 ? 24.514 -39.517 20.132 1.00 64.56 761 ASN A CA 1
ATOM 5967 C C . ASN A 1 761 ? 25.619 -39.422 21.201 1.00 64.56 761 ASN A C 1
ATOM 5969 O O . ASN A 1 761 ? 26.628 -40.118 21.088 1.00 64.56 761 ASN A O 1
ATOM 5973 N N . VAL A 1 762 ? 25.428 -38.652 22.280 1.00 61.16 762 VAL A N 1
ATOM 5974 C CA . VAL A 1 762 ? 26.342 -38.658 23.447 1.00 61.16 762 VAL A CA 1
ATOM 5975 C C . VAL A 1 762 ? 26.430 -40.057 24.087 1.00 61.16 762 VAL A C 1
ATOM 5977 O O . VAL A 1 762 ? 27.482 -40.442 24.595 1.00 61.16 762 VAL A O 1
ATOM 5980 N N . LYS A 1 763 ? 25.369 -40.871 23.976 1.00 47.12 763 LYS A N 1
ATOM 5981 C CA . LYS A 1 763 ? 25.347 -42.272 24.431 1.00 47.12 763 LYS A CA 1
ATOM 5982 C C . LYS A 1 763 ? 26.303 -43.159 23.611 1.00 47.12 763 LYS A C 1
ATOM 5984 O O . LYS A 1 763 ? 27.004 -43.991 24.172 1.00 47.12 763 LYS A O 1
ATOM 5989 N N . LEU A 1 764 ? 26.432 -42.908 22.303 1.00 42.75 764 LEU A N 1
ATOM 5990 C CA . LEU A 1 764 ? 27.297 -43.686 21.400 1.00 42.75 764 LEU A CA 1
ATOM 5991 C C . LEU A 1 764 ? 28.802 -43.415 21.582 1.00 42.75 764 LEU A C 1
ATOM 5993 O O . LEU A 1 764 ? 29.618 -44.235 21.162 1.00 42.75 764 LEU A O 1
ATOM 5997 N N . GLN A 1 765 ? 29.192 -42.290 22.197 1.00 38.00 765 GLN A N 1
ATOM 5998 C CA . GLN A 1 765 ? 30.598 -42.023 22.534 1.00 38.00 765 GLN A CA 1
ATOM 5999 C C . GLN A 1 765 ? 31.022 -42.620 23.882 1.00 38.00 765 GLN A C 1
ATOM 6001 O O . GLN A 1 765 ? 32.191 -42.972 24.027 1.00 38.00 765 GLN A O 1
ATOM 6006 N N . MET A 1 766 ? 30.099 -42.775 24.837 1.00 36.06 766 MET A N 1
ATOM 6007 C CA . MET A 1 766 ? 30.391 -43.406 26.131 1.00 36.06 766 MET A CA 1
ATOM 6008 C C . MET A 1 766 ? 30.320 -44.941 26.087 1.00 36.06 766 MET A C 1
ATOM 6010 O O . MET A 1 766 ? 31.022 -45.587 26.857 1.00 36.06 766 MET A O 1
ATOM 6014 N N . ASP A 1 767 ? 29.562 -45.515 25.145 1.00 29.08 767 ASP A N 1
ATOM 6015 C CA . ASP A 1 767 ? 29.417 -46.969 24.966 1.00 29.08 767 ASP A CA 1
ATOM 6016 C C . ASP A 1 767 ? 30.371 -47.574 23.913 1.00 29.08 767 ASP A C 1
ATOM 6018 O O . ASP A 1 767 ? 30.153 -48.694 23.451 1.00 29.08 767 ASP A O 1
ATOM 6022 N N . ARG A 1 768 ? 31.460 -46.890 23.515 1.00 26.36 768 ARG A N 1
ATOM 6023 C CA . ARG A 1 768 ? 32.550 -47.580 22.797 1.00 26.36 768 ARG A CA 1
ATOM 6024 C C . ARG A 1 768 ? 33.294 -48.470 23.797 1.00 26.36 768 ARG A C 1
ATOM 6026 O O . ARG A 1 768 ? 33.971 -47.928 24.672 1.00 26.36 768 ARG A O 1
ATOM 6033 N N . PRO A 1 769 ? 33.260 -49.809 23.668 1.00 29.08 769 PRO A N 1
ATOM 6034 C CA . PRO A 1 769 ? 34.080 -50.657 24.512 1.00 29.08 769 PRO A CA 1
ATOM 6035 C C . PRO A 1 769 ? 35.544 -50.364 24.191 1.00 29.08 769 PRO A C 1
ATOM 6037 O O . PRO A 1 769 ? 35.951 -50.348 23.024 1.00 29.08 769 PRO A O 1
ATOM 6040 N N . ILE A 1 770 ? 36.338 -50.148 25.236 1.00 28.08 770 ILE A N 1
ATOM 6041 C CA . ILE A 1 770 ? 37.793 -50.241 25.169 1.00 28.08 770 ILE A CA 1
ATOM 6042 C C . ILE A 1 770 ? 38.114 -51.577 24.487 1.00 28.08 770 ILE A C 1
ATOM 6044 O O . ILE A 1 770 ? 37.756 -52.640 24.992 1.00 28.08 770 ILE A O 1
ATOM 6048 N N . ARG A 1 771 ? 38.753 -51.523 23.311 1.00 26.97 771 ARG A N 1
ATOM 6049 C CA . ARG A 1 771 ? 39.294 -52.709 22.640 1.00 26.97 771 ARG A CA 1
ATOM 6050 C C . ARG A 1 771 ? 40.383 -53.301 23.530 1.00 26.97 771 ARG A C 1
ATOM 6052 O O . ARG A 1 771 ? 41.530 -52.866 23.486 1.00 26.97 771 ARG A O 1
ATOM 6059 N N . ILE A 1 772 ? 40.012 -54.301 24.319 1.00 27.09 772 ILE A N 1
ATOM 6060 C CA . ILE A 1 772 ? 40.955 -55.268 24.869 1.00 27.09 772 ILE A CA 1
ATOM 6061 C C . ILE A 1 772 ? 41.385 -56.163 23.703 1.00 27.09 772 ILE A C 1
ATOM 6063 O O . ILE A 1 772 ? 40.564 -56.794 23.040 1.00 27.09 772 ILE A O 1
ATOM 6067 N N . PHE A 1 773 ? 42.685 -56.155 23.424 1.00 27.17 773 PHE A N 1
ATOM 6068 C CA . PHE A 1 773 ? 43.353 -57.106 22.546 1.00 27.17 773 PHE A CA 1
ATOM 6069 C C . PHE A 1 773 ? 43.183 -58.529 23.098 1.00 27.17 773 PHE A C 1
ATOM 6071 O O . PHE A 1 773 ? 43.693 -58.813 24.177 1.00 27.17 773 PHE A O 1
ATOM 6078 N N . ALA A 1 774 ? 42.540 -59.429 22.348 1.00 26.75 774 ALA A N 1
ATOM 6079 C CA . ALA A 1 774 ? 42.801 -60.868 22.421 1.00 26.75 774 ALA A CA 1
ATOM 6080 C C . ALA A 1 774 ? 42.262 -61.608 21.181 1.00 26.75 774 ALA A C 1
ATOM 6082 O O . ALA A 1 774 ? 41.170 -61.340 20.690 1.00 26.75 774 ALA A O 1
ATOM 6083 N N . TRP A 1 775 ? 43.094 -62.526 20.694 1.00 24.38 775 TRP A N 1
ATOM 6084 C CA . TRP A 1 775 ? 42.944 -63.454 19.571 1.00 24.38 775 TRP A CA 1
ATOM 6085 C C . TRP A 1 775 ? 41.646 -64.281 19.534 1.00 24.38 775 TRP A C 1
ATOM 6087 O O . TRP A 1 775 ? 41.203 -64.775 20.564 1.00 24.38 775 TRP A O 1
ATOM 6097 N N . GLY A 1 776 ? 41.201 -64.636 18.317 1.00 24.45 776 GLY A N 1
ATOM 6098 C CA . GLY A 1 776 ? 40.560 -65.937 18.071 1.00 24.45 776 GLY A CA 1
ATOM 6099 C C . GLY A 1 776 ? 39.484 -65.974 16.981 1.00 24.45 776 GLY A C 1
ATOM 6100 O O . GLY A 1 776 ? 38.404 -65.438 17.166 1.00 24.45 776 GLY A O 1
ATOM 6101 N N . LYS A 1 777 ? 39.822 -66.642 15.865 1.00 26.78 777 LYS A N 1
ATOM 6102 C CA . LYS A 1 777 ? 38.997 -67.374 14.864 1.00 26.78 777 LYS A CA 1
ATOM 6103 C C . LYS A 1 777 ? 37.515 -67.578 15.265 1.00 26.78 777 LYS A C 1
ATOM 6105 O O . LYS A 1 777 ? 37.268 -67.958 16.396 1.00 26.78 777 LYS A O 1
ATOM 6110 N N . GLY A 1 778 ? 36.480 -67.490 14.431 1.00 24.50 778 GLY A N 1
ATOM 6111 C CA . GLY A 1 778 ? 36.300 -67.522 12.976 1.00 24.50 778 GLY A CA 1
ATOM 6112 C C . GLY A 1 778 ? 34.918 -68.151 12.682 1.00 24.50 778 GLY A C 1
ATOM 6113 O O . GLY A 1 778 ? 34.469 -68.936 13.506 1.00 24.50 778 GLY A O 1
ATOM 6114 N N . LEU A 1 779 ? 34.326 -67.852 11.508 1.00 24.56 779 LEU A N 1
ATOM 6115 C CA . LEU A 1 779 ? 33.271 -68.626 10.793 1.00 24.56 779 LEU A CA 1
ATOM 6116 C C . LEU A 1 779 ? 31.901 -68.791 11.518 1.00 24.56 779 LEU A C 1
ATOM 6118 O O . LEU A 1 779 ? 31.851 -68.885 12.729 1.00 24.56 779 LEU A O 1
ATOM 6122 N N . VAL A 1 780 ? 30.715 -68.938 10.920 1.00 25.91 780 VAL A N 1
ATOM 6123 C CA . VAL A 1 780 ? 30.062 -68.718 9.614 1.00 25.91 780 VAL A CA 1
ATOM 6124 C C . VAL A 1 780 ? 28.590 -69.162 9.825 1.00 25.91 780 VAL A C 1
ATOM 6126 O O . VAL A 1 780 ? 28.342 -70.006 10.682 1.00 25.91 780 VAL A O 1
ATOM 6129 N N . ASN A 1 781 ? 27.671 -68.676 8.975 1.00 24.38 781 ASN A N 1
ATOM 6130 C CA . ASN A 1 781 ? 26.314 -69.195 8.688 1.00 24.38 781 ASN A CA 1
ATOM 6131 C C . ASN A 1 781 ? 25.204 -68.995 9.732 1.00 24.38 781 ASN A C 1
ATOM 6133 O O . ASN A 1 781 ? 25.451 -68.991 10.927 1.00 24.38 781 ASN A O 1
ATOM 6137 N N . LYS A 1 782 ? 23.916 -68.985 9.378 1.00 25.72 782 LYS A N 1
ATOM 6138 C CA . LYS A 1 782 ? 23.079 -68.619 8.207 1.00 25.72 782 LYS A CA 1
ATOM 6139 C C . LYS A 1 782 ? 21.708 -69.231 8.546 1.00 25.72 782 LYS A C 1
ATOM 6141 O O . LYS A 1 782 ? 21.680 -70.320 9.110 1.00 25.72 782 LYS A O 1
ATOM 6146 N N . ASP A 1 783 ? 20.644 -68.579 8.084 1.00 26.62 783 ASP A N 1
ATOM 6147 C CA . ASP A 1 783 ? 19.348 -69.184 7.736 1.00 26.62 783 ASP A CA 1
ATOM 6148 C C . ASP A 1 783 ? 18.397 -69.611 8.883 1.00 26.62 783 ASP A C 1
ATOM 6150 O O . ASP A 1 783 ? 18.842 -70.056 9.930 1.00 26.62 783 ASP A O 1
ATOM 6154 N N . ILE A 1 784 ? 17.056 -69.579 8.803 1.00 27.91 784 ILE A N 1
ATOM 6155 C CA . ILE A 1 784 ? 15.989 -68.984 7.957 1.00 27.91 784 ILE A CA 1
ATOM 6156 C C . ILE A 1 784 ? 14.667 -69.547 8.556 1.00 27.91 784 ILE A C 1
ATOM 6158 O O . ILE A 1 784 ? 14.632 -70.728 8.891 1.00 27.91 784 ILE A O 1
ATOM 6162 N N . SER A 1 785 ? 13.573 -68.761 8.561 1.00 26.73 785 SER A N 1
ATOM 6163 C CA . SER A 1 785 ? 12.143 -69.200 8.535 1.00 26.73 785 SER A CA 1
ATOM 6164 C C . SER A 1 785 ? 11.572 -69.978 9.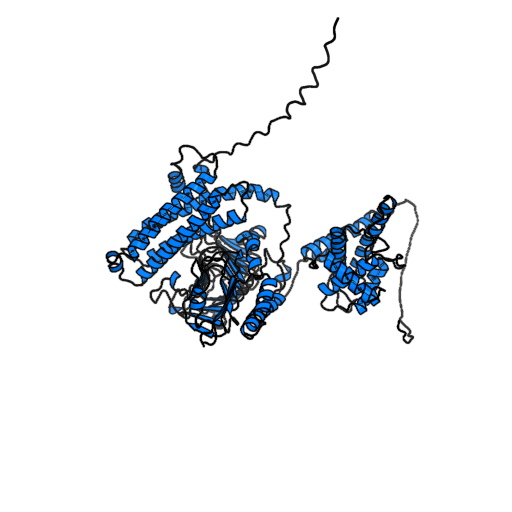747 1.00 26.73 785 SER A C 1
ATOM 6166 O O . SER A 1 785 ? 12.309 -70.603 10.488 1.00 26.73 785 SER A O 1
ATOM 6168 N N . ASN A 1 786 ? 10.268 -70.076 10.029 1.00 25.34 786 ASN A N 1
ATOM 6169 C CA . ASN A 1 786 ? 9.015 -69.490 9.536 1.00 25.34 786 ASN A CA 1
ATOM 6170 C C . ASN A 1 786 ? 7.888 -69.906 10.516 1.00 25.34 786 ASN A C 1
ATOM 6172 O O . ASN A 1 786 ? 8.061 -70.837 11.299 1.00 25.34 786 ASN A O 1
ATOM 6176 N N . CYS A 1 787 ? 6.710 -69.308 10.311 1.00 22.69 787 CYS A N 1
ATOM 6177 C CA . CYS A 1 787 ? 5.355 -69.815 10.596 1.00 22.69 787 CYS A CA 1
ATOM 6178 C C . CYS A 1 787 ? 4.600 -69.317 11.847 1.00 22.69 787 CYS A C 1
ATOM 6180 O O . CYS A 1 787 ? 4.993 -69.478 12.997 1.00 22.69 787 CYS A O 1
ATOM 6182 N N . SER A 1 788 ? 3.448 -68.734 11.502 1.00 23.67 788 SER A N 1
ATOM 6183 C CA . SER A 1 788 ? 2.354 -68.139 12.271 1.00 23.67 788 SER A CA 1
ATOM 6184 C C . SER A 1 788 ? 1.394 -69.205 12.885 1.00 23.67 788 SER A C 1
ATOM 6186 O O . SER A 1 788 ? 1.816 -70.335 13.100 1.00 23.67 788 SER A O 1
ATOM 6188 N N . PRO A 1 789 ? 0.110 -68.907 13.202 1.00 48.66 789 PRO A N 1
ATOM 6189 C CA . PRO A 1 789 ? -0.334 -68.565 14.557 1.00 48.66 789 PRO A CA 1
ATOM 6190 C C . PRO A 1 789 ? -1.527 -69.424 15.048 1.00 48.66 789 PRO A C 1
ATOM 6192 O O . PRO A 1 789 ? -2.286 -69.962 14.249 1.00 48.66 789 PRO A O 1
ATOM 6195 N N . THR A 1 790 ? -1.807 -69.456 16.355 1.00 26.66 790 THR A N 1
ATOM 6196 C CA . THR A 1 790 ? -3.086 -69.999 16.869 1.00 26.66 790 THR A CA 1
ATOM 6197 C C . THR A 1 790 ? -3.595 -69.267 18.115 1.00 26.66 790 THR A C 1
ATOM 6199 O O . THR A 1 790 ? -3.033 -69.382 19.196 1.00 26.66 790 THR A O 1
ATOM 6202 N N . VAL A 1 791 ? -4.646 -68.472 17.883 1.00 29.67 791 VAL A N 1
ATOM 6203 C CA . VAL A 1 791 ? -5.971 -68.378 18.544 1.00 29.67 791 VAL A CA 1
ATOM 6204 C C . VAL A 1 791 ? -6.154 -68.773 20.026 1.00 29.67 791 VAL A C 1
ATOM 6206 O O . VAL A 1 791 ? -5.862 -69.892 20.431 1.00 29.67 791 VAL A O 1
ATOM 6209 N N . GLY A 1 792 ? -6.879 -67.896 20.742 1.00 26.98 792 GLY A N 1
ATOM 6210 C CA . GLY A 1 792 ? -7.736 -68.177 21.913 1.00 26.98 792 GLY A CA 1
ATOM 6211 C C . GLY A 1 792 ? -7.555 -67.116 23.009 1.00 26.98 792 GLY A C 1
ATOM 6212 O O . GLY A 1 792 ? -6.427 -66.816 23.364 1.00 26.98 792 GLY A O 1
ATOM 6213 N N . GLY A 1 793 ? -8.543 -66.456 23.612 1.00 25.52 793 GLY A N 1
ATOM 6214 C CA . GLY A 1 793 ? -10.001 -66.482 23.576 1.00 25.52 793 GLY A CA 1
ATOM 6215 C C . GLY A 1 793 ? -10.513 -65.609 24.747 1.00 25.52 793 GLY A C 1
ATOM 6216 O O . GLY A 1 793 ? -9.916 -65.611 25.814 1.00 25.52 793 GLY A O 1
ATOM 6217 N N . TYR A 1 794 ? -11.587 -64.853 24.504 1.00 25.86 794 TYR A N 1
ATOM 6218 C CA . TYR A 1 794 ? -12.638 -64.373 25.427 1.00 25.86 794 TYR A CA 1
ATOM 6219 C C . TYR A 1 794 ? -12.348 -63.579 26.738 1.00 25.86 794 TYR A C 1
ATOM 6221 O O . TYR A 1 794 ? -11.965 -64.111 27.771 1.00 25.86 794 TYR A O 1
ATOM 6229 N N . THR A 1 795 ? -12.769 -62.300 26.677 1.00 26.58 795 THR A N 1
ATOM 6230 C CA . THR A 1 795 ? -13.708 -61.540 27.556 1.00 26.58 795 THR A CA 1
ATOM 6231 C C . THR A 1 795 ? -13.413 -61.140 29.018 1.00 26.58 795 THR A C 1
ATOM 6233 O O . THR A 1 795 ? -13.312 -61.966 29.913 1.00 26.58 795 THR A O 1
ATOM 6236 N N . CYS A 1 796 ? -13.546 -59.814 29.219 1.00 24.53 796 CYS A N 1
ATOM 6237 C CA . CYS A 1 796 ? -14.203 -59.045 30.297 1.00 24.53 796 CYS A CA 1
ATOM 6238 C C . CYS A 1 796 ? -13.845 -59.266 31.780 1.00 24.53 796 CYS A C 1
ATOM 6240 O O . CYS A 1 796 ? -14.237 -60.259 32.379 1.00 24.53 796 CYS A O 1
ATOM 6242 N N . ARG A 1 797 ? -13.413 -58.182 32.446 1.00 23.97 797 ARG A N 1
ATOM 6243 C CA . ARG A 1 797 ? -14.217 -57.515 33.494 1.00 23.97 797 ARG A CA 1
ATOM 6244 C C . ARG A 1 797 ? -13.667 -56.130 33.842 1.00 23.97 797 ARG A C 1
ATOM 6246 O O . ARG A 1 797 ? -12.463 -55.905 33.850 1.00 23.97 797 ARG A O 1
ATOM 6253 N N . ALA A 1 798 ? -14.605 -55.222 34.081 1.00 28.89 798 ALA A N 1
ATOM 6254 C CA . ALA A 1 798 ? -14.397 -53.875 34.580 1.00 28.89 798 ALA A CA 1
ATOM 6255 C C . ALA A 1 798 ? -13.785 -53.880 35.987 1.00 28.89 798 ALA A C 1
ATOM 6257 O O . ALA A 1 798 ? -14.186 -54.705 36.804 1.00 28.89 798 ALA A O 1
ATOM 6258 N N . PHE A 1 799 ? -12.879 -52.936 36.235 1.00 30.97 799 PHE A N 1
ATOM 6259 C CA . PHE A 1 799 ? -12.914 -51.981 37.345 1.00 30.97 799 PHE A CA 1
ATOM 6260 C C . PHE A 1 799 ? -12.206 -50.702 36.893 1.00 30.97 799 PHE A C 1
ATOM 6262 O O . PHE A 1 799 ? -11.248 -50.821 36.089 1.00 30.97 799 PHE A O 1
#

Sequence (799 aa):
MPKHTILFLVISFILSSFALPIFSQSQSVSPSIACKSSLYPKLCRTLLSTFQHSPSNPNDYSKFSVKQCQKNAGKLSNLIAHFLTTQKQRALLTNTREINALSDCHQLSELTVDYLNSVSAELRGFNVRSSSDDLVGRIQTLLSGVVTNQQTCYEGLKEAGSSMVAQLLAPVSNAGEIYSVSLGLVAHALGSVGKSRKKGRLLGEQDGGGVLMEEEWARHSRFMVSKVKQAFERPHQRGGRVLDELVENGVHIKEAVTVSPYGGCNFTSIGEAIAFAPNNSKIEDGYFLIYAKQGYYEEYVVVAKNKKNILLIGEGVDLTVIAGNRSVIDGWTTYNSATFAVSGERFVAVNITFKNVAGPWKHQAVALRNNADLSTFYKCRFEGYQDTLYAHSLRQFYRECDIYGTVDFIFGNAAAIFQNCHLFARKPMPDQKNIFTAQGRSDPNQNTGISIQNCTIQAAPDLAQESDLTLSFLGRPWHNYSRTVIMQSYIGDVIAPVGWLEWNGTYGLDTLYYGEFENYGPGANTTMRVQWPGYSLMNASQAMNFTVYNFTMGDTWLPYTNVPFSQGLLPEKMIMGADGFGTKSVISRTYEHMGLNEYDRGDKGHPRILSIVASVVERLVQKNEKELKGSKEKGVVTVFHGTRAPVLTVQQYIERIFKYSNCSPSCFVVAYVYLERFLNLTGCLLTSLNVHRLLITSIMLAVKFVDDDCYNNAYYAKVGGITTAELNKLEMKFLAALDFRLHVSVESFDKYCLQLEKEANVKLQMDRPIRIFAWGKGLVNKDISNCSPTVGGYTCRAF

pLDDT: mean 81.97, std 21.97, range [22.69, 98.94]

Foldseek 3Di:
DDDDDPDDPPPPPPPPPPPPPPPPQQDQDDQQRLLPQFPCSVVSCVQCVVDPDRDSALCVSLLSLLVVLLVLLVVLLVVLVCCLPPPVNVVVPPALLQNQLSVLLNQLSVLLNVLSVVLNVLSVPDDLVDDDVVSLLSNLQSLLSNLLSLVSSLVSLVVSVDPSSVVSNVSSVVSSSSSSSSLSSSLSSNVVSCVVVVVVCVPDDDDFDFDDDPPVVVVVLLVLLVLCVVLPVDPPDCNVVSLVVVVVLQAFEQEEFEEDCVDPTPYNAPQVLLVPADFQDDVVNTAYEYEYEFDEHAAAHENDQRSARYEYEYSAQVGAEQEYAAAVQVSHDLQRLESYEYNHAQAEYERYEQEHPNAQVRARHESYADDYALYEYENYEFYDEHQGYHLAGYEYEYEQYEYEYFDQPYEYWYLYEYAQYEYEHADHPAPGAGFRHAYARARPSRLTAYEYAAYEYYYDPRCVVPLVRHEYAPHEYNYLAYEYEHELYEYEPSHDQQRYDYPPPCRNLQRYAYEYYNYDYDNNDNPNHDPGNNYDDDDQVRQFCSFCCNSRVVSVRVSNVSRHGDRGHDDPVVSDDDDDDDDDDPLNVLCVQQVQPDPPLPDPDDGNLLVLLLVVLVVQQVVLVVVVVVDPDDADDDLLFAPDQDPAGSSRLSVLCCVQWSAHSLLSLLLSVLLVLLCVLVVHRRHSGRPLLSSLLSSLLSRVVPPPDGDDLCSSCVSSVHHSVSSVVSNVVSCVSNVVPSDQDPVNSSVSSVVSVVSVCVVVVVPPDDDDDDDDDDDDDDDDDDDDDDDDDDDDDDD

Organism: Capsicum baccatum (NCBI:txid33114)

=== Feature glossary ===
The record interleaves many kinds of information about one protein. Here is each kind framed as the question it answers.

Q: What are the backbone torsion angles?
A: φ (phi) and ψ (psi) are the two rotatable backbone dihedrals per residue: φ is the C(i-1)–N–Cα–C torsion, ψ is the N–Cα–C–N(i+1) torsion, both in degrees on (−180°, 180°]. α-helical residues cluster near (−60°, −45°); β-strand residues near (−120°, +130°). A Ramachandran plot is simply a scatter of (φ, ψ) for every residue.

Q: What is the amino-acid chain?
A: This is the polypeptide sequence — one letter per residue, N-terminus first. Length ranges from a few dozen residues for small domains to over a thousand for large multi-domain proteins.

Q: How mobile is each atom in the crystal?
A: For experimental (PDB) structures, the B-factor (temperature factor) quantifies the positional spread of each atom in the crystal — a combination of thermal vibration and static disorder — in units of Å². High B-factors mark flexible loops or poorly resolved regions; low B-factors mark the rigid, well-ordered core.

Q: Are the domains correctly placed relative to each other?
A: Predicted Aligned Error (PAE) is an AlphaFold confidence matrix: entry (i, j) is the expected error in the position of residue j, in ångströms, when the prediction is superimposed on the true structure at residue i. Low PAE within a block of residues means that block is internally rigid and well-predicted; high PAE between two blocks means their relative placement is uncertain even if each block individually is confident.

Q: How confident is the AlphaFold model at each residue?
A: pLDDT is the predicted lDDT-Cα score: AlphaFold's confidence that the local environment of each residue (all inter-atomic distances within 15 Å) is correctly placed. It is a per-residue number between 0 and 100, with higher meaning more reliable.

Q: What family and function is it annotated with?
A: Functional annotations link the protein to curated databases. InterPro entries identify conserved domains and families by matching the sequence against member-database signatures (Pfam, PROSITE, CDD, …). Gene Ontology (GO) terms describe molecular function, biological process, and cellular component in a controlled vocabulary. CATH places the structure in a hierarchical fold classification (Class/Architecture/Topology/Homologous-superfamily). The organism is the source species.

Q: How big and how compact is the whole molecule?
A: Three whole-structure scalars: the radius of gyration (RMS distance of Cα from centroid, in Å), the count of Cα–Cα contacts (pairs closer than 8 Å and separated by more than four residues in sequence — i.e. tertiary, not local, contacts), and the bounding-box dimensions. Together they distinguish compact globular folds from extended fibres or disordered chains.

Q: What known structures does this most resemble?
A: The Foldseek neighbor list gives the closest experimentally determined structures in the PDB, ranked by structural alignment. TM-score near 1 means near-identical fold; near 0.3 means only rough topology match. This is how one finds what a novel AlphaFold prediction most resembles in the solved-structure universe.

Q: Which residues are buried vs exposed?
A: SASA measures how much of the protein is reachable by solvent. It is computed by rolling a water-sized probe over the atomic surface and summing the exposed area (Å²). Per-residue SASA distinguishes core (buried, low SASA) from surface (exposed, high SASA) residues; total SASA is a whole-molecule size measure.

Q: Which residues are in helices, strands, or loops?
A: Eight-state secondary structure (DSSP): H is the canonical α-helix, G the tighter 3₁₀-helix, I the wider π-helix; E/B are β-structure, T and S are turns and bends, and '-' is everything else. DSSP derives these from the pattern of main-chain N–H···O=C hydrogen bonds, not from the sequence.

Q: Where is each backbone atom in 3D?
A: Structure coordinates are given as an mmCIF _atom_site loop: one row per atom with element, residue name, chain id, sequence number, and x/y/z position in Å. Only the four main-chain atoms per residue are included here; side chains are omitted to keep the record compact.

Q: What if only a Cα trace is available?
A: Three-state secondary structure (P-SEA) collapses the eight DSSP classes into helix (a), strand (b), and coil (c). P-SEA assigns these from Cα geometry alone — distances and angles — without requiring backbone oxygens, so it works on any Cα trace.

Q: What do the rendered images show?
A: The six renders are orthographic views along the three Cartesian axes in both directions. Representation (cartoon, sticks, or surface) and color scheme (sequence-rainbow or by-chain) vary across proteins so the training set covers all the common visualization conventions.

Q: What does the local fold look like, residue by residue?
A: Foldseek's 3Di representation compresses backbone geometry into a per-residue letter drawn from a learned twenty-state alphabet. It captures the tertiary interaction pattern around each residue — which residues are packed against it in space, regardless of where they are in sequence.

Q: What do the diagnostic plots show?
A: The contact map is a binary N×N matrix image: pixel (i, j) is dark where Cα_i and Cα_j are within 8 Å and |i−j|>4. Because the |i−j|>4 filter removes local helical contacts, off-diagonal stripes parallel to the main diagonal indicate parallel β-sheets; stripes perpendicular to it indicate antiparallel β-sheets. The Ramachandran plot scatters every residue's (φ, ψ) pair against the sterically allowed regions. The PAE heatmap renders the predicted-aligned-error matrix.